Protein 4GU5 (pdb70)

Organism: Drosophila melanogaster (NCBI:txid7227)

Sequence (1075 aa):
TRGANVIWFRHGLRLHDNPALLAALADKDQGIALIPVFIFDGESAGTKNVGYNRMRFLLDSLQDIDDQLQAATDGRGRLLVFEGEPAYIFRRLHEQVRLHRICIEQDCEPIWNERDESIRSLCRELNIDFVEKVSHTLWDPQLVIETNGGIPPLTYQMFLHTVQIIGLPPRPTADARLEDATFVELDPEFCRSLKLFEQLPTPEHFNVYGDNMGFLAKINWRGGETQALLLLDERLKVEQHAFERGFYLPNQALPNIHDSPKSMSAHLRFGCLSVRRFYWSVHDLFKNVQLRACCVRGVQMTGGAHITGQLIWREYFYTMSVNNPNYDRMEGNDICLSIPWAKPNENLLQSWRLGQTGFPLIDGAMRQLLAEGWLHHTLRNTVATFLTRGGLWQSWEHGLQHFLKYLLDADWSVCAGNWMWVSSSAFERLLDSSLVTCPVALAKRLDPDGTYIKQYVPELMNVPKEFVHEPWRMSAEQQEQYECLIGVHYPERIIDLSMAVKRNMLAMKSLRNSLITPPPHCRPSNEEEVRQFFWLADATRGANVIWFRHGLRLHDNPALLAALADKDQGIALIPVFIFDGESAGTKNVGYNRMRFLLDSLQDIDDQLQAATDGRGRLLVFEGEPAYIFRRLHEQVRLHRICIEQDCEPIWNERDESIRSLCRELNIDFVEKVSHTLWDPQLVIETNGGIPPLTYQMFLHTVQIIGLPPRPTADARLEDATFVELDPEFCRSLKLFEQLPTPEHFNVYGDNMGFLAKINWRGGETQALLLLDERLKVEQHAFERGFYLPNQALPNIHDSPKSMSAHLRFGCLSVRRFYWSVHDLFKNVQLRACCVRGVQMTGGAHITGQLIWREYFYTMSVNNPNYDRMEGNDICLSIPWAKPNENLLQSWRLGQTGFPLIDGAMRQLLAEGWLHHTLRNTVATFLTRGGLWQSWEHGLQHFLKYLLDADWSVCAGNWMWVSSSAFERLLDSSLVTCPVALAKRLDPDGTYIKQYVPELMNVPKEFVHEPWRMSAEQQEQYECLIGVHYPERIIDLSMAVKRNMLAMKSLRNSLITPPPHCRPSNEEEVRQFFWLAD

Foldseek 3Di:
DLFAAEEEAQFQLAQWLDPLVLVRCVCQVVVHFYAAEYEAACQGNLRVQAAQQLLQQVLLAQVQSQVVLCVQAVHQHGHWYFYHQVLVLVVVVCVFGNYQEYTYEDPQFPVCVVSLVSVVVSCVVSVHHYHYHHFLAQADLVQLCVQLVNAADQALVVSVVSVVVVDGGDARDGGDNNHSHHHDDTDPVSCVVRGTDPDRDHCVVVPHDAFPVHALDPDAERHHLVVLVVLLVVVLVVVLVCVVVLHDDPVVQDDAQPDDVSDCQLCSQRSSDTLNNSLVSLQVSLDPDDGDYAHLPHDPRSPCVPNVVSSLVNRLSSNRRVPNCLLDDVPGQFFDDADFDDDDPVVLVCQQCLQQLQLLSSLQSQCLSHHQDGDLLSVQASLCCCPLQHRNHQLSSVLSSSSHRHSRNDPRSSSLVSRALHGQLVQLCSLPCLRNPVLVVCCVNPQFCPSRCSRLVLCVLPGSVPSRPVVVDDPVRCVVSVHDDVPSGDHRPDDRVVSSVVSNVSSVVVCVVVVDDRNHNYYPDNSSVCSSNSNPD/DQQAAEEEEAQFQLAQWLDPQVQVRCVCQVVQHFYAYEYEAACQGLQRVFAAQQLLQQVLLAQVQSQVVLCVQAVHQHGHWYFYHQCLVLVVVVCVQGNHQEYTYEDDQFPVCVVNVVSVVVSCVVSVHHYYYHHFLAQADLCQLCVLVVNAADQALVVSVVSDVVVDGGDAGDGGDNNHSHHHDDTDPVSCVVRGTDPDRDRVVVVVHDQDDQRADAPAADRHHLVVLVVLLVVVLVVVLVCVVVQHDDPVRLDDAFPDDDSDCQLCSLRSSDTLNNSLVVLQVSLDPDDGDYAHLPHDCRSDCVPNSVSSLVNRLVSNSRVPPCLLDAVPGQFFDDAPFDPDDPVCLVCQQCLQQAQLLSSLLSQNLSRHQDGDLLNLQASLCCVPLQHRSHQLSSVLSSNCHRHSNNDNRSSSLVSRALHRALPALVSLDCLRRPSLVVCCVRPQQCPSSCSRLVLCVQPGSVQSRPVVPDDQVSCVVSVHDECPSGDHRNGPRVVSSVVSNVSSVVVCVVVVDDDRHNYYPDVSSVCSSNSNDD

GO terms:
  GO:0071949 FAD binding (F, IDA)
  GO:0050660 flavin adenine dinucleotide binding (F, IDA)
  GO:0005634 nucleus (C, IDA)
  GO:0005737 cytoplasm (C, IDA)
  GO:0005829 cytosol (C, IDA)
  GO:0042752 regulation of circadian rhythm (P, IDA)
  GO:0009649 entrainment of circadian clock (P, IDA)
  GO:0009881 photoreceptor activity (F, IDA)
  GO:0043153 entrainment of circadian clock by photoperiod (P, IGI)
  GO:0032922 circadian regulation of gene expression (P, IGI)
  GO:0048512 circadian behavior (P, IGI)
  GO:0007623 circadian rhythm (P, IGI)
  GO:0042332 gravitaxis (P, IMP)
  GO:0043153 entrainment of circadian clock by photoperiod (P, IMP)
  GO:0045187 regulation of circadian sleep/wake cycle, sleep (P, IMP)
  GO:0045475 locomotor rhythm (P, IMP)
  GO:0009416 response to light stimulus (P, IMP)
  GO:0009637 response to blue light (P, IMP)
  GO:0009649 entrainment of circadian clock (P, IMP)
  GO:0009785 blue light signaling pathway (P, IMP)

InterPro domains:
  IPR002081 Cryptochrome/DNA photolyase class 1 [PR00147] (358-374)
  IPR002081 Cryptochrome/DNA photolyase class 1 [PR00147] (418-432)
  IPR002081 Cryptochrome/DNA photolyase class 1 [PTHR11455] (4-515)
  IPR005101 Cryptochrome/DNA photolyase, FAD-binding domain [PF03441] (310-510)
  IPR006050 DNA photolyase, N-terminal [PF00875] (8-171)
  IPR006050 DNA photolyase, N-terminal [PS51645] (5-140)
  IPR014729 Rossmann-like alpha/beta/alpha sandwich fold [G3DSA:3.40.50.620] (8-225)
  IPR036134 Cryptochrome/DNA photolyase, FAD-binding domain-like superfamily [SSF48173] (213-514)
  IPR036155 Cryptochrome/photolyase, N-terminal domain superfamily [SSF52425] (6-182)

Secondary structure (DSSP, 8-state):
---EEEEEESS---SSS-HHHHHHHTTGGGT-EEEEEEEE-SSTTTTSS--HHHHHHHHHHHHHHHHHHHHHTTT----EEEES-HHHHHHHHHHHS-EEEEEEE---SGGGHHHHHHHHHHHHHHT-EEEEE--SSSS-HHHHHHHTTSS--SSHHHHHHHHHHH-SPPPPP-----TT----PPPHHHHHHTTB-SS---GGGGT--S-SS----SS----SHHHHHHHHHHHHHHHHHHHHHTS--TTTSS--TT--S---HHHHHHTSS-HHHHHHHHHHHHTT-----EETTEE-GGGHHHHHHHHHHHHHHHHHTT-TTTT-STT-TTS----PPP--HHHHHHHHTT-SS-HHHHHHHHHHHHHS---HHHHHHHHHHHTTTTT---HHHHHHHHHHH-SS--HHHHHHHHHHHHH-TT-GGGGSHHHH-HHHHHHHH-TTSHHHHHHSGGGTTS-HHHHT-GGGS-HHHHHHTT--BTTTBPPPSS-HHHHHHHHHHHHHHHHHHHSSPPS-S--SSHHHHHHHHT---/--S-EEEEEESS---SSS-HHHHHHHTTGGGT-EEEEEEEE-SSTTTTSS--HHHHHHHHHHHHHHHHHHHHHHTT----EEEES-HHHHHHHHHHHS-EEEEEEE---SGGGHHHHHHHHHHHHHHT-EEEEE--SSSS-HHHHHHHTTSS---SHHHHHHHHHHH-SPPPPPPPP--TT--BPPPPHHHHHHTTB-SSPPPGGGGT--S-TT----SS----SHHHHHHHHHHHHHHHHHHHHHTS--HHHHS--TTS-----HHHHHHTSS-HHHHHHHHHHHHTT-----EETTEE-GGGHHHHHHHHHHHHHHHHHTT-TTTT-STT-TTS----PPPP-HHHHHHHHHT-SS-HHHHHHHHHHHHHS---HHHHHHHHHHHTTTTT---THHHHHHHHHH-SS--HHHHHHHHHHHHS-TT-GGGGSHHHH-HHHHHHHH-TTSHHHHHHSGGGTTS-HHHHT-GGGS-HHHHHHTT--BTTTBPPPSS-HHHHHHHHHHHHHHHHHHH-SPPS-S--SSHHHHHHHTT---

Radius of gyration: 36.32 Å; Cα contacts (8 Å, |Δi|>4): 1834; chains: 2; bounding box: 82×116×79 Å

B-factor: mean 31.99, std 12.45, range [10.49, 99.87]

Nearest PDB structures (foldseek):
  7ud0-assembly2_B  TM=1.000E+00  e=5.726E-97  Drosophila melanogaster
  4jzy-assembly1_B  TM=9.801E-01  e=2.291E-91  Drosophila melanogaster
  4k03-assembly1_A  TM=9.959E-01  e=3.585E-85  Drosophila melanogaster
  8p4x-assembly1_A  TM=9.403E-01  e=1.807E-52  Platynereis dumerilii
  7ej9-assembly1_A  TM=9.006E-01  e=3.537E-43  Mus musculus

CATH classification: 3.40.50.620 (+2 more: 1.25.40.80, 1.10.579.10)

Solvent-accessible surface area: 44135 Å² total; per-residue (Å²): 182,167,3,0,0,0,4,2,5,2,11,3,0,3,22,5,2,7,19,0,2,55,18,2,10,57,17,50,124,105,40,15,5,2,2,3,0,0,1,7,26,52,56,1,1,14,16,170,57,17,6,46,26,6,4,119,2,2,12,44,0,0,76,14,0,10,73,44,2,57,89,37,4,140,37,120,0,108,12,27,6,0,47,28,120,5,27,115,2,0,88,72,0,38,141,83,12,153,3,51,55,0,0,0,13,41,9,17,7,19,67,10,90,156,14,5,78,51,0,73,54,9,2,164,112,46,136,10,69,36,23,51,79,36,1,9,4,0,10,55,2,65,84,0,3,112,52,38,70,43,107,23,1,27,27,3,83,86,0,25,96,4,9,101,114,48,28,114,3,69,121,42,46,76,98,18,131,4,95,78,2,69,32,40,175,27,78,101,102,14,22,169,72,13,122,38,38,162,137,47,16,79,2,69,96,44,119,22,129,56,27,64,79,26,184,29,57,115,37,106,20,131,2,0,5,54,35,0,48,97,7,3,93,83,84,30,138,67,3,66,89,0,32,123,75,19,13,26,72,74,101,58,26,112,40,71,14,75,83,19,44,103,24,8,34,0,1,17,10,0,1,0,2,0,2,17,81,6,18,18,31,0,40,60,28,2,97,146,64,121,23,35,5,24,4,92,31,12,4,0,20,32,0,22,16,5,16,2,96,6,9,34,21,0,0,2,6,0,2,0,17,99,22,90,51,0,18,95,35,147,52,10,132,19,14,4,86,6,85,14,44,175,92,59,109,117,38,2,79,24,1,48,53,0,67,0,1,6,2,2,0,0,0,0,0,19,11,0,0,5,6,0,37,0,22,62,6,0,50,8,8,0,6,2,4,0,0,1,1,1,9,26,2,12,0,48,42,0,0,84,8,7,19,78,15,2,4,10,5,12,23,0,31,10,0,0,37,6,2,0,5,0,3,1,0,42,18,200,30,0,12,31,79,58,13,12,40,5,22,44,24,1,100,97,13,1,65,73,0,74,6,0,35,63,6,0,60,48,0,108,106,2,42,118,140,14,0,8,36,0,61,148,7,52,71,134,54,27,114,114,53,118,0,62,40,55,112,81,1,29,110,84,44,36,68,28,88,122,1,18,144,150,8,79,95,30,2,107,70,26,53,100,91,77,138,105,40,64,107,4,4,62,3,36,37,71,25,8,0,21,34,16,14,54,18,89,121,86,52,160,1,0,0,0,4,1,4,2,10,2,0,2,18,6,1,5,21,0,1,54,20,2,9,66,22,45,135,118,14,12,0,2,2,2,0,0,1,8,28,51,58,1,1,15,18,167,49,18,4,32,14,6,4,123,2,2,10,26,0,0,59,14,0,6,72,46,1,59,88,24,5,143,36,117,0,103,12,29,6,0,47,28,116,4,27,112,2,1,90,78,0,35,143,78,5,126,0,44,64,0,0,0,11,40,10,18,7,17,68,9,81,154,10,7,85,51,0,71,55,8,3,155,115,38,113,8,73,35,20,56,82,35,0,9,3,0,12,57,2,78,80,0,5,130,49,37,66,52,106,23,1,28,27,4,81,81,0,22,97,3,10,102,111,52,29,117,2,67,125,44,50,79,99,21,160,4,109,80,3,54,29,25,175,30,78,108,99,18,25,165,73,11,119,31,40,157,132,43,15,79,3,68,92,45,118,22,126,49,28,71,63,62,69,144,31,113,34,113,25,118,0,0,4,71,46,0,41,100,8,4,90,90,82,31,137,62,0,61,86,0,33,126,75,19,11,24,61,55,102,58,24,110,36,72,15,57,99,67,32,124,28,12,34,0,1,16,10,0,1,0,1,0,3,17,81,12,18,18,29,0,33,68,31,1,103,133,61,115,24,38,4,23,5,87,29,10,4,0,22,30,0,24,13,3,15,2,93,6,10,36,22,0,0,2,6,1,1,0,13,95,24,86,40,0,27,96,31,108,55,7,131,18,10,9,74,3,93,15,43,171,91,64,107,120,36,4,70,28,1,49,47,0,53,0,0,6,3,1,0,0,0,0,0,7,12,0,0,5,6,0,53,0,23,62,6,0,51,9,3,0,6,1,4,0,0,0,1,2,8,26,1,15,0,41,42,0,0,86,9,6,16,79,16,1,4,7,5,11,23,0,31,11,0,0,37,6,1,0,4,0,2,0,1,44,16,192,29,0,15,32,74,70,8,12,39,2,24,40,19,2,96,86,12,0,63,80,0,73,4,0,40,59,18,0,73,47,0,99,109,1,40,114,138,19,0,8,36,0,57,157,9,48,71,115,47,22,117,110,49,126,0,65,37,45,108,75,1,33,115,112,46,36,72,27,88,117,2,16,153,136,7,78,120,29,3,124,61,29,64,100,92,72,136,101,54,57,107,4,4,56,2,31,36,70,27,10,0,41,39,17,14,50,30,99,148

Structure (mmCIF, N/CA/C/O backbone):
data_4GU5
#
_entry.id   4GU5
#
_cell.length_a   72.750
_cell.length_b   122.320
_cell.length_c   75.030
_cell.angle_alpha   90.00
_cell.angle_beta   114.92
_cell.angle_gamma   90.00
#
_symmetry.space_group_name_H-M   'P 1 21 1'
#
loop_
_entity.id
_entity.type
_entity.pdbx_description
1 polymer Cryptochrome-1
2 non-polymer 'MAGNESIUM ION'
3 non-polymer 'FLAVIN-ADENINE DINUCLEOTIDE'
4 water water
#
loop_
_atom_site.group_PDB
_atom_site.id
_atom_site.type_symbol
_atom_site.label_atom_id
_atom_site.label_alt_id
_atom_site.label_comp_id
_atom_site.label_asym_id
_atom_site.label_entity_id
_atom_site.label_seq_id
_atom_site.pdbx_PDB_ins_code
_atom_site.Cartn_x
_atom_site.Cartn_y
_atom_site.Cartn_z
_atom_site.occupancy
_atom_site.B_iso_or_equiv
_atom_site.auth_seq_id
_atom_site.auth_comp_id
_atom_site.auth_asym_id
_atom_site.auth_atom_id
_atom_site.pdbx_PDB_model_num
ATOM 1 N N . THR A 1 3 ? 14.034 -21.291 45.004 1.00 58.50 3 THR A N 1
ATOM 2 C CA . THR A 1 3 ? 15.392 -21.795 45.196 1.00 70.65 3 THR A CA 1
ATOM 3 C C . THR A 1 3 ? 16.147 -20.841 46.109 1.00 67.06 3 THR A C 1
ATOM 4 O O . THR A 1 3 ? 16.210 -21.025 47.331 1.00 64.16 3 THR A O 1
ATOM 8 N N . ARG A 1 4 ? 16.724 -19.823 45.478 1.00 64.43 4 ARG A N 1
ATOM 9 C CA . ARG A 1 4 ? 17.354 -18.695 46.148 1.00 54.32 4 ARG A CA 1
ATOM 10 C C . ARG A 1 4 ? 16.290 -17.629 46.448 1.00 52.38 4 ARG A C 1
ATOM 11 O O . ARG A 1 4 ? 16.581 -16.591 47.050 1.00 52.42 4 ARG A O 1
ATOM 19 N N . GLY A 1 5 ? 15.055 -17.885 46.019 1.00 41.87 5 GLY A N 1
ATOM 20 C CA . GLY A 1 5 ? 13.973 -16.944 46.240 1.00 38.12 5 GLY A CA 1
ATOM 21 C C . GLY A 1 5 ? 13.519 -16.182 45.002 1.00 32.44 5 GLY A C 1
ATOM 22 O O . GLY A 1 5 ? 14.131 -16.238 43.932 1.00 30.36 5 GLY A O 1
ATOM 23 N N . ALA A 1 6 ? 12.435 -15.438 45.158 1.00 32.87 6 ALA A N 1
ATOM 24 C CA . ALA A 1 6 ? 11.825 -14.757 44.028 1.00 30.29 6 ALA A CA 1
ATOM 25 C C . ALA A 1 6 ? 11.404 -13.359 44.404 1.00 27.93 6 ALA A C 1
ATOM 26 O O . ALA A 1 6 ? 11.265 -13.054 45.583 1.00 28.21 6 ALA A O 1
ATOM 28 N N . ASN A 1 7 ? 11.207 -12.521 43.389 1.00 27.74 7 ASN A N 1
ATOM 29 C CA . ASN A 1 7 ? 10.515 -11.233 43.531 1.00 24.81 7 ASN A CA 1
ATOM 30 C C . ASN A 1 7 ? 9.243 -11.209 42.698 1.00 25.44 7 ASN A C 1
ATOM 31 O O . ASN A 1 7 ? 9.235 -11.636 41.545 1.00 26.19 7 ASN A O 1
ATOM 36 N N . VAL A 1 8 ? 8.173 -10.691 43.276 1.00 22.86 8 VAL A N 1
ATOM 37 C CA . VAL A 1 8 ? 6.924 -10.543 42.561 1.00 20.17 8 VAL A CA 1
ATOM 38 C C . VAL A 1 8 ? 6.819 -9.156 41.944 1.00 21.67 8 VAL A C 1
ATOM 39 O O . VAL A 1 8 ? 7.026 -8.165 42.624 1.00 22.83 8 VAL A O 1
ATOM 43 N N . ILE A 1 9 ? 6.517 -9.083 40.651 1.00 23.70 9 ILE A N 1
ATOM 44 C CA . ILE A 1 9 ? 6.004 -7.841 40.077 1.00 21.40 9 ILE A CA 1
ATOM 45 C C . ILE A 1 9 ? 4.523 -8.074 39.894 1.00 19.22 9 ILE A C 1
ATOM 46 O O . ILE A 1 9 ? 4.122 -8.967 39.169 1.00 20.07 9 ILE A O 1
ATOM 51 N N . TRP A 1 10 ? 3.711 -7.278 40.567 1.00 20.00 10 TRP A N 1
ATOM 52 C CA . TRP A 1 10 ? 2.283 -7.535 40.643 1.00 14.71 10 TRP A CA 1
ATOM 53 C C . TRP A 1 10 ? 1.509 -6.488 39.856 1.00 14.70 10 TRP A C 1
ATOM 54 O O . TRP A 1 10 ? 1.405 -5.341 40.270 1.00 17.04 10 TRP A O 1
ATOM 65 N N . PHE A 1 11 ? 0.994 -6.892 38.705 1.00 15.98 11 PHE A N 1
ATOM 66 C CA . PHE A 1 11 ? 0.230 -6.015 37.843 1.00 17.49 11 PHE A CA 1
ATOM 67 C C . PHE A 1 11 ? -1.189 -5.841 38.388 1.00 23.04 11 PHE A C 1
ATOM 68 O O . PHE A 1 11 ? -1.837 -6.821 38.768 1.00 18.79 11 PHE A O 1
ATOM 76 N N . ARG A 1 12 ? -1.636 -4.584 38.465 1.00 21.06 12 ARG A N 1
ATOM 77 C CA . ARG A 1 12 ? -3.039 -4.240 38.686 1.00 22.48 12 ARG A CA 1
ATOM 78 C C . ARG A 1 12 ? -3.423 -3.326 37.535 1.00 22.92 12 ARG A C 1
ATOM 79 O O . ARG A 1 12 ? -4.181 -3.702 36.642 1.00 27.03 12 ARG A O 1
ATOM 87 N N . HIS A 1 13 ? -2.889 -2.112 37.568 1.00 23.97 13 HIS A N 1
ATOM 88 C CA . HIS A 1 13 ? -2.724 -1.315 36.359 1.00 22.43 13 HIS A CA 1
ATOM 89 C C . HIS A 1 13 ? -1.245 -1.445 35.985 1.00 24.09 13 HIS A C 1
ATOM 90 O O . HIS A 1 13 ? -0.596 -2.417 36.371 1.00 24.63 13 HIS A O 1
ATOM 97 N N . GLY A 1 14 ? -0.698 -0.481 35.259 1.00 20.28 14 GLY A N 1
ATOM 98 C CA . GLY A 1 14 ? 0.673 -0.607 34.810 1.00 18.93 14 GLY A CA 1
ATOM 99 C C . GLY A 1 14 ? 0.940 -1.871 34.005 1.00 20.91 14 GLY A C 1
ATOM 100 O O . GLY A 1 14 ? 1.952 -2.526 34.202 1.00 23.28 14 GLY A O 1
ATOM 101 N N . LEU A 1 15 ? 0.047 -2.193 33.075 1.00 19.52 15 LEU A N 1
ATOM 102 C CA . LEU A 1 15 ? 0.114 -3.439 32.313 1.00 21.66 15 LEU A CA 1
ATOM 103 C C . LEU A 1 15 ? 1.087 -3.346 31.148 1.00 20.15 15 LEU A C 1
ATOM 104 O O . LEU A 1 15 ? 0.675 -3.342 29.997 1.00 20.74 15 LEU A O 1
ATOM 109 N N . ARG A 1 16 ? 2.377 -3.276 31.430 1.00 17.99 16 ARG A N 1
ATOM 110 C CA . ARG A 1 16 ? 3.325 -3.057 30.352 1.00 22.96 16 ARG A CA 1
ATOM 111 C C . ARG A 1 16 ? 4.722 -3.385 30.808 1.00 23.27 16 ARG A C 1
ATOM 112 O O . ARG A 1 16 ? 4.984 -3.460 32.005 1.00 20.18 16 ARG A O 1
ATOM 120 N N . LEU A 1 17 ? 5.615 -3.545 29.834 1.00 25.33 17 LEU A N 1
ATOM 121 C CA . LEU A 1 17 ? 7.017 -3.869 30.073 1.00 21.49 17 LEU A CA 1
ATOM 122 C C . LEU A 1 17 ? 7.906 -2.612 29.988 1.00 21.94 17 LEU A C 1
ATOM 123 O O . LEU A 1 17 ? 8.962 -2.559 30.604 1.00 26.71 17 LEU A O 1
ATOM 128 N N . HIS A 1 18 ? 7.474 -1.597 29.238 1.00 26.64 18 HIS A N 1
ATOM 129 C CA . HIS A 1 18 ? 8.234 -0.340 29.125 1.00 20.58 18 HIS A CA 1
ATOM 130 C C . HIS A 1 18 ? 7.852 0.625 30.235 1.00 24.09 18 HIS A C 1
ATOM 131 O O . HIS A 1 18 ? 6.795 0.492 30.843 1.00 23.40 18 HIS A O 1
ATOM 138 N N . ASP A 1 19 ? 8.720 1.597 30.487 1.00 21.57 19 ASP A N 1
ATOM 139 C CA . ASP A 1 19 ? 8.542 2.544 31.572 1.00 23.69 19 ASP A CA 1
ATOM 140 C C . ASP A 1 19 ? 7.872 1.918 32.799 1.00 24.18 19 ASP A C 1
ATOM 141 O O . ASP A 1 19 ? 6.807 2.363 33.256 1.00 24.66 19 ASP A O 1
ATOM 146 N N . ASN A 1 20 ? 8.502 0.884 33.336 1.00 25.21 20 ASN A N 1
ATOM 147 C CA . ASN A 1 20 ? 7.927 0.162 34.467 1.00 23.42 20 ASN A CA 1
ATOM 148 C C . ASN A 1 20 ? 8.923 0.079 35.603 1.00 26.77 20 ASN A C 1
ATOM 149 O O . ASN A 1 20 ? 9.635 -0.929 35.744 1.00 27.77 20 ASN A O 1
ATOM 154 N N . PRO A 1 21 ? 8.989 1.153 36.406 1.00 22.87 21 PRO A N 1
ATOM 155 C CA . PRO A 1 21 ? 9.903 1.264 37.543 1.00 25.38 21 PRO A CA 1
ATOM 156 C C . PRO A 1 21 ? 9.742 0.091 38.497 1.00 23.06 21 PRO A C 1
ATOM 157 O O . PRO A 1 21 ? 10.740 -0.423 38.997 1.00 22.12 21 PRO A O 1
ATOM 161 N N . ALA A 1 22 ? 8.504 -0.321 38.747 1.00 26.61 22 ALA A N 1
ATOM 162 C CA . ALA A 1 22 ? 8.237 -1.436 39.665 1.00 27.33 22 ALA A CA 1
ATOM 163 C C . ALA A 1 22 ? 8.893 -2.720 39.148 1.00 26.30 22 ALA A C 1
ATOM 164 O O . ALA A 1 22 ? 9.416 -3.534 39.926 1.00 26.26 22 ALA A O 1
ATOM 166 N N . LEU A 1 23 ? 8.897 -2.867 37.825 1.00 23.17 23 LEU A N 1
ATOM 167 C CA . LEU A 1 23 ? 9.474 -4.030 37.171 1.00 22.52 23 LEU A CA 1
ATOM 168 C C . LEU A 1 23 ? 11.012 -4.068 37.188 1.00 26.88 23 LEU A C 1
ATOM 169 O O . LEU A 1 23 ? 11.610 -5.133 37.381 1.00 29.23 23 LEU A O 1
ATOM 174 N N . LEU A 1 24 ? 11.656 -2.926 36.965 1.00 25.91 24 LEU A N 1
ATOM 175 C CA . LEU A 1 24 ? 13.110 -2.874 37.039 1.00 28.34 24 LEU A CA 1
ATOM 176 C C . LEU A 1 24 ? 13.552 -3.187 38.464 1.00 26.81 24 LEU A C 1
ATOM 177 O O . LEU A 1 24 ? 14.623 -3.754 38.688 1.00 26.86 24 LEU A O 1
ATOM 182 N N . ALA A 1 25 ? 12.712 -2.815 39.423 1.00 25.54 25 ALA A N 1
ATOM 183 C CA . ALA A 1 25 ? 13.004 -3.061 40.829 1.00 28.04 25 ALA A CA 1
ATOM 184 C C . ALA A 1 25 ? 12.834 -4.531 41.164 1.00 25.74 25 ALA A C 1
ATOM 185 O O . ALA A 1 25 ? 13.537 -5.064 42.011 1.00 32.24 25 ALA A O 1
ATOM 187 N N . ALA A 1 26 ? 11.890 -5.189 40.505 1.00 27.21 26 ALA A N 1
ATOM 188 C CA . ALA A 1 26 ? 11.728 -6.624 40.674 1.00 24.30 26 ALA A CA 1
ATOM 189 C C . ALA A 1 26 ? 12.910 -7.365 40.042 1.00 27.00 26 ALA A C 1
ATOM 190 O O . ALA A 1 26 ? 13.301 -8.438 40.511 1.00 31.85 26 ALA A O 1
ATOM 192 N N . LEU A 1 27 ? 13.480 -6.786 38.986 1.00 25.63 27 LEU A N 1
ATOM 193 C CA . LEU A 1 27 ? 14.599 -7.401 38.269 1.00 28.76 27 LEU A CA 1
ATOM 194 C C . LEU A 1 27 ? 15.938 -6.979 38.834 1.00 29.86 27 LEU A C 1
ATOM 195 O O . LEU A 1 27 ? 16.976 -7.491 38.429 1.00 32.89 27 LEU A O 1
ATOM 200 N N . ALA A 1 28 ? 15.906 -6.031 39.765 1.00 33.79 28 ALA A N 1
ATOM 201 C CA . ALA A 1 28 ? 17.117 -5.475 40.357 1.00 33.00 28 ALA A CA 1
ATOM 202 C C . ALA A 1 28 ? 18.070 -6.533 40.917 1.00 38.57 28 ALA A C 1
ATOM 203 O O . ALA A 1 28 ? 19.250 -6.256 41.112 1.00 41.53 28 ALA A O 1
ATOM 205 N N . ASP A 1 29 ? 17.564 -7.738 41.169 1.00 39.07 29 ASP A N 1
ATOM 206 C CA . ASP A 1 29 ? 18.355 -8.768 41.832 1.00 35.95 29 ASP A CA 1
ATOM 207 C C . ASP A 1 29 ? 18.663 -9.973 40.942 1.00 37.18 29 ASP A C 1
ATOM 208 O O . ASP A 1 29 ? 18.936 -11.061 41.449 1.00 39.93 29 ASP A O 1
ATOM 213 N N . LYS A 1 30 ? 18.603 -9.788 39.628 1.00 35.02 30 LYS A N 1
ATOM 214 C CA . LYS A 1 30 ? 18.896 -10.864 38.680 1.00 37.49 30 LYS A CA 1
ATOM 215 C C . LYS A 1 30 ? 20.251 -11.498 38.974 1.00 40.37 30 LYS A C 1
ATOM 216 O O . LYS A 1 30 ? 20.422 -12.719 38.909 1.00 35.87 30 LYS A O 1
ATOM 222 N N . ASP A 1 31 ? 21.210 -10.629 39.266 1.00 39.71 31 ASP A N 1
ATOM 223 C CA . ASP A 1 31 ? 22.606 -10.979 39.513 1.00 46.38 31 ASP A CA 1
ATOM 224 C C . ASP A 1 31 ? 22.810 -11.909 40.715 1.00 44.29 31 ASP A C 1
ATOM 225 O O . ASP A 1 31 ? 23.843 -12.565 40.824 1.00 41.37 31 ASP A O 1
ATOM 230 N N . GLN A 1 32 ? 21.835 -11.940 41.623 1.00 41.33 32 GLN A N 1
ATOM 231 C CA . GLN A 1 32 ? 21.910 -12.785 42.812 1.00 39.93 32 GLN A CA 1
ATOM 232 C C . GLN A 1 32 ? 21.102 -14.069 42.651 1.00 35.32 32 GLN A C 1
ATOM 233 O O . GLN A 1 32 ? 20.859 -14.770 43.628 1.00 35.06 32 GLN A O 1
ATOM 239 N N . GLY A 1 33 ? 20.659 -14.353 41.429 1.00 31.90 33 GLY A N 1
ATOM 240 C CA . GLY A 1 33 ? 19.828 -15.516 41.166 1.00 32.65 33 GLY A CA 1
ATOM 241 C C . GLY A 1 33 ? 18.383 -15.420 41.654 1.00 34.14 33 GLY A C 1
ATOM 242 O O . GLY A 1 33 ? 17.671 -16.428 41.719 1.00 33.90 33 GLY A O 1
ATOM 243 N N . ILE A 1 34 ? 17.944 -14.215 42.003 1.00 28.22 34 ILE A N 1
ATOM 244 C CA . ILE A 1 34 ? 16.567 -14.013 42.430 1.00 31.99 34 ILE A CA 1
ATOM 245 C C . ILE A 1 34 ? 15.617 -14.098 41.235 1.00 31.21 34 ILE A C 1
ATOM 246 O O . ILE A 1 34 ? 15.707 -13.307 40.293 1.00 27.63 34 ILE A O 1
ATOM 251 N N . ALA A 1 35 ? 14.703 -15.060 41.285 1.00 27.28 35 ALA A N 1
ATOM 252 C CA . ALA A 1 35 ? 13.711 -15.229 40.235 1.00 23.37 35 ALA A CA 1
ATOM 253 C C . ALA A 1 35 ? 12.735 -14.053 40.139 1.00 26.09 35 ALA A C 1
ATOM 254 O O . ALA A 1 35 ? 12.628 -13.224 41.054 1.00 30.29 35 ALA A O 1
ATOM 256 N N . LEU A 1 36 ? 12.023 -13.995 39.020 1.00 25.72 36 LEU A N 1
ATOM 257 C CA . LEU A 1 36 ? 10.957 -13.024 38.811 1.00 26.07 36 LEU A CA 1
ATOM 258 C C . LEU A 1 36 ? 9.630 -13.766 38.655 1.00 26.04 36 LEU A C 1
ATOM 259 O O . LEU A 1 36 ? 9.557 -14.752 37.927 1.00 22.92 36 LEU A O 1
ATOM 264 N N . ILE A 1 37 ? 8.585 -13.296 39.333 1.00 22.89 37 ILE A N 1
ATOM 265 C CA . ILE A 1 37 ? 7.257 -13.867 39.135 1.00 23.26 37 ILE A CA 1
ATOM 266 C C . ILE A 1 37 ? 6.256 -12.793 38.694 1.00 23.47 37 ILE A C 1
ATOM 267 O O . ILE A 1 37 ? 5.781 -11.986 39.491 1.00 20.78 37 ILE A O 1
ATOM 272 N N . PRO A 1 38 ? 5.945 -12.760 37.405 1.00 21.30 38 PRO A N 1
ATOM 273 C CA . PRO A 1 38 ? 4.916 -11.805 37.011 1.00 21.42 38 PRO A CA 1
ATOM 274 C C . PRO A 1 38 ? 3.547 -12.276 37.498 1.00 20.26 38 PRO A C 1
ATOM 275 O O . PRO A 1 38 ? 3.193 -13.427 37.279 1.00 21.65 38 PRO A O 1
ATOM 279 N N . VAL A 1 39 ? 2.781 -11.392 38.129 1.00 14.47 39 VAL A N 1
ATOM 280 C CA . VAL A 1 39 ? 1.533 -11.802 38.731 1.00 13.56 39 VAL A CA 1
ATOM 281 C C . VAL A 1 39 ? 0.349 -10.872 38.441 1.00 19.46 39 VAL A C 1
ATOM 282 O O . VAL A 1 39 ? 0.457 -9.649 38.517 1.00 18.40 39 VAL A O 1
ATOM 286 N N . PHE A 1 40 ? -0.791 -11.455 38.096 1.00 18.22 40 PHE A N 1
ATOM 287 C CA . PHE A 1 40 ? -2.023 -10.691 38.095 1.00 17.55 40 PHE A CA 1
ATOM 288 C C . PHE A 1 40 ? -3.091 -11.455 38.833 1.00 20.55 40 PHE A C 1
ATOM 289 O O . PHE A 1 40 ? -3.258 -12.663 38.647 1.00 17.58 40 PHE A O 1
ATOM 297 N N . ILE A 1 41 ? -3.813 -10.749 39.686 1.00 21.07 41 ILE A N 1
ATOM 298 C CA . ILE A 1 41 ? -4.849 -11.396 40.476 1.00 21.49 41 ILE A CA 1
ATOM 299 C C . ILE A 1 41 ? -6.206 -10.777 40.196 1.00 21.73 41 ILE A C 1
ATOM 300 O O . ILE A 1 41 ? -6.400 -9.579 40.379 1.00 24.99 41 ILE A O 1
ATOM 305 N N . PHE A 1 42 ? -7.132 -11.592 39.720 1.00 20.41 42 PHE A N 1
ATOM 306 C CA . PHE A 1 42 ? -8.511 -11.174 39.643 1.00 21.22 42 PHE A CA 1
ATOM 307 C C . PHE A 1 42 ? -9.076 -11.303 41.050 1.00 24.98 42 PHE A C 1
ATOM 308 O O . PHE A 1 42 ? -9.470 -12.388 41.482 1.00 25.51 42 PHE A O 1
ATOM 316 N N . ASP A 1 43 ? -9.096 -10.200 41.781 1.00 25.34 43 ASP A N 1
ATOM 317 C CA . ASP A 1 43 ? -9.588 -10.227 43.150 1.00 28.15 43 ASP A CA 1
ATOM 318 C C . ASP A 1 43 ? -11.002 -9.673 43.296 1.00 30.26 43 ASP A C 1
ATOM 319 O O . ASP A 1 43 ? -11.435 -9.381 44.409 1.00 34.96 43 ASP A O 1
ATOM 324 N N . GLY A 1 44 ? -11.715 -9.519 42.183 1.00 28.00 44 GLY A N 1
ATOM 325 C CA . GLY A 1 44 ? -13.051 -8.948 42.212 1.00 25.88 44 GLY A CA 1
ATOM 326 C C . GLY A 1 44 ? -13.096 -7.425 42.310 1.00 34.01 44 GLY A C 1
ATOM 327 O O . GLY A 1 44 ? -14.167 -6.851 42.535 1.00 33.88 44 GLY A O 1
ATOM 328 N N . GLU A 1 45 ? -11.947 -6.767 42.141 1.00 31.00 45 GLU A N 1
ATOM 329 C CA . GLU A 1 45 ? -11.896 -5.295 42.095 1.00 34.35 45 GLU A CA 1
ATOM 330 C C . GLU A 1 45 ? -10.763 -4.732 41.214 1.00 30.67 45 GLU A C 1
ATOM 331 O O . GLU A 1 45 ? -10.985 -3.793 40.452 1.00 31.48 45 GLU A O 1
ATOM 337 N N . SER A 1 46 ? -9.563 -5.303 41.316 1.00 27.94 46 SER A N 1
ATOM 338 C CA . SER A 1 46 ? -8.384 -4.803 40.583 1.00 32.39 46 SER A CA 1
ATOM 339 C C . SER A 1 46 ? -8.565 -4.598 39.070 1.00 30.35 46 SER A C 1
ATOM 340 O O . SER A 1 46 ? -9.258 -5.366 38.401 1.00 28.14 46 SER A O 1
ATOM 343 N N . ALA A 1 47 ? -7.920 -3.553 38.552 1.00 29.39 47 ALA A N 1
ATOM 344 C CA . ALA A 1 47 ? -8.033 -3.173 37.145 1.00 27.78 47 ALA A CA 1
ATOM 345 C C . ALA A 1 47 ? -9.474 -2.791 36.713 1.00 27.91 47 ALA A C 1
ATOM 346 O O . ALA A 1 47 ? -9.800 -2.790 35.527 1.00 29.42 47 ALA A O 1
ATOM 348 N N . GLY A 1 48 ? -10.323 -2.445 37.676 1.00 28.22 48 GLY A N 1
ATOM 349 C CA . GLY A 1 48 ? -11.665 -1.980 37.377 1.00 23.72 48 GLY A CA 1
ATOM 350 C C . GLY A 1 48 ? -12.576 -3.155 37.087 1.00 28.17 48 GLY A C 1
ATOM 351 O O . GLY A 1 48 ? -13.306 -3.170 36.088 1.00 27.93 48 GLY A O 1
ATOM 352 N N . THR A 1 49 ? -12.542 -4.145 37.969 1.00 26.28 49 THR A N 1
ATOM 353 C CA . THR A 1 49 ? -13.264 -5.394 37.726 1.00 31.46 49 THR A CA 1
ATOM 354 C C . THR A 1 49 ? -14.418 -5.664 38.691 1.00 31.83 49 THR A C 1
ATOM 355 O O . THR A 1 49 ? -15.083 -6.694 38.590 1.00 35.11 49 THR A O 1
ATOM 359 N N . LYS A 1 50 ? -14.669 -4.743 39.611 1.00 32.10 50 LYS A N 1
ATOM 360 C CA . LYS A 1 50 ? -15.834 -4.870 40.478 1.00 35.56 50 LYS A CA 1
ATOM 361 C C . LYS A 1 50 ? -17.097 -4.526 39.711 1.00 37.89 50 LYS A C 1
ATOM 362 O O . LYS A 1 50 ? -18.107 -5.225 39.792 1.00 41.77 50 LYS A O 1
ATOM 368 N N . ASN A 1 51 ? -17.030 -3.437 38.960 1.00 34.99 51 ASN A N 1
ATOM 369 C CA . ASN A 1 51 ? -18.187 -2.945 38.221 1.00 40.34 51 ASN A CA 1
ATOM 370 C C . ASN A 1 51 ? -17.876 -2.867 36.720 1.00 34.98 51 ASN A C 1
ATOM 371 O O . ASN A 1 51 ? -17.618 -1.776 36.196 1.00 28.31 51 ASN A O 1
ATOM 376 N N . VAL A 1 52 ? -17.890 -4.019 36.040 1.00 30.27 52 VAL A N 1
ATOM 377 C CA . VAL A 1 52 ? -17.323 -4.103 34.693 1.00 29.34 52 VAL A CA 1
ATOM 378 C C . VAL A 1 52 ? -18.169 -4.856 33.680 1.00 27.69 52 VAL A C 1
ATOM 379 O O . VAL A 1 52 ? -18.696 -5.930 33.968 1.00 31.89 52 VAL A O 1
ATOM 383 N N . GLY A 1 53 ? -18.265 -4.285 32.480 1.00 26.14 53 GLY A N 1
ATOM 384 C CA . GLY A 1 53 ? -18.979 -4.892 31.373 1.00 22.86 53 GLY A CA 1
ATOM 385 C C . GLY A 1 53 ? -18.079 -5.743 30.504 1.00 26.05 53 GLY A C 1
ATOM 386 O O . GLY A 1 53 ? -16.882 -5.908 30.783 1.00 24.89 53 GLY A O 1
ATOM 387 N N . TYR A 1 54 ? -18.655 -6.289 29.440 1.00 22.81 54 TYR A N 1
ATOM 388 C CA . TYR A 1 54 ? -17.928 -7.205 28.578 1.00 22.89 54 TYR A CA 1
ATOM 389 C C . TYR A 1 54 ? -16.748 -6.512 27.887 1.00 26.72 54 TYR A C 1
ATOM 390 O O . TYR A 1 54 ? -15.620 -7.020 27.879 1.00 25.69 54 TYR A O 1
ATOM 399 N N . ASN A 1 55 ? -17.016 -5.351 27.306 1.00 22.07 55 ASN A N 1
ATOM 400 C CA . ASN A 1 55 ? -16.021 -4.661 26.494 1.00 23.84 55 ASN A CA 1
ATOM 401 C C . ASN A 1 55 ? -14.728 -4.322 27.234 1.00 19.61 55 ASN A C 1
ATOM 402 O O . ASN A 1 55 ? -13.639 -4.571 26.725 1.00 19.59 55 ASN A O 1
ATOM 407 N N . ARG A 1 56 ? -14.833 -3.764 28.427 1.00 19.09 56 ARG A N 1
ATOM 408 C CA . ARG A 1 56 ? -13.625 -3.473 29.173 1.00 20.81 56 ARG A CA 1
ATOM 409 C C . ARG A 1 56 ? -12.953 -4.755 29.673 1.00 21.35 56 ARG A C 1
ATOM 410 O O . ARG A 1 56 ? -11.730 -4.817 29.755 1.00 20.62 56 ARG A O 1
ATOM 418 N N . MET A 1 57 ? -13.743 -5.775 30.000 1.00 19.93 57 MET A N 1
ATOM 419 C CA . MET A 1 57 ? -13.169 -7.043 30.441 1.00 23.63 57 MET A CA 1
ATOM 420 C C . MET A 1 57 ? -12.391 -7.688 29.295 1.00 21.56 57 MET A C 1
ATOM 421 O O . MET A 1 57 ? -11.320 -8.257 29.500 1.00 20.75 57 MET A O 1
ATOM 426 N N . ARG A 1 58 ? -12.930 -7.586 28.087 1.00 16.40 58 ARG A N 1
ATOM 427 C CA . ARG A 1 58 ? -12.209 -8.039 26.907 1.00 24.06 58 ARG A CA 1
ATOM 428 C C . ARG A 1 58 ? -10.888 -7.267 26.730 1.00 25.70 58 ARG A C 1
ATOM 429 O O . ARG A 1 58 ? -9.845 -7.857 26.398 1.00 22.21 58 ARG A O 1
ATOM 437 N N . PHE A 1 59 ? -10.939 -5.952 26.948 1.00 19.75 59 PHE A N 1
ATOM 438 C CA . PHE A 1 59 ? -9.760 -5.105 26.785 1.00 18.26 59 PHE A CA 1
ATOM 439 C C . PHE A 1 59 ? -8.696 -5.486 27.807 1.00 18.71 59 PHE A C 1
ATOM 440 O O . PHE A 1 59 ? -7.518 -5.557 27.480 1.00 20.69 59 PHE A O 1
ATOM 448 N N . LEU A 1 60 ? -9.115 -5.768 29.035 1.00 16.77 60 LEU A N 1
ATOM 449 C CA . LEU A 1 60 ? -8.180 -6.138 30.082 1.00 15.91 60 LEU A CA 1
ATOM 450 C C . LEU A 1 60 ? -7.504 -7.476 29.789 1.00 20.37 60 LEU A C 1
ATOM 451 O O . LEU A 1 60 ? -6.293 -7.598 29.901 1.00 22.45 60 LEU A O 1
ATOM 456 N N . L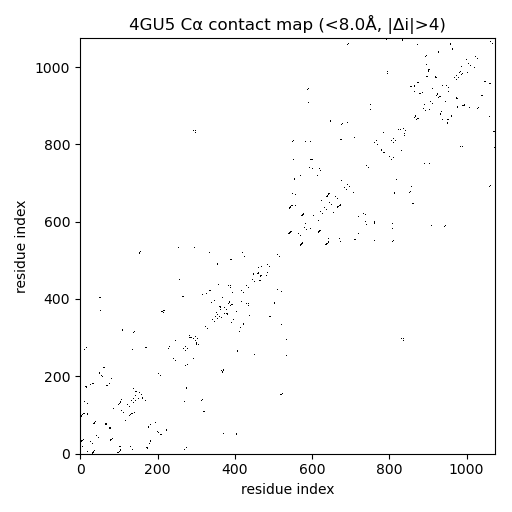EU A 1 61 ? -8.291 -8.479 29.421 1.00 19.08 61 LEU A N 1
ATOM 457 C CA . LEU A 1 61 ? -7.752 -9.778 29.026 1.00 20.86 61 LEU A CA 1
ATOM 458 C C . LEU A 1 61 ? -6.752 -9.656 27.868 1.00 22.17 61 LEU A C 1
ATOM 459 O O . LEU A 1 61 ? -5.672 -10.236 27.919 1.00 23.99 61 LEU A O 1
ATOM 464 N N . ASP A 1 62 ? -7.102 -8.894 26.837 1.00 20.23 62 ASP A N 1
ATOM 465 C CA . ASP A 1 62 ? -6.181 -8.622 25.733 1.00 20.96 62 ASP A CA 1
ATOM 466 C C . ASP A 1 62 ? -4.842 -8.137 26.261 1.00 23.20 62 ASP A C 1
ATOM 467 O O . ASP A 1 62 ? -3.794 -8.458 25.703 1.00 17.83 62 ASP A O 1
ATOM 472 N N . SER A 1 63 ? -4.897 -7.315 27.313 1.00 21.54 63 SER A N 1
ATOM 473 C CA . SER A 1 63 ? -3.710 -6.659 27.845 1.00 21.48 63 SER A CA 1
ATOM 474 C C . SER A 1 63 ? -2.867 -7.659 28.623 1.00 21.89 63 SER A C 1
ATOM 475 O O . SER A 1 63 ? -1.632 -7.627 28.570 1.00 18.48 63 SER A O 1
ATOM 478 N N . LEU A 1 64 ? -3.537 -8.542 29.352 1.00 21.79 64 LEU A N 1
ATOM 479 C CA . LEU A 1 64 ? -2.828 -9.579 30.077 1.00 21.67 64 LEU A CA 1
ATOM 480 C C . LEU A 1 64 ? -2.175 -10.541 29.079 1.00 23.47 64 LEU A C 1
ATOM 481 O O . LEU A 1 64 ? -1.009 -10.911 29.250 1.00 21.39 64 LEU A O 1
ATOM 486 N N . GLN A 1 65 ? -2.905 -10.927 28.027 1.00 22.96 65 GLN A N 1
ATOM 487 C CA . GLN A 1 65 ? -2.326 -11.814 27.016 1.00 22.06 65 GLN A CA 1
ATOM 488 C C . GLN A 1 65 ? -1.068 -11.207 26.423 1.00 22.80 65 GLN A C 1
ATOM 489 O O . GLN A 1 65 ? -0.065 -11.877 26.260 1.00 21.18 65 GLN A O 1
ATOM 495 N N . ASP A 1 66 ? -1.127 -9.924 26.102 1.00 23.14 66 ASP A N 1
ATOM 496 C CA . ASP A 1 66 ? 0.018 -9.245 25.518 1.00 22.94 66 ASP A CA 1
ATOM 497 C C . ASP A 1 66 ? 1.246 -9.240 26.441 1.00 19.90 66 ASP A C 1
ATOM 498 O O . ASP A 1 66 ? 2.365 -9.432 25.979 1.00 19.28 66 ASP A O 1
ATOM 503 N N . ILE A 1 67 ? 1.040 -9.043 27.739 1.00 19.00 67 ILE A N 1
ATOM 504 C CA . ILE A 1 67 ? 2.143 -9.127 28.679 1.00 17.73 67 ILE A CA 1
ATOM 505 C C . ILE A 1 67 ? 2.751 -10.531 28.636 1.00 22.22 67 ILE A C 1
ATOM 506 O O . ILE A 1 67 ? 3.960 -10.691 28.451 1.00 21.03 67 ILE A O 1
ATOM 511 N N . ASP A 1 68 ? 1.909 -11.541 28.831 1.00 19.79 68 ASP A N 1
ATOM 512 C CA . ASP A 1 68 ? 2.360 -12.927 28.832 1.00 19.01 68 ASP A CA 1
ATOM 513 C C . ASP A 1 68 ? 3.125 -13.216 27.540 1.00 21.12 68 ASP A C 1
ATOM 514 O O . ASP A 1 68 ? 4.248 -13.720 27.557 1.00 23.21 68 ASP A O 1
ATOM 519 N N . ASP A 1 69 ? 2.544 -12.844 26.416 1.00 19.65 69 ASP A N 1
ATOM 520 C CA . ASP A 1 69 ? 3.219 -13.038 25.148 1.00 25.01 69 ASP A CA 1
ATOM 521 C C . ASP A 1 69 ? 4.595 -12.388 25.098 1.00 24.94 69 ASP A C 1
ATOM 522 O O . ASP A 1 69 ? 5.539 -12.979 24.585 1.00 23.44 69 ASP A O 1
ATOM 527 N N . GLN A 1 70 ? 4.724 -11.180 25.631 1.00 22.06 70 GLN A N 1
ATOM 528 C CA . GLN A 1 70 ? 6.032 -10.538 25.615 1.00 21.26 70 GLN A CA 1
ATOM 529 C C . GLN A 1 70 ? 7.018 -11.212 26.550 1.00 19.77 70 GLN A C 1
ATOM 530 O O . GLN A 1 70 ? 8.171 -11.375 26.205 1.00 19.78 70 GLN A O 1
ATOM 536 N N . LEU A 1 71 ? 6.572 -11.604 27.734 1.00 20.46 71 LEU A N 1
ATOM 537 C CA . LEU A 1 71 ? 7.466 -12.317 28.633 1.00 21.98 71 LEU A CA 1
ATOM 538 C C . LEU A 1 71 ? 7.989 -13.555 27.914 1.00 22.18 71 LEU A C 1
ATOM 539 O O . LEU A 1 71 ? 9.184 -13.826 27.937 1.00 22.51 71 LEU A O 1
ATOM 544 N N . GLN A 1 72 ? 7.086 -14.289 27.267 1.00 21.36 72 GLN A N 1
ATOM 545 C CA . GLN A 1 72 ? 7.441 -15.485 26.494 1.00 23.56 72 GLN A CA 1
ATOM 546 C C . GLN A 1 72 ? 8.427 -15.202 25.347 1.00 26.41 72 GLN A C 1
ATOM 547 O O . GLN A 1 72 ? 9.404 -15.923 25.160 1.00 24.43 72 GLN A O 1
ATOM 553 N N . ALA A 1 73 ? 8.165 -14.145 24.592 1.00 26.79 73 ALA A N 1
ATOM 554 C CA . ALA A 1 73 ? 9.008 -13.748 23.469 1.00 26.04 73 ALA A CA 1
ATOM 555 C C . ALA A 1 73 ? 10.449 -13.399 23.860 1.00 27.82 73 ALA A C 1
ATOM 556 O O . ALA A 1 73 ? 11.402 -13.686 23.125 1.00 29.71 73 ALA A O 1
ATOM 558 N N . ALA A 1 74 ? 10.603 -12.753 25.004 1.00 22.56 74 ALA A N 1
ATOM 559 C CA . ALA A 1 74 ? 11.916 -12.308 25.454 1.00 27.43 74 ALA A CA 1
ATOM 560 C C . ALA A 1 74 ? 12.786 -13.424 26.058 1.00 27.16 74 ALA A C 1
ATOM 561 O O . ALA A 1 74 ? 14.003 -13.293 26.135 1.00 34.71 74 ALA A O 1
ATOM 563 N N . THR A 1 75 ? 12.166 -14.520 26.476 1.00 25.48 75 THR A N 1
ATOM 564 C CA . THR A 1 75 ? 12.848 -15.496 27.317 1.00 25.05 75 THR A CA 1
ATOM 565 C C . THR A 1 75 ? 12.840 -16.909 26.741 1.00 30.84 75 THR A C 1
ATOM 566 O O . THR A 1 75 ? 12.942 -17.882 27.489 1.00 36.24 75 THR A O 1
ATOM 570 N N . ASP A 1 76 ? 12.715 -17.024 25.425 1.00 27.38 76 ASP A N 1
ATOM 571 C CA . ASP A 1 76 ? 12.421 -18.309 24.777 1.00 36.46 76 ASP A CA 1
ATOM 572 C C . ASP A 1 76 ? 11.396 -19.156 25.554 1.00 39.47 76 ASP A C 1
ATOM 573 O O . ASP A 1 76 ? 11.611 -20.346 25.822 1.00 41.52 76 ASP A O 1
ATOM 578 N N . GLY A 1 77 ? 10.282 -18.538 25.926 1.00 35.71 77 GLY A N 1
ATOM 579 C CA . GLY A 1 77 ? 9.187 -19.270 26.539 1.00 31.90 77 GLY A CA 1
ATOM 580 C C . GLY A 1 77 ? 9.289 -19.569 28.029 1.00 29.16 77 GLY A C 1
ATOM 581 O O . GLY A 1 77 ? 8.330 -20.070 28.614 1.00 28.48 77 GLY A O 1
ATOM 582 N N . ARG A 1 78 ? 10.428 -19.265 28.649 1.00 30.88 78 ARG A N 1
ATOM 583 C CA . ARG A 1 78 ? 10.631 -19.580 30.066 1.00 27.98 78 ARG A CA 1
ATOM 584 C C . ARG A 1 78 ? 9.771 -18.750 31.005 1.00 30.75 78 ARG A C 1
ATOM 585 O O . ARG A 1 78 ? 9.392 -19.218 32.078 1.00 34.52 78 ARG A O 1
ATOM 593 N N . GLY A 1 79 ? 9.467 -17.517 30.610 1.00 29.97 79 GLY A N 1
ATOM 594 C CA . GLY A 1 79 ? 8.737 -16.614 31.479 1.00 27.82 79 GLY A CA 1
ATOM 595 C C . GLY A 1 79 ? 7.270 -16.489 31.137 1.00 27.31 79 GLY A C 1
ATOM 596 O O . GLY A 1 79 ? 6.915 -16.241 29.992 1.00 29.12 79 GLY A O 1
ATOM 597 N N . ARG A 1 80 ? 6.413 -16.649 32.139 1.00 27.81 80 ARG A N 1
ATOM 598 C CA . ARG A 1 80 ? 4.972 -16.578 31.929 1.00 26.86 80 ARG A CA 1
ATOM 599 C C . ARG A 1 80 ? 4.367 -15.549 32.884 1.00 22.82 80 ARG A C 1
ATOM 600 O O . ARG A 1 80 ? 4.933 -15.258 33.923 1.00 22.90 80 ARG A O 1
ATOM 608 N N . LEU A 1 81 ? 3.222 -14.992 32.525 1.00 23.20 81 LEU A N 1
ATOM 609 C CA . LEU A 1 81 ? 2.443 -14.209 33.472 1.00 23.92 81 LEU A CA 1
ATOM 610 C C . LEU A 1 81 ? 1.546 -15.181 34.229 1.00 28.62 81 LEU A C 1
ATOM 611 O O . LEU A 1 81 ? 0.684 -15.832 33.627 1.00 30.11 81 LEU A O 1
ATOM 616 N N . LEU A 1 82 ? 1.744 -15.295 35.537 1.00 24.84 82 LEU A N 1
ATOM 617 C CA . LEU A 1 82 ? 0.828 -16.086 36.348 1.00 24.32 82 LEU A CA 1
ATOM 618 C C . LEU A 1 82 ? -0.405 -15.244 36.695 1.00 24.58 82 LEU A C 1
ATOM 619 O O . LEU A 1 82 ? -0.284 -14.159 37.270 1.00 21.94 82 LEU A O 1
ATOM 624 N N . VAL A 1 83 ? -1.579 -15.740 36.314 1.00 22.46 83 VAL A N 1
ATOM 625 C CA . VAL A 1 83 ? -2.852 -15.096 36.611 1.00 18.98 83 VAL A CA 1
ATOM 626 C C . VAL A 1 83 ? -3.693 -15.945 37.566 1.00 22.31 83 VAL A C 1
ATOM 627 O O . VAL A 1 83 ? -4.081 -17.063 37.225 1.00 23.53 83 VAL A O 1
ATOM 631 N N . PHE A 1 84 ? -3.985 -15.413 38.752 1.00 22.83 84 PHE A N 1
ATOM 632 C CA . PHE A 1 84 ? -4.798 -16.116 39.743 1.00 23.40 84 PHE A CA 1
ATOM 633 C C . PHE A 1 84 ? -6.206 -15.549 39.823 1.00 25.99 84 PHE A C 1
ATOM 634 O O . PHE A 1 84 ? -6.512 -14.531 39.213 1.00 26.92 84 PHE A O 1
ATOM 642 N N . GLU A 1 85 ? -7.064 -16.215 40.586 1.00 23.90 85 GLU A N 1
ATOM 643 C CA . GLU A 1 85 ? -8.330 -15.634 40.987 1.00 26.02 85 GLU A CA 1
ATOM 644 C C . GLU A 1 85 ? -8.420 -15.817 42.492 1.00 31.93 85 GLU A C 1
ATOM 645 O O . GLU A 1 85 ? -8.213 -16.935 42.984 1.00 29.94 85 GLU A O 1
ATOM 651 N N . GLY A 1 86 ? -8.691 -14.732 43.230 1.00 33.16 86 GLY A N 1
ATOM 652 C CA . GLY A 1 86 ? -8.816 -14.817 44.684 1.00 26.55 86 GLY A CA 1
ATOM 653 C C . GLY A 1 86 ? -8.329 -13.619 45.468 1.00 28.03 86 GLY A C 1
ATOM 654 O O . GLY A 1 86 ? -8.166 -12.540 44.912 1.00 33.84 86 GLY A O 1
ATOM 655 N N . GLU A 1 87 ? -8.105 -13.790 46.767 1.00 29.92 87 GLU A N 1
ATOM 656 C CA . GLU A 1 87 ? -7.686 -12.660 47.610 1.00 31.66 87 GLU A CA 1
ATOM 657 C C . GLU A 1 87 ? -6.157 -12.619 47.650 1.00 22.79 87 GLU A C 1
ATOM 658 O O . GLU A 1 87 ? -5.515 -13.615 47.912 1.00 29.82 87 GLU A O 1
ATOM 664 N N . PRO A 1 88 ? -5.569 -11.464 47.359 1.00 26.09 88 PRO A N 1
ATOM 665 C CA . PRO A 1 88 ? -4.118 -11.358 47.180 1.00 23.35 88 PRO A CA 1
ATOM 666 C C . PRO A 1 88 ? -3.284 -11.763 48.384 1.00 24.55 88 PRO A C 1
ATOM 667 O O . PRO A 1 88 ? -2.240 -12.395 48.207 1.00 23.49 88 PRO A O 1
ATOM 671 N N . ALA A 1 89 ? -3.721 -11.362 49.573 1.00 23.67 89 ALA A N 1
ATOM 672 C CA . ALA A 1 89 ? -2.996 -11.607 50.803 1.00 21.31 89 ALA A CA 1
ATOM 673 C C . ALA A 1 89 ? -2.935 -13.089 51.011 1.00 25.68 89 ALA A C 1
ATOM 674 O O . ALA A 1 89 ? -1.944 -13.627 51.477 1.00 26.74 89 ALA A O 1
ATOM 676 N N . TYR A 1 90 ? -4.024 -13.745 50.657 1.00 25.12 90 TYR A N 1
ATOM 677 C CA . TYR A 1 90 ? -4.146 -15.170 50.824 1.00 25.78 90 TYR A CA 1
ATOM 678 C C . TYR A 1 90 ? -3.299 -15.908 49.777 1.00 30.00 90 TYR A C 1
ATOM 679 O O . TYR A 1 90 ? -2.617 -16.889 50.080 1.00 26.18 90 TYR A O 1
ATOM 688 N N . ILE A 1 91 ? -3.348 -15.424 48.542 1.00 26.94 91 ILE A N 1
ATOM 689 C CA . ILE A 1 91 ? -2.518 -15.947 47.475 1.00 24.33 91 ILE A CA 1
ATOM 690 C C . ILE A 1 91 ? -1.022 -15.748 47.779 1.00 26.30 91 ILE A C 1
ATOM 691 O O . ILE A 1 91 ? -0.216 -16.667 47.623 1.00 24.71 91 ILE A O 1
ATOM 696 N N . PHE A 1 92 ? -0.667 -14.553 48.244 1.00 24.02 92 PHE A N 1
ATOM 697 C CA . PHE A 1 92 ? 0.730 -14.176 48.445 1.00 24.17 92 PHE A CA 1
ATOM 698 C C . PHE A 1 92 ? 1.390 -14.830 49.646 1.00 26.66 92 PHE A C 1
ATOM 699 O O . PHE A 1 92 ? 2.568 -15.196 49.602 1.00 25.58 92 PHE A O 1
ATOM 707 N N . ARG A 1 93 ? 0.643 -14.951 50.732 1.00 24.23 93 ARG A N 1
ATOM 708 C CA . ARG A 1 93 ? 1.135 -15.681 51.884 1.00 27.86 93 ARG A CA 1
ATOM 709 C C . ARG A 1 93 ? 1.522 -17.118 51.498 1.00 28.73 93 ARG A C 1
ATOM 710 O O . ARG A 1 93 ? 2.572 -17.604 51.904 1.00 28.64 93 ARG A O 1
ATOM 718 N N . ARG A 1 94 ? 0.676 -17.789 50.716 1.00 24.54 94 ARG A N 1
ATOM 719 C CA . ARG A 1 94 ? 0.919 -19.181 50.340 1.00 24.94 94 ARG A CA 1
ATOM 720 C C . ARG A 1 94 ? 1.943 -19.317 49.237 1.00 27.58 94 ARG A C 1
ATOM 721 O O . ARG A 1 94 ? 2.654 -20.305 49.166 1.00 29.22 94 ARG A O 1
ATOM 729 N N . LEU A 1 95 ? 2.034 -18.315 48.380 1.00 28.36 95 LEU A N 1
ATOM 730 C CA . LEU A 1 95 ? 3.079 -18.318 47.379 1.00 27.57 95 LEU A CA 1
ATOM 731 C C . LEU A 1 95 ? 4.435 -18.224 48.076 1.00 27.88 95 LEU A C 1
ATOM 732 O O . LEU A 1 95 ? 5.392 -18.892 47.695 1.00 26.36 95 LEU A O 1
ATOM 737 N N . HIS A 1 96 ? 4.502 -17.387 49.105 1.00 25.98 96 HIS A N 1
ATOM 738 C CA . HIS A 1 96 ? 5.701 -17.226 49.923 1.00 27.66 96 HIS A CA 1
ATOM 739 C C . HIS A 1 96 ? 6.105 -18.584 50.459 1.00 30.57 96 HIS A C 1
ATOM 740 O O . HIS A 1 96 ? 7.281 -18.928 50.479 1.00 32.55 96 HIS A O 1
ATOM 747 N N . GLU A 1 97 ? 5.108 -19.357 50.882 1.00 27.45 97 GLU A N 1
ATOM 748 C CA . GLU A 1 97 ? 5.341 -20.676 51.444 1.00 33.66 97 GLU A CA 1
ATOM 749 C C . GLU A 1 97 ? 6.046 -21.581 50.427 1.00 33.56 97 GLU A C 1
ATOM 750 O O . GLU A 1 97 ? 6.917 -22.370 50.790 1.00 35.37 97 GLU A O 1
ATOM 756 N N . GLN A 1 98 ? 5.670 -21.456 49.156 1.00 29.28 98 GLN A N 1
ATOM 757 C CA . GLN A 1 98 ? 6.262 -22.259 48.086 1.00 29.98 98 GLN A CA 1
ATOM 758 C C . GLN A 1 98 ? 7.655 -21.760 47.694 1.00 33.84 98 GLN A C 1
ATOM 759 O O . GLN A 1 98 ? 8.622 -22.530 47.650 1.00 31.59 98 GLN A O 1
ATOM 765 N N . VAL A 1 99 ? 7.752 -20.469 47.403 1.00 33.69 99 VAL A N 1
ATOM 766 C CA . VAL A 1 99 ? 9.042 -19.852 47.114 1.00 33.25 99 VAL A CA 1
ATOM 767 C C . VAL A 1 99 ? 9.204 -18.532 47.875 1.00 31.29 99 VAL A C 1
ATOM 768 O O . VAL A 1 99 ? 8.363 -17.632 47.782 1.00 31.73 99 VAL A O 1
ATOM 772 N N . ARG A 1 100 ? 10.288 -18.435 48.631 1.00 27.23 100 ARG A N 1
ATOM 773 C CA . ARG A 1 100 ? 10.579 -17.263 49.438 1.00 30.34 100 ARG A CA 1
ATOM 774 C C . ARG A 1 100 ? 10.535 -15.952 48.630 1.00 30.72 100 ARG A C 1
ATOM 775 O O . ARG A 1 100 ? 11.395 -15.691 47.795 1.00 34.57 100 ARG A O 1
ATOM 783 N N . LEU A 1 101 ? 9.530 -15.130 48.879 1.00 24.72 101 LEU A N 1
ATOM 784 C CA . LEU A 1 101 ? 9.463 -13.833 48.239 1.00 30.57 101 LEU A CA 1
ATOM 785 C C . LEU A 1 101 ? 10.364 -12.864 48.985 1.00 26.90 101 LEU A C 1
ATOM 786 O O . LEU A 1 101 ? 10.237 -12.718 50.190 1.00 26.68 101 LEU A O 1
ATOM 791 N N . HIS A 1 102 ? 11.267 -12.204 48.268 1.00 25.98 102 HIS A N 1
ATOM 792 C CA . HIS A 1 102 ? 12.089 -11.151 48.866 1.00 31.09 102 HIS A CA 1
ATOM 793 C C . HIS A 1 102 ? 11.451 -9.767 48.737 1.00 31.53 102 HIS A C 1
ATOM 794 O O . HIS A 1 102 ? 11.581 -8.927 49.630 1.00 35.01 102 HIS A O 1
ATOM 801 N N . ARG A 1 103 ? 10.755 -9.526 47.634 1.00 26.51 103 ARG A N 1
ATOM 802 C CA . ARG A 1 103 ? 9.981 -8.300 47.532 1.00 29.59 103 ARG A CA 1
ATOM 803 C C . ARG A 1 103 ? 8.775 -8.418 46.614 1.00 29.07 103 ARG A C 1
ATOM 804 O O . ARG A 1 103 ? 8.738 -9.245 45.696 1.00 27.74 103 ARG A O 1
ATOM 812 N N . ILE A 1 104 ? 7.773 -7.599 46.899 1.00 24.42 104 ILE A N 1
ATOM 813 C CA . ILE A 1 104 ? 6.616 -7.504 46.042 1.00 24.77 104 ILE A CA 1
ATOM 814 C C . ILE A 1 104 ? 6.505 -6.069 45.522 1.00 26.13 104 ILE A C 1
ATOM 815 O O . ILE A 1 104 ? 6.279 -5.144 46.304 1.00 24.76 104 ILE A O 1
ATOM 820 N N . CYS A 1 105 ? 6.685 -5.882 44.214 1.00 23.02 105 CYS A N 1
ATOM 821 C CA . CYS A 1 105 ? 6.652 -4.544 43.613 1.00 20.93 105 CYS A CA 1
ATOM 822 C C . CYS A 1 105 ? 5.382 -4.270 42.829 1.00 27.98 105 CYS A C 1
ATOM 823 O O . CYS A 1 105 ? 4.878 -5.126 42.072 1.00 24.29 105 CYS A O 1
ATOM 826 N N . ILE A 1 106 ? 4.888 -3.049 42.997 1.00 24.85 106 ILE A N 1
ATOM 827 C CA . ILE A 1 106 ? 3.693 -2.613 42.318 1.00 24.18 106 ILE A CA 1
ATOM 828 C C . ILE A 1 106 ? 3.885 -1.198 41.795 1.00 23.96 106 ILE A C 1
ATOM 829 O O . ILE A 1 106 ? 4.708 -0.439 42.304 1.00 20.74 106 ILE A O 1
ATOM 834 N N . GLU A 1 107 ? 3.137 -0.856 40.760 1.00 20.37 107 GLU A N 1
ATOM 835 C CA . GLU A 1 107 ? 2.992 0.523 40.407 1.00 22.89 107 GLU A CA 1
ATOM 836 C C . GLU A 1 107 ? 1.935 1.058 41.345 1.00 24.67 107 GLU A C 1
ATOM 837 O O . GLU A 1 107 ? 0.912 0.417 41.572 1.00 22.04 107 GLU A O 1
ATOM 843 N N . GLN A 1 108 ? 2.193 2.228 41.912 1.00 28.27 108 GLN A N 1
ATOM 844 C CA . GLN A 1 108 ? 1.238 2.825 42.822 1.00 29.85 108 GLN A CA 1
ATOM 845 C C . GLN A 1 108 ? -0.110 2.992 42.146 1.00 25.67 108 GLN A C 1
ATOM 846 O O . GLN A 1 108 ? -0.200 3.493 41.035 1.00 23.79 108 GLN A O 1
ATOM 852 N N . ASP A 1 109 ? -1.144 2.531 42.834 1.00 29.35 109 ASP A N 1
ATOM 853 C CA . ASP A 1 109 ? -2.520 2.818 42.501 1.00 31.89 109 ASP A CA 1
ATOM 854 C C . ASP A 1 109 ? -2.940 3.915 43.477 1.00 33.80 109 ASP A C 1
ATOM 855 O O . ASP A 1 109 ? -3.197 3.648 44.655 1.00 33.91 109 ASP A O 1
ATOM 860 N N . CYS A 1 110 ? -2.996 5.148 42.990 1.00 29.55 110 CYS A N 1
ATOM 861 C CA . CYS A 1 110 ? -3.091 6.305 43.876 1.00 34.48 110 CYS A CA 1
ATOM 862 C C . CYS A 1 110 ? -4.495 6.618 44.389 1.00 30.14 110 CYS A C 1
ATOM 863 O O . CYS A 1 110 ? -4.641 7.163 45.480 1.00 38.73 110 CYS A O 1
ATOM 866 N N . GLU A 1 111 ? -5.524 6.288 43.614 1.00 33.16 111 GLU A N 1
ATOM 867 C CA . GLU A 1 111 ? -6.907 6.550 44.028 1.00 35.54 111 GLU A CA 1
ATOM 868 C C . GLU A 1 111 ? -7.216 5.893 45.380 1.00 37.81 111 GLU A C 1
ATOM 869 O O . GLU A 1 111 ? -6.752 4.783 45.648 1.00 34.05 111 GLU A O 1
ATOM 875 N N . PRO A 1 112 ? -8.005 6.575 46.232 1.00 36.39 112 PRO A N 1
ATOM 876 C CA . PRO A 1 112 ? -8.274 6.069 47.587 1.00 39.11 112 PRO A CA 1
ATOM 877 C C . PRO A 1 112 ? -8.933 4.690 47.607 1.00 36.80 112 PRO A C 1
ATOM 878 O O . PRO A 1 112 ? -8.810 3.994 48.613 1.00 36.53 112 PRO A O 1
ATOM 882 N N . ILE A 1 113 ? -9.612 4.309 46.525 1.00 35.67 113 ILE A N 1
ATOM 883 C CA . ILE A 1 113 ? -10.321 3.031 46.472 1.00 36.50 113 ILE A CA 1
ATOM 884 C C . ILE A 1 113 ? -9.374 1.831 46.522 1.00 34.39 113 ILE A C 1
ATOM 885 O O . ILE A 1 113 ? -9.817 0.697 46.655 1.00 36.61 113 ILE A O 1
ATOM 890 N N . TRP A 1 114 ? -8.072 2.083 46.429 1.00 33.83 114 TRP A N 1
ATOM 891 C CA . TRP A 1 114 ? -7.088 0.999 46.381 1.00 36.60 114 TRP A CA 1
ATOM 892 C C . TRP A 1 114 ? -6.334 0.848 47.705 1.00 37.88 114 TRP A C 1
ATOM 893 O O . TRP A 1 114 ? -5.677 -0.168 47.951 1.00 30.18 114 TRP A O 1
ATOM 904 N N . ASN A 1 115 ? -6.455 1.867 48.554 1.00 37.00 115 ASN A N 1
ATOM 905 C CA . ASN A 1 115 ? -5.768 1.913 49.846 1.00 37.97 115 ASN A CA 1
ATOM 906 C C . ASN A 1 115 ? -6.038 0.685 50.728 1.00 34.74 115 ASN A C 1
ATOM 907 O O . ASN A 1 115 ? -5.121 0.149 51.348 1.00 32.25 115 ASN A O 1
ATOM 912 N N . GLU A 1 116 ? -7.284 0.231 50.787 1.00 31.20 116 GLU A N 1
ATOM 913 C CA . GLU A 1 116 ? -7.588 -0.931 51.613 1.00 34.85 116 GLU A CA 1
ATOM 914 C C . GLU A 1 116 ? -6.812 -2.150 51.120 1.00 37.17 116 GLU A C 1
ATOM 915 O O . GLU A 1 116 ? -6.076 -2.776 51.888 1.00 35.24 116 GLU A O 1
ATOM 921 N N . ARG A 1 117 ? -6.981 -2.465 49.836 1.00 31.65 117 ARG A N 1
ATOM 922 C CA . ARG A 1 117 ? -6.321 -3.602 49.205 1.00 30.36 117 ARG A CA 1
ATOM 923 C C . ARG A 1 117 ? -4.818 -3.554 49.403 1.00 33.37 117 ARG A C 1
ATOM 924 O O . ARG A 1 117 ? -4.186 -4.551 49.761 1.00 29.63 117 ARG A O 1
ATOM 932 N N . ASP A 1 118 ? -4.246 -2.384 49.160 1.00 30.95 118 ASP A N 1
ATOM 933 C CA . ASP A 1 118 ? -2.805 -2.231 49.199 1.00 30.83 118 ASP A CA 1
ATOM 934 C C . ASP A 1 118 ? -2.273 -2.276 50.624 1.00 32.51 118 ASP A C 1
ATOM 935 O O . ASP A 1 118 ? -1.126 -2.653 50.850 1.00 29.39 118 ASP A O 1
ATOM 940 N N . GLU A 1 119 ? -3.108 -1.900 51.586 1.00 34.38 119 GLU A N 1
ATOM 941 C CA . GLU A 1 119 ? -2.679 -1.921 52.980 1.00 37.59 119 GLU A CA 1
ATOM 942 C C . GLU A 1 119 ? -2.659 -3.340 53.542 1.00 33.21 119 GLU A C 1
ATOM 943 O O . GLU A 1 119 ? -1.858 -3.661 54.420 1.00 32.58 119 GLU A O 1
ATOM 949 N N . SER A 1 120 ? -3.536 -4.196 53.032 1.00 33.24 120 SER A N 1
ATOM 950 C CA . SER A 1 120 ? -3.550 -5.577 53.482 1.00 30.93 120 SER A CA 1
ATOM 951 C C . SER A 1 120 ? -2.231 -6.267 53.101 1.00 32.04 120 SER A C 1
ATOM 952 O O . SER A 1 120 ? -1.778 -7.177 53.788 1.00 35.26 120 SER A O 1
ATOM 955 N N . ILE A 1 121 ? -1.606 -5.818 52.018 1.00 23.90 121 ILE A N 1
ATOM 956 C CA . ILE A 1 121 ? -0.384 -6.455 51.539 1.00 30.08 121 ILE A CA 1
ATOM 957 C C . ILE A 1 121 ? 0.812 -5.817 52.220 1.00 31.81 121 ILE A C 1
ATOM 958 O O . ILE A 1 121 ? 1.811 -6.481 52.498 1.00 30.94 121 ILE A O 1
ATOM 963 N N . ARG A 1 122 ? 0.697 -4.524 52.494 1.00 27.53 122 ARG A N 1
ATOM 964 C CA . ARG A 1 122 ? 1.691 -3.808 53.285 1.00 35.44 122 ARG A CA 1
ATOM 965 C C . ARG A 1 122 ? 1.880 -4.502 54.628 1.00 30.48 122 ARG A C 1
ATOM 966 O O . ARG A 1 122 ? 2.997 -4.845 55.000 1.00 33.80 122 ARG A O 1
ATOM 974 N N . SER A 1 123 ? 0.781 -4.729 55.341 1.00 30.84 123 SER A N 1
ATOM 975 C CA . SER A 1 123 ? 0.833 -5.408 56.634 1.00 31.69 123 SER A CA 1
ATOM 976 C C . SER A 1 123 ? 1.259 -6.871 56.522 1.00 32.63 123 SER A C 1
ATOM 977 O O . SER A 1 123 ? 1.868 -7.417 57.444 1.00 35.57 123 SER A O 1
ATOM 980 N N . LEU A 1 124 ? 0.929 -7.510 55.403 1.00 31.26 124 LEU A N 1
ATOM 981 C CA . LEU A 1 124 ? 1.367 -8.875 55.168 1.00 28.31 124 LEU A CA 1
ATOM 982 C C . LEU A 1 124 ? 2.880 -8.908 54.961 1.00 33.36 124 LEU A C 1
ATOM 983 O O . LEU A 1 124 ? 3.559 -9.839 55.419 1.00 32.92 124 LEU A O 1
ATOM 988 N N . CYS A 1 125 ? 3.407 -7.899 54.268 1.00 31.12 125 CYS A N 1
ATOM 989 C CA . CYS A 1 125 ? 4.840 -7.851 53.993 1.00 32.14 125 CYS A CA 1
ATOM 990 C C . CYS A 1 125 ? 5.617 -7.597 55.270 1.00 31.52 125 CYS A C 1
ATOM 991 O O . CYS A 1 125 ? 6.705 -8.135 55.451 1.00 29.43 125 CYS A O 1
ATOM 994 N N . ARG A 1 126 ? 5.039 -6.793 56.158 1.00 31.55 126 ARG A N 1
ATOM 995 C CA . ARG A 1 126 ? 5.660 -6.506 57.446 1.00 32.73 126 ARG A CA 1
ATOM 996 C C . ARG A 1 126 ? 5.761 -7.780 58.262 1.00 33.31 126 ARG A C 1
ATOM 997 O O . ARG A 1 126 ? 6.802 -8.062 58.849 1.00 37.45 126 ARG A O 1
ATOM 1005 N N . GLU A 1 127 ? 4.678 -8.551 58.286 1.00 29.82 127 GLU A N 1
ATOM 1006 C CA . GLU A 1 127 ? 4.638 -9.779 59.064 1.00 31.63 127 GLU A CA 1
ATOM 1007 C C . GLU A 1 127 ? 5.644 -10.835 58.609 1.00 36.07 127 GLU A C 1
ATOM 1008 O O . GLU A 1 127 ? 6.259 -11.509 59.443 1.00 35.76 127 GLU A O 1
ATOM 1014 N N . LEU A 1 128 ? 5.782 -10.991 57.290 1.00 34.11 128 LEU A N 1
ATOM 1015 C CA . LEU A 1 128 ? 6.570 -12.072 56.692 1.00 30.22 128 LEU A CA 1
ATOM 1016 C C . LEU A 1 128 ? 7.934 -11.584 56.281 1.00 28.91 128 LEU A C 1
ATOM 1017 O O . LEU A 1 128 ? 8.706 -12.326 55.677 1.00 29.72 128 LEU A O 1
ATOM 1022 N N . ASN A 1 129 ? 8.210 -10.327 56.615 1.00 31.06 129 ASN A N 1
ATOM 1023 C CA . ASN A 1 129 ? 9.466 -9.646 56.282 1.00 35.23 129 ASN A CA 1
ATOM 1024 C C . ASN A 1 129 ? 9.796 -9.669 54.795 1.00 32.32 129 ASN A C 1
ATOM 1025 O O . ASN A 1 129 ? 10.939 -9.912 54.387 1.00 34.30 129 ASN A O 1
ATOM 1030 N N . ILE A 1 130 ? 8.764 -9.411 54.003 1.00 27.79 130 ILE A N 1
ATOM 1031 C CA . ILE A 1 130 ? 8.890 -9.171 52.579 1.00 25.40 130 ILE A CA 1
ATOM 1032 C C . ILE A 1 130 ? 9.062 -7.676 52.332 1.00 31.99 130 ILE A C 1
ATOM 1033 O O . ILE A 1 130 ? 8.422 -6.849 52.976 1.00 27.63 130 ILE A O 1
ATOM 1038 N N . ASP A 1 131 ? 9.937 -7.329 51.399 1.00 30.97 131 ASP A N 1
ATOM 1039 C CA . ASP A 1 131 ? 10.139 -5.930 51.046 1.00 32.75 131 ASP A CA 1
ATOM 1040 C C . ASP A 1 131 ? 8.988 -5.453 50.148 1.00 32.27 131 ASP A C 1
ATOM 1041 O O . ASP A 1 131 ? 8.654 -6.114 49.158 1.00 33.12 131 ASP A O 1
ATOM 1046 N N . PHE A 1 132 ? 8.367 -4.328 50.499 1.00 25.62 132 PHE A N 1
ATOM 1047 C CA . PHE A 1 132 ? 7.186 -3.869 49.768 1.00 29.31 132 PHE A CA 1
ATOM 1048 C C . PHE A 1 132 ? 7.463 -2.588 48.983 1.00 28.57 132 PHE A C 1
ATOM 1049 O O . PHE A 1 132 ? 7.547 -1.508 49.542 1.00 30.07 132 PHE A O 1
ATOM 1057 N N . VAL A 1 133 ? 7.604 -2.739 47.674 1.00 30.50 133 VAL A N 1
ATOM 1058 C CA . VAL A 1 133 ? 8.213 -1.728 46.824 1.00 24.75 133 VAL A CA 1
ATOM 1059 C C . VAL A 1 133 ? 7.130 -1.106 45.998 1.00 26.61 133 VAL A C 1
ATOM 1060 O O . VAL A 1 133 ? 6.464 -1.798 45.224 1.00 27.25 133 VAL A O 1
ATOM 1064 N N . GLU A 1 134 ? 6.938 0.195 46.173 1.00 20.97 134 GLU A N 1
ATOM 1065 C CA . GLU A 1 134 ? 5.862 0.903 45.504 1.00 24.95 134 GLU A CA 1
ATOM 1066 C C . GLU A 1 134 ? 6.427 2.064 44.691 1.00 26.31 134 GLU A C 1
ATOM 1067 O O . GLU A 1 134 ? 7.186 2.879 45.199 1.00 24.33 134 GLU A O 1
ATOM 1073 N N . LYS A 1 135 ? 6.065 2.121 43.416 1.00 25.52 135 LYS A N 1
ATOM 1074 C CA . LYS A 1 135 ? 6.644 3.094 42.511 1.00 23.47 135 LYS A CA 1
ATOM 1075 C C . LYS A 1 135 ? 5.555 3.895 41.823 1.00 26.26 135 LYS A C 1
ATOM 1076 O O . LYS A 1 135 ? 4.567 3.336 41.351 1.00 27.00 135 LYS A O 1
ATOM 1082 N N . VAL A 1 136 ? 5.748 5.206 41.761 1.00 31.28 136 VAL A N 1
ATOM 1083 C CA . VAL A 1 136 ? 4.818 6.101 41.089 1.00 32.26 136 VAL A CA 1
ATOM 1084 C C . VAL A 1 136 ? 5.096 6.081 39.594 1.00 28.51 136 VAL A C 1
ATOM 1085 O O . VAL A 1 136 ? 6.196 6.410 39.150 1.00 28.75 136 VAL A O 1
ATOM 1089 N N . SER A 1 137 ? 4.097 5.712 38.811 1.00 22.41 137 SER A N 1
ATOM 1090 C CA . SER A 1 137 ? 4.353 5.480 37.413 1.00 23.50 137 SER A CA 1
ATOM 1091 C C . SER A 1 137 ? 3.084 5.560 36.545 1.00 25.84 137 SER A C 1
ATOM 1092 O O . SER A 1 137 ? 3.179 5.716 35.329 1.00 26.51 137 SER A O 1
ATOM 1095 N N . HIS A 1 138 ? 1.909 5.428 37.164 1.00 19.97 138 HIS A N 1
ATOM 1096 C CA . HIS A 1 138 ? 0.637 5.579 36.459 1.00 22.77 138 HIS A CA 1
ATOM 1097 C C . HIS A 1 138 ? 0.311 7.058 36.114 1.00 23.25 138 HIS A C 1
ATOM 1098 O O . HIS A 1 138 ? -0.420 7.316 35.163 1.00 20.41 138 HIS A O 1
ATOM 1105 N N . THR A 1 139 ? 0.831 8.004 36.901 1.00 17.11 139 THR A N 1
ATOM 1106 C CA . THR A 1 139 ? 0.625 9.438 36.655 1.00 22.22 139 THR A CA 1
ATOM 1107 C C . THR A 1 139 ? 1.925 10.167 36.286 1.00 22.80 139 THR A C 1
ATOM 1108 O O . THR A 1 139 ? 3.029 9.625 36.454 1.00 24.84 139 THR A O 1
ATOM 1112 N N . LEU A 1 140 ? 1.789 11.386 35.776 1.00 19.08 140 LEU A N 1
ATOM 1113 C CA . LEU A 1 140 ? 2.943 12.186 35.363 1.00 22.38 140 LEU A CA 1
ATOM 1114 C C . LEU A 1 140 ? 3.810 12.645 36.537 1.00 25.14 140 LEU A C 1
ATOM 1115 O O . LEU A 1 140 ? 5.039 12.657 36.442 1.00 24.05 140 LEU A O 1
ATOM 1120 N N . TRP A 1 141 ? 3.153 13.069 37.620 1.00 27.47 141 TRP A N 1
ATOM 1121 C CA . TRP A 1 141 ? 3.814 13.488 38.856 1.00 27.36 141 TRP A CA 1
ATOM 1122 C C . TRP A 1 141 ? 3.274 12.619 39.982 1.00 27.44 141 TRP A C 1
ATOM 1123 O O . TRP A 1 141 ? 2.216 12.014 39.848 1.00 27.59 141 TRP A O 1
ATOM 1134 N N . ASP A 1 142 ? 3.998 12.561 41.089 1.00 27.34 142 ASP A N 1
ATOM 1135 C CA . ASP A 1 142 ? 3.440 12.027 42.317 1.00 28.87 142 ASP A CA 1
ATOM 1136 C C . ASP A 1 142 ? 2.363 13.009 42.774 1.00 28.01 142 ASP A C 1
ATOM 1137 O O . ASP A 1 142 ? 2.653 14.165 43.015 1.00 32.15 142 ASP A O 1
ATOM 1142 N N . PRO A 1 143 ? 1.106 12.557 42.869 1.00 31.68 143 PRO A N 1
ATOM 1143 C CA . PRO A 1 143 ? 0.031 13.489 43.233 1.00 30.38 143 PRO A CA 1
ATOM 1144 C C . PRO A 1 143 ? 0.191 14.191 44.597 1.00 33.24 143 PRO A C 1
ATOM 1145 O O . PRO A 1 143 ? -0.315 15.309 44.732 1.00 29.63 143 PRO A O 1
ATOM 1149 N N . GLN A 1 144 ? 0.856 13.569 45.574 1.00 33.10 144 GLN A N 1
ATOM 1150 C CA . GLN A 1 144 ? 1.061 14.222 46.874 1.00 33.83 144 GLN A CA 1
ATOM 1151 C C . GLN A 1 144 ? 1.953 15.437 46.701 1.00 37.83 144 GLN A C 1
ATOM 1152 O O . GLN A 1 144 ? 1.729 16.488 47.311 1.00 35.19 144 GLN A O 1
ATOM 1158 N N . LEU A 1 145 ? 2.964 15.299 45.853 1.00 32.63 145 LEU A N 1
ATOM 1159 C CA . LEU A 1 145 ? 3.828 16.429 45.555 1.00 33.83 145 LEU A CA 1
ATOM 1160 C C . LEU A 1 145 ? 2.987 17.636 45.140 1.00 34.13 145 LEU A C 1
ATOM 1161 O O . LEU A 1 145 ? 3.173 18.743 45.637 1.00 34.36 145 LEU A O 1
ATOM 1166 N N . VAL A 1 146 ? 2.049 17.419 44.230 1.00 31.01 146 VAL A N 1
ATOM 1167 C CA . VAL A 1 146 ? 1.253 18.524 43.721 1.00 32.76 146 VAL A CA 1
ATOM 1168 C C . VAL A 1 146 ? 0.401 19.080 44.843 1.00 33.07 146 VAL A C 1
ATOM 1169 O O . VAL A 1 146 ? 0.271 20.286 44.986 1.00 30.57 146 VAL A O 1
ATOM 1173 N N . ILE A 1 147 ? -0.155 18.196 45.663 1.00 36.25 147 ILE A N 1
ATOM 1174 C CA . ILE A 1 147 ? -0.982 18.640 46.783 1.00 36.16 147 ILE A CA 1
ATOM 1175 C C . ILE A 1 147 ? -0.184 19.438 47.842 1.00 38.34 147 ILE A C 1
ATOM 1176 O O . ILE A 1 147 ? -0.624 20.512 48.267 1.00 37.43 147 ILE A O 1
ATOM 1181 N N . GLU A 1 148 ? 0.996 18.951 48.230 1.00 37.79 148 GLU A N 1
ATOM 1182 C CA . GLU A 1 148 ? 1.808 19.674 49.212 1.00 35.48 148 GLU A CA 1
ATOM 1183 C C . GLU A 1 148 ? 2.272 20.994 48.628 1.00 36.47 148 GLU A C 1
ATOM 1184 O O . GLU A 1 148 ? 2.446 21.965 49.360 1.00 39.54 148 GLU A O 1
ATOM 1190 N N . THR A 1 149 ? 2.496 21.028 47.317 1.00 34.01 149 THR A N 1
ATOM 1191 C CA . THR A 1 149 ? 2.899 22.273 46.666 1.00 33.87 149 THR A CA 1
ATOM 1192 C C . THR A 1 149 ? 1.765 23.299 46.603 1.00 34.08 149 THR A C 1
ATOM 1193 O O . THR A 1 149 ? 2.021 24.490 46.537 1.00 37.27 149 THR A O 1
ATOM 1197 N N . ASN A 1 150 ? 0.519 22.840 46.607 1.00 33.07 150 ASN A N 1
ATOM 1198 C CA . ASN A 1 150 ? -0.617 23.755 46.568 1.00 33.58 150 ASN A CA 1
ATOM 1199 C C . ASN A 1 150 ? -1.184 24.033 47.971 1.00 34.18 150 ASN A C 1
ATOM 1200 O O . ASN A 1 150 ? -2.345 24.410 48.124 1.00 37.71 150 ASN A O 1
ATOM 1205 N N . GLY A 1 151 ? -0.369 23.832 48.999 1.00 34.30 151 GLY A N 1
ATOM 1206 C CA . GLY A 1 151 ? -0.785 24.143 50.356 1.00 33.82 151 GLY A CA 1
ATOM 1207 C C . GLY A 1 151 ? -1.628 23.070 51.025 1.00 36.81 151 GLY A C 1
ATOM 1208 O O . GLY A 1 151 ? -2.375 23.337 51.969 1.00 35.75 151 GLY A O 1
ATOM 1209 N N . GLY A 1 152 ? -1.524 21.846 50.533 1.00 36.99 152 GLY A N 1
ATOM 1210 C CA . GLY A 1 152 ? -2.174 20.728 51.191 1.00 36.93 152 GLY A CA 1
ATOM 1211 C C . GLY A 1 152 ? -3.533 20.360 50.635 1.00 37.33 152 GLY A C 1
ATOM 1212 O O . GLY A 1 152 ? -4.200 19.468 51.159 1.00 36.66 152 GLY A O 1
ATOM 1213 N N . ILE A 1 153 ? -3.956 21.044 49.580 1.00 36.84 153 ILE A N 1
ATOM 1214 C CA . ILE A 1 153 ? -5.217 20.693 48.924 1.00 39.82 153 ILE A CA 1
ATOM 1215 C C . ILE A 1 153 ? -5.020 20.560 47.410 1.00 33.99 153 ILE A C 1
ATOM 1216 O O . ILE A 1 153 ? -4.187 21.247 46.825 1.00 35.28 153 ILE A O 1
ATOM 1221 N N . PRO A 1 154 ? -5.760 19.645 46.771 1.00 36.82 154 PRO A N 1
ATOM 1222 C CA . PRO A 1 154 ? -5.528 19.504 45.331 1.00 32.88 154 PRO A CA 1
ATOM 1223 C C . PRO A 1 154 ? -6.053 20.730 44.590 1.00 31.80 154 PRO A C 1
ATOM 1224 O O . PRO A 1 154 ? -7.075 21.296 44.988 1.00 26.56 154 PRO A O 1
ATOM 1228 N N . PRO A 1 155 ? -5.337 21.156 43.541 1.00 26.58 155 PRO A N 1
ATOM 1229 C CA . PRO A 1 155 ? -5.807 22.230 42.666 1.00 27.62 155 PRO A CA 1
ATOM 1230 C C . PRO A 1 155 ? -7.215 21.902 42.199 1.00 22.81 155 PRO A C 1
ATOM 1231 O O . PRO A 1 155 ? -7.418 20.794 41.715 1.00 22.02 155 PRO A O 1
ATOM 1235 N N . LEU A 1 156 ? -8.153 22.837 42.330 1.00 25.89 156 LEU A N 1
ATOM 1236 C CA . LEU A 1 156 ? -9.555 22.592 41.965 1.00 23.03 156 LEU A CA 1
ATOM 1237 C C . LEU A 1 156 ? -9.889 23.087 40.560 1.00 21.01 156 LEU A C 1
ATOM 1238 O O . LEU A 1 156 ? -10.978 22.848 40.043 1.00 26.70 156 LEU A O 1
ATOM 1243 N N . THR A 1 157 ? -8.970 23.801 39.937 1.00 20.62 157 THR A N 1
ATOM 1244 C CA . THR A 1 157 ? -9.171 24.153 38.534 1.00 22.10 157 THR A CA 1
ATOM 1245 C C . THR A 1 157 ? -7.960 23.738 37.702 1.00 17.51 157 THR A C 1
ATOM 1246 O O . THR A 1 157 ? -6.830 23.688 38.199 1.00 19.51 157 THR A O 1
ATOM 1250 N N . TYR A 1 158 ? -8.200 23.465 36.428 1.00 20.60 158 TYR A N 1
ATOM 1251 C CA . TYR A 1 158 ? -7.132 23.195 35.469 1.00 20.50 158 TYR A CA 1
ATOM 1252 C C . TYR A 1 158 ? -6.017 24.234 35.530 1.00 20.59 158 TYR A C 1
ATOM 1253 O O . TYR A 1 158 ? -4.837 23.889 35.603 1.00 22.53 158 TYR A O 1
ATOM 1262 N N . GLN A 1 159 ? -6.385 25.509 35.524 1.00 21.35 159 GLN A N 1
ATOM 1263 C CA . GLN A 1 159 ? -5.380 26.572 35.449 1.00 23.63 159 GLN A CA 1
ATOM 1264 C C . GLN A 1 159 ? -4.514 26.626 36.714 1.00 24.85 159 GLN A C 1
ATOM 1265 O O . GLN A 1 159 ? -3.311 26.891 36.656 1.00 20.44 159 GLN A O 1
ATOM 1271 N N . MET A 1 160 ? -5.134 26.366 37.860 1.00 25.19 160 MET A N 1
ATOM 1272 C CA . MET A 1 160 ? -4.399 26.311 39.116 1.00 25.55 160 MET A CA 1
ATOM 1273 C C . MET A 1 160 ? -3.494 25.071 39.157 1.00 25.78 160 MET A C 1
ATOM 1274 O O . MET A 1 160 ? -2.423 25.099 39.758 1.00 27.03 160 MET A O 1
ATOM 1279 N N . PHE A 1 161 ? -3.922 23.989 38.510 1.00 21.16 161 PHE A N 1
ATOM 1280 C CA . PHE A 1 161 ? -3.085 22.784 38.414 1.00 23.16 161 PHE A CA 1
ATOM 1281 C C . PHE A 1 161 ? -1.825 23.054 37.583 1.00 22.59 161 PHE A C 1
ATOM 1282 O O . PHE A 1 161 ? -0.721 22.753 38.013 1.00 24.28 161 PHE A O 1
ATOM 1290 N N . LEU A 1 162 ? -2.011 23.609 36.388 1.00 20.88 162 LEU A N 1
ATOM 1291 C CA . LEU A 1 162 ? -0.917 24.127 35.577 1.00 24.28 162 LEU A CA 1
ATOM 1292 C C . LEU A 1 162 ? 0.040 25.031 36.368 1.00 29.08 162 LEU A C 1
ATOM 1293 O O . LEU A 1 162 ? 1.267 24.914 36.249 1.00 26.11 162 LEU A O 1
ATOM 1298 N N . HIS A 1 163 ? -0.522 25.945 37.157 1.00 29.35 163 HIS A N 1
ATOM 1299 C CA . HIS A 1 163 ? 0.293 26.873 37.933 1.00 31.33 163 HIS A CA 1
ATOM 1300 C C . HIS A 1 163 ? 1.213 26.036 38.820 1.00 31.20 163 HIS A C 1
ATOM 1301 O O . HIS A 1 163 ? 2.424 26.244 38.865 1.00 30.74 163 HIS A O 1
ATOM 1308 N N . THR A 1 164 ? 0.630 25.048 39.479 1.00 26.11 164 THR A N 1
ATOM 1309 C CA . THR A 1 164 ? 1.370 24.225 40.418 1.00 29.62 164 THR A CA 1
ATOM 1310 C C . THR A 1 164 ? 2.463 23.386 39.759 1.00 29.57 164 THR A C 1
ATOM 1311 O O . THR A 1 164 ? 3.598 23.369 40.222 1.00 34.64 164 THR A O 1
ATOM 1315 N N . VAL A 1 165 ? 2.142 22.682 38.688 1.00 26.53 165 VAL A N 1
ATOM 1316 C CA . VAL A 1 165 ? 3.168 21.849 38.064 1.00 33.93 165 VAL A CA 1
ATOM 1317 C C . VAL A 1 165 ? 4.219 22.675 37.291 1.00 31.87 165 VAL A C 1
ATOM 1318 O O . VAL A 1 165 ? 5.304 22.186 36.969 1.00 36.25 165 VAL A O 1
ATOM 1322 N N . GLN A 1 166 ? 3.902 23.926 37.003 1.00 29.88 166 GLN A N 1
ATOM 1323 C CA . GLN A 1 166 ? 4.925 24.855 36.537 1.00 38.39 166 GLN A CA 1
ATOM 1324 C C . GLN A 1 166 ? 5.929 25.141 37.650 1.00 34.45 166 GLN A C 1
ATOM 1325 O O . GLN A 1 166 ? 7.128 25.254 37.407 1.00 36.33 166 GLN A O 1
ATOM 1331 N N . ILE A 1 167 ? 5.434 25.293 38.871 1.00 32.50 167 ILE A N 1
ATOM 1332 C CA . ILE A 1 167 ? 6.315 25.491 40.017 1.00 33.47 167 ILE A CA 1
ATOM 1333 C C . ILE A 1 167 ? 7.166 24.247 40.283 1.00 33.69 167 ILE A C 1
ATOM 1334 O O . ILE A 1 167 ? 8.323 24.347 40.685 1.00 34.69 167 ILE A O 1
ATOM 1339 N N . ILE A 1 168 ? 6.588 23.076 40.050 1.00 31.57 168 ILE A N 1
ATOM 1340 C CA . ILE A 1 168 ? 7.285 21.826 40.285 1.00 26.72 168 ILE A CA 1
ATOM 1341 C C . ILE A 1 168 ? 8.290 21.488 39.177 1.00 27.46 168 ILE A C 1
ATOM 1342 O O . ILE A 1 168 ? 9.380 20.987 39.450 1.00 31.65 168 ILE A O 1
ATOM 1347 N N . GLY A 1 169 ? 7.936 21.754 37.930 1.00 24.99 169 GLY A N 1
ATOM 1348 C CA . GLY A 1 169 ? 8.829 21.425 36.838 1.00 25.37 169 GLY A CA 1
ATOM 1349 C C . GLY A 1 169 ? 8.307 20.271 36.012 1.00 25.84 169 GLY A C 1
ATOM 1350 O O . GLY A 1 169 ? 7.289 19.673 36.354 1.00 24.43 169 GLY A O 1
ATOM 1351 N N . LEU A 1 170 ? 8.999 19.961 34.920 1.00 23.65 170 LEU A N 1
ATOM 1352 C CA . LEU A 1 170 ? 8.524 18.956 33.981 1.00 25.45 170 LEU A CA 1
ATOM 1353 C C . LEU A 1 170 ? 8.481 17.588 34.643 1.00 24.00 170 LEU A C 1
ATOM 1354 O O . LEU A 1 170 ? 9.188 17.348 35.616 1.00 23.58 170 LEU A O 1
ATOM 1359 N N . PRO A 1 171 ? 7.626 16.689 34.132 1.00 27.08 171 PRO A N 1
ATOM 1360 C CA . PRO A 1 171 ? 7.507 15.376 34.777 1.00 24.02 171 PRO A CA 1
ATOM 1361 C C . PRO A 1 171 ? 8.715 14.519 34.446 1.00 24.78 171 PRO A C 1
ATOM 1362 O O . PRO A 1 171 ? 9.385 14.759 33.444 1.00 25.00 171 PRO A O 1
ATOM 1366 N N . PRO A 1 172 ? 9.008 13.541 35.298 1.00 23.18 172 PRO A N 1
ATOM 1367 C CA . PRO A 1 172 ? 10.093 12.586 35.070 1.00 24.00 172 PRO A CA 1
ATOM 1368 C C . PRO A 1 172 ? 10.013 11.960 33.687 1.00 22.61 172 PRO A C 1
ATOM 1369 O O . PRO A 1 172 ? 8.924 11.764 33.161 1.00 21.22 172 PRO A O 1
ATOM 1373 N N . ARG A 1 173 ? 11.162 11.634 33.114 1.00 22.91 173 ARG A N 1
ATOM 1374 C CA . ARG A 1 173 ? 11.199 10.843 31.897 1.00 22.51 173 ARG A CA 1
ATOM 1375 C C . ARG A 1 173 ? 10.881 9.389 32.209 1.00 25.54 173 ARG A C 1
ATOM 1376 O O . ARG A 1 173 ? 11.022 8.937 33.346 1.00 24.40 173 ARG A O 1
ATOM 1384 N N . PRO A 1 174 ? 10.446 8.641 31.194 1.00 25.02 174 PRO A N 1
ATOM 1385 C CA . PRO A 1 174 ? 10.205 7.210 31.385 1.00 25.38 174 PRO A CA 1
ATOM 1386 C C . PRO A 1 174 ? 11.502 6.477 31.666 1.00 26.10 174 PRO A C 1
ATOM 1387 O O . PRO A 1 174 ? 12.545 6.888 31.171 1.00 33.83 174 PRO A O 1
ATOM 1391 N N . THR A 1 175 ? 11.431 5.403 32.443 1.00 27.45 175 THR A N 1
ATOM 1392 C CA . THR A 1 175 ? 12.587 4.556 32.721 1.00 26.04 175 THR A CA 1
ATOM 1393 C C . THR A 1 175 ? 13.043 3.757 31.506 1.00 28.35 175 THR A C 1
ATOM 1394 O O . THR A 1 175 ? 12.332 3.639 30.522 1.00 26.98 175 THR A O 1
ATOM 1398 N N . ALA A 1 176 ? 14.224 3.159 31.613 1.00 31.59 176 ALA A N 1
ATOM 1399 C CA . ALA A 1 176 ? 14.726 2.277 30.578 1.00 30.17 176 ALA A CA 1
ATOM 1400 C C . ALA A 1 176 ? 13.786 1.092 30.417 1.00 35.66 176 ALA A C 1
ATOM 1401 O O . ALA A 1 176 ? 12.829 0.939 31.182 1.00 31.81 176 ALA A O 1
ATOM 1403 N N . ASP A 1 177 ? 14.065 0.260 29.418 1.00 31.84 177 ASP A N 1
ATOM 1404 C CA . ASP A 1 177 ? 13.279 -0.940 29.178 1.00 32.97 177 ASP A CA 1
ATOM 1405 C C . ASP A 1 177 ? 13.848 -2.086 30.010 1.00 35.06 177 ASP A C 1
ATOM 1406 O O . ASP A 1 177 ? 15.056 -2.164 30.214 1.00 34.63 177 ASP A O 1
ATOM 1411 N N . ALA A 1 178 ? 12.984 -2.966 30.504 1.00 36.12 178 ALA A N 1
ATOM 1412 C CA . ALA A 1 178 ? 13.443 -4.082 31.325 1.00 33.33 178 ALA A CA 1
ATOM 1413 C C . ALA A 1 178 ? 14.243 -5.038 30.470 1.00 30.01 178 ALA A C 1
ATOM 1414 O O . ALA A 1 178 ? 13.885 -5.274 29.324 1.00 34.53 178 ALA A O 1
ATOM 1416 N N . ARG A 1 179 ? 15.329 -5.580 31.017 1.00 32.45 179 ARG A N 1
ATOM 1417 C CA . ARG A 1 179 ? 16.041 -6.663 30.335 1.00 42.72 179 ARG A CA 1
ATOM 1418 C C . ARG A 1 179 ? 15.649 -8.024 30.901 1.00 35.35 179 ARG A C 1
ATOM 1419 O O . ARG A 1 179 ? 16.061 -8.409 31.989 1.00 33.25 179 ARG A O 1
ATOM 1427 N N . LEU A 1 180 ? 14.836 -8.739 30.139 1.00 35.25 180 LEU A N 1
ATOM 1428 C CA . LEU A 1 180 ? 14.242 -9.980 30.603 1.00 34.37 180 LEU A CA 1
ATOM 1429 C C . LEU A 1 180 ? 14.987 -11.241 30.166 1.00 35.82 180 LEU A C 1
ATOM 1430 O O . LEU A 1 180 ? 14.815 -12.298 30.771 1.00 34.24 180 LEU A O 1
ATOM 1435 N N . GLU A 1 181 ? 15.813 -11.134 29.129 1.00 34.65 181 GLU A N 1
ATOM 1436 C CA . GLU A 1 181 ? 16.412 -12.316 28.513 1.00 37.47 181 GLU A CA 1
ATOM 1437 C C . GLU A 1 181 ? 17.211 -13.168 29.489 1.00 35.60 181 GLU A C 1
ATOM 1438 O O . GLU A 1 181 ? 17.327 -14.369 29.309 1.00 44.16 181 GLU A O 1
ATOM 1444 N N . ASP A 1 182 ? 17.754 -12.546 30.525 1.00 37.85 182 ASP A N 1
ATOM 1445 C CA . ASP A 1 182 ? 18.586 -13.263 31.482 1.00 39.99 182 ASP A CA 1
ATOM 1446 C C . ASP A 1 182 ? 17.907 -13.488 32.843 1.00 35.75 182 ASP A C 1
ATOM 1447 O O . ASP A 1 182 ? 18.493 -14.087 33.738 1.00 40.66 182 ASP A O 1
ATOM 1452 N N . ALA A 1 183 ? 16.674 -13.019 32.996 1.00 34.69 183 ALA A N 1
ATOM 1453 C CA . ALA A 1 183 ? 15.928 -13.234 34.234 1.00 30.97 183 ALA A CA 1
ATOM 1454 C C . ALA A 1 183 ? 15.551 -14.701 34.400 1.00 30.96 183 ALA A C 1
ATOM 1455 O O . ALA A 1 183 ? 15.375 -15.425 33.422 1.00 36.87 183 ALA A O 1
ATOM 1457 N N . THR A 1 184 ? 15.432 -15.141 35.643 1.00 27.69 184 THR A N 1
ATOM 1458 C CA . THR A 1 184 ? 15.024 -16.505 35.925 1.00 32.11 184 THR A CA 1
ATOM 1459 C C . THR A 1 184 ? 13.563 -16.532 36.320 1.00 26.98 184 THR A C 1
ATOM 1460 O O . THR A 1 184 ? 13.060 -15.587 36.912 1.00 30.59 184 THR A O 1
ATOM 1464 N N . PHE A 1 185 ? 12.880 -17.620 36.001 1.00 27.85 185 PHE A N 1
ATOM 1465 C CA . PHE A 1 185 ? 11.498 -17.788 36.418 1.00 25.81 185 PHE A CA 1
ATOM 1466 C C . PHE A 1 185 ? 11.331 -19.097 37.171 1.00 29.09 185 PHE A C 1
ATOM 1467 O O . PHE A 1 185 ? 12.202 -19.960 37.138 1.00 28.57 185 PHE A O 1
ATOM 1475 N N . VAL A 1 186 ? 10.218 -19.232 37.873 1.00 31.59 186 VAL A N 1
ATOM 1476 C CA . VAL A 1 186 ? 10.041 -20.354 38.772 1.00 27.91 186 VAL A CA 1
ATOM 1477 C C . VAL A 1 186 ? 8.957 -21.298 38.277 1.00 38.70 186 VAL A C 1
ATOM 1478 O O . VAL A 1 186 ? 7.936 -20.863 37.725 1.00 37.30 186 VAL A O 1
ATOM 1482 N N . GLU A 1 187 ? 9.171 -22.593 38.489 1.00 30.69 187 GLU A N 1
ATOM 1483 C CA . GLU A 1 187 ? 8.103 -23.554 38.279 1.00 38.45 187 GLU A CA 1
ATOM 1484 C C . GLU A 1 187 ? 7.529 -24.003 39.615 1.00 40.14 187 GLU A C 1
ATOM 1485 O O . GLU A 1 187 ? 8.240 -24.432 40.526 1.00 39.27 187 GLU A O 1
ATOM 1491 N N . LEU A 1 188 ? 6.220 -23.856 39.716 1.00 39.98 188 LEU A N 1
ATOM 1492 C CA . LEU A 1 188 ? 5.508 -24.057 40.953 1.00 38.68 188 LEU A CA 1
ATOM 1493 C C . LEU A 1 188 ? 4.931 -25.465 40.978 1.00 37.29 188 LEU A C 1
ATOM 1494 O O . LEU A 1 188 ? 4.647 -26.039 39.930 1.00 37.07 188 LEU A O 1
ATOM 1499 N N . ASP A 1 189 ? 4.769 -26.018 42.177 1.00 41.60 189 ASP A N 1
ATOM 1500 C CA . ASP A 1 189 ? 4.114 -27.312 42.348 1.00 41.21 189 ASP A CA 1
ATOM 1501 C C . ASP A 1 189 ? 2.692 -27.250 41.791 1.00 40.13 189 ASP A C 1
ATOM 1502 O O . ASP A 1 189 ? 1.915 -26.378 42.161 1.00 35.70 189 ASP A O 1
ATOM 1507 N N . PRO A 1 190 ? 2.351 -28.182 40.891 1.00 45.07 190 PRO A N 1
ATOM 1508 C CA . PRO A 1 190 ? 1.035 -28.252 40.253 1.00 42.64 190 PRO A CA 1
ATOM 1509 C C . PRO A 1 190 ? -0.126 -28.219 41.235 1.00 40.80 190 PRO A C 1
ATOM 1510 O O . PRO A 1 190 ? -1.161 -27.635 40.916 1.00 40.93 190 PRO A O 1
ATOM 1514 N N . GLU A 1 191 ? 0.025 -28.831 42.404 1.00 43.16 191 GLU A N 1
ATOM 1515 C CA . GLU A 1 191 ? -1.079 -28.835 43.357 1.00 42.32 191 GLU A CA 1
ATOM 1516 C C . GLU A 1 191 ? -1.306 -27.470 43.986 1.00 39.38 191 GLU A C 1
ATOM 1517 O O . GLU A 1 191 ? -2.442 -27.118 44.304 1.00 37.88 191 GLU A O 1
ATOM 1523 N N . PHE A 1 192 ? -0.229 -26.714 44.184 1.00 34.58 192 PHE A N 1
ATOM 1524 C CA . PHE A 1 192 ? -0.360 -25.331 44.616 1.00 34.93 192 PHE A CA 1
ATOM 1525 C C . PHE A 1 192 ? -1.115 -24.522 43.572 1.00 34.61 192 PHE A C 1
ATOM 1526 O O . PHE A 1 192 ? -1.984 -23.708 43.895 1.00 34.83 192 PHE A O 1
ATOM 1534 N N . CYS A 1 193 ? -0.766 -24.745 42.315 1.00 30.21 193 CYS A N 1
ATOM 1535 C CA . CYS A 1 193 ? -1.360 -23.988 41.231 1.00 38.86 193 CYS A CA 1
ATOM 1536 C C . CYS A 1 193 ? -2.857 -24.253 41.175 1.00 40.28 193 CYS A C 1
ATOM 1537 O O . CYS A 1 193 ? -3.660 -23.330 41.061 1.00 36.88 193 CYS A O 1
ATOM 1540 N N . ARG A 1 194 ? -3.239 -25.519 41.275 1.00 37.40 194 ARG A N 1
ATOM 1541 C CA . ARG A 1 194 ? -4.651 -25.850 41.308 1.00 42.83 194 ARG A CA 1
ATOM 1542 C C . ARG A 1 194 ? -5.285 -25.272 42.573 1.00 38.73 194 ARG A C 1
ATOM 1543 O O . ARG A 1 194 ? -6.363 -24.686 42.531 1.00 36.92 194 ARG A O 1
ATOM 1551 N N . SER A 1 195 ? -4.593 -25.428 43.695 1.00 37.11 195 SER A N 1
ATOM 1552 C CA . SER A 1 195 ? -5.125 -25.037 44.994 1.00 38.13 195 SER A CA 1
ATOM 1553 C C . SER A 1 195 ? -5.439 -23.543 45.092 1.00 36.57 195 SER A C 1
ATOM 1554 O O . SER A 1 195 ? -6.434 -23.169 45.707 1.00 38.28 195 SER A O 1
ATOM 1557 N N . LEU A 1 196 ? -4.598 -22.696 44.496 1.00 30.43 196 LEU A N 1
ATOM 1558 C CA . LEU A 1 196 ? -4.763 -21.248 44.620 1.00 30.99 196 LEU A CA 1
ATOM 1559 C C . LEU A 1 196 ? -5.422 -20.649 43.378 1.00 34.10 196 LEU A C 1
ATOM 1560 O O . LEU A 1 196 ? -5.408 -19.437 43.169 1.00 28.68 196 LEU A O 1
ATOM 1565 N N . LYS A 1 197 ? -6.000 -21.521 42.563 1.00 28.50 197 LYS A N 1
ATOM 1566 C CA . LYS A 1 197 ? -6.732 -21.117 41.378 1.00 28.32 197 LYS A CA 1
ATOM 1567 C C . LYS A 1 197 ? -5.886 -20.285 40.433 1.00 31.42 197 LYS A C 1
ATOM 1568 O O . LYS A 1 197 ? -6.294 -19.211 40.028 1.00 29.87 197 LYS A O 1
ATOM 1574 N N . LEU A 1 198 ? -4.701 -20.790 40.100 1.00 29.66 198 LEU A N 1
ATOM 1575 C CA . LEU A 1 198 ? -3.888 -20.222 39.042 1.00 25.35 198 LEU A CA 1
ATOM 1576 C C . LEU A 1 198 ? -4.437 -20.668 37.698 1.00 28.77 198 LEU A C 1
ATOM 1577 O O . LEU A 1 198 ? -4.556 -21.863 37.450 1.00 33.88 198 LEU A O 1
ATOM 1582 N N . PHE A 1 199 ? -4.763 -19.722 36.825 1.00 23.63 199 PHE A N 1
ATOM 1583 C CA . PHE A 1 199 ? -5.274 -20.080 35.506 1.00 30.08 199 PHE A CA 1
ATOM 1584 C C . PHE A 1 199 ? -4.237 -20.836 34.682 1.00 30.26 199 PHE A C 1
ATOM 1585 O O . PHE A 1 199 ? -3.066 -20.479 34.681 1.00 27.93 199 PHE A O 1
ATOM 1593 N N . GLU A 1 200 ? -4.678 -21.865 33.966 1.00 28.18 200 GLU A N 1
ATOM 1594 C CA . GLU A 1 200 ? -3.816 -22.571 33.023 1.00 32.71 200 GLU A CA 1
ATOM 1595 C C . GLU A 1 200 ? -3.706 -21.751 31.741 1.00 34.31 200 GLU A C 1
ATOM 1596 O O . GLU A 1 200 ? -2.611 -21.527 31.224 1.00 31.77 200 GLU A O 1
ATOM 1602 N N . GLN A 1 201 ? -4.859 -21.312 31.240 1.00 36.13 201 GLN A N 1
ATOM 1603 C CA . GLN A 1 201 ? -4.943 -20.398 30.102 1.00 36.13 201 GLN A CA 1
ATOM 1604 C C . GLN A 1 201 ? -5.737 -19.163 30.510 1.00 32.38 201 GLN A C 1
ATOM 1605 O O . GLN A 1 201 ? -6.638 -19.253 31.339 1.00 32.21 201 GLN A O 1
ATOM 1611 N N . LEU A 1 202 ? -5.422 -18.015 29.925 1.00 27.47 202 LEU A N 1
ATOM 1612 C CA . LEU A 1 202 ? -6.233 -16.837 30.168 1.00 29.28 202 LEU A CA 1
ATOM 1613 C C . LEU A 1 202 ? -7.669 -17.223 29.874 1.00 27.43 202 LEU A C 1
ATOM 1614 O O . LEU A 1 202 ? -7.942 -17.827 28.837 1.00 30.58 202 LEU A O 1
ATOM 1619 N N . PRO A 1 203 ? -8.578 -16.890 30.801 1.00 22.74 203 PRO A N 1
ATOM 1620 C CA . PRO A 1 203 ? -10.039 -17.018 30.759 1.00 24.03 203 PRO A CA 1
ATOM 1621 C C . PRO A 1 203 ? -10.732 -15.958 29.897 1.00 27.54 203 PRO A C 1
ATOM 1622 O O . PRO A 1 203 ? -10.126 -14.966 29.515 1.00 27.47 203 PRO A O 1
ATOM 1626 N N . THR A 1 204 ? -12.008 -16.175 29.609 1.00 25.69 204 THR A N 1
ATOM 1627 C CA . THR A 1 204 ? -12.787 -15.231 28.838 1.00 27.00 204 THR A CA 1
ATOM 1628 C C . THR A 1 204 ? -13.765 -14.558 29.781 1.00 27.49 204 THR A C 1
ATOM 1629 O O . THR A 1 204 ? -14.041 -15.074 30.858 1.00 24.97 204 THR A O 1
ATOM 1633 N N . PRO A 1 205 ? -14.302 -13.403 29.379 1.00 26.52 205 PRO A N 1
ATOM 1634 C CA . PRO A 1 205 ? -15.260 -12.688 30.225 1.00 28.40 205 PRO A CA 1
ATOM 1635 C C . PRO A 1 205 ? -16.327 -13.615 30.803 1.00 28.06 205 PRO A C 1
ATOM 1636 O O . PRO A 1 205 ? -16.638 -13.514 31.984 1.00 30.40 205 PRO A O 1
ATOM 1640 N N . GLU A 1 206 ? -16.861 -14.514 29.989 1.00 29.17 206 GLU A N 1
ATOM 1641 C CA . GLU A 1 206 ? -17.869 -15.456 30.463 1.00 32.49 206 GLU A CA 1
ATOM 1642 C C . GLU A 1 206 ? -17.419 -16.259 31.686 1.00 29.89 206 GLU A C 1
ATOM 1643 O O . GLU A 1 206 ? -18.230 -16.594 32.542 1.00 29.80 206 GLU A O 1
ATOM 1649 N N . HIS A 1 207 ? -16.129 -16.552 31.792 1.00 28.16 207 HIS A N 1
ATOM 1650 C CA . HIS A 1 207 ? -15.646 -17.212 32.995 1.00 26.60 207 HIS A CA 1
ATOM 1651 C C . HIS A 1 207 ? -16.031 -16.452 34.258 1.00 28.57 207 HIS A C 1
ATOM 1652 O O . HIS A 1 207 ? -16.221 -17.052 35.312 1.00 29.51 207 HIS A O 1
ATOM 1659 N N . PHE A 1 208 ? -16.135 -15.133 34.161 1.00 25.64 208 PHE A N 1
ATOM 1660 C CA . PHE A 1 208 ? -16.516 -14.341 35.318 1.00 29.04 208 PHE A CA 1
ATOM 1661 C C . PHE A 1 208 ? -18.005 -14.013 35.291 1.00 31.51 208 PHE A C 1
ATOM 1662 O O . PHE A 1 208 ? -18.469 -13.146 36.023 1.00 34.06 208 PHE A O 1
ATOM 1670 N N . ASN A 1 209 ? -18.753 -14.712 34.448 1.00 30.23 209 ASN A N 1
ATOM 1671 C CA . ASN A 1 209 ? -20.171 -14.425 34.294 1.00 34.15 209 ASN A CA 1
ATOM 1672 C C . ASN A 1 209 ? -20.405 -12.997 33.801 1.00 31.38 209 ASN A C 1
ATOM 1673 O O . ASN A 1 209 ? -21.270 -12.289 34.308 1.00 30.65 209 ASN A O 1
ATOM 1678 N N . VAL A 1 210 ? -19.626 -12.596 32.796 1.00 33.99 210 VAL A N 1
ATOM 1679 C CA . VAL A 1 210 ? -19.830 -11.336 32.087 1.00 34.33 210 VAL A CA 1
ATOM 1680 C C . VAL A 1 210 ? -20.127 -11.598 30.603 1.00 34.54 210 VAL A C 1
ATOM 1681 O O . VAL A 1 210 ? -19.312 -12.203 29.908 1.00 35.09 210 VAL A O 1
ATOM 1685 N N . TYR A 1 211 ? -21.290 -11.155 30.120 1.00 36.01 211 TYR A N 1
ATOM 1686 C CA . TYR A 1 211 ? -21.675 -11.372 28.715 1.00 40.30 211 TYR A CA 1
ATOM 1687 C C . TYR A 1 211 ? -22.168 -10.096 28.027 1.00 39.34 211 TYR A C 1
ATOM 1688 O O . TYR A 1 211 ? -22.302 -9.057 28.675 1.00 35.32 211 TYR A O 1
ATOM 1697 N N . GLY A 1 212 ? -22.474 -10.215 26.725 1.00 49.56 212 GLY A N 1
ATOM 1698 C CA . GLY A 1 212 ? -23.045 -9.161 25.876 1.00 44.63 212 GLY A CA 1
ATOM 1699 C C . GLY A 1 212 ? -24.003 -8.153 26.500 1.00 54.84 212 GLY A C 1
ATOM 1700 O O . GLY A 1 212 ? -24.803 -8.486 27.378 1.00 60.44 212 GLY A O 1
ATOM 1701 N N . ASP A 1 213 ? -23.947 -6.918 26.003 1.00 60.67 213 ASP A N 1
ATOM 1702 C CA . ASP A 1 213 ? -24.455 -5.737 26.725 1.00 61.76 213 ASP A CA 1
ATOM 1703 C C . ASP A 1 213 ? -25.972 -5.554 26.762 1.00 70.54 213 ASP A C 1
ATOM 1704 O O . ASP A 1 213 ? -26.723 -6.472 26.416 1.00 74.92 213 ASP A O 1
ATOM 1709 N N . ASN A 1 214 ? -26.421 -4.365 27.184 1.00 60.01 214 ASN A N 1
ATOM 1710 C CA . ASN A 1 214 ? -27.872 -4.056 27.284 1.00 67.60 214 ASN A CA 1
ATOM 1711 C C . ASN A 1 214 ? -28.654 -4.228 25.955 1.00 73.58 214 ASN A C 1
ATOM 1712 O O . ASN A 1 214 ? -29.850 -3.946 25.887 1.00 61.43 214 ASN A O 1
ATOM 1717 N N . MET A 1 215 ? -27.940 -4.676 24.914 1.00 81.41 215 MET A N 1
ATOM 1718 C CA . MET A 1 215 ? -28.499 -5.025 23.595 1.00 81.17 215 MET A CA 1
ATOM 1719 C C . MET A 1 215 ? -27.553 -5.828 22.667 1.00 82.50 215 MET A C 1
ATOM 1720 O O . MET A 1 215 ? -28.004 -6.671 21.889 1.00 80.97 215 MET A O 1
ATOM 1725 N N . GLY A 1 216 ? -26.249 -5.565 22.739 1.00 77.44 216 GLY A N 1
ATOM 1726 C CA . GLY A 1 216 ? -25.270 -6.503 22.189 1.00 72.47 216 GLY A CA 1
ATOM 1727 C C . GLY A 1 216 ? -24.448 -6.208 20.935 1.00 77.75 216 GLY A C 1
ATOM 1728 O O . GLY A 1 216 ? -23.268 -5.875 21.052 1.00 66.70 216 GLY A O 1
ATOM 1729 N N . PHE A 1 217 ? -25.049 -6.336 19.747 1.00 88.30 217 PHE A N 1
ATOM 1730 C CA . PHE A 1 217 ? -24.256 -6.464 18.503 1.00 87.50 217 PHE A CA 1
ATOM 1731 C C . PHE A 1 217 ? -24.190 -5.276 17.510 1.00 83.67 217 PHE A C 1
ATOM 1732 O O . PHE A 1 217 ? -24.001 -5.490 16.307 1.00 82.05 217 PHE A O 1
ATOM 1740 N N . LEU A 1 218 ? -24.349 -4.044 17.997 1.00 76.76 218 LEU A N 1
ATOM 1741 C CA . LEU A 1 218 ? -24.187 -2.856 17.142 1.00 68.87 218 LEU A CA 1
ATOM 1742 C C . LEU A 1 218 ? -22.725 -2.537 16.795 1.00 64.71 218 LEU A C 1
ATOM 1743 O O . LEU A 1 218 ? -22.451 -1.468 16.229 1.00 56.56 218 LEU A O 1
ATOM 1748 N N . ALA A 1 219 ? -21.811 -3.463 17.105 1.00 67.24 219 ALA A N 1
ATOM 1749 C CA . ALA A 1 219 ? -20.377 -3.227 16.993 1.00 62.50 219 ALA A CA 1
ATOM 1750 C C . ALA A 1 219 ? -19.911 -3.007 15.550 1.00 63.30 219 ALA A C 1
ATOM 1751 O O . ALA A 1 219 ? -19.837 -3.945 14.765 1.00 63.81 219 ALA A O 1
ATOM 1753 N N . LYS A 1 220 ? -19.555 -1.764 15.232 1.00 64.39 220 LYS A N 1
ATOM 1754 C CA . LYS A 1 220 ? -19.032 -1.398 13.914 1.00 60.32 220 LYS A CA 1
ATOM 1755 C C . LYS A 1 220 ? -17.504 -1.362 13.927 1.00 60.10 220 LYS A C 1
ATOM 1756 O O . LYS A 1 220 ? -16.862 -1.687 12.926 1.00 59.20 220 LYS A O 1
ATOM 1762 N N . ILE A 1 221 ? -16.928 -0.976 15.064 1.00 57.61 221 ILE A N 1
ATOM 1763 C CA . ILE A 1 221 ? -15.470 -0.961 15.230 1.00 59.38 221 ILE A CA 1
ATOM 1764 C C . ILE A 1 221 ? -15.060 -1.728 16.483 1.00 53.99 221 ILE A C 1
ATOM 1765 O O . ILE A 1 221 ? -15.851 -1.871 17.413 1.00 55.34 221 ILE A O 1
ATOM 1770 N N . ASN A 1 222 ? -13.831 -2.239 16.498 1.00 58.97 222 ASN A N 1
ATOM 1771 C CA . ASN A 1 222 ? -13.338 -2.959 17.674 1.00 56.37 222 ASN A CA 1
ATOM 1772 C C . ASN A 1 222 ? -11.944 -2.564 18.169 1.00 49.33 222 ASN A C 1
ATOM 1773 O O . ASN A 1 222 ? -11.206 -1.848 17.504 1.00 52.36 222 ASN A O 1
ATOM 1778 N N . TRP A 1 223 ? -11.590 -3.060 19.346 1.00 53.32 223 TRP A N 1
ATOM 1779 C CA . TRP A 1 223 ? -10.467 -2.514 20.092 1.00 53.21 223 TRP A CA 1
ATOM 1780 C C . TRP A 1 223 ? -9.539 -3.596 20.596 1.00 40.44 223 TRP A C 1
ATOM 1781 O O . TRP A 1 223 ? -9.961 -4.480 21.332 1.00 47.78 223 TRP A O 1
ATOM 1792 N N . ARG A 1 224 ? -8.267 -3.509 20.239 1.00 37.73 224 ARG A N 1
ATOM 1793 C CA . ARG A 1 224 ? -7.285 -4.405 20.834 1.00 38.02 224 ARG A CA 1
ATOM 1794 C C . ARG A 1 224 ? -6.638 -3.740 22.057 1.00 28.22 224 ARG A C 1
ATOM 1795 O O . ARG A 1 224 ? -6.035 -2.676 21.947 1.00 23.30 224 ARG A O 1
ATOM 1803 N N . GLY A 1 225 ? -6.790 -4.359 23.226 1.00 18.14 225 GLY A N 1
ATOM 1804 C CA . GLY A 1 225 ? -6.045 -3.945 24.397 1.00 18.33 225 GLY A CA 1
ATOM 1805 C C . GLY A 1 225 ? -4.592 -4.382 24.275 1.00 23.99 225 GLY A C 1
ATOM 1806 O O . GLY A 1 225 ? -4.208 -5.020 23.293 1.00 23.95 225 GLY A O 1
ATOM 1807 N N . GLY A 1 226 ? -3.767 -4.030 25.254 1.00 23.66 226 GLY A N 1
ATOM 1808 C CA . GLY A 1 226 ? -2.409 -4.535 25.282 1.00 20.82 226 GLY A CA 1
ATOM 1809 C C . GLY A 1 226 ? -1.351 -3.503 24.950 1.00 22.61 226 GLY A C 1
ATOM 1810 O O . GLY A 1 226 ? -1.566 -2.623 24.125 1.00 22.85 226 GLY A O 1
ATOM 1811 N N . GLU A 1 227 ? -0.191 -3.641 25.591 1.00 24.49 227 GLU A N 1
ATOM 1812 C CA . GLU A 1 227 ? 0.958 -2.773 25.370 1.00 21.48 227 GLU A CA 1
ATOM 1813 C C . GLU A 1 227 ? 1.406 -2.652 23.922 1.00 24.57 227 GLU A C 1
ATOM 1814 O O . GLU A 1 227 ? 1.830 -1.574 23.485 1.00 23.47 227 GLU A O 1
ATOM 1820 N N . THR A 1 228 ? 1.350 -3.761 23.191 1.00 23.58 228 THR A N 1
ATOM 1821 C CA . THR A 1 228 ? 1.786 -3.780 21.796 1.00 22.92 228 THR A CA 1
ATOM 1822 C C . THR A 1 228 ? 0.967 -2.823 20.938 1.00 25.07 228 THR A C 1
ATOM 1823 O O . THR A 1 228 ? 1.522 -1.989 20.232 1.00 27.46 228 THR A O 1
ATOM 1827 N N . GLN A 1 229 ? -0.352 -2.953 20.997 1.00 23.00 229 GLN A N 1
ATOM 1828 C CA . GLN A 1 229 ? -1.254 -2.055 20.288 1.00 25.32 229 GLN A CA 1
ATOM 1829 C C . GLN A 1 229 ? -1.107 -0.598 20.742 1.00 26.71 229 GLN A C 1
ATOM 1830 O O . GLN A 1 229 ? -1.296 0.336 19.957 1.00 25.84 229 GLN A O 1
ATOM 1836 N N . ALA A 1 230 ? -0.790 -0.399 22.016 1.00 26.51 230 ALA A N 1
ATOM 1837 C CA . ALA A 1 230 ? -0.666 0.955 22.533 1.00 25.13 230 ALA A CA 1
ATOM 1838 C C . ALA A 1 230 ? 0.458 1.641 21.796 1.00 21.76 230 ALA A C 1
ATOM 1839 O O . ALA A 1 230 ? 0.294 2.735 21.289 1.00 23.65 230 ALA A O 1
ATOM 1841 N N . LEU A 1 231 ? 1.599 0.972 21.730 1.00 23.87 231 LEU A N 1
ATOM 1842 C CA . LEU A 1 231 ? 2.789 1.523 21.099 1.00 24.36 231 LEU A CA 1
ATOM 1843 C C . LEU A 1 231 ? 2.618 1.687 19.593 1.00 24.45 231 LEU A C 1
ATOM 1844 O O . LEU A 1 231 ? 3.232 2.558 18.996 1.00 30.29 231 LEU A O 1
ATOM 1849 N N . LEU A 1 232 ? 1.788 0.857 18.978 1.00 23.59 232 LEU A N 1
ATOM 1850 C CA . LEU A 1 232 ? 1.463 1.044 17.572 1.00 26.84 232 LEU A CA 1
ATOM 1851 C C . LEU A 1 232 ? 0.663 2.335 17.390 1.00 27.89 232 LEU A C 1
ATOM 1852 O O . LEU A 1 232 ? 0.962 3.149 16.517 1.00 30.99 232 LEU A O 1
ATOM 1857 N N . LEU A 1 233 ? -0.344 2.519 18.233 1.00 24.80 233 LEU A N 1
ATOM 1858 C CA . LEU A 1 233 ? -1.198 3.692 18.159 1.00 23.22 233 LEU A CA 1
ATOM 1859 C C . LEU A 1 233 ? -0.402 4.959 18.412 1.00 27.13 233 LEU A C 1
ATOM 1860 O O . LEU A 1 233 ? -0.668 5.983 17.785 1.00 30.40 233 LEU A O 1
ATOM 1865 N N . LEU A 1 234 ? 0.550 4.903 19.343 1.00 23.08 234 LEU A N 1
ATOM 1866 C CA . LEU A 1 234 ? 1.366 6.070 19.670 1.00 21.36 234 LEU A CA 1
ATOM 1867 C C . LEU A 1 234 ? 2.254 6.429 18.488 1.00 27.10 234 LEU A C 1
ATOM 1868 O O . LEU A 1 234 ? 2.431 7.599 18.161 1.00 25.44 234 LEU A O 1
ATOM 1873 N N . ASP A 1 235 ? 2.813 5.409 17.850 1.00 28.53 235 ASP A N 1
ATOM 1874 C CA . ASP A 1 235 ? 3.608 5.620 16.655 1.00 28.50 235 ASP A CA 1
ATOM 1875 C C . ASP A 1 235 ? 2.794 6.320 15.565 1.00 28.78 235 ASP A C 1
ATOM 1876 O O . ASP A 1 235 ? 3.259 7.290 14.971 1.00 28.38 235 ASP A O 1
ATOM 1881 N N . GLU A 1 236 ? 1.589 5.830 15.293 1.00 27.35 236 GLU A N 1
ATOM 1882 C CA . GLU A 1 236 ? 0.736 6.488 14.309 1.00 29.68 236 GLU A CA 1
ATOM 1883 C C . GLU A 1 236 ? 0.456 7.921 14.739 1.00 29.55 236 GLU A C 1
ATOM 1884 O O . GLU A 1 236 ? 0.513 8.850 13.934 1.00 29.57 236 GLU A O 1
ATOM 1890 N N . ARG A 1 237 ? 0.172 8.107 16.017 1.00 24.80 237 ARG A N 1
ATOM 1891 C CA . ARG A 1 237 ? -0.140 9.437 16.491 1.00 27.93 237 ARG A CA 1
ATOM 1892 C C . ARG A 1 237 ? 1.042 10.367 16.226 1.00 27.96 237 ARG A C 1
ATOM 1893 O O . ARG A 1 237 ? 0.880 11.481 15.733 1.00 31.87 237 ARG A O 1
ATOM 1901 N N . LEU A 1 238 ? 2.235 9.887 16.543 1.00 28.46 238 LEU A N 1
ATOM 1902 C CA . LEU A 1 238 ? 3.435 10.700 16.455 1.00 31.35 238 LEU A CA 1
ATOM 1903 C C . LEU A 1 238 ? 3.789 10.950 15.000 1.00 29.20 238 LEU A C 1
ATOM 1904 O O . LEU A 1 238 ? 4.266 12.025 14.639 1.00 29.54 238 LEU A O 1
ATOM 1909 N N . LYS A 1 239 ? 3.567 9.948 14.165 1.00 27.38 239 LYS A N 1
ATOM 1910 C CA . LYS A 1 239 ? 3.796 10.121 12.742 1.00 31.41 239 LYS A CA 1
ATOM 1911 C C . LYS A 1 239 ? 2.907 11.268 12.239 1.00 30.87 239 LYS A C 1
ATOM 1912 O O . LYS A 1 239 ? 3.392 12.207 11.618 1.00 30.92 239 LYS A O 1
ATOM 1918 N N . VAL A 1 240 ? 1.617 11.213 12.555 1.00 26.79 240 VAL A N 1
ATOM 1919 C CA . VAL A 1 240 ? 0.696 12.276 12.181 1.00 26.52 240 VAL A CA 1
ATOM 1920 C C . VAL A 1 240 ? 1.147 13.624 12.712 1.00 31.32 240 VAL A C 1
ATOM 1921 O O . VAL A 1 240 ? 1.187 14.596 11.964 1.00 33.47 240 VAL A O 1
ATOM 1925 N N . GLU A 1 241 ? 1.489 13.704 13.991 1.00 29.80 241 GLU A N 1
ATOM 1926 C CA . GLU A 1 241 ? 2.003 14.973 14.522 1.00 29.55 241 GLU A CA 1
ATOM 1927 C C . GLU A 1 241 ? 3.238 15.445 13.765 1.00 28.29 241 GLU A C 1
ATOM 1928 O O . GLU A 1 241 ? 3.366 16.621 13.449 1.00 27.84 241 GLU A O 1
ATOM 1934 N N . GLN A 1 242 ? 4.141 14.515 13.470 1.00 30.87 242 GLN A N 1
ATOM 1935 C CA . GLN A 1 242 ? 5.401 14.836 12.787 1.00 34.80 242 GLN A CA 1
ATOM 1936 C C . GLN A 1 242 ? 5.179 15.654 11.513 1.00 29.93 242 GLN A C 1
ATOM 1937 O O . GLN A 1 242 ? 5.841 16.660 11.297 1.00 30.60 242 GLN A O 1
ATOM 1943 N N . HIS A 1 243 ? 4.237 15.219 10.681 1.00 32.34 243 HIS A N 1
ATOM 1944 C CA . HIS A 1 243 ? 3.905 15.923 9.445 1.00 32.17 243 HIS A CA 1
ATOM 1945 C C . HIS A 1 243 ? 3.286 17.268 9.784 1.00 32.29 243 HIS A C 1
ATOM 1946 O O . HIS A 1 243 ? 3.620 18.283 9.182 1.00 37.54 243 HIS A O 1
ATOM 1953 N N . ALA A 1 244 ? 2.380 17.276 10.757 1.00 32.32 244 ALA A N 1
ATOM 1954 C CA . ALA A 1 244 ? 1.760 18.522 11.191 1.00 30.72 244 ALA A CA 1
ATOM 1955 C C . ALA A 1 244 ? 2.859 19.474 11.617 1.00 30.13 244 ALA A C 1
ATOM 1956 O O . ALA A 1 244 ? 2.883 20.623 11.196 1.00 33.19 244 ALA A O 1
ATOM 1958 N N . PHE A 1 245 ? 3.783 18.971 12.432 1.00 29.05 245 PHE A N 1
ATOM 1959 C CA . PHE A 1 245 ? 4.909 19.755 12.932 1.00 27.84 245 PHE A CA 1
ATOM 1960 C C . PHE A 1 245 ? 5.724 20.326 11.779 1.00 32.63 245 PHE A C 1
ATOM 1961 O O . PHE A 1 245 ? 6.030 21.517 11.778 1.00 27.50 245 PHE A O 1
ATOM 1969 N N . GLU A 1 246 ? 6.059 19.480 10.801 1.00 29.03 246 GLU A N 1
ATOM 1970 C CA . GLU A 1 246 ? 6.858 19.904 9.650 1.00 31.12 246 GLU A CA 1
ATOM 1971 C C . GLU A 1 246 ? 6.119 20.961 8.847 1.00 35.77 246 GLU A C 1
ATOM 1972 O O . GLU A 1 246 ? 6.688 21.993 8.477 1.00 34.24 246 GLU A O 1
ATOM 1978 N N . ARG A 1 247 ? 4.850 20.683 8.577 1.00 30.54 247 ARG A N 1
ATOM 1979 C CA . ARG A 1 247 ? 3.980 21.582 7.840 1.00 26.35 247 ARG A CA 1
ATOM 1980 C C . ARG A 1 247 ? 3.797 22.894 8.623 1.00 32.53 247 ARG A C 1
ATOM 1981 O O . ARG A 1 247 ? 3.614 23.965 8.047 1.00 31.56 247 ARG A O 1
ATOM 1989 N N . GLY A 1 248 ? 3.844 22.798 9.950 1.00 33.26 248 GLY A N 1
ATOM 1990 C CA . GLY A 1 248 ? 3.682 23.954 10.816 1.00 31.94 248 GLY A CA 1
ATOM 1991 C C . GLY A 1 248 ? 2.247 24.225 11.247 1.00 29.76 248 GLY A C 1
ATOM 1992 O O . GLY A 1 248 ? 1.963 25.259 11.846 1.00 34.90 248 GLY A O 1
ATOM 1993 N N . PHE A 1 249 ? 1.346 23.297 10.954 1.00 24.36 249 PHE A N 1
ATOM 1994 C CA . PHE A 1 249 ? -0.061 23.467 11.284 1.00 27.73 249 PHE A CA 1
ATOM 1995 C C . PHE A 1 249 ? -0.904 22.195 11.027 1.00 30.73 249 PHE A C 1
ATOM 1996 O O . PHE A 1 249 ? -0.470 21.283 10.325 1.00 29.93 249 PHE A O 1
ATOM 2004 N N . TYR A 1 250 ? -2.100 22.145 11.608 1.00 24.41 250 TYR A N 1
ATOM 2005 C CA . TYR A 1 250 ? -3.052 21.087 11.317 1.00 29.44 250 TYR A CA 1
ATOM 2006 C C . TYR A 1 250 ? -3.874 21.479 10.104 1.00 30.18 250 TYR A C 1
ATOM 2007 O O . TYR A 1 250 ? -4.140 22.658 9.883 1.00 30.96 250 TYR A O 1
ATOM 2016 N N . LEU A 1 251 ? -4.297 20.490 9.333 1.00 29.49 251 LEU A N 1
ATOM 2017 C CA . LEU A 1 251 ? -5.236 20.731 8.246 1.00 32.06 251 LEU A CA 1
ATOM 2018 C C . LEU A 1 251 ? -6.608 20.927 8.881 1.00 36.33 251 LEU A C 1
ATOM 2019 O O . LEU A 1 251 ? -6.898 20.322 9.911 1.00 36.05 251 LEU A O 1
ATOM 2024 N N . PRO A 1 252 ? -7.451 21.785 8.282 1.00 35.22 252 PRO A N 1
ATOM 2025 C CA . PRO A 1 252 ? -8.734 22.125 8.900 1.00 34.69 252 PRO A CA 1
ATOM 2026 C C . PRO A 1 252 ? -9.527 20.934 9.405 1.00 36.80 252 PRO A C 1
ATOM 2027 O O . PRO A 1 252 ? -10.205 21.095 10.421 1.00 35.85 252 PRO A O 1
ATOM 2031 N N . ASN A 1 253 ? -9.431 19.778 8.742 1.00 38.69 253 ASN A N 1
ATOM 2032 C CA . ASN A 1 253 ? -10.192 18.588 9.153 1.00 36.98 253 ASN A CA 1
ATOM 2033 C C . ASN A 1 253 ? -9.513 17.684 10.198 1.00 39.13 253 ASN A C 1
ATOM 2034 O O . ASN A 1 253 ? -10.186 16.908 10.878 1.00 41.39 253 ASN A O 1
ATOM 2039 N N . GLN A 1 254 ? -8.196 17.776 10.338 1.00 35.53 254 GLN A N 1
ATOM 2040 C CA . GLN A 1 254 ? -7.547 17.139 11.482 1.00 35.13 254 GLN A CA 1
ATOM 2041 C C . GLN A 1 254 ? -8.032 17.791 12.767 1.00 32.67 254 GLN A C 1
ATOM 2042 O O . GLN A 1 254 ? -7.976 17.194 13.836 1.00 31.93 254 GLN A O 1
ATOM 2048 N N . ALA A 1 255 ? -8.502 19.029 12.650 1.00 28.96 255 ALA A N 1
ATOM 2049 C CA . ALA A 1 255 ? -8.887 19.801 13.816 1.00 33.80 255 ALA A CA 1
ATOM 2050 C C . ALA A 1 255 ? -10.358 19.587 14.180 1.00 38.98 255 ALA A C 1
ATOM 2051 O O . ALA A 1 255 ? -10.791 19.941 15.276 1.00 35.44 255 ALA A O 1
ATOM 2053 N N . LEU A 1 256 ? -11.115 18.990 13.261 1.00 41.25 256 LEU A N 1
ATOM 2054 C CA . LEU A 1 256 ? -12.549 18.797 13.453 1.00 35.24 256 LEU A CA 1
ATOM 2055 C C . LEU A 1 256 ? -12.868 17.570 14.287 1.00 35.99 256 LEU A C 1
ATOM 2056 O O . LEU A 1 256 ? -12.223 16.535 14.148 1.00 32.48 256 LEU A O 1
ATOM 2061 N N . PRO A 1 257 ? -13.888 17.675 15.148 1.00 36.89 257 PRO A N 1
ATOM 2062 C CA . PRO A 1 257 ? -14.361 16.473 15.826 1.00 35.15 257 PRO A CA 1
ATOM 2063 C C . PRO A 1 257 ? -14.853 15.463 14.800 1.00 34.72 257 PRO A C 1
ATOM 2064 O O . PRO A 1 257 ? -15.706 15.770 13.967 1.00 33.30 257 PRO A O 1
ATOM 2068 N N . ASN A 1 258 ? -14.290 14.267 14.849 1.00 32.72 258 ASN A N 1
ATOM 2069 C CA . ASN A 1 258 ? -14.677 13.227 13.919 1.00 38.99 258 ASN A CA 1
ATOM 2070 C C . ASN A 1 258 ? -15.233 12.041 14.694 1.00 44.26 258 ASN A C 1
ATOM 2071 O O . ASN A 1 258 ? -14.480 11.289 15.319 1.00 41.59 258 ASN A O 1
ATOM 2076 N N . ILE A 1 259 ? -16.554 11.887 14.681 1.00 41.56 259 ILE A N 1
ATOM 2077 C CA . ILE A 1 259 ? -17.175 10.789 15.412 1.00 38.15 259 ILE A CA 1
ATOM 2078 C C . ILE A 1 259 ? -17.407 9.576 14.510 1.00 40.37 259 ILE A C 1
ATOM 2079 O O . ILE A 1 259 ? -18.054 8.614 14.918 1.00 42.34 259 ILE A O 1
ATOM 2084 N N . HIS A 1 260 ? -16.877 9.625 13.287 1.00 45.07 260 HIS A N 1
ATOM 2085 C CA . HIS A 1 260 ? -17.036 8.532 12.323 1.00 43.10 260 HIS A CA 1
ATOM 2086 C C . HIS A 1 260 ? -15.728 7.795 12.126 1.00 46.86 260 HIS A C 1
ATOM 2087 O O . HIS A 1 260 ? -15.575 7.055 11.162 1.00 50.26 260 HIS A O 1
ATOM 2094 N N . ASP A 1 261 ? -14.792 7.988 13.048 1.00 52.44 261 ASP A N 1
ATOM 2095 C CA . ASP A 1 261 ? -13.389 7.697 12.781 1.00 57.45 261 ASP A CA 1
ATOM 2096 C C . ASP A 1 261 ? -12.812 6.456 13.463 1.00 62.58 261 ASP A C 1
ATOM 2097 O O . ASP A 1 261 ? -13.025 5.319 13.045 1.00 61.59 261 ASP A O 1
ATOM 2102 N N . SER A 1 262 ? -12.095 6.716 14.547 1.00 65.94 262 SER A N 1
ATOM 2103 C CA . SER A 1 262 ? -11.028 5.857 15.035 1.00 60.87 262 SER A CA 1
ATOM 2104 C C . SER A 1 262 ? -11.405 4.696 15.945 1.00 69.20 262 SER A C 1
ATOM 2105 O O . SER A 1 262 ? -12.401 4.763 16.676 1.00 71.56 262 SER A O 1
ATOM 2108 N N . PRO A 1 263 ? -10.606 3.611 15.884 1.00 66.86 263 PRO A N 1
ATOM 2109 C CA . PRO A 1 263 ? -10.186 3.008 17.149 1.00 57.89 263 PRO A CA 1
ATOM 2110 C C . PRO A 1 263 ? -8.740 3.486 17.378 1.00 55.73 263 PRO A C 1
ATOM 2111 O O . PRO A 1 263 ? -7.847 2.678 17.646 1.00 58.32 263 PRO A O 1
ATOM 2115 N N . LYS A 1 264 ? -8.531 4.801 17.248 1.00 47.99 264 LYS A N 1
ATOM 2116 C CA . LYS A 1 264 ? -7.200 5.412 17.302 1.00 44.46 264 LYS A CA 1
ATOM 2117 C C . LYS A 1 264 ? -6.896 6.104 18.624 1.00 37.50 264 LYS A C 1
ATOM 2118 O O . LYS A 1 264 ? -5.785 6.601 18.821 1.00 33.35 264 LYS A O 1
ATOM 2124 N N . SER A 1 265 ? -7.880 6.158 19.515 1.00 29.44 265 SER A N 1
ATOM 2125 C CA . SER A 1 265 ? -7.671 6.730 20.831 1.00 22.55 265 SER A CA 1
ATOM 2126 C C . SER A 1 265 ? -6.803 5.813 21.686 1.00 23.74 265 SER A C 1
ATOM 2127 O O . SER A 1 265 ? -6.881 4.596 21.581 1.00 24.14 265 SER A O 1
ATOM 2130 N N . MET A 1 266 ? -5.997 6.406 22.552 1.00 20.35 266 MET A N 1
ATOM 2131 C CA . MET A 1 266 ? -5.220 5.647 23.514 1.00 20.89 266 MET A CA 1
ATOM 2132 C C . MET A 1 266 ? -5.748 5.776 24.944 1.00 17.03 266 MET A C 1
ATOM 2133 O O . MET A 1 266 ? -5.048 5.459 25.897 1.00 18.45 266 MET A O 1
ATOM 2138 N N . SER A 1 267 ? -6.985 6.229 25.099 1.00 18.95 267 SER A N 1
ATOM 2139 C CA . SER A 1 267 ? -7.516 6.508 26.434 1.00 16.45 267 SER A CA 1
ATOM 2140 C C . SER A 1 267 ? -7.573 5.257 27.328 1.00 18.42 267 SER A C 1
ATOM 2141 O O . SER A 1 267 ? -7.218 5.312 28.512 1.00 17.99 267 SER A O 1
ATOM 2144 N N . ALA A 1 268 ? -7.999 4.131 26.756 1.00 18.80 268 ALA A N 1
ATOM 2145 C CA . ALA A 1 268 ? -8.109 2.889 27.516 1.00 19.43 268 ALA A CA 1
ATOM 2146 C C . ALA A 1 268 ? -6.722 2.361 27.809 1.00 17.60 268 ALA A C 1
ATOM 2147 O O . ALA A 1 268 ? -6.459 1.840 28.880 1.00 16.29 268 ALA A O 1
ATOM 2149 N N . HIS A 1 269 ? -5.819 2.527 26.850 1.00 20.40 269 HIS A N 1
ATOM 2150 C CA . HIS A 1 269 ? -4.444 2.077 27.040 1.00 20.72 269 HIS A CA 1
ATOM 2151 C C . HIS A 1 269 ? -3.797 2.812 28.184 1.00 19.29 269 HIS A C 1
ATOM 2152 O O . HIS A 1 269 ? -3.029 2.223 28.945 1.00 20.72 269 HIS A O 1
ATOM 2159 N N . LEU A 1 270 ? -4.107 4.101 28.299 1.00 18.70 270 LEU A N 1
ATOM 2160 C CA . LEU A 1 270 ? -3.570 4.928 29.376 1.00 20.88 270 LEU A CA 1
ATOM 2161 C C . LEU A 1 270 ? -4.207 4.531 30.684 1.00 17.00 270 LEU A C 1
ATOM 2162 O O . LEU A 1 270 ? -3.567 4.589 31.729 1.00 19.07 270 LEU A O 1
ATOM 2167 N N . ARG A 1 271 ? -5.475 4.130 30.630 1.00 18.16 271 ARG A N 1
ATOM 2168 C CA . ARG A 1 271 ? -6.192 3.788 31.856 1.00 16.75 271 ARG A CA 1
ATOM 2169 C C . ARG A 1 271 ? -5.627 2.532 32.492 1.00 20.74 271 ARG A C 1
ATOM 2170 O O . ARG A 1 271 ? -5.509 2.459 33.714 1.00 20.50 271 ARG A O 1
ATOM 2178 N N . PHE A 1 272 ? -5.306 1.540 31.664 1.00 16.72 272 PHE A N 1
ATOM 2179 C CA . PHE A 1 272 ? -4.771 0.275 32.163 1.00 19.81 272 PHE A CA 1
ATOM 2180 C C . PHE A 1 272 ? -3.262 0.295 32.235 1.00 20.32 272 PHE A C 1
ATOM 2181 O O . PHE A 1 272 ? -2.658 -0.565 32.868 1.00 17.47 272 PHE A O 1
ATOM 2189 N N . GLY A 1 273 ? -2.652 1.288 31.593 1.00 20.72 273 GLY A N 1
ATOM 2190 C CA . GLY A 1 273 ? -1.211 1.430 31.650 1.00 17.36 273 GLY A CA 1
ATOM 2191 C C . GLY A 1 273 ? -0.488 0.577 30.633 1.00 17.55 273 GLY A C 1
ATOM 2192 O O . GLY A 1 273 ? 0.693 0.300 30.794 1.00 19.55 273 GLY A O 1
ATOM 2193 N N . CYS A 1 274 ? -1.187 0.138 29.592 1.00 15.69 274 CYS A N 1
ATOM 2194 C CA . CYS A 1 274 ? -0.509 -0.468 28.450 1.00 17.28 274 CYS A CA 1
ATOM 2195 C C . CYS A 1 274 ? 0.448 0.546 27.850 1.00 21.35 274 CYS A C 1
ATOM 2196 O O . CYS A 1 274 ? 1.491 0.192 27.303 1.00 20.84 274 CYS A O 1
ATOM 2199 N N . LEU A 1 275 ? 0.062 1.820 27.936 1.00 21.06 275 LEU A N 1
ATOM 2200 C CA . LEU A 1 275 ? 0.898 2.922 27.499 1.00 16.22 275 LEU A CA 1
ATOM 2201 C C . LEU A 1 275 ? 1.295 3.815 28.685 1.00 21.67 275 LEU A C 1
ATOM 2202 O O . LEU A 1 275 ? 0.449 4.321 29.446 1.00 20.42 275 LEU A O 1
ATOM 2207 N N . SER A 1 276 ? 2.599 3.990 28.848 1.00 20.82 276 SER A N 1
ATOM 2208 C CA . SER A 1 276 ? 3.131 4.861 29.874 1.00 18.46 276 SER A CA 1
ATOM 2209 C C . SER A 1 276 ? 2.831 6.323 29.532 1.00 22.17 276 SER A C 1
ATOM 2210 O O . SER A 1 276 ? 3.057 6.779 28.411 1.00 20.15 276 SER A O 1
ATOM 2213 N N . VAL A 1 277 ? 2.321 7.057 30.507 1.00 19.87 277 VAL A N 1
ATOM 2214 C CA . VAL A 1 277 ? 1.902 8.419 30.279 1.00 20.75 277 VAL A CA 1
ATOM 2215 C C . VAL A 1 277 ? 3.128 9.338 30.174 1.00 22.58 277 VAL A C 1
ATOM 2216 O O . VAL A 1 277 ? 3.068 10.406 29.570 1.00 17.16 277 VAL A O 1
ATOM 2220 N N . ARG A 1 278 ? 4.243 8.917 30.754 1.00 20.09 278 ARG A N 1
ATOM 2221 C CA . ARG A 1 278 ? 5.452 9.710 30.629 1.00 21.54 278 ARG A CA 1
ATOM 2222 C C . ARG A 1 278 ? 6.095 9.544 29.262 1.00 25.17 278 ARG A C 1
ATOM 2223 O O . ARG A 1 278 ? 6.607 10.513 28.690 1.00 23.06 278 ARG A O 1
ATOM 2231 N N . ARG A 1 279 ? 6.053 8.332 28.725 1.00 18.48 279 ARG A N 1
ATOM 2232 C CA . ARG A 1 279 ? 6.626 8.110 27.411 1.00 19.55 279 ARG A CA 1
ATOM 2233 C C . ARG A 1 279 ? 5.828 8.890 26.383 1.00 19.26 279 ARG A C 1
ATOM 2234 O O . ARG A 1 279 ? 6.387 9.480 25.471 1.00 20.88 279 ARG A O 1
ATOM 2242 N N . PHE A 1 280 ? 4.512 8.874 26.531 1.00 19.39 280 PHE A N 1
ATOM 2243 C CA . PHE A 1 280 ? 3.627 9.656 25.684 1.00 18.98 280 PHE A CA 1
ATOM 2244 C C . PHE A 1 280 ? 4.032 11.139 25.793 1.00 24.29 280 PHE A C 1
ATOM 2245 O O . PHE A 1 280 ? 4.314 11.803 24.779 1.00 20.40 280 PHE A O 1
ATOM 2253 N N . TYR A 1 281 ? 4.091 11.643 27.030 1.00 22.53 281 TYR A N 1
ATOM 2254 C CA . TYR A 1 281 ? 4.452 13.042 27.290 1.00 19.79 281 TYR A CA 1
ATOM 2255 C C . TYR A 1 281 ? 5.749 13.447 26.627 1.00 22.05 281 TYR A C 1
ATOM 2256 O O . TYR A 1 281 ? 5.832 14.482 25.965 1.00 21.80 281 TYR A O 1
ATOM 2265 N N . TRP A 1 282 ? 6.763 12.625 26.844 1.00 21.05 282 TRP A N 1
ATOM 2266 C CA . TRP A 1 282 ? 8.116 12.947 26.467 1.00 20.82 282 TRP A CA 1
ATOM 2267 C C . TRP A 1 282 ? 8.412 12.724 24.980 1.00 23.44 282 TRP A C 1
ATOM 2268 O O . TRP A 1 282 ? 9.276 13.379 24.416 1.00 24.39 282 TRP A O 1
ATOM 2279 N N . SER A 1 283 ? 7.674 11.845 24.320 1.00 18.66 283 SER A N 1
ATOM 2280 C CA . SER A 1 283 ? 7.875 11.733 22.887 1.00 21.44 283 SER A CA 1
ATOM 2281 C C . SER A 1 283 ? 7.180 12.884 22.162 1.00 20.96 283 SER A C 1
ATOM 2282 O O . SER A 1 283 ? 7.637 13.330 21.113 1.00 20.67 283 SER A O 1
ATOM 2285 N N . VAL A 1 284 ? 6.080 13.372 22.717 1.00 19.32 284 VAL A N 1
ATOM 2286 C CA . VAL A 1 284 ? 5.468 14.588 22.182 1.00 23.02 284 VAL A CA 1
ATOM 2287 C C . VAL A 1 284 ? 6.376 15.797 22.405 1.00 23.79 284 VAL A C 1
ATOM 2288 O O . VAL A 1 284 ? 6.553 16.633 21.526 1.00 25.00 284 VAL A O 1
ATOM 2292 N N . HIS A 1 285 ? 6.962 15.874 23.589 1.00 23.79 285 HIS A N 1
ATOM 2293 C CA . HIS A 1 285 ? 7.859 16.957 23.927 1.00 23.06 285 HIS A CA 1
ATOM 2294 C C . HIS A 1 285 ? 9.068 16.964 22.994 1.00 25.56 285 HIS A C 1
ATOM 2295 O O . HIS A 1 285 ? 9.337 17.953 22.318 1.00 24.95 285 HIS A O 1
ATOM 2302 N N . ASP A 1 286 ? 9.782 15.846 22.943 1.00 23.97 286 ASP A N 1
ATOM 2303 C CA . ASP A 1 286 ? 10.939 15.699 22.064 1.00 24.84 286 ASP A CA 1
ATOM 2304 C C . ASP A 1 286 ? 10.673 15.979 20.583 1.00 28.61 286 ASP A C 1
ATOM 2305 O O . ASP A 1 286 ? 11.576 16.407 19.845 1.00 31.92 286 ASP A O 1
ATOM 2310 N N . LEU A 1 287 ? 9.450 15.719 20.135 1.00 23.44 287 LEU A N 1
ATOM 2311 C CA . LEU A 1 287 ? 9.114 15.974 18.741 1.00 22.51 287 LEU A CA 1
ATOM 2312 C C . LEU A 1 287 ? 9.055 17.477 18.470 1.00 27.85 287 LEU A C 1
ATOM 2313 O O . LEU A 1 287 ? 9.570 17.944 17.453 1.00 27.76 287 LEU A O 1
ATOM 2318 N N . PHE A 1 288 ? 8.441 18.223 19.392 1.00 22.30 288 PHE A N 1
ATOM 2319 C CA . PHE A 1 288 ? 8.256 19.668 19.252 1.00 25.71 288 PHE A CA 1
ATOM 2320 C C . PHE A 1 288 ? 9.370 20.493 19.889 1.00 24.35 288 PHE A C 1
ATOM 2321 O O . PHE A 1 288 ? 9.352 21.712 19.845 1.00 31.91 288 PHE A O 1
ATOM 2329 N N . LYS A 1 289 ? 10.340 19.815 20.477 1.00 32.02 289 LYS A N 1
ATOM 2330 C CA . LYS A 1 289 ? 11.390 20.480 21.229 1.00 33.37 289 LYS A CA 1
ATOM 2331 C C . LYS A 1 289 ? 12.059 21.616 20.461 1.00 39.35 289 LYS A C 1
ATOM 2332 O O . LYS A 1 289 ? 12.422 21.475 19.292 1.00 37.50 289 LYS A O 1
ATOM 2338 N N . ASN A 1 290 ? 12.198 22.749 21.140 1.00 41.92 290 ASN A N 1
ATOM 2339 C CA . ASN A 1 290 ? 13.072 23.844 20.711 1.00 44.99 290 ASN A CA 1
ATOM 2340 C C . ASN A 1 290 ? 12.671 24.576 19.438 1.00 45.93 290 ASN A C 1
ATOM 2341 O O . ASN A 1 290 ? 13.493 25.260 18.831 1.00 43.92 290 ASN A O 1
ATOM 2346 N N . VAL A 1 291 ? 11.410 24.448 19.046 1.00 41.32 291 VAL A N 1
ATOM 2347 C CA . VAL A 1 291 ? 10.953 25.090 17.828 1.00 36.13 291 VAL A CA 1
ATOM 2348 C C . VAL A 1 291 ? 9.707 25.931 18.057 1.00 39.79 291 VAL A C 1
ATOM 2349 O O . VAL A 1 291 ? 8.732 25.461 18.639 1.00 42.88 291 VAL A O 1
ATOM 2353 N N . GLN A 1 292 ? 9.750 27.188 17.619 1.00 35.77 292 GLN A N 1
ATOM 2354 C CA . GLN A 1 292 ? 8.593 28.060 17.744 1.00 33.58 292 GLN A CA 1
ATOM 2355 C C . GLN A 1 292 ? 7.701 27.892 16.532 1.00 34.04 292 GLN A C 1
ATOM 2356 O O . GLN A 1 292 ? 8.159 27.983 15.389 1.00 33.34 292 GLN A O 1
ATOM 2362 N N . LEU A 1 293 ? 6.433 27.603 16.796 1.00 33.82 293 LEU A N 1
ATOM 2363 C CA . LEU A 1 293 ? 5.406 27.561 15.767 1.00 27.90 293 LEU A CA 1
ATOM 2364 C C . LEU A 1 293 ? 4.479 28.746 15.990 1.00 33.15 293 LEU A C 1
ATOM 2365 O O . LEU A 1 293 ? 4.616 29.480 16.982 1.00 32.90 293 LEU A O 1
ATOM 2370 N N . ARG A 1 294 ? 3.534 28.941 15.079 1.00 29.46 294 ARG A N 1
ATOM 2371 C CA . ARG A 1 294 ? 2.569 30.007 15.261 1.00 27.67 294 ARG A CA 1
ATOM 2372 C C . ARG A 1 294 ? 1.161 29.456 15.397 1.00 27.10 294 ARG A C 1
ATOM 2373 O O . ARG A 1 294 ? 0.395 29.914 16.245 1.00 30.61 294 ARG A O 1
ATOM 2381 N N . ALA A 1 295 ? 0.846 28.457 14.580 1.00 25.66 295 ALA A N 1
ATOM 2382 C CA . ALA A 1 295 ? -0.476 27.844 14.519 1.00 24.59 295 ALA A CA 1
ATOM 2383 C C . ALA A 1 295 ? -1.032 27.343 15.852 1.00 23.26 295 ALA A C 1
ATOM 2384 O O . ALA A 1 295 ? -0.304 27.186 16.831 1.00 24.46 295 ALA A O 1
ATOM 2386 N N . CYS A 1 296 ? -2.328 27.045 15.862 1.00 22.72 296 CYS A N 1
ATOM 2387 C CA A CYS A 1 296 ? -2.992 26.499 17.039 0.52 23.68 296 CYS A CA 1
ATOM 2388 C CA B CYS A 1 296 ? -2.954 26.467 17.043 0.48 23.63 296 CYS A CA 1
ATOM 2389 C C . CYS A 1 296 ? -4.006 25.418 16.677 1.00 27.21 296 CYS A C 1
ATOM 2390 O O . CYS A 1 296 ? -4.409 25.297 15.526 1.00 29.64 296 CYS A O 1
ATOM 2395 N N . VAL A 1 297 ? -4.433 24.642 17.667 1.00 24.64 297 VAL A N 1
ATOM 2396 C CA . VAL A 1 297 ? -5.434 23.614 17.440 1.00 24.55 297 VAL A CA 1
ATOM 2397 C C . VAL A 1 297 ? -6.548 23.786 18.440 1.00 23.61 297 VAL A C 1
ATOM 2398 O O . VAL A 1 297 ? -6.325 23.701 19.646 1.00 25.58 297 VAL A O 1
ATOM 2402 N N . ARG A 1 298 ? -7.753 24.021 17.947 1.00 24.31 298 ARG A N 1
ATOM 2403 C CA . ARG A 1 298 ? -8.888 24.205 18.841 1.00 26.79 298 ARG A CA 1
ATOM 2404 C C . ARG A 1 298 ? -8.550 25.196 19.962 1.00 28.34 298 ARG A C 1
ATOM 2405 O O . ARG A 1 298 ? -8.700 24.881 21.145 1.00 31.07 298 ARG A O 1
ATOM 2413 N N . GLY A 1 299 ? -8.073 26.382 19.580 1.00 24.86 299 GLY A N 1
ATOM 2414 C CA . GLY A 1 299 ? -7.729 27.427 20.526 1.00 23.64 299 GLY A CA 1
ATOM 2415 C C . GLY A 1 299 ? -6.460 27.220 21.336 1.00 23.57 299 GLY A C 1
ATOM 2416 O O . GLY A 1 299 ? -6.090 28.074 22.120 1.00 26.87 299 GLY A O 1
ATOM 2417 N N . VAL A 1 300 ? -5.788 26.090 21.164 1.00 26.09 300 VAL A N 1
ATOM 2418 C CA . VAL A 1 300 ? -4.599 25.804 21.957 1.00 22.22 300 VAL A CA 1
ATOM 2419 C C . VAL A 1 300 ? -3.341 25.828 21.103 1.00 24.06 300 VAL A C 1
ATOM 2420 O O . VAL A 1 300 ? -3.296 25.197 20.050 1.00 25.04 300 VAL A O 1
ATOM 2424 N N . GLN A 1 301 ? -2.312 26.535 21.558 1.00 23.13 301 GLN A N 1
ATOM 2425 C CA . GLN A 1 301 ? -1.061 26.622 20.805 1.00 22.92 301 GLN A CA 1
ATOM 2426 C C . GLN A 1 301 ? -0.420 25.256 20.530 1.00 26.49 301 GLN A C 1
ATOM 2427 O O . GLN A 1 301 ? -0.578 24.310 21.314 1.00 22.88 301 GLN A O 1
ATOM 2433 N N . MET A 1 302 ? 0.321 25.178 19.423 1.00 24.44 302 MET A N 1
ATOM 2434 C CA . MET A 1 302 ? 1.022 23.959 19.013 1.00 23.06 302 MET A CA 1
ATOM 2435 C C . MET A 1 302 ? 2.455 23.913 19.518 1.00 28.06 302 MET A C 1
ATOM 2436 O O . MET A 1 302 ? 3.057 22.838 19.602 1.00 27.43 302 MET A O 1
ATOM 2441 N N . THR A 1 303 ? 3.021 25.076 19.822 1.00 25.80 303 THR A N 1
ATOM 2442 C CA . THR A 1 303 ? 4.416 25.129 20.257 1.00 26.53 303 THR A CA 1
ATOM 2443 C C . THR A 1 303 ? 4.650 24.236 21.466 1.00 22.52 303 THR A C 1
ATOM 2444 O O . THR A 1 303 ? 3.954 24.332 22.469 1.00 25.23 303 THR A O 1
ATOM 2448 N N . GLY A 1 304 ? 5.638 23.361 21.370 1.00 25.81 304 GLY A N 1
ATOM 2449 C CA . GLY A 1 304 ? 5.980 22.518 22.495 1.00 23.63 304 GLY A CA 1
ATOM 2450 C C . GLY A 1 304 ? 5.036 21.338 22.613 1.00 27.67 304 GLY A C 1
ATOM 2451 O O . GLY A 1 304 ? 5.143 20.532 23.536 1.00 26.15 304 GLY A O 1
ATOM 2452 N N . GLY A 1 305 ? 4.121 21.217 21.661 1.00 25.09 305 GLY A N 1
ATOM 2453 C CA . GLY A 1 305 ? 3.160 20.132 21.686 1.00 21.09 305 GLY A CA 1
ATOM 2454 C C . GLY A 1 305 ? 2.120 20.346 22.778 1.00 25.46 305 GLY A C 1
ATOM 2455 O O . GLY A 1 305 ? 1.384 19.425 23.146 1.00 20.06 305 GLY A O 1
ATOM 2456 N N . ALA A 1 306 ? 2.053 21.572 23.292 1.00 21.68 306 ALA A N 1
ATOM 2457 C CA . ALA A 1 306 ? 1.145 21.882 24.390 1.00 20.26 306 ALA A CA 1
ATOM 2458 C C . ALA A 1 306 ? -0.259 21.387 24.135 1.00 18.97 306 ALA A C 1
ATOM 2459 O O . ALA A 1 306 ? -0.937 20.958 25.062 1.00 25.74 306 ALA A O 1
ATOM 2461 N N . HIS A 1 307 ? -0.697 21.451 22.883 1.00 21.78 307 HIS A N 1
ATOM 2462 C CA . HIS A 1 307 ? -2.044 21.026 22.513 1.00 19.76 307 HIS A CA 1
ATOM 2463 C C . HIS A 1 307 ? -2.275 19.547 22.780 1.00 25.52 307 HIS A C 1
ATOM 2464 O O . HIS A 1 307 ? -3.418 19.119 22.938 1.00 24.08 307 HIS A O 1
ATOM 2471 N N . ILE A 1 308 ? -1.199 18.766 22.832 1.00 22.97 308 ILE A N 1
ATOM 2472 C CA . ILE A 1 308 ? -1.322 17.354 23.182 1.00 21.20 308 ILE A CA 1
ATOM 2473 C C . ILE A 1 308 ? -0.936 17.028 24.622 1.00 21.48 308 ILE A C 1
ATOM 2474 O O . ILE A 1 308 ? -1.701 16.364 25.334 1.00 21.23 308 ILE A O 1
ATOM 2479 N N . THR A 1 309 ? 0.237 17.479 25.059 1.00 19.91 309 THR A N 1
ATOM 2480 C CA . THR A 1 309 ? 0.616 17.274 26.452 1.00 21.58 309 THR A CA 1
ATOM 2481 C C . THR A 1 309 ? -0.490 17.807 27.354 1.00 23.93 309 THR A C 1
ATOM 2482 O O . THR A 1 309 ? -0.761 17.254 28.424 1.00 20.88 309 THR A O 1
ATOM 2486 N N . GLY A 1 310 ? -1.129 18.889 26.931 1.00 17.84 310 GLY A N 1
ATOM 2487 C CA . GLY A 1 310 ? -2.225 19.426 27.716 1.00 21.96 310 GLY A CA 1
ATOM 2488 C C . GLY A 1 310 ? -3.355 18.433 27.996 1.00 22.08 310 GLY A C 1
ATOM 2489 O O . GLY A 1 310 ? -4.040 18.548 29.003 1.00 19.70 310 GLY A O 1
ATOM 2490 N N . GLN A 1 311 ? -3.578 17.471 27.102 1.00 19.80 311 GLN A N 1
ATOM 2491 C CA . GLN A 1 311 ? -4.599 16.485 27.359 1.00 19.91 311 GLN A CA 1
ATOM 2492 C C . GLN A 1 311 ? -4.153 15.612 28.536 1.00 21.83 311 GLN A C 1
ATOM 2493 O O . GLN A 1 311 ? -4.968 15.213 29.367 1.00 18.67 311 GLN A O 1
ATOM 2499 N N . LEU A 1 312 ? -2.853 15.360 28.630 1.00 19.12 312 LEU A N 1
ATOM 2500 C CA . LEU A 1 312 ? -2.347 14.475 29.665 1.00 20.46 312 LEU A CA 1
ATOM 2501 C C . LEU A 1 312 ? -2.449 15.158 31.024 1.00 19.93 312 LEU A C 1
ATOM 2502 O O . LEU A 1 312 ? -2.547 14.502 32.069 1.00 18.71 312 LEU A O 1
ATOM 2507 N N . ILE A 1 313 ? -2.433 16.485 31.002 1.00 19.12 313 ILE A N 1
ATOM 2508 C CA . ILE A 1 313 ? -2.579 17.276 32.216 1.00 17.42 313 ILE A CA 1
ATOM 2509 C C . ILE A 1 313 ? -4.013 17.191 32.740 1.00 18.85 313 ILE A C 1
ATOM 2510 O O . ILE A 1 313 ? -4.246 17.186 33.939 1.00 20.43 313 ILE A O 1
ATOM 2515 N N . TRP A 1 314 ? -4.989 17.154 31.846 1.00 20.18 314 TRP A N 1
ATOM 2516 C CA . TRP A 1 314 ? -6.369 17.039 32.297 1.00 20.09 314 TRP A CA 1
ATOM 2517 C C . TRP A 1 314 ? -6.505 15.747 33.076 1.00 18.53 314 TRP A C 1
ATOM 2518 O O . TRP A 1 314 ? -7.055 15.722 34.175 1.00 22.78 314 TRP A O 1
ATOM 2529 N N . ARG A 1 315 ? -5.982 14.676 32.499 1.00 21.34 315 ARG A N 1
ATOM 2530 C CA . ARG A 1 315 ? -5.959 13.387 33.160 1.00 20.57 315 ARG A CA 1
ATOM 2531 C C . ARG A 1 315 ? -5.359 13.563 34.549 1.00 21.02 315 ARG A C 1
ATOM 2532 O O . ARG A 1 315 ? -5.996 13.257 35.555 1.00 26.01 315 ARG A O 1
ATOM 2540 N N . GLU A 1 316 ? -4.141 14.087 34.603 1.00 21.83 316 GLU A N 1
ATOM 2541 C CA . GLU A 1 316 ? -3.410 14.198 35.866 1.00 21.79 316 GLU A CA 1
ATOM 2542 C C . GLU A 1 316 ? -4.174 15.024 36.900 1.00 25.01 316 GLU A C 1
ATOM 2543 O O . GLU A 1 316 ? -4.045 14.805 38.112 1.00 22.78 316 GLU A O 1
ATOM 2549 N N . TYR A 1 317 ? -4.974 15.965 36.402 1.00 22.87 317 TYR A N 1
ATOM 2550 C CA . TYR A 1 317 ? -5.667 16.971 37.218 1.00 21.92 317 TYR A CA 1
ATOM 2551 C C . TYR A 1 317 ? -6.843 16.390 38.000 1.00 20.08 317 TYR A C 1
ATOM 2552 O O . TYR A 1 317 ? -7.051 16.705 39.165 1.00 23.44 317 TYR A O 1
ATOM 2561 N N . PHE A 1 318 ? -7.602 15.532 37.343 1.00 19.44 318 PHE A N 1
ATOM 2562 C CA . PHE A 1 318 ? -8.643 14.767 37.994 1.00 23.24 318 PHE A CA 1
ATOM 2563 C C . PHE A 1 318 ? -8.068 13.643 38.862 1.00 24.80 318 PHE A C 1
ATOM 2564 O O . PHE A 1 318 ? -8.499 13.450 39.992 1.00 27.07 318 PHE A O 1
ATOM 2572 N N . TYR A 1 319 ? -7.105 12.887 38.351 1.00 23.11 319 TYR A N 1
ATOM 2573 C CA . TYR A 1 319 ? -6.428 11.924 39.224 1.00 25.36 319 TYR A CA 1
ATOM 2574 C C . TYR A 1 319 ? -5.994 12.538 40.538 1.00 25.96 319 TYR A C 1
ATOM 2575 O O . TYR A 1 319 ? -6.247 11.981 41.603 1.00 32.10 319 TYR A O 1
ATOM 2584 N N . THR A 1 320 ? -5.337 13.685 40.456 1.00 25.73 320 THR A N 1
ATOM 2585 C CA . THR A 1 320 ? -4.743 14.326 41.620 1.00 23.14 320 THR A CA 1
ATOM 2586 C C . THR A 1 320 ? -5.784 14.801 42.630 1.00 28.31 320 THR A C 1
ATOM 2587 O O . THR A 1 320 ? -5.547 14.764 43.837 1.00 30.43 320 THR A O 1
ATOM 2591 N N . MET A 1 321 ? -6.939 15.230 42.136 1.00 27.85 321 MET A N 1
ATOM 2592 C CA . MET A 1 321 ? -7.975 15.792 42.985 1.00 24.20 321 MET A CA 1
ATOM 2593 C C . MET A 1 321 ? -8.557 14.719 43.889 1.00 29.19 321 MET A C 1
ATOM 2594 O O . MET A 1 321 ? -9.018 14.993 44.995 1.00 29.91 321 MET A O 1
ATOM 2599 N N . SER A 1 322 ? -8.526 13.482 43.419 1.00 27.31 322 SER A N 1
ATOM 2600 C CA . SER A 1 322 ? -9.199 12.404 44.125 1.00 27.93 322 SER A CA 1
ATOM 2601 C C . SER A 1 322 ? -8.347 11.795 45.231 1.00 25.79 322 SER A C 1
ATOM 2602 O O . SER A 1 322 ? -8.885 11.291 46.199 1.00 30.74 322 SER A O 1
ATOM 2605 N N . VAL A 1 323 ? -7.030 11.827 45.078 1.00 24.04 323 VAL A N 1
ATOM 2606 C CA . VAL A 1 323 ? -6.113 11.170 46.015 1.00 36.71 323 VAL A CA 1
ATOM 2607 C C . VAL A 1 323 ? -6.566 11.031 47.482 1.00 40.26 323 VAL A C 1
ATOM 2608 O O . VAL A 1 323 ? -6.502 9.940 48.055 1.00 41.46 323 VAL A O 1
ATOM 2612 N N . ASN A 1 324 ? -7.004 12.114 48.106 1.00 32.45 324 ASN A N 1
ATOM 2613 C CA . ASN A 1 324 ? -7.287 12.023 49.536 1.00 40.87 324 ASN A CA 1
ATOM 2614 C C . ASN A 1 324 ? -8.775 12.086 49.887 1.00 40.89 324 ASN A C 1
ATOM 2615 O O . ASN A 1 324 ? -9.154 12.377 51.017 1.00 44.25 324 ASN A O 1
ATOM 2620 N N . ASN A 1 325 ? -9.609 11.761 48.911 1.00 32.85 325 ASN A N 1
ATOM 2621 C CA . ASN A 1 325 ? -11.031 12.000 48.995 1.00 29.05 325 ASN A CA 1
ATOM 2622 C C . ASN A 1 325 ? -11.799 10.730 48.675 1.00 37.16 325 ASN A C 1
ATOM 2623 O O . ASN A 1 325 ? -12.254 10.538 47.546 1.00 36.13 325 ASN A O 1
ATOM 2628 N N . PRO A 1 326 ? -11.961 9.853 49.666 1.00 36.94 326 PRO A N 1
ATOM 2629 C CA . PRO A 1 326 ? -12.653 8.592 49.372 1.00 36.90 326 PRO A CA 1
ATOM 2630 C C . PRO A 1 326 ? -14.118 8.821 48.992 1.00 36.31 326 PRO A C 1
ATOM 2631 O O . PRO A 1 326 ? -14.777 7.872 48.557 1.00 40.69 326 PRO A O 1
ATOM 2635 N N . ASN A 1 327 ? -14.608 10.053 49.138 1.00 32.18 327 ASN A N 1
ATOM 2636 C CA . ASN A 1 327 ? -15.972 10.404 48.728 1.00 32.71 327 ASN A CA 1
ATOM 2637 C C . ASN A 1 327 ? -16.075 11.080 47.353 1.00 32.00 327 ASN A C 1
ATOM 2638 O O . ASN A 1 327 ? -17.096 11.689 47.036 1.00 27.55 327 ASN A O 1
ATOM 2643 N N . TYR A 1 328 ? -15.026 10.955 46.540 1.00 34.22 328 TYR A N 1
ATOM 2644 C CA . TYR A 1 328 ? -14.907 11.686 45.275 1.00 25.93 328 TYR A CA 1
ATOM 2645 C C . TYR A 1 328 ? -16.005 11.320 44.288 1.00 26.26 328 TYR A C 1
ATOM 2646 O O . TYR A 1 328 ? -16.341 12.103 43.404 1.00 29.91 328 TYR A O 1
ATOM 2655 N N . ASP A 1 329 ? -16.566 10.130 44.425 1.00 28.22 329 ASP A N 1
ATOM 2656 C CA . ASP A 1 329 ? -17.505 9.641 43.423 1.00 27.95 329 ASP A CA 1
ATOM 2657 C C . ASP A 1 329 ? -18.957 9.870 43.827 1.00 26.08 329 ASP A C 1
ATOM 2658 O O . ASP A 1 329 ? -19.857 9.288 43.243 1.00 26.61 329 ASP A O 1
ATOM 2663 N N . ARG A 1 330 ? -19.180 10.711 44.830 1.00 27.17 330 ARG A N 1
ATOM 2664 C CA . ARG A 1 330 ? -20.538 11.092 45.208 1.00 29.62 330 ARG A CA 1
ATOM 2665 C C . ARG A 1 330 ? -20.615 12.555 45.636 1.00 28.70 330 ARG A C 1
ATOM 2666 O O . ARG A 1 330 ? -19.601 13.171 45.974 1.00 31.28 330 ARG A O 1
ATOM 2674 N N . MET A 1 331 ? -21.820 13.118 45.611 1.00 27.75 331 MET A N 1
ATOM 2675 C CA . MET A 1 331 ? -22.014 14.511 46.004 1.00 31.66 331 MET A CA 1
ATOM 2676 C C . MET A 1 331 ? -22.000 14.709 47.522 1.00 32.24 331 MET A C 1
ATOM 2677 O O . MET A 1 331 ? -21.181 15.458 48.064 1.00 34.72 331 MET A O 1
ATOM 2682 N N . GLU A 1 332 ? -22.925 14.033 48.191 1.00 36.29 332 GLU A N 1
ATOM 2683 C CA . GLU A 1 332 ? -23.016 14.025 49.647 1.00 41.18 332 GLU A CA 1
ATOM 2684 C C . GLU A 1 332 ? -21.693 13.662 50.324 1.00 37.27 332 GLU A C 1
ATOM 2685 O O . GLU A 1 332 ? -21.223 12.530 50.228 1.00 34.70 332 GLU A O 1
ATOM 2691 N N . GLY A 1 333 ? -21.098 14.624 51.020 1.00 38.11 333 GLY A N 1
ATOM 2692 C CA . GLY A 1 333 ? -19.880 14.362 51.766 1.00 36.33 333 GLY A CA 1
ATOM 2693 C C . GLY A 1 333 ? -18.621 14.714 50.999 1.00 36.09 333 GLY A C 1
ATOM 2694 O O . GLY A 1 333 ? -17.515 14.657 51.532 1.00 37.67 333 GLY A O 1
ATOM 2695 N N . ASN A 1 334 ? -18.793 15.081 49.737 1.00 33.72 334 ASN A N 1
ATOM 2696 C CA . ASN A 1 334 ? -17.671 15.485 48.902 1.00 32.16 334 ASN A CA 1
ATOM 2697 C C . ASN A 1 334 ? -17.413 16.993 49.027 1.00 30.93 334 ASN A C 1
ATOM 2698 O O . ASN A 1 334 ? -18.242 17.808 48.617 1.00 29.77 334 ASN A O 1
ATOM 2703 N N . ASP A 1 335 ? -16.267 17.353 49.606 1.00 32.76 335 ASP A N 1
ATOM 2704 C CA . ASP A 1 335 ? -15.941 18.751 49.904 1.00 33.36 335 ASP A CA 1
ATOM 2705 C C . ASP A 1 335 ? -15.588 19.573 48.663 1.00 33.93 335 ASP A C 1
ATOM 2706 O O . ASP A 1 335 ? -15.532 20.797 48.730 1.00 38.50 335 ASP A O 1
ATOM 2711 N N . ILE A 1 336 ? -15.352 18.909 47.535 1.00 28.64 336 ILE A N 1
ATOM 2712 C CA . ILE A 1 336 ? -14.919 19.609 46.330 1.00 29.55 336 ILE A CA 1
ATOM 2713 C C . ILE A 1 336 ? -15.991 19.607 45.246 1.00 26.24 336 ILE A C 1
ATOM 2714 O O . ILE A 1 336 ? -15.717 19.877 44.078 1.00 25.17 336 ILE A O 1
ATOM 2719 N N . CYS A 1 337 ? -17.214 19.304 45.645 1.00 25.05 337 CYS A N 1
ATOM 2720 C CA . CYS A 1 337 ? -18.332 19.254 44.719 1.00 25.47 337 CYS A CA 1
ATOM 2721 C C . CYS A 1 337 ? -19.475 20.114 45.234 1.00 26.66 337 CYS A C 1
ATOM 2722 O O . CYS A 1 337 ? -19.927 19.971 46.371 1.00 27.88 337 CYS A O 1
ATOM 2725 N N . LEU A 1 338 ? -19.948 21.006 44.382 1.00 29.52 338 LEU A N 1
ATOM 2726 C CA . LEU A 1 338 ? -21.075 21.832 44.733 1.00 28.68 338 LEU A CA 1
ATOM 2727 C C . LEU A 1 338 ? -22.210 20.904 45.102 1.00 32.26 338 LEU A C 1
ATOM 2728 O O . LEU A 1 338 ? -22.443 19.910 44.421 1.00 28.35 338 LEU A O 1
ATOM 2733 N N . SER A 1 339 ? -22.903 21.213 46.193 1.00 33.11 339 SER A N 1
ATOM 2734 C CA . SER A 1 339 ? -24.117 20.491 46.512 1.00 31.88 339 SER A CA 1
ATOM 2735 C C . SER A 1 339 ? -25.238 21.088 45.677 1.00 34.13 339 SER A C 1
ATOM 2736 O O . SER A 1 339 ? -25.529 22.276 45.760 1.00 39.63 339 SER A O 1
ATOM 2739 N N . ILE A 1 340 ? -25.842 20.257 44.843 1.00 32.48 340 ILE A N 1
ATOM 2740 C CA . ILE A 1 340 ? -26.839 20.713 43.895 1.00 28.00 340 ILE A CA 1
ATOM 2741 C C . ILE A 1 340 ? -28.117 19.918 44.149 1.00 30.31 340 ILE A C 1
ATOM 2742 O O . ILE A 1 340 ? -28.067 18.712 44.438 1.00 28.17 340 ILE A O 1
ATOM 2747 N N . PRO A 1 341 ? -29.267 20.601 44.094 1.00 23.19 341 PRO A N 1
ATOM 2748 C CA . PRO A 1 341 ? -30.551 19.967 44.413 1.00 27.34 341 PRO A CA 1
ATOM 2749 C C . PRO A 1 341 ? -31.127 19.162 43.246 1.00 24.54 341 PRO A C 1
ATOM 2750 O O . PRO A 1 341 ? -32.208 19.477 42.772 1.00 27.32 341 PRO A O 1
ATOM 2754 N N . TRP A 1 342 ? -30.408 18.143 42.787 1.00 25.13 342 TRP A N 1
ATOM 2755 C CA . TRP A 1 342 ? -30.900 17.268 41.722 1.00 21.16 342 TRP A CA 1
ATOM 2756 C C . TRP A 1 342 ? -32.252 16.658 42.068 1.00 19.97 342 TRP A C 1
ATOM 2757 O O . TRP A 1 342 ? -32.614 16.556 43.239 1.00 26.60 342 TRP A O 1
ATOM 2768 N N . ALA A 1 343 ? -33.000 16.274 41.038 1.00 17.32 343 ALA A N 1
ATOM 2769 C CA . ALA A 1 343 ? -34.214 15.497 41.226 1.00 20.45 343 ALA A CA 1
ATOM 2770 C C . ALA A 1 343 ? -33.855 14.161 41.869 1.00 26.29 343 ALA A C 1
ATOM 2771 O O . ALA A 1 343 ? -32.747 13.645 41.675 1.00 23.91 343 ALA A O 1
ATOM 2773 N N . LYS A 1 344 ? -34.785 13.583 42.622 1.00 27.02 344 LYS A N 1
ATOM 2774 C CA . LYS A 1 344 ? -34.545 12.258 43.201 1.00 28.54 344 LYS A CA 1
ATOM 2775 C C . LYS A 1 344 ? -34.597 11.167 42.117 1.00 31.69 344 LYS A C 1
ATOM 2776 O O . LYS A 1 344 ? -35.354 11.280 41.140 1.00 29.86 344 LYS A O 1
ATOM 2782 N N . PRO A 1 345 ? -33.779 10.113 42.280 1.00 30.36 345 PRO A N 1
ATOM 2783 C CA . PRO A 1 345 ? -33.593 9.115 41.221 1.00 28.68 345 PRO A CA 1
ATOM 2784 C C . PRO A 1 345 ? -34.911 8.730 40.585 1.00 29.82 345 PRO A C 1
ATOM 2785 O O . PRO A 1 345 ? -35.855 8.402 41.300 1.00 31.50 345 PRO A O 1
ATOM 2789 N N . ASN A 1 346 ? -34.975 8.786 39.260 1.00 28.57 346 ASN A N 1
ATOM 2790 C CA . ASN A 1 346 ? -36.178 8.402 38.531 1.00 30.56 346 ASN A CA 1
ATOM 2791 C C . ASN A 1 346 ? -35.888 7.210 37.608 1.00 36.54 346 ASN A C 1
ATOM 2792 O O . ASN A 1 346 ? -35.280 7.367 36.543 1.00 31.34 346 ASN A O 1
ATOM 2797 N N . GLU A 1 347 ? -36.307 6.015 38.018 1.00 34.65 347 GLU A N 1
ATOM 2798 C CA . GLU A 1 347 ? -35.877 4.809 37.309 1.00 33.41 347 GLU A CA 1
ATOM 2799 C C . GLU A 1 347 ? -36.165 4.842 35.821 1.00 33.83 347 GLU A C 1
ATOM 2800 O O . GLU A 1 347 ? -35.301 4.504 35.021 1.00 36.05 347 GLU A O 1
ATOM 2806 N N . ASN A 1 348 ? -37.380 5.231 35.452 1.00 33.85 348 ASN A N 1
ATOM 2807 C CA . ASN A 1 348 ? -37.757 5.289 34.046 1.00 35.28 348 ASN A CA 1
ATOM 2808 C C . ASN A 1 348 ? -36.856 6.222 33.235 1.00 32.35 348 ASN A C 1
ATOM 2809 O O . ASN A 1 348 ? -36.365 5.837 32.175 1.00 29.82 348 ASN A O 1
ATOM 2814 N N . LEU A 1 349 ? -36.651 7.447 33.720 1.00 28.45 349 LEU A N 1
ATOM 2815 C CA . LEU A 1 349 ? -35.785 8.382 33.015 1.00 26.01 349 LEU A CA 1
ATOM 2816 C C . LEU A 1 349 ? -34.371 7.809 32.909 1.00 26.57 349 LEU A C 1
ATOM 2817 O O . LEU A 1 349 ? -33.736 7.904 31.859 1.00 22.03 349 LEU A O 1
ATOM 2822 N N . LEU A 1 350 ? -33.895 7.188 33.987 1.00 26.52 350 LEU A N 1
ATOM 2823 C CA . LEU A 1 350 ? -32.532 6.661 34.027 1.00 27.30 350 LEU A CA 1
ATOM 2824 C C . LEU A 1 350 ? -32.335 5.535 33.030 1.00 26.13 350 LEU A C 1
ATOM 2825 O O . LEU A 1 350 ? -31.430 5.579 32.211 1.00 28.03 350 LEU A O 1
ATOM 2830 N N . GLN A 1 351 ? -33.186 4.524 33.103 1.00 27.12 351 GLN A N 1
ATOM 2831 C CA . GLN A 1 351 ? -33.157 3.445 32.135 1.00 29.90 351 GLN A CA 1
ATOM 2832 C C . GLN A 1 351 ? -33.239 3.953 30.679 1.00 27.94 351 GLN A C 1
ATOM 2833 O O . GLN A 1 351 ? -32.366 3.655 29.866 1.00 28.91 351 GLN A O 1
ATOM 2839 N N . SER A 1 352 ? -34.270 4.720 30.349 1.00 25.00 352 SER A N 1
ATOM 2840 C CA . SER A 1 352 ? -34.343 5.346 29.028 1.00 25.15 352 SER A CA 1
ATOM 2841 C C . SER A 1 352 ? -33.020 5.969 28.577 1.00 27.38 352 SER A C 1
ATOM 2842 O O . SER A 1 352 ? -32.675 5.907 27.406 1.00 29.27 352 SER A O 1
ATOM 2845 N N . TRP A 1 353 ? -32.299 6.592 29.502 1.00 26.52 353 TRP A N 1
ATOM 2846 C CA . TRP A 1 353 ? -31.022 7.208 29.183 1.00 25.83 353 TRP A CA 1
ATOM 2847 C C . TRP A 1 353 ? -29.951 6.153 28.914 1.00 30.48 353 TRP A C 1
ATOM 2848 O O . TRP A 1 353 ? -29.248 6.233 27.904 1.00 27.45 353 TRP A O 1
ATOM 2859 N N . ARG A 1 354 ? -29.831 5.165 29.807 1.00 27.60 354 ARG A N 1
ATOM 2860 C CA . ARG A 1 354 ? -28.836 4.094 29.650 1.00 27.44 354 ARG A CA 1
ATOM 2861 C C . ARG A 1 354 ? -29.020 3.334 28.350 1.00 29.95 354 ARG A C 1
ATOM 2862 O O . ARG A 1 354 ? -28.049 3.043 27.655 1.00 28.96 354 ARG A O 1
ATOM 2870 N N . LEU A 1 355 ? -30.273 3.007 28.036 1.00 30.75 355 LEU A N 1
ATOM 2871 C CA . LEU A 1 355 ? -30.598 2.184 26.870 1.00 31.54 355 LEU A CA 1
ATOM 2872 C C . LEU A 1 355 ? -30.619 2.939 25.555 1.00 30.41 355 LEU A C 1
ATOM 2873 O O . LEU A 1 355 ? -30.833 2.338 24.509 1.00 32.71 355 LEU A O 1
ATOM 2878 N N . GLY A 1 356 ? -30.414 4.251 25.603 1.00 30.12 356 GLY A N 1
ATOM 2879 C CA . GLY A 1 356 ? -30.531 5.074 24.415 1.00 28.01 356 GLY A CA 1
ATOM 2880 C C . GLY A 1 356 ? -31.952 5.068 23.891 1.00 26.95 356 GLY A C 1
ATOM 2881 O O . GLY A 1 356 ? -32.186 4.788 22.731 1.00 22.82 356 GLY A O 1
ATOM 2882 N N . GLN A 1 357 ? -32.904 5.386 24.762 1.00 32.37 357 GLN A N 1
ATOM 2883 C CA . GLN A 1 357 ? -34.319 5.375 24.408 1.00 29.18 357 GLN A CA 1
ATOM 2884 C C . GLN A 1 357 ? -34.955 6.697 24.790 1.00 31.36 357 GLN A C 1
ATOM 2885 O O . GLN A 1 357 ? -36.090 6.743 25.269 1.00 34.69 357 GLN A O 1
ATOM 2891 N N . THR A 1 358 ? -34.217 7.778 24.581 1.00 26.17 358 THR A N 1
ATOM 2892 C CA . THR A 1 358 ? -34.674 9.091 24.985 1.00 26.35 358 THR A CA 1
ATOM 2893 C C . THR A 1 358 ? -35.497 9.769 23.892 1.00 31.46 358 THR A C 1
ATOM 2894 O O . THR A 1 358 ? -36.252 10.707 24.162 1.00 31.11 358 THR A O 1
ATOM 2898 N N . GLY A 1 359 ? -35.342 9.310 22.654 1.00 28.56 359 GLY A N 1
ATOM 2899 C CA . GLY A 1 359 ? -36.036 9.931 21.537 1.00 32.35 359 GLY A CA 1
ATOM 2900 C C . GLY A 1 359 ? -35.299 11.119 20.940 1.00 30.67 359 GLY A C 1
ATOM 2901 O O . GLY A 1 359 ? -35.773 11.760 20.004 1.00 31.32 359 GLY A O 1
ATOM 2902 N N . PHE A 1 360 ? -34.139 11.431 21.501 1.00 29.26 360 PHE A N 1
ATOM 2903 C CA . PHE A 1 360 ? -33.265 12.425 20.914 1.00 27.44 360 PHE A CA 1
ATOM 2904 C C . PHE A 1 360 ? -32.167 11.640 20.188 1.00 27.73 360 PHE A C 1
ATOM 2905 O O . PHE A 1 360 ? -31.330 11.001 20.830 1.00 29.25 360 PHE A O 1
ATOM 2913 N N . PRO A 1 361 ? -32.183 11.665 18.846 1.00 30.40 361 PRO A N 1
ATOM 2914 C CA . PRO A 1 361 ? -31.366 10.773 18.007 1.00 30.04 361 PRO A CA 1
ATOM 2915 C C . PRO A 1 361 ? -29.893 10.743 18.366 1.00 20.90 361 PRO A C 1
ATOM 2916 O O . PRO A 1 361 ? -29.326 9.666 18.459 1.00 23.82 361 PRO A O 1
ATOM 2920 N N . LEU A 1 362 ? -29.277 11.900 18.547 1.00 24.82 362 LEU A N 1
ATOM 2921 C CA . LEU A 1 362 ? -27.863 11.922 18.894 1.00 24.54 362 LEU A CA 1
ATOM 2922 C C . LEU A 1 362 ? -27.643 11.315 20.272 1.00 25.36 362 LEU A C 1
ATOM 2923 O O . LEU A 1 362 ? -26.664 10.613 20.495 1.00 22.92 362 LEU A O 1
ATOM 2928 N N . ILE A 1 363 ? -28.544 11.591 21.202 1.00 22.85 363 ILE A N 1
ATOM 2929 C CA . ILE A 1 363 ? -28.384 11.058 22.541 1.00 23.13 363 ILE A CA 1
ATOM 2930 C C . ILE A 1 363 ? -28.482 9.546 22.487 1.00 22.99 363 ILE A C 1
ATOM 2931 O O . ILE A 1 363 ? -27.660 8.836 23.066 1.00 24.93 363 ILE A O 1
ATOM 2936 N N . ASP A 1 364 ? -29.476 9.040 21.775 1.00 22.61 364 ASP A N 1
ATOM 2937 C CA . ASP A 1 364 ? -29.608 7.592 21.664 1.00 25.17 364 ASP A CA 1
ATOM 2938 C C . ASP A 1 364 ? -28.452 6.918 20.897 1.00 21.88 364 ASP A C 1
ATOM 2939 O O . ASP A 1 364 ? -27.945 5.882 21.319 1.00 23.90 364 ASP A O 1
ATOM 2944 N N . GLY A 1 365 ? -28.037 7.492 19.776 1.00 18.94 365 GLY A N 1
ATOM 2945 C CA . GLY A 1 365 ? -26.926 6.924 19.031 1.00 22.00 365 GLY A CA 1
ATOM 2946 C C . GLY A 1 365 ? -25.717 6.753 19.931 1.00 21.00 365 GLY A C 1
ATOM 2947 O O . GLY A 1 365 ? -25.136 5.678 20.011 1.00 21.72 365 GLY A O 1
ATOM 2948 N N . ALA A 1 366 ? -25.364 7.820 20.642 1.00 23.50 366 ALA A N 1
ATOM 2949 C CA . ALA A 1 366 ? -24.230 7.812 21.564 1.00 22.88 366 ALA A CA 1
ATOM 2950 C C . ALA A 1 366 ? -24.350 6.815 22.722 1.00 25.38 366 ALA A C 1
ATOM 2951 O O . ALA A 1 366 ? -23.370 6.139 23.063 1.00 24.58 366 ALA A O 1
ATOM 2953 N N . MET A 1 367 ? -25.518 6.745 23.353 1.00 20.16 367 MET A N 1
ATOM 2954 C CA . MET A 1 367 ? -25.681 5.798 24.449 1.00 23.58 367 MET A CA 1
ATOM 2955 C C . MET A 1 367 ? -25.535 4.370 23.917 1.00 25.37 367 MET A C 1
ATOM 2956 O O . MET A 1 367 ? -24.881 3.511 24.530 1.00 21.26 367 MET A O 1
ATOM 2961 N N . ARG A 1 368 ? -26.112 4.136 22.746 1.00 23.32 368 ARG A N 1
ATOM 2962 C CA . ARG A 1 368 ? -26.057 2.806 22.160 1.00 26.95 368 ARG A CA 1
ATOM 2963 C C . ARG A 1 368 ? -24.649 2.455 21.698 1.00 26.40 368 ARG A C 1
ATOM 2964 O O . ARG A 1 368 ? -24.260 1.292 21.751 1.00 29.44 368 ARG A O 1
ATOM 2972 N N . GLN A 1 369 ? -23.882 3.451 21.265 1.00 21.16 369 GLN A N 1
ATOM 2973 C CA . GLN A 1 369 ? -22.504 3.199 20.863 1.00 21.16 369 GLN A CA 1
ATOM 2974 C C . GLN A 1 369 ? -21.705 2.815 22.092 1.00 20.73 369 GLN A C 1
ATOM 2975 O O . GLN A 1 369 ? -20.845 1.938 22.038 1.00 23.21 369 GLN A O 1
ATOM 2981 N N . LEU A 1 370 ? -21.991 3.485 23.203 1.00 20.27 370 LEU A N 1
ATOM 2982 C CA . LEU A 1 370 ? -21.341 3.190 24.474 1.00 21.11 370 LEU A CA 1
ATOM 2983 C C . LEU A 1 370 ? -21.540 1.730 24.912 1.00 24.50 370 LEU A C 1
ATOM 2984 O O . LEU A 1 370 ? -20.589 1.077 25.341 1.00 26.97 370 LEU A O 1
ATOM 2989 N N . LEU A 1 371 ? -22.765 1.216 24.814 1.00 24.31 371 LEU A N 1
ATOM 2990 C CA . LEU A 1 371 ? -23.002 -0.201 25.120 1.00 24.15 371 LEU A CA 1
ATOM 2991 C C . LEU A 1 371 ? -22.282 -1.103 24.129 1.00 24.94 371 LEU A C 1
ATOM 2992 O O . LEU A 1 371 ? -21.643 -2.066 24.521 1.00 29.13 371 LEU A O 1
ATOM 2997 N N . ALA A 1 372 ? -22.393 -0.798 22.842 1.00 24.29 372 ALA A N 1
ATOM 2998 C CA . ALA A 1 372 ? -21.808 -1.656 21.808 1.00 26.21 372 ALA A CA 1
ATOM 2999 C C . ALA A 1 372 ? -20.279 -1.723 21.834 1.00 26.53 372 ALA A C 1
ATOM 3000 O O . ALA A 1 372 ? -19.702 -2.809 21.761 1.00 32.21 372 ALA A O 1
ATOM 3002 N N . GLU A 1 373 ? -19.628 -0.569 21.931 1.00 24.95 373 GLU A N 1
ATOM 3003 C CA . GLU A 1 373 ? -18.184 -0.489 21.725 1.00 23.96 373 GLU A CA 1
ATOM 3004 C C . GLU A 1 373 ? -17.408 0.049 22.936 1.00 24.74 373 GLU A C 1
ATOM 3005 O O . GLU A 1 373 ? -16.196 -0.103 23.015 1.00 26.09 373 GLU A O 1
ATOM 3011 N N . GLY A 1 374 ? -18.101 0.679 23.876 1.00 21.31 374 GLY A N 1
ATOM 3012 C CA . GLY A 1 374 ? -17.469 1.130 25.097 1.00 18.01 374 GLY A CA 1
ATOM 3013 C C . GLY A 1 374 ? -16.587 2.351 24.961 1.00 22.82 374 GLY A C 1
ATOM 3014 O O . GLY A 1 374 ? -15.780 2.615 25.846 1.00 21.36 374 GLY A O 1
ATOM 3015 N N . TRP A 1 375 ? -16.744 3.112 23.874 1.00 21.08 375 TRP A N 1
ATOM 3016 C CA . TRP A 1 375 ? -16.008 4.362 23.712 1.00 18.27 375 TRP A CA 1
ATOM 3017 C C . TRP A 1 375 ? -16.862 5.418 23.026 1.00 20.34 375 TRP A C 1
ATOM 3018 O O . TRP A 1 375 ? -17.544 5.129 22.055 1.00 19.85 375 TRP A O 1
ATOM 3029 N N . LEU A 1 376 ? -16.822 6.641 23.554 1.00 17.81 376 LEU A N 1
ATOM 3030 C CA . LEU A 1 376 ? -17.488 7.782 22.944 1.00 18.85 376 LEU A CA 1
ATOM 3031 C C . LEU A 1 376 ? -16.488 8.886 22.809 1.00 18.51 376 LEU A C 1
ATOM 3032 O O . LEU A 1 376 ? -15.670 9.114 23.703 1.00 17.68 376 LEU A O 1
ATOM 3037 N N . HIS A 1 377 ? -16.563 9.588 21.690 1.00 20.92 377 HIS A N 1
ATOM 3038 C CA . HIS A 1 377 ? -15.773 10.786 21.499 1.00 17.34 377 HIS A CA 1
ATOM 3039 C C . HIS A 1 377 ? -16.056 11.773 22.627 1.00 19.11 377 HIS A C 1
ATOM 3040 O O . HIS A 1 377 ? -17.137 11.764 23.234 1.00 15.53 377 HIS A O 1
ATOM 3047 N N . HIS A 1 378 ? -15.077 12.621 22.916 1.00 18.92 378 HIS A N 1
ATOM 3048 C CA . HIS A 1 378 ? -15.195 13.517 24.043 1.00 15.34 378 HIS A CA 1
ATOM 3049 C C . HIS A 1 378 ? -16.463 14.385 23.935 1.00 15.36 378 HIS A C 1
ATOM 3050 O O . HIS A 1 378 ? -17.104 14.665 24.938 1.00 15.03 378 HIS A O 1
ATOM 3057 N N . THR A 1 379 ? -16.860 14.763 22.722 1.00 16.16 379 THR A N 1
ATOM 3058 C CA . THR A 1 379 ? -18.030 15.642 22.556 1.00 17.99 379 THR A CA 1
ATOM 3059 C C . THR A 1 379 ? -19.371 14.924 22.770 1.00 17.49 379 THR A C 1
ATOM 3060 O O . THR A 1 379 ? -20.364 15.551 23.148 1.00 13.05 379 THR A O 1
ATOM 3064 N N . LEU A 1 380 ? -19.401 13.616 22.522 1.00 13.78 380 LEU A N 1
ATOM 3065 C CA . LEU A 1 380 ? -20.606 12.831 22.773 1.00 16.65 380 LEU A CA 1
ATOM 3066 C C . LEU A 1 380 ? -20.759 12.545 24.276 1.00 18.78 380 LEU A C 1
ATOM 3067 O O . LEU A 1 380 ? -21.856 12.586 24.826 1.00 18.68 380 LEU A O 1
ATOM 3072 N N . ARG A 1 381 ? -19.638 12.290 24.938 1.00 18.31 381 ARG A N 1
ATOM 3073 C CA . ARG A 1 381 ? -19.622 12.209 26.383 1.00 17.68 381 ARG A CA 1
ATOM 3074 C C . ARG A 1 381 ? -20.172 13.494 26.986 1.00 16.46 381 ARG A C 1
ATOM 3075 O O . ARG A 1 381 ? -21.060 13.451 27.831 1.00 18.97 381 ARG A O 1
ATOM 3083 N N . ASN A 1 382 ? -19.635 14.632 26.562 1.00 15.43 382 ASN A N 1
ATOM 3084 C CA . ASN A 1 382 ? -20.202 15.951 26.921 1.00 17.10 382 ASN A CA 1
ATOM 3085 C C . ASN A 1 382 ? -21.712 16.005 26.780 1.00 16.64 382 ASN A C 1
ATOM 3086 O O . ASN A 1 382 ? -22.417 16.316 27.740 1.00 16.43 382 ASN A O 1
ATOM 3091 N N . THR A 1 383 ? -22.218 15.710 25.585 1.00 16.38 383 THR A N 1
ATOM 3092 C CA . THR A 1 383 ? -23.647 15.903 25.346 1.00 20.84 383 THR A CA 1
ATOM 3093 C C . THR A 1 383 ? -24.566 14.979 26.155 1.00 19.61 383 THR A C 1
ATOM 3094 O O . THR A 1 383 ? -25.633 15.417 26.597 1.00 19.82 383 THR A O 1
ATOM 3098 N N . VAL A 1 384 ? -24.176 13.719 26.356 1.00 20.36 384 VAL A N 1
ATOM 3099 C CA . VAL A 1 384 ? -25.037 12.822 27.145 1.00 21.56 384 VAL A CA 1
ATOM 3100 C C . VAL A 1 384 ? -24.969 13.086 28.649 1.00 20.55 384 VAL A C 1
ATOM 3101 O O . VAL A 1 38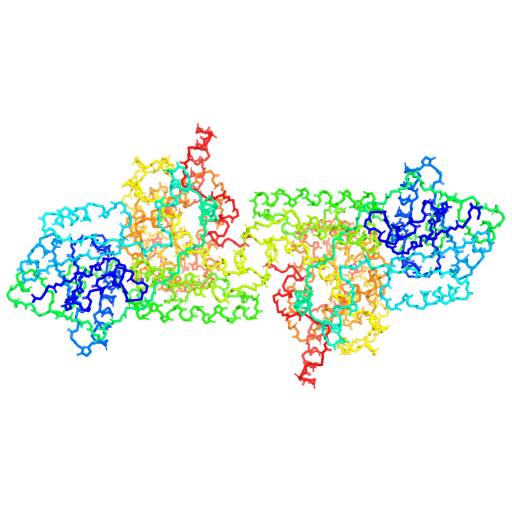4 ? -25.879 12.728 29.394 1.00 20.53 384 VAL A O 1
ATOM 3105 N N . ALA A 1 385 ? -23.876 13.706 29.077 1.00 17.30 385 ALA A N 1
ATOM 3106 C CA . ALA A 1 385 ? -23.687 14.114 30.454 1.00 17.77 385 ALA A CA 1
ATOM 3107 C C . ALA A 1 385 ? -24.513 15.348 30.777 1.00 21.79 385 ALA A C 1
ATOM 3108 O O . ALA A 1 385 ? -25.165 15.422 31.820 1.00 21.56 385 ALA A O 1
ATOM 3110 N N . THR A 1 386 ? -24.487 16.339 29.897 1.00 20.69 386 THR A N 1
ATOM 3111 C CA . THR A 1 386 ? -25.313 17.491 30.163 1.00 22.00 386 THR A CA 1
ATOM 3112 C C . THR A 1 386 ? -26.759 17.053 30.023 1.00 17.93 386 THR A C 1
ATOM 3113 O O . THR A 1 386 ? -27.613 17.466 30.799 1.00 21.05 386 THR A O 1
ATOM 3117 N N . PHE A 1 387 ? -27.040 16.204 29.049 1.00 16.79 387 PHE A N 1
ATOM 3118 C CA . PHE A 1 387 ? -28.418 15.773 28.861 1.00 18.29 387 PHE A CA 1
ATOM 3119 C C . PHE A 1 387 ? -28.981 15.111 30.109 1.00 21.60 387 PHE A C 1
ATOM 3120 O O . PHE A 1 387 ? -30.120 15.388 30.512 1.00 20.68 387 PHE A O 1
ATOM 3128 N N . LEU A 1 388 ? -28.179 14.243 30.722 1.00 17.42 388 LEU A N 1
ATOM 3129 C CA . LEU A 1 388 ? -28.587 13.565 31.947 1.00 18.58 388 LEU A CA 1
ATOM 3130 C C . LEU A 1 388 ? -28.775 14.546 33.080 1.00 18.15 388 LEU A C 1
ATOM 3131 O O . LEU A 1 388 ? -29.707 14.420 33.866 1.00 20.90 388 LEU A O 1
ATOM 3136 N N . THR A 1 389 ? -27.873 15.514 33.179 1.00 17.93 389 THR A N 1
ATOM 3137 C CA . THR A 1 389 ? -27.840 16.368 34.358 1.00 17.67 389 THR A CA 1
ATOM 3138 C C . THR A 1 389 ? -28.420 17.766 34.082 1.00 23.21 389 THR A C 1
ATOM 3139 O O . THR A 1 389 ? -29.629 17.913 33.928 1.00 23.65 389 THR A O 1
ATOM 3143 N N . ARG A 1 390 ? -27.562 18.782 34.004 1.00 19.51 390 ARG A N 1
ATOM 3144 C CA . ARG A 1 390 ? -28.005 20.173 34.038 1.00 20.61 390 ARG A CA 1
ATOM 3145 C C . ARG A 1 390 ? -28.778 20.689 32.803 1.00 20.77 390 ARG A C 1
ATOM 3146 O O . ARG A 1 390 ? -29.485 21.691 32.879 1.00 20.58 390 ARG A O 1
ATOM 3154 N N . GLY A 1 391 ? -28.642 20.023 31.668 1.00 22.31 391 GLY A N 1
ATOM 3155 C CA . GLY A 1 391 ? -29.336 20.462 30.468 1.00 22.71 391 GLY A CA 1
ATOM 3156 C C . GLY A 1 391 ? -30.397 19.473 30.004 1.00 27.89 391 GLY A C 1
ATOM 3157 O O . GLY A 1 391 ? -30.637 19.311 28.809 1.00 30.08 391 GLY A O 1
ATOM 3158 N N . GLY A 1 392 ? -31.039 18.792 30.939 1.00 18.11 392 GLY A N 1
ATOM 3159 C CA . GLY A 1 392 ? -32.109 17.908 30.550 1.00 17.29 392 GLY A CA 1
ATOM 3160 C C . GLY A 1 392 ? -32.876 17.357 31.721 1.00 25.77 392 GLY A C 1
ATOM 3161 O O . GLY A 1 392 ? -33.806 17.992 32.226 1.00 29.45 392 GLY A O 1
ATOM 3162 N N . LEU A 1 393 ? -32.462 16.175 32.170 1.00 26.13 393 LEU A N 1
ATOM 3163 C CA . LEU A 1 393 ? -33.256 15.400 33.110 1.00 21.93 393 LEU A CA 1
ATOM 3164 C C . LEU A 1 393 ? -33.093 15.899 34.541 1.00 22.74 393 LEU A C 1
ATOM 3165 O O . LEU A 1 393 ? -33.974 15.704 35.381 1.00 21.12 393 LEU A O 1
ATOM 3170 N N . TRP A 1 394 ? -31.976 16.565 34.810 1.00 22.88 394 TRP A N 1
ATOM 3171 C CA . TRP A 1 394 ? -31.721 17.087 36.145 1.00 19.61 394 TRP A CA 1
ATOM 3172 C C . TRP A 1 394 ? -31.608 15.938 37.158 1.00 23.01 394 TRP A C 1
ATOM 3173 O O . TRP A 1 394 ? -31.846 16.105 38.363 1.00 24.31 394 TRP A O 1
ATOM 3184 N N . GLN A 1 395 ? -31.214 14.770 36.651 1.00 22.24 395 GLN A N 1
ATOM 3185 C CA . GLN A 1 395 ? -30.796 13.665 37.492 1.00 20.06 395 GLN A CA 1
ATOM 3186 C C . GLN A 1 395 ? -29.392 13.938 37.981 1.00 21.61 395 GLN A C 1
ATOM 3187 O O . GLN A 1 395 ? -28.649 14.692 37.360 1.00 19.83 395 GLN A O 1
ATOM 3193 N N . SER A 1 396 ? -29.021 13.326 39.096 1.00 19.72 396 SER A N 1
ATOM 3194 C CA . SER A 1 396 ? -27.707 13.573 39.660 1.00 20.44 396 SER A CA 1
ATOM 3195 C C . SER A 1 396 ? -26.648 12.937 38.785 1.00 22.99 396 SER A C 1
ATOM 3196 O O . SER A 1 396 ? -26.918 11.966 38.076 1.00 22.33 396 SER A O 1
ATOM 3199 N N . TRP A 1 397 ? -25.436 13.473 38.844 1.00 21.26 397 TRP A N 1
ATOM 3200 C CA . TRP A 1 397 ? -24.373 12.984 37.981 1.00 20.03 397 TRP A CA 1
ATOM 3201 C C . TRP A 1 397 ? -23.855 11.613 38.424 1.00 20.34 397 TRP A C 1
ATOM 3202 O O . TRP A 1 397 ? -23.115 10.947 37.686 1.00 16.65 397 TRP A O 1
ATOM 3213 N N . GLU A 1 398 ? -24.244 11.185 39.621 1.00 18.31 398 GLU A N 1
ATOM 3214 C CA . GLU A 1 398 ? -23.737 9.926 40.140 1.00 21.82 398 GLU A CA 1
ATOM 3215 C C . GLU A 1 398 ? -24.240 8.747 39.307 1.00 21.34 398 GLU A C 1
ATOM 3216 O O . GLU A 1 398 ? -23.494 7.819 39.044 1.00 21.02 398 GLU A O 1
ATOM 3222 N N . HIS A 1 399 ? -25.494 8.812 38.866 1.00 23.20 399 HIS A N 1
ATOM 3223 C CA . HIS A 1 399 ? -26.084 7.757 38.056 1.00 19.01 399 HIS A CA 1
ATOM 3224 C C . HIS A 1 399 ? -25.369 7.640 36.727 1.00 22.39 399 HIS A C 1
ATOM 3225 O O . HIS A 1 399 ? -25.273 6.556 36.147 1.00 23.79 399 HIS A O 1
ATOM 3232 N N . GLY A 1 400 ? -24.890 8.770 36.223 1.00 22.49 400 GLY A N 1
ATOM 3233 C CA . GLY A 1 400 ? -24.145 8.780 34.980 1.00 20.83 400 GLY A CA 1
ATOM 3234 C C . GLY A 1 400 ? -22.776 8.158 35.181 1.00 19.75 400 GLY A C 1
ATOM 3235 O O . GLY A 1 400 ? -22.368 7.265 34.431 1.00 19.96 400 GLY A O 1
ATOM 3236 N N . LEU A 1 401 ? -22.068 8.635 36.199 1.00 16.60 401 LEU A N 1
ATOM 3237 C CA . LEU A 1 401 ? -20.775 8.080 36.557 1.00 20.26 401 LEU A CA 1
ATOM 3238 C C . LEU A 1 401 ? -20.872 6.554 36.670 1.00 22.98 401 LEU A C 1
ATOM 3239 O O . LEU A 1 401 ? -20.053 5.794 36.119 1.00 17.91 401 LEU A O 1
ATOM 3244 N N . GLN A 1 402 ? -21.891 6.104 37.383 1.00 19.67 402 GLN A N 1
ATOM 3245 C CA . GLN A 1 402 ? -21.980 4.687 37.661 1.00 24.09 402 GLN A CA 1
ATOM 3246 C C . GLN A 1 402 ? -22.160 3.915 36.376 1.00 23.60 402 GLN A C 1
ATOM 3247 O O . GLN A 1 402 ? -21.605 2.832 36.236 1.00 22.69 402 GLN A O 1
ATOM 3253 N N . HIS A 1 403 ? -22.914 4.483 35.435 1.00 20.76 403 HIS A N 1
ATOM 3254 C CA . HIS A 1 403 ? -23.183 3.813 34.161 1.00 18.69 403 HIS A CA 1
ATOM 3255 C C . HIS A 1 403 ? -21.953 3.798 33.258 1.00 21.57 403 HIS A C 1
ATOM 3256 O O . HIS A 1 403 ? -21.680 2.797 32.614 1.00 20.56 403 HIS A O 1
ATOM 3263 N N . PHE A 1 404 ? -21.222 4.911 33.211 1.00 22.85 404 PHE A N 1
ATOM 3264 C CA . PHE A 1 404 ? -19.962 4.992 32.466 1.00 19.12 404 PHE A CA 1
ATOM 3265 C C . PHE A 1 404 ? -18.913 4.044 33.008 1.00 21.68 404 PHE A C 1
ATOM 3266 O O . PHE A 1 404 ? -18.095 3.516 32.254 1.00 22.91 404 PHE A O 1
ATOM 3274 N N . LEU A 1 405 ? -18.904 3.849 34.322 1.00 20.18 405 LEU A N 1
ATOM 3275 C CA . LEU A 1 405 ? -17.818 3.093 34.926 1.00 23.57 405 LEU A CA 1
ATOM 3276 C C . LEU A 1 405 ? -17.939 1.634 34.559 1.00 23.53 405 LEU A C 1
ATOM 3277 O O . LEU A 1 405 ? -16.942 0.935 34.431 1.00 26.03 405 LEU A O 1
ATOM 3282 N N . LYS A 1 406 ? -19.168 1.192 34.341 1.00 23.47 406 LYS A N 1
ATOM 3283 C CA . LYS A 1 406 ? -19.406 -0.153 33.842 1.00 25.22 406 LYS A CA 1
ATOM 3284 C C . LYS A 1 406 ? -19.016 -0.342 32.367 1.00 27.98 406 LYS A C 1
ATOM 3285 O O . LYS A 1 406 ? -18.375 -1.332 32.032 1.00 27.87 406 LYS A O 1
ATOM 3291 N N . TYR A 1 407 ? -19.387 0.605 31.499 1.00 19.73 407 TYR A N 1
ATOM 3292 C CA . TYR A 1 407 ? -19.328 0.376 30.054 1.00 21.64 407 TYR A CA 1
ATOM 3293 C C . TYR A 1 407 ? -18.198 1.012 29.251 1.00 20.94 407 TYR A C 1
ATOM 3294 O O . TYR A 1 407 ? -17.948 0.581 28.133 1.00 21.74 407 TYR A O 1
ATOM 3303 N N . LEU A 1 408 ? -17.535 2.027 29.802 1.00 21.78 408 LEU A N 1
ATOM 3304 C CA . LEU A 1 408 ? -16.402 2.667 29.135 1.00 21.65 408 LEU A CA 1
ATOM 3305 C C . LEU A 1 408 ? -15.183 1.760 29.127 1.00 24.58 408 LEU A C 1
ATOM 3306 O O . LEU A 1 408 ? -14.854 1.143 30.136 1.00 23.47 408 LEU A O 1
ATOM 3311 N N . LEU A 1 409 ? -14.501 1.687 27.992 1.00 26.40 409 LEU A N 1
ATOM 3312 C CA . LEU A 1 409 ? -13.268 0.920 27.916 1.00 22.97 409 LEU A CA 1
ATOM 3313 C C . LEU A 1 409 ? -12.209 1.558 28.792 1.00 24.22 409 LEU A C 1
ATOM 3314 O O . LEU A 1 409 ? -11.370 0.846 29.347 1.00 20.09 409 LEU A O 1
ATOM 3319 N N . ASP A 1 410 ? -12.221 2.895 28.889 1.00 22.76 410 ASP A N 1
ATOM 3320 C CA . ASP A 1 410 ? -11.284 3.591 29.785 1.00 19.97 410 ASP A CA 1
ATOM 3321 C C . ASP A 1 410 ? -11.787 3.616 31.246 1.00 28.11 410 ASP A C 1
ATOM 3322 O O . ASP A 1 410 ? -11.399 2.753 32.053 1.00 35.18 410 ASP A O 1
ATOM 3327 N N . ALA A 1 411 ? -12.639 4.575 31.586 1.00 22.51 411 ALA A N 1
ATOM 3328 C CA . ALA A 1 411 ? -13.348 4.574 32.867 1.00 23.79 411 ALA A CA 1
ATOM 3329 C C . ALA A 1 411 ? -12.476 4.618 34.112 1.00 19.60 411 ALA A C 1
ATOM 3330 O O . ALA A 1 411 ? -12.686 3.856 35.030 1.00 29.21 411 ALA A O 1
ATOM 3332 N N . ASP A 1 412 ? -11.508 5.511 34.155 1.00 23.98 412 ASP A N 1
ATOM 3333 C CA . ASP A 1 412 ? -10.771 5.726 35.380 1.00 18.98 412 ASP A CA 1
ATOM 3334 C C . ASP A 1 412 ? -11.780 6.213 36.403 1.00 21.91 412 ASP A C 1
ATOM 3335 O O . ASP A 1 412 ? -12.641 7.034 36.100 1.00 26.47 412 ASP A O 1
ATOM 3340 N N . TRP A 1 413 ? -11.685 5.724 37.627 1.00 22.94 413 TRP A N 1
ATOM 3341 C CA . TRP A 1 413 ? -12.584 6.191 38.664 1.00 20.46 413 TRP A CA 1
ATOM 3342 C C . TRP A 1 413 ? -12.471 7.715 38.860 1.00 23.29 413 TRP A C 1
ATOM 3343 O O . TRP A 1 413 ? -13.471 8.432 38.869 1.00 20.67 413 TRP A O 1
ATOM 3354 N N . SER A 1 414 ? -11.251 8.213 39.010 1.00 20.36 414 SER A N 1
ATOM 3355 C CA . SER A 1 414 ? -11.060 9.618 39.303 1.00 23.97 414 SER A CA 1
ATOM 3356 C C . SER A 1 414 ? -11.351 10.505 38.096 1.00 21.27 414 SER A C 1
ATOM 3357 O O . SER A 1 414 ? -11.998 11.539 38.220 1.00 18.47 414 SER A O 1
ATOM 3360 N N . VAL A 1 415 ? -10.890 10.090 36.924 1.00 23.33 415 VAL A N 1
ATOM 3361 C CA . VAL A 1 415 ? -11.070 10.904 35.727 1.00 21.28 415 VAL A CA 1
ATOM 3362 C C . VAL A 1 415 ? -12.552 11.034 35.403 1.00 22.75 415 VAL A C 1
ATOM 3363 O O . VAL A 1 415 ? -13.054 12.134 35.128 1.00 23.31 415 VAL A O 1
ATOM 3367 N N . CYS A 1 416 ? -13.259 9.913 35.474 1.00 18.90 416 CYS A N 1
ATOM 3368 C CA . CYS A 1 416 ? -14.651 9.888 35.063 1.00 19.02 416 CYS A CA 1
ATOM 3369 C C . CYS A 1 416 ? -15.512 10.702 36.020 1.00 20.29 416 CYS A C 1
ATOM 3370 O O . CYS A 1 416 ? -16.380 11.437 35.576 1.00 26.22 416 CYS A O 1
ATOM 3373 N N . ALA A 1 417 ? -15.288 10.564 37.323 1.00 16.86 417 ALA A N 1
ATOM 3374 C CA . ALA A 1 417 ? -16.047 11.339 38.300 1.00 19.86 417 ALA A CA 1
ATOM 3375 C C . ALA A 1 417 ? -15.704 12.816 38.162 1.00 18.75 417 ALA A C 1
ATOM 3376 O O . ALA A 1 417 ? -16.582 13.688 38.199 1.00 21.88 417 ALA A O 1
ATOM 3378 N N . GLY A 1 418 ? -14.420 13.102 37.994 1.00 21.77 418 GLY A N 1
ATOM 3379 C CA . GLY A 1 418 ? -13.980 14.472 37.787 1.00 19.31 418 GLY A CA 1
ATOM 3380 C C . GLY A 1 418 ? -14.747 15.104 36.636 1.00 20.19 418 GLY A C 1
ATOM 3381 O O . GLY A 1 418 ? -15.394 16.133 36.792 1.00 19.80 418 GLY A O 1
ATOM 3382 N N . ASN A 1 419 ? -14.678 14.481 35.466 1.00 19.85 419 ASN A N 1
ATOM 3383 C CA . ASN A 1 419 ? -15.425 14.980 34.330 1.00 18.47 419 ASN A CA 1
ATOM 3384 C C . ASN A 1 419 ? -16.909 15.131 34.591 1.00 18.01 419 ASN A C 1
ATOM 3385 O O . ASN A 1 419 ? -17.501 16.146 34.227 1.00 18.38 419 ASN A O 1
ATOM 3390 N N . TRP A 1 420 ? -17.522 14.141 35.229 1.00 20.97 420 TRP A N 1
ATOM 3391 C CA . TRP A 1 420 ? -18.938 14.286 35.584 1.00 18.82 420 TRP A CA 1
ATOM 3392 C C . TRP A 1 420 ? -19.228 15.519 36.458 1.00 18.05 420 TRP A C 1
ATOM 3393 O O . TRP A 1 420 ? -20.159 16.264 36.188 1.00 21.98 420 TRP A O 1
ATOM 3404 N N . MET A 1 421 ? -18.438 15.738 37.499 1.00 20.45 421 MET A N 1
ATOM 3405 C CA . MET A 1 421 ? -18.648 16.896 38.375 1.00 20.49 421 MET A CA 1
ATOM 3406 C C . MET A 1 421 ? -18.407 18.188 37.613 1.00 23.21 421 MET A C 1
ATOM 3407 O O . MET A 1 421 ? -19.180 19.153 37.702 1.00 23.60 421 MET A O 1
ATOM 3412 N N . TRP A 1 422 ? -17.320 18.191 36.855 1.00 23.58 422 TRP A N 1
ATOM 3413 C CA . TRP A 1 422 ? -16.842 19.389 36.190 1.00 22.91 422 TRP A CA 1
ATOM 3414 C C . TRP A 1 422 ? -17.942 19.890 35.276 1.00 21.12 422 TRP A C 1
ATOM 3415 O O . TRP A 1 422 ? -18.371 21.036 35.359 1.00 23.86 422 TRP A O 1
ATOM 3426 N N . VAL A 1 423 ? -18.412 19.000 34.420 1.00 16.77 423 VAL A N 1
ATOM 3427 C CA . VAL A 1 423 ? -19.443 19.316 33.448 1.00 19.48 423 VAL A CA 1
ATOM 3428 C C . VAL A 1 423 ? -20.751 19.745 34.107 1.00 26.25 423 VAL A C 1
ATOM 3429 O O . VAL A 1 423 ? -21.336 20.755 33.739 1.00 30.36 423 VAL A O 1
ATOM 3433 N N . SER A 1 424 ? -21.200 18.976 35.096 1.00 24.20 424 SER A N 1
ATOM 3434 C CA . SER A 1 424 ? -22.582 19.036 35.562 1.00 23.05 424 SER A CA 1
ATOM 3435 C C . SER A 1 424 ? -22.849 19.961 36.749 1.00 26.14 424 SER A C 1
ATOM 3436 O O . SER A 1 424 ? -23.986 20.378 36.980 1.00 25.16 424 SER A O 1
ATOM 3439 N N . SER A 1 425 ? -21.824 20.260 37.530 1.00 25.34 425 SER A N 1
ATOM 3440 C CA . SER A 1 425 ? -22.086 20.861 38.815 1.00 25.36 425 SER A CA 1
ATOM 3441 C C . SER A 1 425 ? -21.440 22.213 38.957 1.00 28.78 425 SER A C 1
ATOM 3442 O O . SER A 1 425 ? -21.510 22.828 40.016 1.00 32.96 425 SER A O 1
ATOM 3445 N N . SER A 1 426 ? -20.801 22.674 37.897 1.00 28.06 426 SER A N 1
ATOM 3446 C CA . SER A 1 426 ? -20.181 23.987 37.917 1.00 29.02 426 SER A CA 1
ATOM 3447 C C . SER A 1 426 ? -21.266 25.022 37.657 1.00 28.45 426 SER A C 1
ATOM 3448 O O . SER A 1 426 ? -21.471 25.465 36.541 1.00 30.40 426 SER A O 1
ATOM 3451 N N . ALA A 1 427 ? -21.972 25.394 38.706 1.00 31.42 427 ALA A N 1
ATOM 3452 C CA . ALA A 1 427 ? -23.150 26.231 38.561 1.00 40.61 427 ALA A CA 1
ATOM 3453 C C . ALA A 1 427 ? -22.809 27.692 38.242 1.00 39.48 427 ALA A C 1
ATOM 3454 O O . ALA A 1 427 ? -23.644 28.422 37.717 1.00 41.76 427 ALA A O 1
ATOM 3456 N N . PHE A 1 428 ? -21.581 28.107 38.534 1.00 36.86 428 PHE A N 1
ATOM 3457 C CA . PHE A 1 428 ? -21.179 29.495 38.306 1.00 37.27 428 PHE A CA 1
ATOM 3458 C C . PHE A 1 428 ? -20.717 29.761 36.888 1.00 40.24 428 PHE A C 1
ATOM 3459 O O . PHE A 1 428 ? -20.422 30.898 36.511 1.00 38.69 428 PHE A O 1
ATOM 3467 N N . GLU A 1 429 ? -20.688 28.703 36.093 1.00 40.15 429 GLU A N 1
ATOM 3468 C CA . GLU A 1 429 ? -20.249 28.809 34.717 1.00 39.51 429 GLU A CA 1
ATOM 3469 C C . GLU A 1 429 ? -21.445 28.997 33.780 1.00 41.28 429 GLU A C 1
ATOM 3470 O O . GLU A 1 429 ? -21.914 28.053 33.152 1.00 39.98 429 GLU A O 1
ATOM 3476 N N . ARG A 1 430 ? -21.922 30.232 33.689 1.00 42.44 430 ARG A N 1
ATOM 3477 C CA . ARG A 1 430 ? -23.129 30.553 32.935 1.00 43.01 430 ARG A CA 1
ATOM 3478 C C . ARG A 1 430 ? -23.148 29.989 31.509 1.00 43.23 430 ARG A C 1
ATOM 3479 O O . ARG A 1 430 ? -24.176 29.480 31.054 1.00 41.97 430 ARG A O 1
ATOM 3487 N N . LEU A 1 431 ? -22.022 30.086 30.805 1.00 40.75 431 LEU A N 1
ATOM 3488 C CA . LEU A 1 431 ? -21.946 29.625 29.416 1.00 42.77 431 LEU A CA 1
ATOM 3489 C C . LEU A 1 431 ? -22.242 28.134 29.310 1.00 42.40 431 LEU A C 1
ATOM 3490 O O . LEU A 1 431 ? -22.712 27.649 28.284 1.00 43.71 431 LEU A O 1
ATOM 3495 N N . LEU A 1 432 ? -21.964 27.422 30.394 1.00 38.12 432 LEU A N 1
ATOM 3496 C CA . LEU A 1 432 ? -22.144 25.990 30.469 1.00 35.78 432 LEU A CA 1
ATOM 3497 C C . LEU A 1 432 ? -23.611 25.606 30.372 1.00 41.43 432 LEU A C 1
ATOM 3498 O O . LEU A 1 432 ? -23.948 24.431 30.262 1.00 42.39 432 LEU A O 1
ATOM 3503 N N . ASP A 1 433 ? -24.489 26.596 30.416 1.00 44.73 433 ASP A N 1
ATOM 3504 C CA . ASP A 1 433 ? -25.916 26.333 30.288 1.00 49.02 433 ASP A CA 1
ATOM 3505 C C . ASP A 1 433 ? -26.448 26.947 28.997 1.00 45.56 433 ASP A C 1
ATOM 3506 O O . ASP A 1 433 ? -27.656 27.109 28.828 1.00 50.61 433 ASP A O 1
ATOM 3511 N N . SER A 1 434 ? -25.536 27.272 28.086 1.00 41.82 434 SER A N 1
ATOM 3512 C CA . SER A 1 434 ? -25.904 27.914 26.827 1.00 43.95 434 SER A CA 1
ATOM 3513 C C . SER A 1 434 ? -26.453 26.907 25.841 1.00 47.64 434 SER A C 1
ATOM 3514 O O . SER A 1 434 ? -26.384 25.702 26.070 1.00 46.46 434 SER A O 1
ATOM 3517 N N . SER A 1 435 ? -26.972 27.404 24.725 1.00 47.41 435 SER A N 1
ATOM 3518 C CA . SER A 1 435 ? -27.567 26.535 23.729 1.00 43.68 435 SER A CA 1
ATOM 3519 C C . SER A 1 435 ? -26.499 25.755 22.988 1.00 47.11 435 SER A C 1
ATOM 3520 O O . SER A 1 435 ? -26.750 24.647 22.502 1.00 51.93 435 SER A O 1
ATOM 3523 N N . LEU A 1 436 ? -25.311 26.335 22.889 1.00 41.98 436 LEU A N 1
ATOM 3524 C CA . LEU A 1 436 ? -24.236 25.695 22.148 1.00 45.49 436 LEU A CA 1
ATOM 3525 C C . LEU A 1 436 ? -23.837 24.403 22.847 1.00 44.42 436 LEU A C 1
ATOM 3526 O O . LEU A 1 436 ? -23.076 23.601 22.311 1.00 45.13 436 LEU A O 1
ATOM 3531 N N . VAL A 1 437 ? -24.369 24.191 24.044 1.00 47.77 437 VAL A N 1
ATOM 3532 C CA . VAL A 1 437 ? -23.991 23.026 24.832 1.00 40.46 437 VAL A CA 1
ATOM 3533 C C . VAL A 1 437 ? -25.146 22.094 25.178 1.00 43.27 437 VAL A C 1
ATOM 3534 O O . VAL A 1 437 ? -24.947 20.888 25.336 1.00 47.06 437 VAL A O 1
ATOM 3538 N N . THR A 1 438 ? -26.352 22.637 25.301 1.00 44.38 438 THR A N 1
ATOM 3539 C CA . THR A 1 438 ? -27.468 21.844 25.824 1.00 47.17 438 THR A CA 1
ATOM 3540 C C . THR A 1 438 ? -28.466 21.399 24.762 1.00 46.08 438 THR A C 1
ATOM 3541 O O . THR A 1 438 ? -29.447 20.707 25.069 1.00 50.23 438 THR A O 1
ATOM 3545 N N . CYS A 1 439 ? -28.219 21.790 23.519 1.00 42.71 439 CYS A N 1
ATOM 3546 C CA . CYS A 1 439 ? -29.087 21.370 22.426 1.00 45.25 439 CYS A CA 1
ATOM 3547 C C . CYS A 1 439 ? -28.418 20.235 21.660 1.00 38.86 439 CYS A C 1
ATOM 3548 O O . CYS A 1 439 ? -27.470 20.461 20.917 1.00 30.50 439 CYS A O 1
ATOM 3551 N N . PRO A 1 440 ? -28.893 18.997 21.872 1.00 41.02 440 PRO A N 1
ATOM 3552 C CA . PRO A 1 440 ? -28.271 17.864 21.182 1.00 37.02 440 PRO A CA 1
ATOM 3553 C C . PRO A 1 440 ? -28.611 17.885 19.706 1.00 38.25 440 PRO A C 1
ATOM 3554 O O . PRO A 1 440 ? -27.856 17.323 18.917 1.00 34.38 440 PRO A O 1
ATOM 3558 N N . VAL A 1 441 ? -29.720 18.529 19.340 1.00 40.41 441 VAL A N 1
ATOM 3559 C CA . VAL A 1 441 ? -30.136 18.604 17.937 1.00 40.62 441 VAL A CA 1
ATOM 3560 C C . VAL A 1 441 ? -29.220 19.505 17.099 1.00 38.97 441 VAL A C 1
ATOM 3561 O O . VAL A 1 441 ? -28.724 19.103 16.039 1.00 34.06 441 VAL A O 1
ATOM 3565 N N . ALA A 1 442 ? -29.002 20.724 17.577 1.00 36.13 442 ALA A N 1
ATOM 3566 C CA . ALA A 1 442 ? -28.051 21.607 16.930 1.00 39.14 442 ALA A CA 1
ATOM 3567 C C . ALA A 1 442 ? -26.678 20.925 16.818 1.00 35.12 442 ALA A C 1
ATOM 3568 O O . ALA A 1 442 ? -26.061 20.946 15.754 1.00 36.99 442 ALA A O 1
ATOM 3570 N N . LEU A 1 443 ? -26.217 20.300 17.901 1.00 33.91 443 LEU A N 1
ATOM 3571 C CA . LEU A 1 443 ? -24.922 19.608 17.906 1.00 32.78 443 LEU A CA 1
ATOM 3572 C C . LEU A 1 443 ? -24.891 18.459 16.919 1.00 30.30 443 LEU A C 1
ATOM 3573 O O . LEU A 1 443 ? -23.907 18.271 16.213 1.00 33.85 443 LEU A O 1
ATOM 3578 N N . ALA A 1 444 ? -25.962 17.680 16.871 1.00 29.55 444 ALA A N 1
ATOM 3579 C CA . ALA A 1 444 ? -26.018 16.540 15.958 1.00 27.56 444 ALA A CA 1
ATOM 3580 C C . ALA A 1 444 ? -25.900 16.969 14.497 1.00 32.53 444 ALA A C 1
ATOM 3581 O O . ALA A 1 444 ? -25.339 16.234 13.666 1.00 29.09 444 ALA A O 1
ATOM 3583 N N . LYS A 1 445 ? -26.435 18.150 14.187 1.00 32.25 445 LYS A N 1
ATOM 3584 C CA . LYS A 1 445 ? -26.317 18.720 12.843 1.00 35.20 445 LYS A CA 1
ATOM 3585 C C . LYS A 1 445 ? -24.887 19.153 12.525 1.00 33.23 445 LYS A C 1
ATOM 3586 O O . LYS A 1 445 ? -24.482 19.161 11.367 1.00 33.91 445 LYS A O 1
ATOM 3592 N N . ARG A 1 446 ? -24.119 19.499 13.551 1.00 30.63 446 ARG A N 1
ATOM 3593 C CA . ARG A 1 446 ? -22.730 19.886 13.338 1.00 34.29 446 ARG A CA 1
ATOM 3594 C C . ARG A 1 446 ? -21.824 18.664 13.180 1.00 34.25 446 ARG A C 1
ATOM 3595 O O . ARG A 1 446 ? -21.022 18.593 12.242 1.00 36.23 446 ARG A O 1
ATOM 3603 N N . LEU A 1 447 ? -21.967 17.708 14.096 1.00 30.14 447 LEU A N 1
ATOM 3604 C CA . LEU A 1 447 ? -21.113 16.520 14.154 1.00 31.55 447 LEU A CA 1
ATOM 3605 C C . LEU A 1 447 ? -21.465 15.452 13.102 1.00 29.89 447 LEU A C 1
ATOM 3606 O O . LEU A 1 447 ? -20.592 14.723 12.635 1.00 25.92 447 LEU A O 1
ATOM 3611 N N . ASP A 1 448 ? -22.742 15.378 12.731 1.00 31.66 448 ASP A N 1
ATOM 3612 C CA . ASP A 1 448 ? -23.265 14.307 11.878 1.00 30.65 448 ASP A CA 1
ATOM 3613 C C . ASP A 1 448 ? -24.384 14.843 10.972 1.00 31.76 448 ASP A C 1
ATOM 3614 O O . ASP A 1 448 ? -25.553 14.515 11.174 1.00 31.30 448 ASP A O 1
ATOM 3619 N N . PRO A 1 449 ? -24.028 15.679 9.981 1.00 30.64 449 PRO A N 1
ATOM 3620 C CA . PRO A 1 449 ? -24.984 16.343 9.080 1.00 33.71 449 PRO A CA 1
ATOM 3621 C C . PRO A 1 449 ? -25.873 15.394 8.273 1.00 37.42 449 PRO A C 1
ATOM 3622 O O . PRO A 1 449 ? -27.049 15.686 8.027 1.00 39.34 449 PRO A O 1
ATOM 3626 N N . ASP A 1 450 ? -25.327 14.271 7.836 1.00 35.85 450 ASP A N 1
ATOM 3627 C CA . ASP A 1 450 ? -26.110 13.397 6.984 1.00 32.78 450 ASP A CA 1
ATOM 3628 C C . ASP A 1 450 ? -26.851 12.351 7.818 1.00 37.66 450 ASP A C 1
ATOM 3629 O O . ASP A 1 450 ? -27.671 11.602 7.295 1.00 42.88 450 ASP A O 1
ATOM 3634 N N . GLY A 1 451 ? -26.579 12.313 9.121 1.00 32.56 451 GLY A N 1
ATOM 3635 C CA . GLY A 1 451 ? -27.220 11.341 9.986 1.00 33.52 451 GLY A CA 1
ATOM 3636 C C . GLY A 1 451 ? -26.589 9.966 9.892 1.00 34.22 451 GLY A C 1
ATOM 3637 O O . GLY A 1 451 ? -27.112 8.988 10.424 1.00 32.47 451 GLY A O 1
ATOM 3638 N N . THR A 1 452 ? -25.441 9.889 9.232 1.00 33.99 452 THR A N 1
ATOM 3639 C CA . THR A 1 452 ? -24.811 8.597 9.014 1.00 38.80 452 THR A CA 1
ATOM 3640 C C . THR A 1 452 ? -24.497 7.911 10.340 1.00 33.22 452 THR A C 1
ATOM 3641 O O . THR A 1 452 ? -24.810 6.741 10.521 1.00 34.50 452 THR A O 1
ATOM 3645 N N . TYR A 1 453 ? -23.913 8.652 11.276 1.00 33.08 453 TYR A N 1
ATOM 3646 C CA . TYR A 1 453 ? -23.602 8.131 12.607 1.00 30.28 453 TYR A CA 1
ATOM 3647 C C . TYR A 1 453 ? -24.872 7.668 13.288 1.00 31.30 453 TYR A C 1
ATOM 3648 O O . TYR A 1 453 ? -24.935 6.599 13.900 1.00 32.65 453 TYR A O 1
ATOM 3657 N N . ILE A 1 454 ? -25.891 8.500 13.193 1.00 26.36 454 ILE A N 1
ATOM 3658 C CA . ILE A 1 454 ? -27.135 8.206 13.852 1.00 31.42 454 ILE A CA 1
ATOM 3659 C C . ILE A 1 454 ? -27.759 6.925 13.328 1.00 31.89 454 ILE A C 1
ATOM 3660 O O . ILE A 1 454 ? -28.145 6.065 14.110 1.00 34.68 454 ILE A O 1
ATOM 3665 N N . LYS A 1 455 ? -27.875 6.796 12.012 1.00 29.40 455 LYS A N 1
ATOM 3666 C CA . LYS A 1 455 ? -28.484 5.597 11.448 1.00 35.21 455 LYS A CA 1
ATOM 3667 C C . LYS A 1 455 ? -27.630 4.373 11.763 1.00 35.05 455 LYS A C 1
ATOM 3668 O O . LYS A 1 455 ? -28.123 3.252 11.810 1.00 34.91 455 LYS A O 1
ATOM 3674 N N . GLN A 1 456 ? -26.346 4.602 11.989 1.00 33.83 456 GLN A N 1
ATOM 3675 C CA . GLN A 1 456 ? -25.429 3.517 12.308 1.00 36.40 456 GLN A CA 1
ATOM 3676 C C . GLN A 1 456 ? -25.760 2.846 13.638 1.00 34.82 456 GLN A C 1
ATOM 3677 O O . GLN A 1 456 ? -25.641 1.629 13.770 1.00 37.13 456 GLN A O 1
ATOM 3683 N N . TYR A 1 457 ? -26.172 3.643 14.622 1.00 34.87 457 TYR A N 1
ATOM 3684 C CA . TYR A 1 457 ? -26.363 3.146 15.989 1.00 32.85 457 TYR A CA 1
ATOM 3685 C C . TYR A 1 457 ? -27.820 3.211 16.434 1.00 31.16 457 TYR A C 1
ATOM 3686 O O . TYR A 1 457 ? -28.205 2.584 17.418 1.00 34.10 457 TYR A O 1
ATOM 3695 N N . VAL A 1 458 ? -28.622 3.980 15.711 1.00 28.69 458 VAL A N 1
ATOM 3696 C CA . VAL A 1 458 ? -30.061 3.997 15.915 1.00 29.76 458 VAL A CA 1
ATOM 3697 C C . VAL A 1 458 ? -30.691 3.470 14.624 1.00 31.44 458 VAL A C 1
ATOM 3698 O O . VAL A 1 458 ? -31.305 4.229 13.871 1.00 31.65 458 VAL A O 1
ATOM 3702 N N . PRO A 1 459 ? -30.531 2.161 14.357 1.00 32.68 459 PRO A N 1
ATOM 3703 C CA . PRO A 1 459 ? -30.879 1.547 13.067 1.00 33.11 459 PRO A CA 1
ATOM 3704 C C . PRO A 1 459 ? -32.347 1.703 12.629 1.00 35.22 459 PRO A C 1
ATOM 3705 O O . PRO A 1 459 ? -32.628 1.609 11.436 1.00 35.59 459 PRO A O 1
ATOM 3709 N N . GLU A 1 460 ? -33.260 1.944 13.566 1.00 34.48 460 GLU A N 1
ATOM 3710 C CA . GLU A 1 460 ? -34.661 2.196 13.221 1.00 38.94 460 GLU A CA 1
ATOM 3711 C C . GLU A 1 460 ? -34.919 3.517 12.463 1.00 35.79 460 GLU A C 1
ATOM 3712 O O . GLU A 1 460 ? -36.003 3.722 11.903 1.00 34.06 460 GLU A O 1
ATOM 3718 N N . LEU A 1 461 ? -33.934 4.408 12.445 1.00 34.19 461 LEU A N 1
ATOM 3719 C CA . LEU A 1 461 ? -34.072 5.664 11.711 1.00 33.05 461 LEU A CA 1
ATOM 3720 C C . LEU A 1 461 ? -33.405 5.571 10.328 1.00 39.28 461 LEU A C 1
ATOM 3721 O O . LEU A 1 461 ? -33.301 6.563 9.586 1.00 39.97 461 LEU A O 1
ATOM 3726 N N . MET A 1 462 ? -32.968 4.364 9.990 1.00 38.78 462 MET A N 1
ATOM 3727 C CA . MET A 1 462 ? -32.255 4.095 8.740 1.00 40.77 462 MET A CA 1
ATOM 3728 C C . MET A 1 462 ? -32.991 4.592 7.488 1.00 40.07 462 MET A C 1
ATOM 3729 O O . MET A 1 462 ? -32.404 5.264 6.641 1.00 41.56 462 MET A O 1
ATOM 3734 N N . ASN A 1 463 ? -34.269 4.246 7.365 1.00 41.57 463 ASN A N 1
ATOM 3735 C CA . ASN A 1 463 ? -35.067 4.680 6.219 1.00 41.39 463 ASN A CA 1
ATOM 3736 C C . ASN A 1 463 ? -35.595 6.110 6.336 1.00 41.46 463 ASN A C 1
ATOM 3737 O O . ASN A 1 463 ? -36.402 6.542 5.518 1.00 44.90 463 ASN A O 1
ATOM 3742 N N . VAL A 1 464 ? -35.135 6.834 7.355 1.00 38.13 464 VAL A N 1
ATOM 3743 C CA . VAL A 1 464 ? -35.512 8.232 7.556 1.00 41.32 464 VAL A CA 1
ATOM 3744 C C . VAL A 1 464 ? -34.542 9.120 6.790 1.00 43.01 464 VAL A C 1
ATOM 3745 O O . VAL A 1 464 ? -33.332 8.993 6.953 1.00 44.77 464 VAL A O 1
ATOM 3749 N N . PRO A 1 465 ? -35.068 10.018 5.945 1.00 41.54 465 PRO A N 1
ATOM 3750 C CA . PRO A 1 465 ? -34.259 10.934 5.122 1.00 41.90 465 PRO A CA 1
ATOM 3751 C C . PRO A 1 465 ? -33.585 12.066 5.903 1.00 39.39 465 PRO A C 1
ATOM 3752 O O . PRO A 1 465 ? -33.990 12.397 7.012 1.00 36.21 465 PRO A O 1
ATOM 3756 N N . LYS A 1 466 ? -32.566 12.660 5.295 1.00 38.72 466 LYS A N 1
ATOM 3757 C CA . LYS A 1 466 ? -31.716 13.642 5.958 1.00 35.41 466 LYS A CA 1
ATOM 3758 C C . LYS A 1 466 ? -32.468 14.845 6.541 1.00 41.12 466 LYS A C 1
ATOM 3759 O O . LYS A 1 466 ? -32.120 15.353 7.609 1.00 45.96 466 LYS A O 1
ATOM 3765 N N . GLU A 1 467 ? -33.491 15.303 5.834 1.00 41.75 467 GLU A N 1
ATOM 3766 C CA . GLU A 1 467 ? -34.320 16.408 6.298 1.00 42.91 467 GLU A CA 1
ATOM 3767 C C . GLU A 1 467 ? -34.906 16.149 7.694 1.00 41.20 467 GLU A C 1
ATOM 3768 O O . GLU A 1 467 ? -35.170 17.079 8.447 1.00 39.44 467 GLU A O 1
ATOM 3774 N N . PHE A 1 468 ? -35.090 14.879 8.041 1.00 46.03 468 PHE A N 1
ATOM 3775 C CA . PHE A 1 468 ? -35.807 14.512 9.261 1.00 42.43 468 PHE A CA 1
ATOM 3776 C C . PHE A 1 468 ? -35.008 13.693 10.271 1.00 42.74 468 PHE A C 1
ATOM 3777 O O . PHE A 1 468 ? -35.477 13.474 11.387 1.00 42.00 468 PHE A O 1
ATOM 3785 N N . VAL A 1 469 ? -33.820 13.227 9.901 1.00 39.92 469 VAL A N 1
ATOM 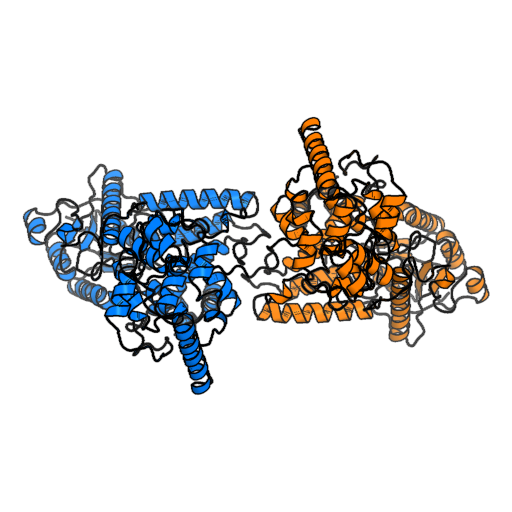3786 C CA . VAL A 1 469 ? -33.140 12.236 10.739 1.00 41.49 469 VAL A CA 1
ATOM 3787 C C . VAL A 1 469 ? -32.802 12.766 12.137 1.00 36.48 469 VAL A C 1
ATOM 3788 O O . VAL A 1 469 ? -32.852 12.020 13.110 1.00 32.67 469 VAL A O 1
ATOM 3792 N N . HIS A 1 470 ? -32.472 14.050 12.230 1.00 33.61 470 HIS A N 1
ATOM 3793 C CA . HIS A 1 470 ? -32.061 14.647 13.499 1.00 34.93 470 HIS A CA 1
ATOM 3794 C C . HIS A 1 470 ? -33.253 14.995 14.376 1.00 38.56 470 HIS A C 1
ATOM 3795 O O . HIS A 1 470 ? -33.127 15.096 15.600 1.00 37.95 470 HIS A O 1
ATOM 3802 N N . GLU A 1 471 ? -34.398 15.195 13.731 1.00 37.79 471 GLU A N 1
ATOM 3803 C CA . GLU A 1 471 ? -35.634 15.587 14.392 1.00 34.40 471 GLU A CA 1
ATOM 3804 C C . GLU A 1 471 ? -36.786 14.799 13.780 1.00 36.00 471 GLU A C 1
ATOM 3805 O O . GLU A 1 471 ? -37.623 15.377 13.099 1.00 37.63 471 GLU A O 1
ATOM 3811 N N . PRO A 1 472 ? -36.833 13.476 14.005 1.00 36.35 472 PRO A N 1
ATOM 3812 C CA . PRO A 1 472 ? -37.829 12.626 13.334 1.00 35.61 472 PRO A CA 1
ATOM 3813 C C . PRO A 1 472 ? -39.271 12.955 13.724 1.00 40.37 472 PRO A C 1
ATOM 3814 O O . PRO A 1 472 ? -40.209 12.611 12.998 1.00 45.41 472 PRO A O 1
ATOM 3818 N N . TRP A 1 473 ? -39.442 13.619 14.859 1.00 42.43 473 TRP A N 1
ATOM 3819 C CA . TRP A 1 473 ? -40.766 13.995 15.337 1.00 40.95 473 TRP A CA 1
ATOM 3820 C C . TRP A 1 473 ? -41.372 15.126 14.510 1.00 44.61 473 TRP A C 1
ATOM 3821 O O . TRP A 1 473 ? -42.527 15.496 14.704 1.00 49.24 473 TRP A O 1
ATOM 3832 N N . ARG A 1 474 ? -40.589 15.682 13.594 1.00 48.45 474 ARG A N 1
ATOM 3833 C CA . ARG A 1 474 ? -41.100 16.703 12.686 1.00 48.79 474 ARG A CA 1
ATOM 3834 C C . ARG A 1 474 ? -41.846 16.068 11.514 1.00 49.96 474 ARG A C 1
ATOM 3835 O O . ARG A 1 474 ? -42.603 16.736 10.815 1.00 53.14 474 ARG A O 1
ATOM 3843 N N . MET A 1 475 ? -41.630 14.773 11.306 1.00 45.65 475 MET A N 1
ATOM 3844 C CA . MET A 1 475 ? -42.353 14.038 10.276 1.00 52.69 475 MET A CA 1
ATOM 3845 C C . MET A 1 475 ? -43.860 14.096 10.515 1.00 59.37 475 MET A C 1
ATOM 3846 O O . MET A 1 475 ? -44.326 13.986 11.652 1.00 58.45 475 MET A O 1
ATOM 3851 N N . SER A 1 476 ? -44.619 14.278 9.439 1.00 58.10 476 SER A N 1
ATOM 3852 C CA . SER A 1 476 ? -46.069 14.181 9.515 1.00 60.04 476 SER A CA 1
ATOM 3853 C C . SER A 1 476 ? -46.465 12.721 9.744 1.00 58.79 476 SER A C 1
ATOM 3854 O O . SER A 1 476 ? -45.604 11.853 9.892 1.00 56.71 476 SER A O 1
ATOM 3857 N N . ALA A 1 477 ? -47.764 12.453 9.782 1.00 63.42 477 ALA A N 1
ATOM 3858 C CA . ALA A 1 477 ? -48.249 11.087 9.962 1.00 65.36 477 ALA A CA 1
ATOM 3859 C C . ALA A 1 477 ? -47.989 10.239 8.717 1.00 63.57 477 ALA A C 1
ATOM 3860 O O . ALA A 1 477 ? -47.647 9.058 8.810 1.00 66.49 477 ALA A O 1
ATOM 3862 N N . GLU A 1 478 ? -48.155 10.854 7.551 1.00 65.89 478 GLU A N 1
ATOM 3863 C CA . GLU A 1 478 ? -47.952 10.168 6.274 1.00 68.41 478 GLU A CA 1
ATOM 3864 C C . GLU A 1 478 ? -46.478 9.835 6.033 1.00 62.52 478 GLU A C 1
ATOM 3865 O O . GLU A 1 478 ? -46.151 8.756 5.531 1.00 55.66 478 GLU A O 1
ATOM 3871 N N . GLN A 1 479 ? -45.597 10.772 6.387 1.00 60.56 479 GLN A N 1
ATOM 3872 C CA . GLN A 1 479 ? -44.160 10.558 6.255 1.00 57.10 479 GLN A CA 1
ATOM 3873 C C . GLN A 1 479 ? -43.710 9.488 7.234 1.00 55.07 479 GLN A C 1
ATOM 3874 O O . GLN A 1 479 ? -42.935 8.597 6.877 1.00 51.63 479 GLN A O 1
ATOM 3880 N N . GLN A 1 480 ? -44.209 9.564 8.465 1.00 54.59 480 GLN A N 1
ATOM 3881 C CA . GLN A 1 480 ? -43.862 8.566 9.473 1.00 52.37 480 GLN A CA 1
ATOM 3882 C C . GLN A 1 480 ? -44.177 7.159 8.995 1.00 55.59 480 GLN A C 1
ATOM 3883 O O . GLN A 1 480 ? -43.383 6.242 9.197 1.00 55.02 480 GLN A O 1
ATOM 3889 N N . GLU A 1 481 ? -45.329 6.994 8.348 1.00 60.22 481 GLU A N 1
ATOM 3890 C CA . GLU A 1 481 ? -45.757 5.679 7.869 1.00 60.83 481 GLU A CA 1
ATOM 3891 C C . GLU A 1 481 ? -44.959 5.237 6.642 1.00 58.14 481 GLU A C 1
ATOM 3892 O O . GLU A 1 481 ? -44.657 4.056 6.473 1.00 54.69 481 GLU A O 1
ATOM 3898 N N . GLN A 1 482 ? -44.606 6.194 5.794 1.00 53.71 482 GLN A N 1
ATOM 3899 C CA . GLN A 1 482 ? -43.890 5.887 4.563 1.00 55.20 482 GLN A CA 1
ATOM 3900 C C . GLN A 1 482 ? -42.431 5.524 4.805 1.00 55.45 482 GLN A C 1
ATOM 3901 O O . GLN A 1 482 ? -41.897 4.627 4.154 1.00 55.74 482 GLN A O 1
ATOM 3907 N N . TYR A 1 483 ? -41.786 6.229 5.732 1.00 54.58 483 TYR A N 1
ATOM 3908 C CA . TYR A 1 483 ? -40.391 5.945 6.071 1.00 54.11 483 TYR A CA 1
ATOM 3909 C C . TYR A 1 483 ? -40.288 4.897 7.183 1.00 58.90 483 TYR A C 1
ATOM 3910 O O . TYR A 1 483 ? -39.254 4.784 7.848 1.00 53.36 483 TYR A O 1
ATOM 3919 N N . GLU A 1 484 ? -41.372 4.140 7.364 1.00 61.81 484 GLU A N 1
ATOM 3920 C CA . GLU A 1 484 ? -41.443 3.031 8.321 1.00 58.98 484 GLU A CA 1
ATOM 3921 C C . GLU A 1 484 ? -40.870 3.399 9.688 1.00 57.93 484 GLU A C 1
ATOM 3922 O O . GLU A 1 484 ? -39.917 2.782 10.169 1.00 56.20 484 GLU A O 1
ATOM 3928 N N . CYS A 1 485 ? -41.464 4.406 10.315 1.00 53.91 485 CYS A N 1
ATOM 3929 C CA . CYS A 1 485 ? -40.985 4.856 11.606 1.00 51.38 485 CYS A CA 1
ATOM 3930 C C . CYS A 1 485 ? -41.999 5.740 12.335 1.00 53.34 485 CYS A C 1
ATOM 3931 O O . CYS A 1 485 ? -41.911 6.963 12.285 1.00 51.83 485 CYS A O 1
ATOM 3934 N N . LEU A 1 486 ? -42.958 5.116 13.013 1.00 53.16 486 LEU A N 1
ATOM 3935 C CA . LEU A 1 486 ? -43.936 5.852 13.811 1.00 53.28 486 LEU A CA 1
ATOM 3936 C C . LEU A 1 486 ? -43.359 6.189 15.178 1.00 52.43 486 LEU A C 1
ATOM 3937 O O . LEU A 1 486 ? -42.803 5.313 15.854 1.00 48.27 486 LEU A O 1
ATOM 3942 N N . ILE A 1 487 ? -43.497 7.454 15.575 1.00 50.10 487 ILE A N 1
ATOM 3943 C CA . ILE A 1 487 ? -42.952 7.938 16.840 1.00 46.14 487 ILE A CA 1
ATOM 3944 C C . ILE A 1 487 ? -43.845 7.562 18.011 1.00 50.50 487 ILE A C 1
ATOM 3945 O O . ILE A 1 487 ? -44.921 8.138 18.195 1.00 50.74 487 ILE A O 1
ATOM 3950 N N . GLY A 1 488 ? -43.371 6.609 18.809 1.00 48.47 488 GLY A N 1
ATOM 3951 C CA . GLY A 1 488 ? -44.148 6.027 19.888 1.00 47.88 488 GLY A CA 1
ATOM 3952 C C . GLY A 1 488 ? -44.246 4.515 19.736 1.00 49.62 488 GLY A C 1
ATOM 3953 O O . GLY A 1 488 ? -44.895 3.843 20.538 1.00 51.88 488 GLY A O 1
ATOM 3954 N N . VAL A 1 489 ? -43.595 3.987 18.702 1.00 41.60 489 VAL A N 1
ATOM 3955 C CA . VAL A 1 489 ? -43.635 2.562 18.387 1.00 48.70 489 VAL A CA 1
ATOM 3956 C C . VAL A 1 489 ? -42.250 2.065 17.996 1.00 50.20 489 VAL A C 1
ATOM 3957 O O . VAL A 1 489 ? -41.614 1.301 18.731 1.00 43.17 489 VAL A O 1
ATOM 3961 N N . HIS A 1 490 ? -41.802 2.503 16.820 1.00 46.72 490 HIS A N 1
ATOM 3962 C CA . HIS A 1 490 ? -40.510 2.103 16.282 1.00 46.17 490 HIS A CA 1
ATOM 3963 C C . HIS A 1 490 ? -39.405 2.880 16.965 1.00 46.76 490 HIS A C 1
ATOM 3964 O O . HIS A 1 490 ? -38.351 2.328 17.295 1.00 46.34 490 HIS A O 1
ATOM 3971 N N . TYR A 1 491 ? -39.660 4.171 17.158 1.00 41.11 491 TYR A N 1
ATOM 3972 C CA . TYR A 1 491 ? -38.731 5.070 17.822 1.00 38.63 491 TYR A CA 1
ATOM 3973 C C . TYR A 1 491 ? -39.498 5.852 18.904 1.00 40.06 491 TYR A C 1
ATOM 3974 O O . TYR A 1 491 ? -40.556 6.418 18.640 1.00 41.13 491 TYR A O 1
ATOM 3983 N N . PRO A 1 492 ? -38.976 5.870 20.136 1.00 39.05 492 PRO A N 1
ATOM 3984 C CA . PRO A 1 492 ? -39.795 6.383 21.234 1.00 36.07 492 PRO A CA 1
ATOM 3985 C C . PRO A 1 492 ? -39.966 7.892 21.164 1.00 42.01 492 PRO A C 1
ATOM 3986 O O . PRO A 1 492 ? -39.236 8.580 20.437 1.00 40.14 492 PRO A O 1
ATOM 3990 N N . GLU A 1 493 ? -40.932 8.409 21.911 1.00 38.67 493 GLU A N 1
ATOM 3991 C CA . GLU A 1 493 ? -41.092 9.849 22.002 1.00 43.30 493 GLU A CA 1
ATOM 3992 C C . GLU A 1 493 ? -40.032 10.448 22.927 1.00 39.31 493 GLU A C 1
ATOM 3993 O O . GLU A 1 493 ? -39.527 9.781 23.821 1.00 37.22 493 GLU A O 1
ATOM 3999 N N . ARG A 1 494 ? -39.697 11.710 22.707 1.00 37.83 494 ARG A N 1
ATOM 4000 C CA . ARG A 1 494 ? -38.797 12.411 23.599 1.00 37.51 494 ARG A CA 1
ATOM 4001 C C . ARG A 1 494 ? -39.296 12.296 25.037 1.00 37.72 494 ARG A C 1
ATOM 4002 O O . ARG A 1 494 ? -40.395 12.737 25.357 1.00 38.93 494 ARG A O 1
ATOM 4010 N N . ILE A 1 495 ? -38.476 11.695 25.894 1.00 33.39 495 ILE A N 1
ATOM 4011 C CA . ILE A 1 495 ? -38.850 11.426 27.271 1.00 32.15 495 ILE A CA 1
ATOM 4012 C C . ILE A 1 495 ? -38.985 12.696 28.101 1.00 37.19 495 ILE A C 1
ATOM 4013 O O . ILE A 1 495 ? -39.251 12.633 29.302 1.00 38.80 495 ILE A O 1
ATOM 4018 N N . ILE A 1 496 ? -38.799 13.845 27.467 1.00 36.13 496 ILE A N 1
ATOM 4019 C CA . ILE A 1 496 ? -38.950 15.105 28.167 1.00 35.47 496 ILE A CA 1
ATOM 4020 C C . ILE A 1 496 ? -39.182 16.256 27.182 1.00 40.53 496 ILE A C 1
ATOM 4021 O O . ILE A 1 496 ? -38.820 16.158 26.010 1.00 39.69 496 ILE A O 1
ATOM 4026 N N . ASP A 1 497 ? -39.798 17.339 27.654 1.00 41.12 497 ASP A N 1
ATOM 4027 C CA . ASP A 1 497 ? -39.849 18.572 26.879 1.00 41.84 497 ASP A CA 1
ATOM 4028 C C . ASP A 1 497 ? -38.600 19.391 27.202 1.00 42.66 497 ASP A C 1
ATOM 4029 O O . ASP A 1 497 ? -38.486 19.946 28.293 1.00 45.46 497 ASP A O 1
ATOM 4034 N N . LEU A 1 498 ? -37.676 19.473 26.246 1.00 41.53 498 LEU A N 1
ATOM 4035 C CA . LEU A 1 498 ? -36.354 20.039 26.493 1.00 39.23 498 LEU A CA 1
ATOM 4036 C C . LEU A 1 498 ? -36.360 21.555 26.745 1.00 44.56 498 LEU A C 1
ATOM 4037 O O . LEU A 1 498 ? -35.677 22.039 27.646 1.00 41.31 498 LEU A O 1
ATOM 4042 N N . SER A 1 499 ? -37.128 22.308 25.963 1.00 46.84 499 SER A N 1
ATOM 4043 C CA . SER A 1 499 ? -37.245 23.745 26.215 1.00 47.69 499 SER A CA 1
ATOM 4044 C C . SER A 1 499 ? -37.540 23.961 27.691 1.00 45.66 499 SER A C 1
ATOM 4045 O O . SER A 1 499 ? -36.742 24.548 28.428 1.00 41.89 499 SER A O 1
ATOM 4048 N N . MET A 1 500 ? -38.698 23.468 28.111 1.00 45.24 500 MET A N 1
ATOM 4049 C CA . MET A 1 500 ? -39.145 23.618 29.484 1.00 47.44 500 MET A CA 1
ATOM 4050 C C . MET A 1 500 ? -38.116 23.081 30.471 1.00 45.24 500 MET A C 1
ATOM 4051 O O . MET A 1 500 ? -37.710 23.791 31.388 1.00 47.12 500 MET A O 1
ATOM 4056 N N . ALA A 1 501 ? -37.672 21.845 30.277 1.00 43.69 501 ALA A N 1
ATOM 4057 C CA . ALA A 1 501 ? -36.668 21.282 31.171 1.00 41.80 501 ALA A CA 1
ATOM 4058 C C . ALA A 1 501 ? -35.485 22.235 31.345 1.00 35.77 501 ALA A C 1
ATOM 4059 O O . ALA A 1 501 ? -35.065 22.512 32.471 1.00 34.45 501 ALA A O 1
ATOM 4061 N N . VAL A 1 502 ? -34.958 22.739 30.231 1.00 36.38 502 VAL A N 1
ATOM 4062 C CA . VAL A 1 502 ? -33.777 23.601 30.265 1.00 40.42 502 VAL A CA 1
ATOM 4063 C C . VAL A 1 502 ? -34.033 24.921 31.000 1.00 38.37 502 VAL A C 1
ATOM 4064 O O . VAL A 1 502 ? -33.200 25.384 31.782 1.00 39.39 502 VAL A O 1
ATOM 4068 N N . LYS A 1 503 ? -35.199 25.509 30.773 1.00 40.01 503 LYS A N 1
ATOM 4069 C CA . LYS A 1 503 ? -35.558 26.731 31.479 1.00 39.08 503 LYS A CA 1
ATOM 4070 C C . LYS A 1 503 ? -35.654 26.466 32.983 1.00 40.01 503 LYS A C 1
ATOM 4071 O O . LYS A 1 503 ? -35.087 27.203 33.792 1.00 39.35 503 LYS A O 1
ATOM 4077 N N . ARG A 1 504 ? -36.353 25.403 33.360 1.00 36.30 504 ARG A N 1
ATOM 4078 C CA . ARG A 1 504 ? -36.467 25.034 34.767 1.00 33.97 504 ARG A CA 1
ATOM 4079 C C . ARG A 1 504 ? -35.085 24.893 35.393 1.00 39.53 504 ARG A C 1
ATOM 4080 O O . ARG A 1 504 ? -34.841 25.359 36.507 1.00 39.54 504 ARG A O 1
ATOM 4088 N N . ASN A 1 505 ? -34.180 24.245 34.663 1.00 37.88 505 ASN A N 1
ATOM 4089 C CA . ASN A 1 505 ? -32.860 23.922 35.180 1.00 33.01 505 ASN A CA 1
ATOM 4090 C C . ASN A 1 505 ? -31.942 25.139 35.259 1.00 32.11 505 ASN A C 1
ATOM 4091 O O . ASN A 1 505 ? -31.287 25.371 36.269 1.00 33.02 505 ASN A O 1
ATOM 4096 N N . MET A 1 506 ? -31.892 25.917 34.189 1.00 39.68 506 MET A N 1
ATOM 4097 C CA . MET A 1 506 ? -31.174 27.189 34.235 1.00 45.79 506 MET A CA 1
ATOM 4098 C C . MET A 1 506 ? -31.619 28.036 35.426 1.00 42.59 506 MET A C 1
ATOM 4099 O O . MET A 1 506 ? -30.809 28.697 36.081 1.00 43.21 506 MET A O 1
ATOM 4104 N N . LEU A 1 507 ? -32.914 27.998 35.707 1.00 40.69 507 LEU A N 1
ATOM 4105 C CA . LEU A 1 507 ? -33.457 28.698 36.858 1.00 43.84 507 LEU A CA 1
ATOM 4106 C C . LEU A 1 507 ? -32.872 28.213 38.172 1.00 45.44 507 LEU A C 1
ATOM 4107 O O . LEU A 1 507 ? -32.515 29.028 39.026 1.00 49.90 507 LEU A O 1
ATOM 4112 N N . ALA A 1 508 ? -32.780 26.896 38.345 1.00 39.56 508 ALA A N 1
ATOM 4113 C CA . ALA A 1 508 ? -32.260 26.352 39.594 1.00 39.94 508 ALA A CA 1
ATOM 4114 C C . ALA A 1 508 ? -30.811 26.770 39.788 1.00 42.25 508 ALA A C 1
ATOM 4115 O O . ALA A 1 508 ? -30.368 26.984 40.911 1.00 46.54 508 ALA A O 1
ATOM 4117 N N . MET A 1 509 ? -30.082 26.898 38.687 1.00 45.97 509 MET A N 1
ATOM 4118 C CA . MET A 1 509 ? -28.699 27.357 38.741 1.00 45.32 509 MET A CA 1
ATOM 4119 C C . MET A 1 509 ? -28.624 28.810 39.200 1.00 49.24 509 MET A C 1
ATOM 4120 O O . MET A 1 509 ? -27.886 29.143 40.131 1.00 49.60 509 MET A O 1
ATOM 4125 N N . LYS A 1 510 ? -29.392 29.678 38.553 1.00 51.09 510 LYS A N 1
ATOM 4126 C CA . LYS A 1 510 ? -29.466 31.070 38.991 1.00 49.32 510 LYS A CA 1
ATOM 4127 C C . LYS A 1 510 ? -29.828 31.123 40.476 1.00 50.50 510 LYS A C 1
ATOM 4128 O O . LYS A 1 510 ? -29.046 31.575 41.307 1.00 49.41 510 LYS A O 1
ATOM 4134 N N . SER A 1 511 ? -31.018 30.642 40.807 1.00 46.57 511 SER A N 1
ATOM 4135 C CA . SER A 1 511 ? -31.444 30.595 42.193 1.00 48.36 511 SER A CA 1
ATOM 4136 C C . SER A 1 511 ? -30.376 29.978 43.090 1.00 58.35 511 SER A C 1
ATOM 4137 O O . SER A 1 511 ? -30.352 30.218 44.300 1.00 61.68 511 SER A O 1
ATOM 4140 N N . LEU A 1 512 ? -29.495 29.172 42.505 1.00 56.23 512 LEU A N 1
ATOM 4141 C CA . LEU A 1 512 ? -28.489 28.489 43.303 1.00 55.75 512 LEU A CA 1
ATOM 4142 C C . LEU A 1 512 ? -27.340 29.434 43.619 1.00 58.42 512 LEU A C 1
ATOM 4143 O O . LEU A 1 512 ? -26.951 29.585 44.781 1.00 61.03 512 LEU A O 1
ATOM 4148 N N . ARG A 1 513 ? -26.807 30.075 42.586 1.00 48.56 513 ARG A N 1
ATOM 4149 C CA . ARG A 1 513 ? -25.759 31.066 42.777 1.00 57.73 513 ARG A CA 1
ATOM 4150 C C . ARG A 1 513 ? -26.134 32.145 43.808 1.00 60.49 513 ARG A C 1
ATOM 4151 O O . ARG A 1 513 ? -25.402 32.389 44.772 1.00 62.78 513 ARG A O 1
ATOM 4159 N N . ASN A 1 514 ? -27.287 32.773 43.608 1.00 57.27 514 ASN A N 1
ATOM 4160 C CA . ASN A 1 514 ? -27.676 33.939 44.394 1.00 61.88 514 ASN A CA 1
ATOM 4161 C C . ASN A 1 514 ? -27.857 33.713 45.896 1.00 64.99 514 ASN A C 1
ATOM 4162 O O . ASN A 1 514 ? -27.844 34.673 46.673 1.00 61.89 514 ASN A O 1
ATOM 4167 N N . SER A 1 515 ? -28.012 32.453 46.300 1.00 64.12 515 SER A N 1
ATOM 4168 C CA . SER A 1 515 ? -28.184 32.111 47.714 1.00 62.21 515 SER A CA 1
ATOM 4169 C C . SER A 1 515 ? -26.837 31.930 48.420 1.00 64.53 515 SER A C 1
ATOM 4170 O O . SER A 1 515 ? -26.618 32.470 49.514 1.00 59.25 515 SER A O 1
ATOM 4173 N N . LEU A 1 516 ? -25.945 31.171 47.785 1.00 65.68 516 LEU A N 1
ATOM 4174 C CA . LEU A 1 516 ? -24.562 31.032 48.242 1.00 62.93 516 LEU A CA 1
ATOM 4175 C C . LEU A 1 516 ? -23.841 32.383 48.202 1.00 61.03 516 LEU A C 1
ATOM 4176 O O . LEU A 1 516 ? -23.155 32.758 49.153 1.00 59.20 516 LEU A O 1
ATOM 4181 N N . ILE A 1 517 ? -24.006 33.100 47.090 1.00 60.28 517 ILE A N 1
ATOM 4182 C CA . ILE A 1 517 ? -23.413 34.428 46.897 1.00 66.81 517 ILE A CA 1
ATOM 4183 C C . ILE A 1 517 ? -21.909 34.347 46.598 1.00 67.51 517 ILE A C 1
ATOM 4184 O O . ILE A 1 517 ? -21.431 34.881 45.587 1.00 57.47 517 ILE A O 1
ATOM 4189 N N . THR A 1 518 ? -21.171 33.687 47.486 1.00 63.51 518 THR A N 1
ATOM 4190 C CA . THR A 1 518 ? -19.774 33.374 47.225 1.00 54.34 518 THR A CA 1
ATOM 4191 C C . THR A 1 518 ? -19.538 31.886 47.385 1.00 54.80 518 THR A C 1
ATOM 4192 O O . THR A 1 518 ? -19.762 31.317 48.463 1.00 51.81 518 THR A O 1
ATOM 4196 N N . PRO A 1 519 ? -19.088 31.252 46.290 1.00 58.58 519 PRO A N 1
ATOM 4197 C CA . PRO A 1 519 ? -18.968 29.801 46.144 1.00 46.28 519 PRO A CA 1
ATOM 4198 C C . PRO A 1 519 ? -17.873 29.245 47.031 1.00 44.03 519 PRO A C 1
ATOM 4199 O O . PRO A 1 519 ? -16.806 29.846 47.126 1.00 45.14 519 PRO A O 1
ATOM 4203 N N . PRO A 1 520 ? -18.136 28.104 47.673 1.00 38.16 520 PRO A N 1
ATOM 4204 C CA . PRO A 1 520 ? -17.080 27.388 48.390 1.00 42.39 520 PRO A CA 1
ATOM 4205 C C . PRO A 1 520 ? -16.096 26.881 47.344 1.00 36.18 520 PRO A C 1
ATOM 4206 O O . PRO A 1 520 ? -16.468 26.803 46.180 1.00 37.04 520 PRO A O 1
ATOM 4210 N N . PRO A 1 521 ? -14.858 26.561 47.734 1.00 34.80 521 PRO A N 1
ATOM 4211 C CA . PRO A 1 521 ? -13.978 26.016 46.700 1.00 32.55 521 PRO A CA 1
ATOM 4212 C C . PRO A 1 521 ? -14.523 24.696 46.163 1.00 33.07 521 PRO A C 1
ATOM 4213 O O . PRO A 1 521 ? -14.671 23.734 46.926 1.00 33.95 521 PRO A O 1
ATOM 4217 N N . HIS A 1 522 ? -14.822 24.654 44.866 1.00 30.24 522 HIS A N 1
ATOM 4218 C CA . HIS A 1 522 ? -15.232 23.405 44.221 1.00 33.75 522 HIS A CA 1
ATOM 4219 C C . HIS A 1 522 ? -14.536 23.171 42.875 1.00 27.27 522 HIS A C 1
ATOM 4220 O O . HIS A 1 522 ? -14.007 24.097 42.259 1.00 25.81 522 HIS A O 1
ATOM 4227 N N . CYS A 1 523 ? -14.541 21.925 42.431 1.00 26.23 523 CYS A N 1
ATOM 4228 C CA . CYS A 1 523 ? -14.009 21.564 41.119 1.00 26.29 523 CYS A CA 1
ATOM 4229 C C . CYS A 1 523 ? -14.799 22.266 40.009 1.00 25.92 523 CYS A C 1
ATOM 4230 O O . CYS A 1 523 ? -16.014 22.102 39.899 1.00 27.79 523 CYS A O 1
ATOM 4233 N N . ARG A 1 524 ? -14.109 23.051 39.188 1.00 27.66 524 ARG A N 1
ATOM 4234 C CA . ARG A 1 524 ? -14.779 23.921 38.214 1.00 29.78 524 ARG A CA 1
ATOM 4235 C C . ARG A 1 524 ? -13.866 24.388 37.069 1.00 24.21 524 ARG A C 1
ATOM 4236 O O . ARG A 1 524 ? -12.644 24.393 37.190 1.00 19.43 524 ARG A O 1
ATOM 4244 N N . PRO A 1 525 ? -14.476 24.800 35.953 1.00 22.24 525 PRO A N 1
ATOM 4245 C CA . PRO A 1 525 ? -13.755 25.426 34.840 1.00 23.70 525 PRO A CA 1
ATOM 4246 C C . PRO A 1 525 ? -12.987 26.642 35.340 1.00 22.64 525 PRO A C 1
ATOM 4247 O O . PRO A 1 525 ? -13.514 27.342 36.208 1.00 26.72 525 PRO A O 1
ATOM 4251 N N . SER A 1 526 ? -11.774 26.883 34.840 1.00 20.78 526 SER A N 1
ATOM 4252 C CA . SER A 1 526 ? -10.974 28.018 35.327 1.00 20.70 526 SER A CA 1
ATOM 4253 C C . SER A 1 526 ? -11.563 29.319 34.826 1.00 22.93 526 SER A C 1
ATOM 4254 O O . SER A 1 526 ? -11.459 30.350 35.484 1.00 27.49 526 SER A O 1
ATOM 4257 N N . ASN A 1 527 ? -12.184 29.260 33.651 1.00 19.08 527 ASN A N 1
ATOM 4258 C CA . ASN A 1 527 ? -12.757 30.442 33.020 1.00 23.39 527 ASN A CA 1
ATOM 4259 C C . ASN A 1 527 ? -13.640 30.012 31.851 1.00 23.92 527 ASN A C 1
ATOM 4260 O O . ASN A 1 527 ? -13.855 28.817 31.638 1.00 22.60 527 ASN A O 1
ATOM 4265 N N . GLU A 1 528 ? -14.140 30.979 31.091 1.00 23.14 528 GLU A N 1
ATOM 4266 C CA . GLU A 1 528 ? -15.074 30.722 29.986 1.00 28.00 528 GLU A CA 1
ATOM 4267 C C . GLU A 1 528 ? -14.370 30.207 28.711 1.00 26.31 528 GLU A C 1
ATOM 4268 O O . GLU A 1 528 ? -14.943 29.455 27.913 1.00 22.91 528 GLU A O 1
ATOM 4274 N N . GLU A 1 529 ? -13.126 30.629 28.530 1.00 23.35 529 GLU A N 1
ATOM 4275 C CA . GLU A 1 529 ? -12.284 30.161 27.437 1.00 25.44 529 GLU A CA 1
ATOM 4276 C C . GLU A 1 529 ? -12.064 28.628 27.530 1.00 26.78 529 GLU A C 1
ATOM 4277 O O . GLU A 1 529 ? -12.201 27.898 26.547 1.00 22.56 529 GLU A O 1
ATOM 4283 N N . GLU A 1 530 ? -11.724 28.167 28.729 1.00 20.79 530 GLU A N 1
ATOM 4284 C CA . GLU A 1 530 ? -11.549 26.752 29.021 1.00 27.09 530 GLU A CA 1
ATOM 4285 C C . GLU A 1 530 ? -12.823 25.964 28.728 1.00 23.87 530 GLU A C 1
ATOM 4286 O O . GLU A 1 530 ? -12.758 24.821 28.297 1.00 24.48 530 GLU A O 1
ATOM 4292 N N . VAL A 1 531 ? -13.979 26.570 28.964 1.00 19.78 531 VAL A N 1
ATOM 4293 C CA . VAL A 1 531 ? -15.236 25.915 28.647 1.00 22.80 531 VAL A CA 1
ATOM 4294 C C . VAL A 1 531 ? -15.367 25.757 27.136 1.00 25.23 531 VAL A C 1
ATOM 4295 O O . VAL A 1 531 ? -15.850 24.738 26.653 1.00 25.13 531 VAL A O 1
ATOM 4299 N N . ARG A 1 532 ? -14.943 26.777 26.394 1.00 27.00 532 ARG A N 1
ATOM 4300 C CA . ARG A 1 532 ? -14.970 26.715 24.941 1.00 24.51 532 ARG A CA 1
ATOM 4301 C C . ARG A 1 532 ? -14.117 25.559 24.467 1.00 24.40 532 ARG A C 1
ATOM 4302 O O . ARG A 1 532 ? -14.591 24.697 23.741 1.00 22.79 532 ARG A O 1
ATOM 4310 N N . GLN A 1 533 ? -12.862 25.533 24.893 1.00 23.83 533 GLN A N 1
ATOM 4311 C CA . GLN A 1 533 ? -11.978 24.447 24.504 1.00 24.06 533 GLN A CA 1
ATOM 4312 C C . GLN A 1 533 ? -12.610 23.096 24.876 1.00 24.57 533 GLN A C 1
ATOM 4313 O O . GLN A 1 533 ? -12.779 22.220 24.015 1.00 25.61 533 GLN A O 1
ATOM 4319 N N . PHE A 1 534 ? -12.985 22.947 26.144 1.00 22.50 534 PHE A N 1
ATOM 4320 C CA . PHE A 1 534 ? -13.482 21.679 26.681 1.00 20.29 534 PHE A CA 1
ATOM 4321 C C . PHE A 1 534 ? -14.660 21.122 25.882 1.00 24.91 534 PHE A C 1
ATOM 4322 O O . PHE A 1 534 ? -14.725 19.916 25.610 1.00 19.27 534 PHE A O 1
ATOM 4330 N N . PHE A 1 535 ? -15.590 21.992 25.496 1.00 20.67 535 PHE A N 1
ATOM 4331 C CA . PHE A 1 535 ? -16.730 21.526 24.716 1.00 23.27 535 PHE A CA 1
ATOM 4332 C C . PHE A 1 535 ? -16.519 21.525 23.206 1.00 22.22 535 PHE A C 1
ATOM 4333 O O . PHE A 1 535 ? -17.426 21.178 22.464 1.00 24.27 535 PHE A O 1
ATOM 4341 N N . TRP A 1 536 ? -15.312 21.866 22.766 1.00 16.98 536 TRP A N 1
ATOM 4342 C CA . TRP A 1 536 ? -15.030 21.984 21.344 1.00 27.78 536 TRP A CA 1
ATOM 4343 C C . TRP A 1 536 ? -16.007 22.969 20.708 1.00 28.24 536 TRP A C 1
ATOM 4344 O O . TRP A 1 536 ? -16.603 22.680 19.675 1.00 33.09 536 TRP A O 1
ATOM 4355 N N . LEU A 1 537 ? -16.192 24.120 21.344 1.00 33.18 537 LEU A N 1
ATOM 4356 C CA . LEU A 1 537 ? -17.114 25.135 20.833 1.00 40.38 537 LEU A CA 1
ATOM 4357 C C . LEU A 1 537 ? -16.515 25.921 19.663 1.00 48.95 537 LEU A C 1
ATOM 4358 O O . LEU A 1 537 ? -15.357 26.347 19.718 1.00 45.67 537 LEU A O 1
ATOM 4363 N N . ALA A 1 538 ? -17.320 26.111 18.615 1.00 58.94 538 ALA A N 1
ATOM 4364 C CA . ALA A 1 538 ? -16.875 26.742 17.366 1.00 65.88 538 ALA A CA 1
ATOM 4365 C C . ALA A 1 538 ? -16.563 28.234 17.532 1.00 75.98 538 ALA A C 1
ATOM 4366 O O . ALA A 1 538 ? -16.052 28.883 16.610 1.00 77.10 538 ALA A O 1
ATOM 4368 N N . ASP A 1 539 ? -16.872 28.767 18.712 1.00 72.90 539 ASP A N 1
ATOM 4369 C CA . ASP A 1 539 ? -16.626 30.175 19.020 1.00 79.52 539 ASP A CA 1
ATOM 4370 C C . ASP A 1 539 ? -15.135 30.487 19.126 1.00 81.90 539 ASP A C 1
ATOM 4371 O O . ASP A 1 539 ? -14.369 29.728 19.731 1.00 79.76 539 ASP A O 1
ATOM 4377 N N . ALA B 1 2 ? 27.923 79.381 14.600 1.00 61.03 2 ALA B N 1
ATOM 4378 C CA . ALA B 1 2 ? 27.123 80.405 15.271 1.00 69.98 2 ALA B CA 1
ATOM 4379 C C . ALA B 1 2 ? 27.522 80.497 16.741 1.00 75.87 2 ALA B C 1
ATOM 4380 O O . ALA B 1 2 ? 28.219 81.436 17.142 1.00 80.29 2 ALA B O 1
ATOM 4382 N N . THR B 1 3 ? 27.071 79.532 17.542 1.00 70.32 3 THR B N 1
ATOM 4383 C CA . THR B 1 3 ? 27.654 79.321 18.857 1.00 70.72 3 THR B CA 1
ATOM 4384 C C . THR B 1 3 ? 29.107 79.025 18.539 1.00 74.23 3 THR B C 1
ATOM 4385 O O . THR B 1 3 ? 29.996 79.854 18.756 1.00 77.81 3 THR B O 1
ATOM 4389 N N . ARG B 1 4 ? 29.318 77.821 18.009 1.00 71.18 4 ARG B N 1
ATOM 4390 C CA . ARG B 1 4 ? 30.550 77.431 17.331 1.00 67.00 4 ARG B CA 1
ATOM 4391 C C . ARG B 1 4 ? 30.268 76.180 16.482 1.00 58.49 4 ARG B C 1
ATOM 4392 O O . ARG B 1 4 ? 31.058 75.231 16.459 1.00 52.20 4 ARG B O 1
ATOM 4400 N N . GLY B 1 5 ? 29.125 76.193 15.794 1.00 48.54 5 GLY B N 1
ATOM 4401 C CA . GLY B 1 5 ? 28.723 75.102 14.922 1.00 38.14 5 GLY B CA 1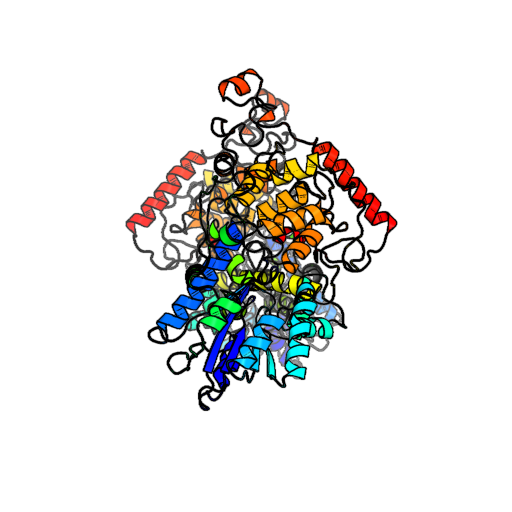
ATOM 4402 C C . GLY B 1 5 ? 27.391 74.484 15.314 1.00 38.49 5 GLY B C 1
ATOM 4403 O O . GLY B 1 5 ? 26.841 74.767 16.384 1.00 37.40 5 GLY B O 1
ATOM 4404 N N . ALA B 1 6 ? 26.859 73.624 14.454 1.00 33.20 6 ALA B N 1
ATOM 4405 C CA . ALA B 1 6 ? 25.576 73.006 14.752 1.00 30.06 6 ALA B CA 1
ATOM 4406 C C . ALA B 1 6 ? 25.495 71.646 14.140 1.00 29.12 6 ALA B C 1
ATOM 4407 O O . ALA B 1 6 ? 26.222 71.345 13.195 1.00 28.12 6 ALA B O 1
ATOM 4409 N N . ASN B 1 7 ? 24.603 70.832 14.692 1.00 26.20 7 ASN B N 1
ATOM 4410 C CA . ASN B 1 7 ? 24.252 69.542 14.109 1.00 28.50 7 ASN B CA 1
ATOM 4411 C C . ASN B 1 7 ? 22.798 69.552 13.698 1.00 27.53 7 ASN B C 1
ATOM 4412 O O . ASN B 1 7 ? 21.936 70.054 14.425 1.00 24.99 7 ASN B O 1
ATOM 4417 N N . VAL B 1 8 ? 22.520 68.976 12.543 1.00 21.58 8 VAL B N 1
ATOM 4418 C CA . VAL B 1 8 ? 21.160 68.887 12.070 1.00 19.09 8 VAL B CA 1
ATOM 4419 C C . VAL B 1 8 ? 20.581 67.506 12.366 1.00 23.16 8 VAL B C 1
ATOM 4420 O O . VAL B 1 8 ? 21.215 66.480 12.092 1.00 19.31 8 VAL B O 1
ATOM 4424 N N . ILE B 1 9 ? 19.383 67.472 12.939 1.00 18.85 9 ILE B N 1
ATOM 4425 C CA . ILE B 1 9 ? 18.599 66.250 12.868 1.00 17.99 9 ILE B CA 1
ATOM 4426 C C . ILE B 1 9 ? 17.560 66.480 11.789 1.00 19.00 9 ILE B C 1
ATOM 4427 O O . ILE B 1 9 ? 16.679 67.322 11.925 1.00 17.51 9 ILE B O 1
ATOM 4432 N N . TRP B 1 10 ? 17.676 65.736 10.702 1.00 20.91 10 TRP B N 1
ATOM 4433 C CA . TRP B 1 10 ? 16.819 65.952 9.554 1.00 17.67 10 TRP B CA 1
ATOM 4434 C C . TRP B 1 10 ? 15.721 64.901 9.567 1.00 16.56 10 TRP B C 1
ATOM 4435 O O . TRP B 1 10 ? 15.972 63.742 9.287 1.00 18.65 10 TRP B O 1
ATOM 4446 N N . PHE B 1 11 ? 14.519 65.311 9.953 1.00 14.43 11 PHE B N 1
ATOM 4447 C CA . PHE B 1 11 ? 13.353 64.445 9.932 1.00 15.73 11 PHE B CA 1
ATOM 4448 C C . PHE B 1 11 ? 12.862 64.244 8.479 1.00 21.28 11 PHE B C 1
ATOM 4449 O O . PHE B 1 11 ? 12.744 65.229 7.740 1.00 18.64 11 PHE B O 1
ATOM 4457 N N . ARG B 1 12 ? 12.604 62.986 8.078 1.00 19.07 12 ARG B N 1
ATOM 4458 C CA . ARG B 1 12 ? 11.836 62.661 6.862 1.00 21.57 12 ARG B CA 1
ATOM 4459 C C . ARG B 1 12 ? 10.721 61.703 7.254 1.00 21.88 12 ARG B C 1
ATOM 4460 O O . ARG B 1 12 ? 9.545 61.996 7.115 1.00 22.39 12 ARG B O 1
ATOM 4468 N N . HIS B 1 13 ? 11.118 60.522 7.702 1.00 24.67 13 HIS B N 1
ATOM 4469 C CA . HIS B 1 13 ? 10.285 59.698 8.556 1.00 21.04 13 HIS B CA 1
ATOM 4470 C C . HIS B 1 13 ? 10.943 59.823 9.938 1.00 22.63 13 HIS B C 1
ATOM 4471 O O . HIS B 1 13 ? 11.693 60.780 10.182 1.00 20.12 13 HIS B O 1
ATOM 4478 N N . GLY B 1 14 ? 10.679 58.878 10.835 1.00 20.44 14 GLY B N 1
ATOM 4479 C CA . GLY B 1 14 ? 11.198 58.970 12.184 1.00 18.35 14 GLY B CA 1
ATOM 4480 C C . GLY B 1 14 ? 10.747 60.250 12.868 1.00 21.26 14 GLY B C 1
ATOM 4481 O O . GLY B 1 14 ? 11.546 60.919 13.529 1.00 20.00 14 GLY B O 1
ATOM 4482 N N . LEU B 1 15 ? 9.466 60.583 12.713 1.00 17.80 15 LEU B N 1
ATOM 4483 C CA . LEU B 1 15 ? 8.885 61.791 13.301 1.00 20.73 15 LEU B CA 1
ATOM 4484 C C . LEU B 1 15 ? 8.593 61.611 14.783 1.00 21.40 15 LEU B C 1
ATOM 4485 O O . LEU B 1 15 ? 7.436 61.493 15.189 1.00 20.73 15 LEU B O 1
ATOM 4490 N N . ARG B 1 16 ? 9.636 61.591 15.601 1.00 16.76 16 ARG B N 1
ATOM 4491 C CA . ARG B 1 16 ? 9.430 61.324 17.010 1.00 20.16 16 ARG B CA 1
ATOM 4492 C C . ARG B 1 16 ? 10.689 61.673 17.742 1.00 18.91 16 ARG B C 1
ATOM 4493 O O . ARG B 1 16 ? 11.744 61.792 17.125 1.00 15.70 16 ARG B O 1
ATOM 4501 N N . LEU B 1 17 ? 10.566 61.823 19.059 1.00 20.88 17 LEU B N 1
ATOM 4502 C CA . LEU B 1 17 ? 11.685 62.166 19.936 1.00 18.50 17 LEU B CA 1
ATOM 4503 C C . LEU B 1 17 ? 12.149 60.955 20.735 1.00 23.99 17 LEU B C 1
ATOM 4504 O O . LEU B 1 17 ? 13.293 60.908 21.181 1.00 27.32 17 LEU B O 1
ATOM 4509 N N . HIS B 1 18 ? 11.253 59.990 20.946 1.00 27.22 18 HIS B N 1
ATOM 4510 C CA . HIS B 1 18 ? 11.618 58.753 21.631 1.00 22.65 18 HIS B CA 1
ATOM 4511 C C . HIS B 1 18 ? 12.235 57.819 20.622 1.00 22.51 18 HIS B C 1
ATOM 4512 O O . HIS B 1 18 ? 11.965 57.926 19.432 1.00 22.80 18 HIS B O 1
ATOM 4519 N N . ASP B 1 19 ? 13.067 56.907 21.112 1.00 24.96 19 ASP B N 1
ATOM 4520 C CA . ASP B 1 19 ? 13.773 55.935 20.285 1.00 20.93 19 ASP B CA 1
ATOM 4521 C C . ASP B 1 19 ? 14.233 56.520 18.952 1.00 22.42 19 ASP B C 1
ATOM 4522 O O . ASP B 1 19 ? 13.863 56.032 17.877 1.00 17.32 19 ASP B O 1
ATOM 4527 N N . ASN B 1 20 ? 15.038 57.571 19.041 1.00 23.86 20 ASN B N 1
ATOM 4528 C CA . ASN B 1 20 ? 15.546 58.267 17.869 1.00 22.40 20 ASN B CA 1
ATOM 4529 C C . ASN B 1 20 ? 17.063 58.371 17.923 1.00 24.75 20 ASN B C 1
ATOM 4530 O O . ASN B 1 20 ? 17.613 59.410 18.294 1.00 22.00 20 ASN B O 1
ATOM 4535 N N . PRO B 1 21 ? 17.744 57.289 17.530 1.00 24.18 21 PRO B N 1
ATOM 4536 C CA . PRO B 1 21 ? 19.206 57.181 17.567 1.00 24.45 21 PRO B CA 1
ATOM 4537 C C . PRO B 1 21 ? 19.877 58.332 16.826 1.00 23.40 21 PRO B C 1
ATOM 4538 O O . PRO B 1 21 ? 20.984 58.722 17.175 1.00 23.85 21 PRO B O 1
ATOM 4542 N N . ALA B 1 22 ? 19.222 58.855 15.798 1.00 24.83 22 ALA B N 1
ATOM 4543 C CA . ALA B 1 22 ? 19.797 59.952 15.014 1.00 24.94 22 ALA B CA 1
ATOM 4544 C C . ALA B 1 22 ? 19.714 61.283 15.767 1.00 23.65 22 ALA B C 1
ATOM 4545 O O . ALA B 1 22 ? 20.625 62.111 15.679 1.00 23.34 22 ALA B O 1
ATOM 4547 N N . LEU B 1 23 ? 18.629 61.472 16.513 1.00 20.19 23 LEU B N 1
ATOM 4548 C CA . LEU B 1 23 ? 18.493 62.632 17.385 1.00 22.43 23 LEU B CA 1
ATOM 4549 C C . LEU B 1 23 ? 19.547 62.625 18.482 1.00 23.62 23 LEU B C 1
ATOM 4550 O O . LEU B 1 23 ? 20.168 63.639 18.755 1.00 23.38 23 LEU B O 1
ATOM 4555 N N . LEU B 1 24 ? 19.730 61.473 19.119 1.00 22.95 24 LEU B N 1
ATOM 4556 C CA . LEU B 1 24 ? 20.713 61.347 20.171 1.00 21.30 24 LEU B CA 1
ATOM 4557 C C . LEU B 1 24 ? 22.109 61.602 19.620 1.00 24.85 24 LEU B C 1
ATOM 4558 O O . LEU B 1 24 ? 22.981 62.098 20.323 1.00 27.91 24 LEU B O 1
ATOM 4563 N N . ALA B 1 25 ? 22.324 61.278 18.355 1.00 21.61 25 ALA B N 1
ATOM 4564 C CA . ALA B 1 25 ? 23.626 61.534 17.748 1.00 22.22 25 ALA B CA 1
ATOM 4565 C C . ALA B 1 25 ? 23.825 63.020 17.509 1.00 25.53 25 ALA B C 1
ATOM 4566 O O . ALA B 1 25 ? 24.906 63.551 17.719 1.00 28.78 25 ALA B O 1
ATOM 4568 N N . ALA B 1 26 ? 22.777 63.693 17.061 1.00 22.18 26 ALA B N 1
ATOM 4569 C CA . ALA B 1 26 ? 22.856 65.121 16.821 1.00 25.88 26 ALA B CA 1
ATOM 4570 C C . ALA B 1 26 ? 23.115 65.858 18.136 1.00 27.81 26 ALA B C 1
ATOM 4571 O O . ALA B 1 26 ? 23.751 66.919 18.163 1.00 28.89 26 ALA B O 1
ATOM 4573 N N . LEU B 1 27 ? 22.628 65.274 19.227 1.00 26.59 27 LEU B N 1
ATOM 4574 C CA . LEU B 1 27 ? 22.695 65.889 20.545 1.00 27.20 27 LEU B CA 1
ATOM 4575 C C . LEU B 1 27 ? 23.990 65.587 21.278 1.00 28.40 27 LEU B C 1
ATOM 4576 O O . LEU B 1 27 ? 24.276 66.181 22.313 1.00 28.62 27 LEU B O 1
ATOM 4581 N N . ALA B 1 28 ? 24.776 64.665 20.746 1.00 29.73 28 ALA B N 1
ATOM 4582 C CA . ALA B 1 28 ? 25.959 64.199 21.460 1.00 36.10 28 ALA B CA 1
ATOM 4583 C C . ALA B 1 28 ? 26.974 65.311 21.720 1.00 37.97 28 ALA B C 1
ATOM 4584 O O . ALA B 1 28 ? 27.778 65.214 22.641 1.00 42.47 28 ALA B O 1
ATOM 4586 N N . ASP B 1 29 ? 26.934 66.364 20.913 1.00 39.22 29 ASP B N 1
ATOM 4587 C CA . ASP B 1 29 ? 27.905 67.450 21.045 1.00 41.72 29 ASP B CA 1
ATOM 4588 C C . ASP B 1 29 ? 27.379 68.656 21.828 1.00 39.30 29 ASP B C 1
ATOM 4589 O O . ASP B 1 29 ? 27.904 69.758 21.689 1.00 43.31 29 ASP B O 1
ATOM 4594 N N . LYS B 1 30 ? 26.351 68.453 22.647 1.00 36.55 30 LYS B N 1
ATOM 4595 C CA . LYS B 1 30 ? 25.808 69.538 23.469 1.00 37.38 30 LYS B CA 1
ATOM 4596 C C . LYS 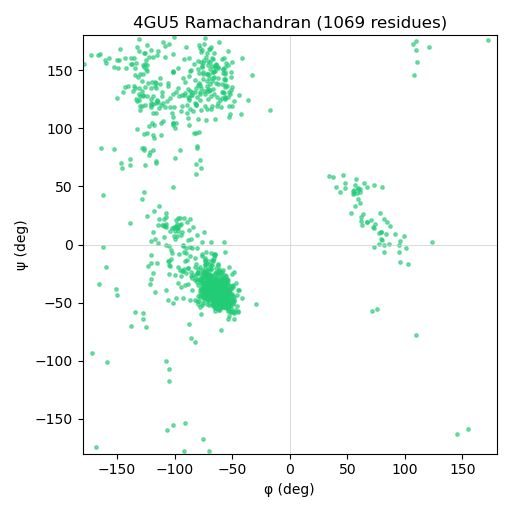B 1 30 ? 26.871 70.136 24.386 1.00 42.84 30 LYS B C 1
ATOM 4597 O O . LYS B 1 30 ? 26.911 71.347 24.598 1.00 45.36 30 LYS B O 1
ATOM 4603 N N . ASP B 1 31 ? 27.713 69.272 24.948 1.00 44.83 31 ASP B N 1
ATOM 4604 C CA . ASP B 1 31 ? 28.788 69.693 25.847 1.00 45.94 31 ASP B CA 1
ATOM 4605 C C . ASP B 1 31 ? 29.817 70.606 25.168 1.00 46.63 31 ASP B C 1
ATOM 4606 O O . ASP B 1 31 ? 30.588 71.286 25.839 1.00 49.01 31 ASP B O 1
ATOM 4611 N N . GLN B 1 32 ? 29.817 70.625 23.839 1.00 44.98 32 GLN B N 1
ATOM 4612 C CA . GLN B 1 32 ? 30.767 71.431 23.079 1.00 47.83 32 GLN B CA 1
ATOM 4613 C C . GLN B 1 32 ? 30.097 72.679 22.515 1.00 44.58 32 GLN B C 1
ATOM 4614 O O . GLN B 1 32 ? 30.655 73.373 21.664 1.00 39.52 32 GLN B O 1
ATOM 4620 N N . GLY B 1 33 ? 28.886 72.952 22.982 1.00 44.80 33 GLY B N 1
ATOM 4621 C CA . GLY B 1 33 ? 28.134 74.090 22.493 1.00 48.86 33 GLY B CA 1
ATOM 4622 C C . GLY B 1 33 ? 27.699 73.962 21.042 1.00 41.24 33 GLY B C 1
ATOM 4623 O O . GLY B 1 33 ? 27.398 74.968 20.390 1.00 41.45 33 GLY B O 1
ATOM 4624 N N . ILE B 1 34 ? 27.678 72.734 20.529 1.00 32.67 34 ILE B N 1
ATOM 4625 C CA . ILE B 1 34 ? 27.054 72.470 19.241 1.00 31.78 34 ILE B CA 1
ATOM 4626 C C . ILE B 1 34 ? 25.529 72.576 19.372 1.00 33.37 34 ILE B C 1
ATOM 4627 O O . ILE B 1 34 ? 24.904 71.817 20.111 1.00 38.71 34 ILE B O 1
ATOM 4632 N N . ALA B 1 35 ? 24.942 73.540 18.670 1.00 27.58 35 ALA B N 1
ATOM 4633 C CA . ALA B 1 35 ? 23.503 73.725 18.663 1.00 27.18 35 ALA B CA 1
ATOM 4634 C C . ALA B 1 35 ? 22.779 72.574 17.968 1.00 31.85 35 ALA B C 1
ATOM 4635 O O . ALA B 1 35 ? 23.383 71.825 17.193 1.00 33.19 35 ALA B O 1
ATOM 4637 N N . LEU B 1 36 ? 21.483 72.432 18.252 1.00 29.69 36 LEU B N 1
ATOM 4638 C CA . LEU B 1 36 ? 20.626 71.516 17.502 1.00 24.20 36 LEU B CA 1
ATOM 4639 C C . LEU B 1 36 ? 19.690 72.287 16.553 1.00 25.26 36 LEU B C 1
ATOM 4640 O O . LEU B 1 36 ? 19.094 73.305 16.934 1.00 25.24 36 LEU B O 1
ATOM 4645 N N . ILE B 1 37 ? 19.563 71.794 15.322 1.00 25.30 37 ILE B N 1
ATOM 4646 C CA . ILE B 1 37 ? 18.651 72.372 14.338 1.00 21.59 37 ILE B CA 1
ATOM 4647 C C . ILE B 1 37 ? 17.703 71.270 13.855 1.00 20.50 37 ILE B C 1
ATOM 4648 O O . ILE B 1 37 ? 18.045 70.471 12.980 1.00 19.46 37 ILE B O 1
ATOM 4653 N N . PRO B 1 38 ? 16.514 71.189 14.456 1.00 22.70 38 PRO B N 1
ATOM 4654 C CA . PRO B 1 38 ? 15.555 70.228 13.923 1.00 20.04 38 PRO B CA 1
ATOM 4655 C C . PRO B 1 38 ? 15.086 70.695 12.552 1.00 19.87 38 PRO B C 1
ATOM 4656 O O . PRO B 1 38 ? 14.759 71.868 12.374 1.00 22.19 38 PRO B O 1
ATOM 4660 N N . VAL B 1 39 ? 15.066 69.792 11.582 1.00 13.63 39 VAL B N 1
ATOM 4661 C CA . VAL B 1 39 ? 14.748 70.203 10.244 1.00 13.00 39 VAL B CA 1
ATOM 4662 C C . VAL B 1 39 ? 13.791 69.255 9.561 1.00 17.10 39 VAL B C 1
ATOM 4663 O O . VAL B 1 39 ? 13.968 68.035 9.593 1.00 18.92 39 VAL B O 1
ATOM 4667 N N . PHE B 1 40 ? 12.757 69.805 8.945 1.00 14.88 40 PHE B N 1
ATOM 4668 C CA . PHE B 1 40 ? 11.965 69.001 8.040 1.00 16.48 40 PHE B CA 1
ATOM 4669 C C . PHE B 1 40 ? 11.838 69.734 6.734 1.00 19.55 40 PHE B C 1
ATOM 4670 O O . PHE B 1 40 ? 11.523 70.920 6.723 1.00 23.40 40 PHE B O 1
ATOM 4678 N N . ILE B 1 41 ? 12.090 69.035 5.633 1.00 20.56 41 ILE B N 1
ATOM 4679 C CA . ILE B 1 41 ? 12.007 69.665 4.322 1.00 23.28 41 ILE B CA 1
ATOM 4680 C C . ILE B 1 41 ? 10.917 69.101 3.423 1.00 23.66 41 ILE B C 1
ATOM 4681 O O . ILE B 1 41 ? 10.887 67.907 3.141 1.00 19.89 41 ILE B O 1
ATOM 4686 N N . PHE B 1 42 ? 10.029 69.979 2.970 1.00 21.67 42 PHE B N 1
ATOM 4687 C CA . PHE B 1 42 ? 9.058 69.611 1.956 1.00 21.96 42 PHE B CA 1
ATOM 4688 C C . PHE B 1 42 ? 9.726 69.690 0.586 1.00 25.96 42 PHE B C 1
ATOM 4689 O O . PHE B 1 42 ? 9.827 70.764 -0.010 1.00 24.84 42 PHE B O 1
ATOM 4697 N N . ASP B 1 43 ? 10.204 68.557 0.085 1.00 24.84 43 ASP B N 1
ATOM 4698 C CA . ASP B 1 43 ? 10.979 68.569 -1.155 1.00 25.29 43 ASP B CA 1
ATOM 4699 C C . ASP B 1 43 ? 10.226 67.976 -2.326 1.00 28.03 43 ASP B C 1
ATOM 4700 O O . ASP B 1 43 ? 10.828 67.636 -3.342 1.00 27.12 43 ASP B O 1
ATOM 4705 N N . GLY B 1 44 ? 8.912 67.836 -2.184 1.00 30.87 44 GLY B N 1
ATOM 4706 C CA . GLY B 1 44 ? 8.105 67.220 -3.225 1.00 30.65 44 GLY B CA 1
ATOM 4707 C C . GLY B 1 44 ? 8.174 65.701 -3.288 1.00 30.91 44 GLY B C 1
ATOM 4708 O O . GLY B 1 44 ? 7.666 65.109 -4.235 1.00 32.36 44 GLY B O 1
ATOM 4709 N N . GLU B 1 45 ? 8.781 65.061 -2.287 1.00 30.68 45 GLU B N 1
ATOM 4710 C CA . GLU B 1 45 ? 8.803 63.591 -2.232 1.00 32.41 45 GLU B CA 1
ATOM 4711 C C . GLU B 1 45 ? 8.875 63.003 -0.806 1.00 30.99 45 GLU B C 1
ATOM 4712 O O . GLU B 1 45 ? 8.237 61.993 -0.522 1.00 33.13 45 GLU B O 1
ATOM 4718 N N . SER B 1 46 ? 9.645 63.633 0.077 1.00 27.24 46 SER B N 1
ATOM 4719 C CA . SER B 1 46 ? 9.908 63.098 1.420 1.00 35.11 46 SER B CA 1
ATOM 4720 C C . SER B 1 46 ? 8.661 62.854 2.271 1.00 32.23 46 SER B C 1
ATOM 4721 O O . SER B 1 46 ? 7.670 63.575 2.165 1.00 29.53 46 SER B O 1
ATOM 4724 N N . ALA B 1 47 ? 8.726 61.828 3.119 1.00 30.75 47 ALA B N 1
ATOM 4725 C CA . ALA B 1 47 ? 7.575 61.410 3.906 1.00 23.83 47 ALA B CA 1
ATOM 4726 C C . ALA B 1 47 ? 6.366 61.158 2.988 1.00 27.12 47 ALA B C 1
ATOM 4727 O O . ALA B 1 47 ? 5.225 61.275 3.406 1.00 27.21 47 ALA B O 1
ATOM 4729 N N . GLY B 1 48 ? 6.625 60.803 1.733 1.00 30.06 48 GLY B N 1
ATOM 4730 C CA . GLY B 1 48 ? 5.569 60.394 0.825 1.00 28.64 48 GLY B CA 1
ATOM 4731 C C . GLY B 1 48 ? 4.703 61.546 0.349 1.00 30.87 48 GLY B C 1
ATOM 4732 O O . GLY B 1 48 ? 3.479 61.484 0.416 1.00 32.73 48 GLY B O 1
ATOM 4733 N N . THR B 1 49 ? 5.336 62.595 -0.158 1.00 32.88 49 THR B N 1
ATOM 4734 C CA . THR B 1 49 ? 4.607 63.801 -0.533 1.00 34.66 49 THR B CA 1
ATOM 4735 C C . THR B 1 49 ? 4.506 64.055 -2.047 1.00 33.73 49 THR B C 1
ATOM 4736 O O . THR B 1 49 ? 4.000 65.092 -2.467 1.00 33.71 49 THR B O 1
ATOM 4740 N N . LYS B 1 50 ? 4.971 63.110 -2.860 1.00 34.02 50 LYS B N 1
ATOM 4741 C CA . LYS B 1 50 ? 4.860 63.250 -4.306 1.00 35.37 50 LYS B CA 1
ATOM 4742 C C . LYS B 1 50 ? 3.463 62.882 -4.735 1.00 34.42 50 LYS B C 1
ATOM 4743 O O . LYS B 1 50 ? 2.843 63.567 -5.547 1.00 35.41 50 LYS B O 1
ATOM 4749 N N . ASN B 1 51 ? 2.978 61.784 -4.175 1.00 34.60 51 ASN B N 1
ATOM 4750 C CA . ASN B 1 51 ? 1.683 61.234 -4.541 1.00 36.46 51 ASN B CA 1
ATOM 4751 C C . ASN B 1 51 ? 0.771 61.164 -3.315 1.00 32.64 51 ASN B C 1
ATOM 4752 O O . ASN B 1 51 ? 0.609 60.094 -2.715 1.00 32.89 51 ASN B O 1
ATOM 4757 N N . VAL B 1 52 ? 0.177 62.295 -2.937 1.00 26.01 52 VAL B N 1
ATOM 4758 C CA . VAL B 1 52 ? -0.496 62.365 -1.643 1.00 27.00 52 VAL B CA 1
ATOM 4759 C C . VAL B 1 52 ? -1.875 63.020 -1.686 1.00 25.48 52 VAL B C 1
ATOM 4760 O O . VAL B 1 52 ? -2.118 63.937 -2.473 1.00 35.99 52 VAL B O 1
ATOM 4764 N N . GLY B 1 53 ? -2.777 62.538 -0.835 1.00 26.01 53 GLY B N 1
ATOM 4765 C CA . GLY B 1 53 ? -4.097 63.123 -0.681 1.00 21.55 53 GLY B CA 1
ATOM 4766 C C . GLY B 1 53 ? -4.186 64.018 0.540 1.00 24.30 53 GLY B C 1
ATOM 4767 O O . GLY B 1 53 ? -3.226 64.168 1.312 1.00 25.00 53 GLY B O 1
ATOM 4768 N N . TYR B 1 54 ? -5.354 64.614 0.721 1.00 21.51 54 TYR B N 1
ATOM 4769 C CA . TYR B 1 54 ? -5.564 65.553 1.803 1.00 23.28 54 TYR B CA 1
ATOM 4770 C C . TYR B 1 54 ? -5.325 64.866 3.159 1.00 25.72 54 TYR B C 1
ATOM 4771 O O . TYR B 1 54 ? -4.595 65.374 4.021 1.00 21.04 54 TYR B O 1
ATOM 4780 N N . ASN B 1 55 ? -5.950 63.709 3.341 1.00 20.98 55 ASN B N 1
ATOM 4781 C CA . ASN B 1 55 ? -5.864 63.010 4.607 1.00 22.81 55 ASN B CA 1
ATOM 4782 C C . ASN B 1 55 ? -4.441 62.742 5.066 1.00 19.56 55 ASN B C 1
ATOM 4783 O O . ASN B 1 55 ? -4.080 63.104 6.182 1.00 17.37 55 ASN B O 1
ATOM 4788 N N . ARG B 1 56 ? -3.607 62.151 4.224 1.00 15.45 56 ARG B N 1
ATOM 4789 C CA . ARG B 1 56 ? -2.272 61.856 4.722 1.00 19.80 56 ARG B CA 1
ATOM 4790 C C . ARG B 1 56 ? -1.465 63.138 4.965 1.00 20.94 56 ARG B C 1
ATOM 4791 O O . ARG B 1 56 ? -0.609 63.195 5.850 1.00 18.12 56 ARG B O 1
ATOM 4799 N N . MET B 1 57 ? -1.756 64.164 4.183 1.00 17.32 57 MET B N 1
ATOM 4800 C CA . MET B 1 57 ? -1.038 65.419 4.300 1.00 25.12 57 MET B CA 1
ATOM 4801 C C . MET B 1 57 ? -1.368 66.057 5.649 1.00 21.35 57 MET B C 1
ATOM 4802 O O . MET B 1 57 ? -0.504 66.627 6.300 1.00 22.75 57 MET B O 1
ATOM 4807 N N . ARG B 1 58 ? -2.624 65.931 6.064 1.00 21.28 58 ARG B N 1
ATOM 4808 C CA . ARG B 1 58 ? -3.095 66.465 7.334 1.00 21.76 58 ARG B CA 1
ATOM 4809 C C . ARG B 1 58 ? -2.411 65.701 8.473 1.00 25.60 58 ARG B C 1
ATOM 4810 O O . ARG B 1 58 ? -1.927 66.291 9.468 1.00 19.79 58 ARG B O 1
ATOM 4818 N N . PHE B 1 59 ? -2.337 64.384 8.294 1.00 21.86 59 PHE B N 1
ATOM 4819 C CA . PHE B 1 59 ? -1.687 63.517 9.256 1.00 19.10 59 PHE B CA 1
ATOM 4820 C C . PHE B 1 59 ? -0.208 63.845 9.410 1.00 17.65 59 PHE B C 1
ATOM 4821 O O . PHE B 1 59 ? 0.288 63.935 10.522 1.00 21.96 59 PHE B O 1
ATOM 4829 N N . LEU B 1 60 ? 0.490 64.051 8.300 1.00 18.08 60 LEU B N 1
ATOM 4830 C CA . LEU B 1 60 ? 1.903 64.417 8.338 1.00 15.51 60 LEU B CA 1
ATOM 4831 C C . LEU B 1 60 ? 2.120 65.753 9.018 1.00 17.77 60 LEU B C 1
ATOM 4832 O O . LEU B 1 60 ? 3.022 65.900 9.833 1.00 18.64 60 LEU B O 1
ATOM 4837 N N . LEU B 1 61 ? 1.288 66.728 8.685 1.00 18.63 61 LEU B N 1
ATOM 4838 C CA . LEU B 1 61 ? 1.343 68.031 9.336 1.00 19.88 61 LEU B CA 1
ATOM 4839 C C . LEU B 1 61 ? 1.035 67.947 10.838 1.00 22.23 61 LEU B C 1
ATOM 4840 O O . LEU B 1 61 ? 1.657 68.649 11.639 1.00 21.16 61 LEU B O 1
ATOM 4845 N N . ASP B 1 62 ? 0.083 67.100 11.228 1.00 19.07 62 ASP B N 1
ATOM 4846 C CA . ASP B 1 62 ? -0.138 66.851 12.649 1.00 21.44 62 ASP B CA 1
ATOM 4847 C C . ASP B 1 62 ? 1.165 66.404 13.300 1.00 19.50 62 ASP B C 1
ATOM 4848 O O . ASP B 1 62 ? 1.550 66.914 14.339 1.00 17.70 62 ASP B O 1
ATOM 4853 N N . SER B 1 63 ? 1.832 65.425 12.689 1.00 22.24 63 SER B N 1
ATOM 4854 C CA . SER B 1 63 ? 3.045 64.851 13.276 1.00 20.60 63 SER B CA 1
ATOM 4855 C C . SER B 1 63 ? 4.142 65.894 13.400 1.00 19.97 63 SER B C 1
ATOM 4856 O O . SER B 1 63 ? 4.904 65.902 14.375 1.00 16.85 63 SER B O 1
ATOM 4859 N N . LEU B 1 64 ? 4.219 66.775 12.403 1.00 21.92 64 LEU B N 1
ATOM 4860 C CA . LEU B 1 64 ? 5.182 67.865 12.420 1.00 20.22 64 LEU B CA 1
ATOM 4861 C C . LEU B 1 64 ? 4.891 68.883 13.533 1.00 23.59 64 LEU B C 1
ATOM 4862 O O . LEU B 1 64 ? 5.816 69.302 14.239 1.00 20.22 64 LEU B O 1
ATOM 4867 N N . GLN B 1 65 ? 3.627 69.278 13.703 1.00 25.57 65 GLN B N 1
ATOM 4868 C CA . GLN B 1 65 ? 3.283 70.210 14.790 1.00 21.97 65 GLN B CA 1
ATOM 4869 C C . GLN B 1 65 ? 3.636 69.612 16.142 1.00 23.44 65 GLN B C 1
ATOM 4870 O O . GLN B 1 65 ? 4.085 70.305 17.048 1.00 23.96 65 GLN B O 1
ATOM 4876 N N . ASP B 1 66 ? 3.437 68.307 16.272 1.00 25.82 66 ASP B N 1
ATOM 4877 C CA . ASP B 1 66 ? 3.709 67.594 17.526 1.00 22.94 66 ASP B CA 1
ATOM 4878 C C . ASP B 1 66 ? 5.204 67.628 17.875 1.00 20.18 66 ASP B C 1
ATOM 4879 O O . ASP B 1 66 ? 5.578 67.960 18.989 1.00 22.51 66 ASP B O 1
ATOM 4884 N N . ILE B 1 67 ? 6.062 67.335 16.905 1.00 22.00 67 ILE B N 1
ATOM 4885 C CA . ILE B 1 67 ? 7.496 67.501 17.118 1.00 21.00 67 ILE B CA 1
ATOM 4886 C C . ILE B 1 67 ? 7.811 68.911 17.599 1.00 22.12 67 ILE B C 1
ATOM 4887 O O . ILE B 1 67 ? 8.484 69.096 18.617 1.00 18.32 67 ILE B O 1
ATOM 4892 N N . ASP B 1 68 ? 7.349 69.900 16.840 1.00 17.96 68 ASP B N 1
ATOM 4893 C CA . ASP B 1 68 ? 7.650 71.284 17.153 1.00 19.57 68 ASP B CA 1
ATOM 4894 C C . ASP B 1 68 ? 7.148 71.616 18.550 1.00 23.73 68 ASP B C 1
ATOM 4895 O O . ASP B 1 68 ? 7.822 72.296 19.311 1.00 25.16 68 ASP B O 1
ATOM 4900 N N . ASP B 1 69 ? 5.978 71.117 18.917 1.00 24.75 69 ASP B N 1
ATOM 4901 C CA . ASP B 1 69 ? 5.469 71.485 20.222 1.00 24.24 69 ASP B CA 1
ATOM 4902 C C . ASP B 1 69 ? 6.256 70.831 21.359 1.00 26.09 69 ASP B C 1
ATOM 4903 O O . ASP B 1 69 ? 6.526 71.477 22.372 1.00 24.36 69 ASP B O 1
ATOM 4908 N N . GLN B 1 70 ? 6.681 69.585 21.182 1.00 18.41 70 GLN B N 1
ATOM 4909 C CA . GLN B 1 70 ? 7.500 68.962 22.225 1.00 19.20 70 GLN B CA 1
ATOM 4910 C C . GLN B 1 70 ? 8.833 69.644 22.387 1.00 18.18 70 GLN B C 1
ATOM 4911 O O . GLN B 1 70 ? 9.313 69.798 23.489 1.00 20.67 70 GLN B O 1
ATOM 4917 N N . LEU B 1 71 ? 9.452 70.033 21.286 1.00 19.63 71 LEU B N 1
ATOM 4918 C CA . LEU B 1 71 ? 10.714 70.739 21.394 1.00 23.91 71 LEU B CA 1
ATOM 4919 C C . LEU B 1 71 ? 10.517 71.993 22.249 1.00 23.55 71 LEU B C 1
ATOM 4920 O O . LEU B 1 71 ? 11.307 72.254 23.151 1.00 29.38 71 LEU B O 1
ATOM 4925 N N . GLN B 1 72 ? 9.449 72.746 21.982 1.00 23.86 72 GLN B N 1
ATOM 4926 C CA . GLN B 1 72 ? 9.147 73.963 22.741 1.00 26.55 72 GLN B CA 1
ATOM 4927 C C . GLN B 1 72 ? 8.912 73.649 24.208 1.00 28.77 72 GLN B C 1
ATOM 4928 O O . GLN B 1 72 ? 9.394 74.358 25.085 1.00 30.58 72 GLN B O 1
ATOM 4934 N N . ALA B 1 73 ? 8.174 72.572 24.463 1.00 27.33 73 ALA B N 1
ATOM 4935 C CA . ALA B 1 73 ? 7.903 72.098 25.813 1.00 27.39 73 ALA B CA 1
ATOM 4936 C C . ALA B 1 73 ? 9.164 71.710 26.599 1.00 29.80 73 ALA B C 1
ATOM 4937 O O . ALA B 1 73 ? 9.245 71.917 27.810 1.00 29.24 73 ALA B O 1
ATOM 4939 N N . ALA B 1 74 ? 10.150 71.148 25.921 1.00 23.85 74 ALA B N 1
ATOM 4940 C CA . ALA B 1 74 ? 11.344 70.706 26.622 1.00 30.38 74 ALA B CA 1
ATOM 4941 C C . ALA B 1 74 ? 12.347 71.818 26.895 1.00 28.62 74 ALA B C 1
ATOM 4942 O O . ALA B 1 74 ? 13.291 71.623 27.645 1.00 35.75 74 ALA B O 1
ATOM 4944 N N . THR B 1 75 ? 12.160 72.978 26.282 1.00 30.32 75 THR B N 1
ATOM 4945 C CA . THR B 1 75 ? 13.229 73.972 26.248 1.00 32.44 75 THR B CA 1
ATOM 4946 C C . THR B 1 75 ? 12.753 75.403 26.463 1.00 33.26 75 THR B C 1
ATOM 4947 O O . THR B 1 75 ? 13.451 76.356 26.105 1.00 34.53 75 THR B O 1
ATOM 4951 N N . ASP B 1 76 ? 11.555 75.555 27.011 1.00 35.77 76 ASP B N 1
ATOM 4952 C CA . ASP B 1 76 ? 10.986 76.881 27.249 1.00 37.28 76 ASP B CA 1
ATOM 4953 C C . ASP B 1 76 ? 10.797 77.698 25.968 1.00 43.37 76 ASP B C 1
ATOM 4954 O O . ASP B 1 76 ? 10.972 78.929 25.962 1.00 41.46 76 ASP B O 1
ATOM 4959 N N . GLY B 1 77 ? 10.441 77.011 24.885 1.00 36.15 77 GLY B N 1
ATOM 4960 C CA . GLY B 1 77 ? 10.169 77.665 23.616 1.00 35.78 77 GLY B CA 1
ATOM 4961 C C . GLY B 1 77 ? 11.382 78.068 22.791 1.00 33.57 77 GLY B C 1
ATOM 4962 O O . GLY B 1 77 ? 11.231 78.708 21.750 1.00 36.14 77 GLY B O 1
ATOM 4963 N N . ARG B 1 78 ? 12.578 77.709 23.251 1.00 30.88 78 ARG B N 1
ATOM 4964 C CA . ARG B 1 78 ? 13.803 77.972 22.491 1.00 34.02 78 ARG B CA 1
ATOM 4965 C C . ARG B 1 78 ? 13.971 77.060 21.267 1.00 31.10 78 ARG B C 1
ATOM 4966 O O . ARG B 1 78 ? 14.408 77.504 20.205 1.00 34.06 78 ARG B O 1
ATOM 4974 N N . GLY B 1 79 ? 13.640 75.783 21.428 1.00 30.78 79 GLY B N 1
ATOM 4975 C CA . GLY B 1 79 ? 13.757 74.826 20.345 1.00 30.40 79 GLY B CA 1
ATOM 4976 C C . GLY B 1 79 ? 12.532 74.839 19.442 1.00 26.87 79 GLY B C 1
ATOM 4977 O O . GLY B 1 79 ? 11.401 74.785 19.911 1.00 26.44 79 GLY B O 1
ATOM 4978 N N . ARG B 1 80 ? 12.757 74.909 18.138 1.00 27.23 80 ARG B N 1
ATOM 4979 C CA . ARG B 1 80 ? 11.660 74.907 17.189 1.00 22.90 80 ARG B CA 1
ATOM 4980 C C . ARG B 1 80 ? 12.000 73.945 16.071 1.00 23.34 80 ARG B C 1
ATOM 4981 O O . ARG B 1 80 ? 13.172 73.719 15.766 1.00 21.57 80 ARG B O 1
ATOM 4989 N N . LEU B 1 81 ? 10.972 73.374 15.459 1.00 22.08 81 LEU B N 1
ATOM 4990 C CA . LEU B 1 81 ? 11.180 72.607 14.256 1.00 21.81 81 LEU B CA 1
ATOM 4991 C C . LEU B 1 81 ? 11.209 73.600 13.112 1.00 22.88 81 LEU B C 1
ATOM 4992 O O . LEU B 1 81 ? 10.209 74.270 12.833 1.00 24.45 81 LEU B O 1
ATOM 4997 N N . LEU B 1 82 ? 12.367 73.703 12.471 1.00 18.99 82 LEU B N 1
ATOM 4998 C CA . LEU B 1 82 ? 12.500 74.436 11.225 1.00 20.94 82 LEU B CA 1
ATOM 4999 C C . LEU B 1 82 ? 11.937 73.620 10.051 1.00 24.03 82 LEU B C 1
ATOM 5000 O O . LEU B 1 82 ? 12.455 72.543 9.740 1.00 23.95 82 LEU B O 1
ATOM 5005 N N . VAL B 1 83 ? 10.875 74.123 9.418 1.00 21.97 83 VAL B N 1
ATOM 5006 C CA . VAL B 1 83 ? 10.260 73.460 8.261 1.00 22.18 83 VAL B CA 1
ATOM 5007 C C . VAL B 1 83 ? 10.459 74.270 6.979 1.00 25.10 83 VAL B C 1
ATOM 5008 O O . VAL B 1 83 ? 10.015 75.405 6.896 1.00 22.27 83 VAL B O 1
ATOM 5012 N N . PHE B 1 84 ? 11.125 73.681 5.986 1.00 24.83 84 PHE B N 1
ATOM 5013 C CA . PHE B 1 84 ? 11.391 74.357 4.717 1.00 25.54 84 PHE B CA 1
ATOM 5014 C C . PHE B 1 84 ? 10.561 73.813 3.538 1.00 28.27 84 PHE B C 1
ATOM 5015 O O . PHE B 1 84 ? 9.899 72.774 3.621 1.00 25.24 84 PHE B O 1
ATOM 5023 N N . GLU B 1 85 ? 10.633 74.517 2.421 1.00 30.59 85 GLU B N 1
ATOM 5024 C CA . GLU B 1 85 ? 10.143 73.991 1.159 1.00 30.34 85 GLU B CA 1
ATOM 5025 C C . GLU B 1 85 ? 11.246 74.178 0.114 1.00 31.58 85 GLU B C 1
ATOM 5026 O O . GLU B 1 85 ? 11.672 75.305 -0.148 1.00 29.80 85 GLU B O 1
ATOM 5032 N N . GLY B 1 86 ? 11.732 73.086 -0.467 1.00 24.88 86 GLY B N 1
ATOM 5033 C CA . GLY B 1 86 ? 12.748 73.201 -1.502 1.00 26.69 86 GLY B CA 1
ATOM 5034 C C . GLY B 1 86 ? 13.611 71.967 -1.641 1.00 28.71 86 GLY B C 1
ATOM 5035 O O . GLY B 1 86 ? 13.211 70.880 -1.231 1.00 29.41 86 GLY B O 1
ATOM 5036 N N . GLU B 1 87 ? 14.796 72.131 -2.218 1.00 26.72 87 GLU B N 1
ATOM 5037 C CA . GLU B 1 87 ? 15.718 71.009 -2.397 1.00 28.75 87 GLU B CA 1
ATOM 5038 C C . GLU B 1 87 ? 16.746 70.989 -1.264 1.00 26.26 87 GLU B C 1
ATOM 5039 O O . GLU B 1 87 ? 17.297 72.020 -0.893 1.00 25.92 87 GLU B O 1
ATOM 5045 N N . PRO B 1 88 ? 16.996 69.807 -0.700 1.00 27.00 88 PRO B N 1
ATOM 5046 C CA . PRO B 1 88 ? 17.848 69.660 0.486 1.00 20.67 88 PRO B CA 1
ATOM 5047 C C . PRO B 1 88 ? 19.295 70.064 0.255 1.00 26.91 88 PRO B C 1
ATOM 5048 O O . PRO B 1 88 ? 19.857 70.776 1.094 1.00 24.62 88 PRO B O 1
ATOM 5052 N N . ALA B 1 89 ? 19.894 69.599 -0.842 1.00 22.59 89 ALA B N 1
ATOM 5053 C CA . ALA B 1 89 ? 21.280 69.915 -1.127 1.00 18.22 89 ALA B CA 1
ATOM 5054 C C . ALA B 1 89 ? 21.411 71.424 -1.224 1.00 24.41 89 ALA B C 1
ATOM 5055 O O . ALA B 1 89 ? 22.381 72.006 -0.778 1.00 26.97 89 ALA B O 1
ATOM 5057 N N . TYR B 1 90 ? 20.410 72.059 -1.803 1.00 26.38 90 TYR B N 1
ATOM 5058 C CA . TYR B 1 90 ? 20.443 73.497 -1.990 1.00 27.52 90 TYR B CA 1
ATOM 5059 C C . TYR B 1 90 ? 20.201 74.222 -0.668 1.00 28.37 90 TYR B C 1
ATOM 5060 O O . TYR B 1 90 ? 20.819 75.257 -0.392 1.00 27.25 90 TYR B O 1
ATOM 5069 N N . ILE B 1 91 ? 19.287 73.681 0.138 1.00 26.12 91 ILE B N 1
ATOM 5070 C CA . ILE B 1 91 ? 18.981 74.242 1.451 1.00 25.28 91 ILE B CA 1
ATOM 5071 C C . ILE B 1 91 ? 20.114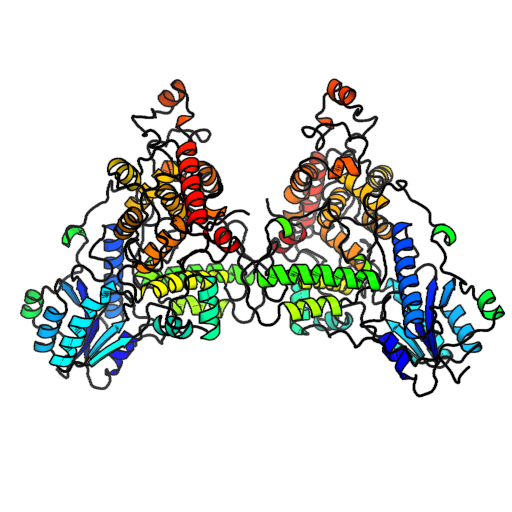 73.999 2.471 1.00 27.44 91 ILE B C 1
ATOM 5072 O O . ILE B 1 91 ? 20.502 74.903 3.237 1.00 23.62 91 ILE B O 1
ATOM 5077 N N . PHE B 1 92 ? 20.651 72.786 2.466 1.00 21.08 92 PHE B N 1
ATOM 5078 C CA . PHE B 1 92 ? 21.726 72.431 3.387 1.00 25.33 92 PHE B CA 1
ATOM 5079 C C . PHE B 1 92 ? 23.053 73.117 3.100 1.00 28.94 92 PHE B C 1
ATOM 5080 O O . PHE B 1 92 ? 23.756 73.511 4.036 1.00 27.91 92 PHE B O 1
ATOM 5088 N N . ARG B 1 93 ? 23.405 73.261 1.824 1.00 26.68 93 ARG B N 1
ATOM 5089 C CA . ARG B 1 93 ? 24.614 74.003 1.497 1.00 30.28 93 ARG B CA 1
ATOM 5090 C C . ARG B 1 93 ? 24.543 75.409 2.088 1.00 26.57 93 ARG B C 1
ATOM 5091 O O . ARG B 1 93 ? 25.447 75.839 2.806 1.00 27.85 93 ARG B O 1
ATOM 5099 N N . ARG B 1 94 ? 23.462 76.119 1.782 1.00 26.52 94 ARG B N 1
ATOM 5100 C CA . ARG B 1 94 ? 23.323 77.510 2.208 1.00 26.60 94 ARG B CA 1
ATOM 5101 C C . ARG B 1 94 ? 23.183 77.635 3.714 1.00 29.12 94 ARG B C 1
ATOM 5102 O O . ARG B 1 94 ? 23.611 78.631 4.288 1.00 28.00 94 ARG B O 1
ATOM 5110 N N . LEU B 1 95 ? 22.585 76.625 4.350 1.00 28.44 95 LEU B N 1
ATOM 5111 C CA . LEU B 1 95 ? 22.482 76.611 5.805 1.00 28.97 95 LEU B CA 1
ATOM 5112 C C . LEU B 1 95 ? 23.863 76.468 6.456 1.00 29.37 95 LEU B C 1
ATOM 5113 O O . LEU B 1 95 ? 24.132 77.070 7.485 1.00 27.99 95 LEU B O 1
ATOM 5118 N N . HIS B 1 96 ? 24.724 75.657 5.846 1.00 32.32 96 HIS B N 1
ATOM 5119 C CA . HIS B 1 96 ? 26.124 75.516 6.256 1.00 29.39 96 HIS B CA 1
ATOM 5120 C C . HIS B 1 96 ? 26.800 76.892 6.257 1.00 33.74 96 HIS B C 1
ATOM 5121 O O . HIS B 1 96 ? 27.518 77.248 7.190 1.00 34.00 96 HIS B O 1
ATOM 5128 N N . GLU B 1 97 ? 26.541 77.675 5.214 1.00 31.19 97 GLU B N 1
ATOM 5129 C CA . GLU B 1 97 ? 27.142 78.996 5.093 1.00 35.40 97 GLU B CA 1
ATOM 5130 C C . GLU B 1 97 ? 26.755 79.903 6.271 1.00 33.28 97 GLU B C 1
ATOM 5131 O O . GLU B 1 97 ? 27.598 80.616 6.817 1.00 35.09 97 GLU B O 1
ATOM 5137 N N . GLN B 1 98 ? 25.488 79.866 6.670 1.00 30.85 98 GLN B N 1
ATOM 5138 C CA . GLN B 1 98 ? 25.021 80.649 7.819 1.00 30.14 98 GLN B CA 1
ATOM 5139 C C . GLN B 1 98 ? 25.622 80.216 9.165 1.00 31.05 98 GLN B C 1
ATOM 5140 O O . GLN B 1 98 ? 25.991 81.049 9.988 1.00 28.41 98 GLN B O 1
ATOM 5146 N N . VAL B 1 99 ? 25.698 78.909 9.387 1.00 31.69 99 VAL B N 1
ATOM 5147 C CA . VAL B 1 99 ? 26.258 78.353 10.617 1.00 30.90 99 VAL B CA 1
ATOM 5148 C C . VAL B 1 99 ? 26.855 77.004 10.270 1.00 27.57 99 VAL B C 1
ATOM 5149 O O . VAL B 1 99 ? 26.169 76.163 9.685 1.00 31.06 99 VAL B O 1
ATOM 5153 N N . ARG B 1 100 ? 28.130 76.799 10.599 1.00 30.45 100 ARG B N 1
ATOM 5154 C CA . ARG B 1 100 ? 28.832 75.592 10.160 1.00 27.34 100 ARG B CA 1
ATOM 5155 C C . ARG B 1 100 ? 28.115 74.356 10.665 1.00 32.75 100 ARG B C 1
ATOM 5156 O O . ARG B 1 100 ? 27.764 74.277 11.841 1.00 32.42 100 ARG B O 1
ATOM 5164 N N . LEU B 1 101 ? 27.885 73.400 9.773 1.00 28.73 101 LEU B N 1
ATOM 5165 C CA . LEU B 1 101 ? 27.337 72.110 10.169 1.00 32.14 101 LEU B CA 1
ATOM 5166 C C . LEU B 1 101 ? 28.444 71.127 10.490 1.00 32.30 101 LEU B C 1
ATOM 5167 O O . LEU B 1 101 ? 29.373 70.939 9.698 1.00 35.43 101 LEU B O 1
ATOM 5172 N N . HIS B 1 102 ? 28.343 70.482 11.643 1.00 31.39 102 HIS B N 1
ATOM 5173 C CA . HIS B 1 102 ? 29.310 69.451 11.978 1.00 31.94 102 HIS B CA 1
ATOM 5174 C C . HIS B 1 102 ? 28.821 68.077 11.553 1.00 30.41 102 HIS B C 1
ATOM 5175 O O . HIS B 1 102 ? 29.567 67.316 10.950 1.00 30.05 102 HIS B O 1
ATOM 5182 N N . ARG B 1 103 ? 27.568 67.758 11.846 1.00 28.80 103 ARG B N 1
ATOM 5183 C CA . ARG B 1 103 ? 26.985 66.571 11.245 1.00 28.95 103 ARG B CA 1
ATOM 5184 C C . ARG B 1 103 ? 25.525 66.767 10.878 1.00 26.09 103 ARG B C 1
ATOM 5185 O O . ARG B 1 103 ? 24.840 67.597 11.463 1.00 23.43 103 ARG B O 1
ATOM 5193 N N . ILE B 1 104 ? 25.076 66.037 9.862 1.00 20.09 104 ILE B N 1
ATOM 5194 C CA . ILE B 1 104 ? 23.664 65.967 9.562 1.00 19.25 104 ILE B CA 1
ATOM 5195 C C . ILE B 1 104 ? 23.174 64.538 9.796 1.00 24.47 104 ILE B C 1
ATOM 5196 O O . ILE B 1 104 ? 23.699 63.599 9.206 1.00 26.13 104 ILE B O 1
ATOM 5201 N N . CYS B 1 105 ? 22.181 64.376 10.667 1.00 21.24 105 CYS B N 1
ATOM 5202 C CA . CYS B 1 105 ? 21.743 63.049 11.088 1.00 21.86 105 CYS B CA 1
ATOM 5203 C C . CYS B 1 105 ? 20.341 62.756 10.585 1.00 26.41 105 CYS B C 1
ATOM 5204 O O . CYS B 1 105 ? 19.444 63.621 10.614 1.00 19.34 105 CYS B O 1
ATOM 5207 N N . ILE B 1 106 ? 20.162 61.524 10.124 1.00 23.97 106 ILE B N 1
ATOM 5208 C CA . ILE B 1 106 ? 18.885 61.082 9.618 1.00 21.59 106 ILE B CA 1
ATOM 5209 C C . ILE B 1 106 ? 18.655 59.688 10.130 1.00 26.03 106 ILE B C 1
ATOM 5210 O O . ILE B 1 106 ? 19.605 58.966 10.469 1.00 26.40 106 ILE B O 1
ATOM 5215 N N . GLU B 1 107 ? 17.389 59.313 10.216 1.00 24.17 107 GLU B N 1
ATOM 5216 C CA . GLU B 1 107 ? 17.053 57.922 10.354 1.00 21.63 107 GLU B CA 1
ATOM 5217 C C . GLU B 1 107 ? 17.172 57.332 8.956 1.00 24.82 107 GLU B C 1
ATOM 5218 O O . GLU B 1 107 ? 16.779 57.955 7.967 1.00 21.03 107 GLU B O 1
ATOM 5224 N N . GLN B 1 108 ? 17.734 56.140 8.859 1.00 26.05 108 GLN B N 1
ATOM 5225 C CA . GLN B 1 108 ? 17.810 55.468 7.572 1.00 25.77 108 GLN B CA 1
ATOM 5226 C C . GLN B 1 108 ? 16.442 55.304 6.943 1.00 26.20 108 GLN B C 1
ATOM 5227 O O . GLN B 1 108 ? 15.463 54.954 7.606 1.00 24.42 108 GLN B O 1
ATOM 5233 N N . ASP B 1 109 ? 16.388 55.568 5.649 1.00 27.68 109 ASP B N 1
ATOM 5234 C CA . ASP B 1 109 ? 15.183 55.380 4.868 1.00 31.44 109 ASP B CA 1
ATOM 5235 C C . ASP B 1 109 ? 15.533 54.341 3.804 1.00 31.34 109 ASP B C 1
ATOM 5236 O O . ASP B 1 109 ? 16.070 54.670 2.753 1.00 31.89 109 ASP B O 1
ATOM 5241 N N . CYS B 1 110 ? 15.239 53.082 4.098 1.00 32.18 110 CYS B N 1
ATOM 5242 C CA . CYS B 1 110 ? 15.886 51.971 3.409 1.00 32.35 110 CYS B CA 1
ATOM 5243 C C . CYS B 1 110 ? 15.320 51.653 2.029 1.00 29.60 110 CYS B C 1
ATOM 5244 O O . CYS B 1 110 ? 16.002 51.032 1.212 1.00 36.97 110 CYS B O 1
ATOM 5247 N N . GLU B 1 111 ? 14.083 52.073 1.767 1.00 32.18 111 GLU B N 1
ATOM 5248 C CA . GLU B 1 111 ? 13.478 51.900 0.444 1.00 28.01 111 GLU B CA 1
ATOM 5249 C C . GLU B 1 111 ? 14.352 52.565 -0.622 1.00 32.16 111 GLU B C 1
ATOM 5250 O O . GLU B 1 111 ? 14.941 53.618 -0.377 1.00 35.38 111 GLU B O 1
ATOM 5256 N N . PRO B 1 112 ? 14.455 51.939 -1.805 1.00 35.45 112 PRO B N 1
ATOM 5257 C CA . PRO B 1 112 ? 15.317 52.441 -2.889 1.00 36.15 112 PRO B CA 1
ATOM 5258 C C . PRO B 1 112 ? 14.839 53.747 -3.510 1.00 31.28 112 PRO B C 1
ATOM 5259 O O . PRO B 1 112 ? 15.646 54.432 -4.129 1.00 28.95 112 PRO B O 1
ATOM 5263 N N . ILE B 1 113 ? 13.558 54.076 -3.356 1.00 29.54 113 ILE B N 1
ATOM 5264 C CA . ILE B 1 113 ? 13.031 55.320 -3.897 1.00 30.06 113 ILE B CA 1
ATOM 5265 C C . ILE B 1 113 ? 13.651 56.538 -3.211 1.00 34.76 113 ILE B C 1
ATOM 5266 O O . ILE B 1 113 ? 13.482 57.666 -3.671 1.00 31.83 113 ILE B O 1
ATOM 5271 N N . TRP B 1 114 ? 14.360 56.314 -2.107 1.00 33.76 114 TRP B N 1
ATOM 5272 C CA . TRP B 1 114 ? 14.929 57.424 -1.351 1.00 33.16 114 TRP B CA 1
ATOM 5273 C C . TRP B 1 114 ? 16.427 57.568 -1.610 1.00 32.96 114 TRP B C 1
ATOM 5274 O O . TRP B 1 114 ? 17.027 58.587 -1.257 1.00 29.64 114 TRP B O 1
ATOM 5285 N N . ASN B 1 115 ? 17.017 56.554 -2.242 1.00 31.74 115 ASN B N 1
ATOM 5286 C CA . ASN B 1 115 ? 18.462 56.530 -2.522 1.00 34.72 115 ASN B CA 1
ATOM 5287 C C . ASN B 1 115 ? 19.002 57.783 -3.224 1.00 33.64 115 ASN B C 1
ATOM 5288 O O . ASN B 1 115 ? 19.982 58.378 -2.776 1.00 34.77 115 ASN B O 1
ATOM 5293 N N . GLU B 1 116 ? 18.360 58.181 -4.318 1.00 35.04 116 GLU B N 1
ATOM 5294 C CA . GLU B 1 116 ? 18.749 59.389 -5.056 1.00 35.77 116 GLU B CA 1
ATOM 5295 C C . GLU B 1 116 ? 18.905 60.593 -4.133 1.00 35.68 116 GLU B C 1
ATOM 5296 O O . GLU B 1 116 ? 19.929 61.278 -4.158 1.00 33.97 116 GLU B O 1
ATOM 5302 N N . ARG B 1 117 ? 17.873 60.835 -3.324 1.00 33.43 117 ARG B N 1
ATOM 5303 C CA . ARG B 1 117 ? 17.822 61.966 -2.405 1.00 32.91 117 ARG B CA 1
ATOM 5304 C C . ARG B 1 117 ? 18.964 61.896 -1.402 1.00 35.07 117 ARG B C 1
ATOM 5305 O O . ARG B 1 117 ? 19.692 62.865 -1.204 1.00 36.02 117 ARG B O 1
ATOM 5313 N N . ASP B 1 118 ? 19.121 60.735 -0.778 1.00 35.51 118 ASP B N 1
ATOM 5314 C CA . ASP B 1 118 ? 20.115 60.568 0.267 1.00 33.46 118 ASP B CA 1
ATOM 5315 C C . ASP B 1 118 ? 21.546 60.630 -0.263 1.00 32.63 118 ASP B C 1
ATOM 5316 O O . ASP B 1 118 ? 22.443 61.098 0.434 1.00 32.78 118 ASP B O 1
ATOM 5321 N N . GLU B 1 119 ? 21.766 60.174 -1.491 1.00 34.98 119 GLU B N 1
ATOM 5322 C CA . GLU B 1 119 ? 23.097 60.278 -2.098 1.00 37.59 119 GLU B CA 1
ATOM 5323 C C . GLU B 1 119 ? 23.502 61.731 -2.398 1.00 36.82 119 GLU B C 1
ATOM 5324 O O . GLU B 1 119 ? 24.669 62.109 -2.230 1.00 35.16 119 GLU B O 1
ATOM 5330 N N . SER B 1 120 ? 22.545 62.545 -2.843 1.00 31.84 120 SER B N 1
ATOM 5331 C CA . SER B 1 120 ? 22.833 63.953 -3.077 1.00 30.62 120 SER B CA 1
ATOM 5332 C C . SER B 1 120 ? 23.391 64.574 -1.792 1.00 35.16 120 SER B C 1
ATOM 5333 O O . SER B 1 120 ? 24.334 65.374 -1.823 1.00 31.69 120 SER B O 1
ATOM 5336 N N . ILE B 1 121 ? 22.822 64.189 -0.653 1.00 30.08 121 ILE B N 1
ATOM 5337 C CA . ILE B 1 121 ? 23.274 64.753 0.615 1.00 30.60 121 ILE B CA 1
ATOM 5338 C C . ILE B 1 121 ? 24.606 64.146 1.083 1.00 30.84 121 ILE B C 1
ATOM 5339 O O . ILE B 1 121 ? 25.469 64.866 1.570 1.00 32.13 121 ILE B O 1
ATOM 5344 N N . ARG B 1 122 ? 24.795 62.841 0.921 1.00 28.78 122 ARG B N 1
ATOM 5345 C CA . ARG B 1 122 ? 26.060 62.238 1.344 1.00 34.75 122 ARG B CA 1
ATOM 5346 C C . ARG B 1 122 ? 27.213 62.920 0.613 1.00 33.68 122 ARG B C 1
ATOM 5347 O O . ARG B 1 122 ? 28.247 63.270 1.200 1.00 30.36 122 ARG B O 1
ATOM 5355 N N . SER B 1 123 ? 27.002 63.127 -0.675 1.00 28.55 123 SER B N 1
ATOM 5356 C CA . SER B 1 123 ? 27.977 63.785 -1.522 1.00 32.76 123 SER B CA 1
ATOM 5357 C C . SER B 1 123 ? 28.227 65.242 -1.125 1.00 32.70 123 SER B C 1
ATOM 5358 O O . SER B 1 123 ? 29.366 65.704 -1.131 1.00 35.88 123 SER B O 1
ATOM 5361 N N . LEU B 1 124 ? 27.169 65.967 -0.783 1.00 28.85 124 LEU B N 1
ATOM 5362 C CA . LEU B 1 124 ? 27.325 67.351 -0.352 1.00 31.24 124 LEU B CA 1
ATOM 5363 C C . LEU B 1 124 ? 28.076 67.397 0.958 1.00 30.87 124 LEU B C 1
ATOM 5364 O O . LEU B 1 124 ? 28.780 68.361 1.253 1.00 29.03 124 LEU B O 1
ATOM 5369 N N . CYS B 1 125 ? 27.897 66.355 1.759 1.00 31.16 125 CYS B N 1
ATOM 5370 C CA . CYS B 1 125 ? 28.570 66.275 3.040 1.00 30.04 125 CYS B CA 1
ATOM 5371 C C . CYS B 1 125 ? 30.042 65.995 2.799 1.00 30.24 125 CYS B C 1
ATOM 5372 O O . CYS B 1 125 ? 30.901 66.483 3.533 1.00 27.42 125 CYS B O 1
ATOM 5375 N N . ARG B 1 126 ? 30.330 65.242 1.740 1.00 31.69 126 ARG B N 1
ATOM 5376 C CA . ARG B 1 126 ? 31.714 64.993 1.347 1.00 34.85 126 ARG B CA 1
ATOM 5377 C C . ARG B 1 126 ? 32.449 66.276 0.952 1.00 33.44 126 ARG B C 1
ATOM 5378 O O . ARG B 1 126 ? 33.525 66.572 1.476 1.00 29.71 126 ARG B O 1
ATOM 5386 N N . GLU B 1 127 ? 31.864 67.032 0.032 1.00 28.44 127 GLU B N 1
ATOM 5387 C CA . GLU B 1 127 ? 32.465 68.277 -0.409 1.00 28.75 127 GLU B CA 1
ATOM 5388 C C . GLU B 1 127 ? 32.644 69.270 0.745 1.00 34.85 127 GLU B C 1
ATOM 5389 O O . GLU B 1 127 ? 33.663 69.967 0.819 1.00 35.66 127 GLU B O 1
ATOM 5395 N N . LEU B 1 128 ? 31.658 69.340 1.642 1.00 30.69 128 LEU B N 1
ATOM 5396 C CA . LEU B 1 128 ? 31.655 70.365 2.684 1.00 30.51 128 LEU B CA 1
ATOM 5397 C C . LEU B 1 128 ? 32.356 69.920 3.952 1.00 33.36 128 LEU B C 1
ATOM 5398 O O . LEU B 1 128 ? 32.493 70.707 4.891 1.00 35.31 128 LEU B O 1
ATOM 5403 N N . ASN B 1 129 ? 32.804 68.667 3.969 1.00 29.34 129 ASN B N 1
ATOM 5404 C CA . ASN B 1 129 ? 33.441 68.091 5.142 1.00 33.03 129 ASN B CA 1
ATOM 5405 C C . ASN B 1 129 ? 32.489 68.117 6.329 1.00 32.09 129 ASN B C 1
ATOM 5406 O O . ASN B 1 129 ? 32.835 68.563 7.420 1.00 33.21 129 ASN B O 1
ATOM 5411 N N . ILE B 1 130 ? 31.275 67.648 6.081 1.00 29.61 130 ILE B N 1
ATOM 5412 C CA . ILE B 1 130 ? 30.263 67.509 7.106 1.00 30.42 130 ILE B CA 1
ATOM 5413 C C . ILE B 1 130 ? 30.051 66.011 7.328 1.00 32.98 130 ILE B C 1
ATOM 5414 O O . ILE B 1 130 ? 29.853 65.254 6.379 1.00 32.61 130 ILE B O 1
ATOM 5419 N N . ASP B 1 131 ? 30.128 65.572 8.574 1.00 31.18 131 ASP B N 1
ATOM 5420 C CA . ASP B 1 131 ? 29.947 64.154 8.869 1.00 34.42 131 ASP B CA 1
ATOM 5421 C C . ASP B 1 131 ? 28.506 63.745 8.541 1.00 32.28 131 ASP B C 1
ATOM 5422 O O . ASP B 1 131 ? 27.550 64.412 8.956 1.00 33.36 131 ASP B O 1
ATOM 5427 N N . PHE B 1 132 ? 28.343 62.669 7.783 1.00 31.68 132 PHE B N 1
ATOM 5428 C CA . PHE B 1 132 ? 27.002 62.185 7.460 1.00 33.49 132 PHE B CA 1
ATOM 5429 C C . PHE B 1 132 ? 26.638 60.985 8.357 1.00 33.64 132 PHE B C 1
ATOM 5430 O O . PHE B 1 132 ? 27.306 59.950 8.335 1.00 34.17 132 PHE B O 1
ATOM 5438 N N . VAL B 1 133 ? 25.591 61.135 9.165 1.00 32.17 133 VAL B N 1
ATOM 5439 C CA . VAL B 1 133 ? 25.259 60.136 10.190 1.00 31.01 133 VAL B CA 1
ATOM 5440 C C . VAL B 1 133 ? 23.907 59.473 9.946 1.00 27.67 133 VAL B C 1
ATOM 5441 O O . VAL B 1 133 ? 22.867 60.120 10.032 1.00 29.18 133 VAL B O 1
ATOM 5445 N N . GLU B 1 134 ? 23.920 58.181 9.646 1.00 26.41 134 GLU B N 1
ATOM 5446 C CA . GLU B 1 134 ? 22.693 57.479 9.295 1.00 23.42 134 GLU B CA 1
ATOM 5447 C C . GLU B 1 134 ? 22.433 56.322 10.254 1.00 26.38 134 GLU B C 1
ATOM 5448 O O . GLU B 1 134 ? 23.259 55.426 10.405 1.00 26.64 134 GLU B O 1
ATOM 5454 N N . LYS B 1 135 ? 21.280 56.349 10.910 1.00 26.21 135 LYS B N 1
ATOM 5455 C CA . LYS B 1 135 ? 20.981 55.378 11.954 1.00 23.63 135 LYS B CA 1
ATOM 5456 C C . LYS B 1 135 ? 19.739 54.572 11.584 1.00 26.18 135 LYS B C 1
ATOM 5457 O O . LYS B 1 135 ? 18.765 55.117 11.065 1.00 27.24 135 LYS B O 1
ATOM 5463 N N . VAL B 1 136 ? 19.771 53.276 11.866 1.00 28.08 136 VAL B N 1
ATOM 5464 C CA . VAL B 1 136 ? 18.660 52.393 11.536 1.00 27.18 136 VAL B CA 1
ATOM 5465 C C . VAL B 1 136 ? 17.656 52.346 12.675 1.00 27.31 136 VAL B C 1
ATOM 5466 O O . VAL B 1 136 ? 17.996 51.955 13.798 1.00 26.66 136 VAL B O 1
ATOM 5470 N N . SER B 1 137 ? 16.419 52.750 12.399 1.00 22.82 137 SER B N 1
ATOM 5471 C CA . SER B 1 137 ? 15.384 52.681 13.426 1.00 23.00 137 SER B CA 1
ATOM 5472 C C . SER B 1 137 ? 13.960 52.764 12.889 1.00 24.80 137 SER B C 1
ATOM 5473 O O . SER B 1 137 ? 13.015 52.678 13.665 1.00 24.16 137 SER B O 1
ATOM 5476 N N . HIS B 1 138 ? 13.793 52.933 11.579 1.00 20.36 138 HIS B N 1
ATOM 5477 C CA . HIS B 1 138 ? 12.460 52.817 11.004 1.00 23.90 138 HIS B CA 1
ATOM 5478 C C . HIS B 1 138 ? 11.994 51.337 10.956 1.00 22.85 138 HIS B C 1
ATOM 5479 O O . HIS B 1 138 ? 10.793 51.051 10.948 1.00 18.97 138 HIS B O 1
ATOM 5486 N N . THR B 1 139 ? 12.956 50.414 10.938 1.00 22.79 139 THR B N 1
ATOM 5487 C CA . THR B 1 139 ? 12.685 48.970 10.893 1.00 26.09 139 THR B CA 1
ATOM 5488 C C . THR B 1 139 ? 13.231 48.217 12.126 1.00 25.88 139 THR B C 1
ATOM 5489 O O . THR B 1 139 ? 14.106 48.723 12.851 1.00 25.66 139 THR B O 1
ATOM 5493 N N . LEU B 1 140 ? 12.710 47.014 12.359 1.00 22.24 140 LEU B N 1
ATOM 5494 C CA . LEU B 1 140 ? 13.108 46.205 13.515 1.00 22.23 140 LEU B CA 1
ATOM 5495 C C . LEU B 1 140 ? 14.555 45.757 13.436 1.00 22.05 140 LEU B C 1
ATOM 5496 O O . LEU B 1 140 ? 15.283 45.856 14.407 1.00 24.53 140 LEU B O 1
ATOM 5501 N N . TRP B 1 141 ? 14.957 45.236 12.282 1.00 23.46 141 TRP B N 1
ATOM 5502 C CA . TRP B 1 141 ? 16.359 44.939 12.026 1.00 25.66 141 TRP B CA 1
ATOM 5503 C C . TRP B 1 141 ? 16.884 45.814 10.896 1.00 25.10 141 TRP B C 1
ATOM 5504 O O . TRP B 1 141 ? 16.120 46.399 10.140 1.00 28.14 141 TRP B O 1
ATOM 5515 N N . ASP B 1 142 ? 18.201 45.894 10.793 1.00 32.33 142 ASP B N 1
ATOM 5516 C CA . ASP B 1 142 ? 18.853 46.463 9.627 1.00 26.71 142 ASP B CA 1
ATOM 5517 C C . ASP B 1 142 ? 18.582 45.477 8.525 1.00 26.99 142 ASP B C 1
ATOM 5518 O O . ASP B 1 142 ? 19.014 44.336 8.619 1.00 29.51 142 ASP B O 1
ATOM 5523 N N . PRO B 1 143 ? 17.850 45.907 7.485 1.00 30.81 143 PRO B N 1
ATOM 5524 C CA . PRO B 1 143 ? 17.398 44.987 6.439 1.00 29.74 143 PRO B CA 1
ATOM 5525 C C . PRO B 1 143 ? 18.546 44.324 5.685 1.00 31.83 143 PRO B C 1
ATOM 5526 O O . PRO B 1 143 ? 18.378 43.187 5.272 1.00 33.77 143 PRO B O 1
ATOM 5530 N N . GLN B 1 144 ? 19.673 44.999 5.484 1.00 33.59 144 GLN B N 1
ATOM 5531 C CA . GLN B 1 144 ? 20.759 44.365 4.730 1.00 35.35 144 GLN B CA 1
ATOM 5532 C C . GLN B 1 144 ? 21.225 43.124 5.455 1.00 33.75 144 GLN B C 1
ATOM 5533 O O . GLN B 1 144 ? 21.655 42.149 4.839 1.00 32.05 144 GLN B O 1
ATOM 5539 N N . LEU B 1 145 ? 21.144 43.174 6.779 1.00 34.02 145 LEU B N 1
ATOM 5540 C CA . LEU B 1 145 ? 21.598 42.073 7.597 1.00 32.37 145 LEU B CA 1
ATOM 5541 C C . LEU B 1 145 ? 20.714 40.855 7.342 1.00 33.95 145 LEU B C 1
ATOM 5542 O O . LEU B 1 145 ? 21.201 39.727 7.200 1.00 37.05 145 LEU B O 1
ATOM 5547 N N . VAL B 1 146 ? 19.410 41.079 7.258 1.00 30.34 146 VAL B N 1
ATOM 5548 C CA . VAL B 1 146 ? 18.501 39.974 6.982 1.00 35.23 146 VAL B CA 1
ATOM 5549 C C . VAL B 1 146 ? 18.854 39.348 5.642 1.00 31.62 146 VAL B C 1
ATOM 5550 O O . VAL B 1 146 ? 18.911 38.131 5.508 1.00 31.52 146 VAL B O 1
ATOM 5554 N N . ILE B 1 147 ? 19.124 40.200 4.664 1.00 30.00 147 ILE B N 1
ATOM 5555 C CA . ILE B 1 147 ? 19.372 39.758 3.300 1.00 33.51 147 ILE B CA 1
ATOM 5556 C C . ILE B 1 147 ? 20.675 38.962 3.171 1.00 33.56 147 ILE B C 1
ATOM 5557 O O . ILE B 1 147 ? 20.700 37.905 2.538 1.00 35.48 147 ILE B O 1
ATOM 5562 N N . GLU B 1 148 ? 21.750 39.454 3.782 1.00 35.57 148 GLU B N 1
ATOM 5563 C CA . GLU B 1 148 ? 23.000 38.701 3.818 1.00 34.63 148 GLU B CA 1
ATOM 5564 C C . GLU B 1 148 ? 22.766 37.357 4.463 1.00 36.61 148 GLU B C 1
ATOM 5565 O O . GLU B 1 148 ? 23.206 36.319 3.960 1.00 37.88 148 GLU B O 1
ATOM 5571 N N . THR B 1 149 ? 22.081 37.374 5.596 1.00 33.53 149 THR B N 1
ATOM 5572 C CA . THR B 1 149 ? 21.768 36.131 6.261 1.00 31.19 149 THR B CA 1
ATOM 5573 C C . THR B 1 149 ? 21.077 35.168 5.291 1.00 32.57 149 THR B C 1
ATOM 5574 O O . THR B 1 149 ? 21.364 33.978 5.291 1.00 34.88 149 THR B O 1
ATOM 5578 N N . ASN B 1 150 ? 20.192 35.673 4.439 1.00 31.61 150 ASN B N 1
ATOM 5579 C CA . ASN B 1 150 ? 19.481 34.784 3.520 1.00 34.08 150 ASN B CA 1
ATOM 5580 C C . ASN B 1 150 ? 20.218 34.507 2.198 1.00 35.56 150 ASN B C 1
ATOM 5581 O O . ASN B 1 150 ? 19.601 34.142 1.198 1.00 37.93 150 ASN B O 1
ATOM 5586 N N . GLY B 1 151 ? 21.532 34.685 2.188 1.00 32.77 151 GLY B N 1
ATOM 5587 C CA . GLY B 1 151 ? 22.311 34.404 0.997 1.00 34.18 151 GLY B CA 1
ATOM 5588 C C . GLY B 1 151 ? 22.257 35.474 -0.080 1.00 37.32 151 GLY B C 1
ATOM 5589 O O . GLY B 1 151 ? 22.432 35.177 -1.256 1.00 37.79 151 GLY B O 1
ATOM 5590 N N . GLY B 1 152 ? 22.014 36.720 0.311 1.00 37.29 152 GLY B N 1
ATOM 5591 C CA . GLY B 1 152 ? 22.097 37.827 -0.627 1.00 36.22 152 GLY B CA 1
ATOM 5592 C C . GLY B 1 152 ? 20.782 38.233 -1.262 1.00 33.80 152 GLY B C 1
ATOM 5593 O O . GLY B 1 152 ? 20.731 39.175 -2.052 1.00 40.58 152 GLY B O 1
ATOM 5594 N N . ILE B 1 153 ? 19.713 37.534 -0.912 1.00 31.33 153 ILE B N 1
ATOM 5595 C CA . ILE B 1 153 ? 18.397 37.828 -1.469 1.00 38.23 153 ILE B CA 1
ATOM 5596 C C . ILE B 1 153 ? 17.350 37.913 -0.358 1.00 34.29 153 ILE B C 1
ATOM 5597 O O . ILE B 1 153 ? 17.422 37.181 0.629 1.00 39.64 153 ILE B O 1
ATOM 5602 N N . PRO B 1 154 ? 16.375 38.814 -0.499 1.00 33.24 154 PRO B N 1
ATOM 5603 C CA . PRO B 1 154 ? 15.424 38.927 0.612 1.00 30.22 154 PRO B CA 1
ATOM 5604 C C . PRO B 1 154 ? 14.608 37.650 0.730 1.00 33.11 154 PRO B C 1
ATOM 5605 O O . PRO B 1 154 ? 14.370 36.997 -0.277 1.00 29.87 154 PRO B O 1
ATOM 5609 N N . PRO B 1 155 ? 14.195 37.286 1.949 1.00 29.88 155 PRO B N 1
ATOM 5610 C CA . PRO B 1 155 ? 13.258 36.168 2.078 1.00 28.55 155 PRO B CA 1
ATOM 5611 C C . PRO B 1 155 ? 11.973 36.534 1.358 1.00 23.94 155 PRO B C 1
ATOM 5612 O O . PRO B 1 155 ? 11.573 37.695 1.424 1.00 21.37 155 PRO B O 1
ATOM 5616 N N . LEU B 1 156 ? 11.337 35.568 0.705 1.00 20.07 156 LEU B N 1
ATOM 5617 C CA . LEU B 1 156 ? 10.178 35.840 -0.139 1.00 19.08 156 LEU B CA 1
ATOM 5618 C C . LEU B 1 156 ? 8.859 35.406 0.488 1.00 20.10 156 LEU B C 1
ATOM 5619 O O . LEU B 1 156 ? 7.788 35.775 0.006 1.00 20.03 156 LEU B O 1
ATOM 5624 N N . THR B 1 157 ? 8.927 34.595 1.534 1.00 16.57 157 THR B N 1
ATOM 5625 C CA . THR B 1 157 ? 7.722 34.257 2.278 1.00 19.31 157 THR B CA 1
ATOM 5626 C C . THR B 1 157 ? 7.901 34.612 3.751 1.00 19.58 157 THR B C 1
ATOM 5627 O O . THR B 1 157 ? 9.018 34.620 4.293 1.00 19.82 157 THR B O 1
ATOM 5631 N N . TYR B 1 158 ? 6.782 34.863 4.410 1.00 20.79 158 TYR B N 1
ATOM 5632 C CA . TYR B 1 158 ? 6.791 35.198 5.819 1.00 20.70 158 TYR B CA 1
ATOM 5633 C C . TYR B 1 158 ? 7.497 34.120 6.631 1.00 20.58 158 TYR B C 1
ATOM 5634 O O . TYR B 1 158 ? 8.343 34.405 7.484 1.00 21.69 158 TYR B O 1
ATOM 5643 N N . GLN B 1 159 ? 7.162 32.871 6.359 1.00 22.62 159 GLN B N 1
ATOM 5644 C CA . GLN B 1 159 ? 7.725 31.796 7.154 1.00 22.74 159 GLN B CA 1
ATOM 5645 C C . GLN B 1 159 ? 9.237 31.756 6.985 1.00 26.04 159 GLN B C 1
ATOM 5646 O O . GLN B 1 159 ? 9.957 31.409 7.919 1.00 25.00 159 GLN B O 1
ATOM 5652 N N . MET B 1 160 ? 9.713 32.128 5.798 1.00 22.52 160 MET B N 1
ATOM 5653 C CA . MET B 1 160 ? 11.144 32.158 5.528 1.00 21.91 160 MET B CA 1
ATOM 5654 C C . MET B 1 160 ? 11.766 33.380 6.189 1.00 26.23 160 MET B C 1
ATOM 5655 O O . MET B 1 160 ? 12.919 33.340 6.624 1.00 28.67 160 MET B O 1
ATOM 5660 N N . PHE B 1 161 ? 11.007 34.472 6.265 1.00 21.67 161 PHE B N 1
ATOM 5661 C CA . PHE B 1 161 ? 11.457 35.625 7.039 1.00 22.45 161 PHE B CA 1
ATOM 5662 C C . PHE B 1 161 ? 11.607 35.287 8.529 1.00 25.01 161 PHE B C 1
ATOM 5663 O O . PHE B 1 161 ? 12.624 35.622 9.135 1.00 27.20 161 PHE B O 1
ATOM 5671 N N . LEU B 1 162 ? 10.602 34.636 9.119 1.00 20.17 162 LEU B N 1
ATOM 5672 C CA . LEU B 1 162 ? 10.700 34.230 10.514 1.00 24.09 162 LEU B CA 1
ATOM 5673 C C . LEU B 1 162 ? 11.972 33.415 10.722 1.00 28.61 162 LEU B C 1
ATOM 5674 O O . LEU B 1 162 ? 12.735 33.654 11.666 1.00 27.23 162 LEU B O 1
ATOM 5679 N N . HIS B 1 163 ? 12.194 32.456 9.824 1.00 31.17 163 HIS B N 1
ATOM 5680 C CA . HIS B 1 163 ? 13.360 31.569 9.890 1.00 33.77 163 HIS B CA 1
ATOM 5681 C C . HIS B 1 163 ? 14.676 32.367 9.881 1.00 34.10 163 HIS B C 1
ATOM 5682 O O . HIS B 1 163 ? 15.603 32.061 10.636 1.00 32.54 163 HIS B O 1
ATOM 5689 N N . THR B 1 164 ? 14.751 33.401 9.047 1.00 27.32 164 THR B N 1
ATOM 5690 C CA . THR B 1 164 ? 15.965 34.196 8.983 1.00 30.13 164 THR B CA 1
ATOM 5691 C C . THR B 1 164 ? 16.179 34.983 10.278 1.00 29.05 164 THR B C 1
ATOM 5692 O O . THR B 1 164 ? 17.250 34.925 10.872 1.00 30.40 164 THR B O 1
ATOM 5696 N N . VAL B 1 165 ? 15.157 35.687 10.741 1.00 29.03 165 VAL B N 1
ATOM 5697 C CA . VAL B 1 165 ? 15.309 36.470 11.966 1.00 29.55 165 VAL B CA 1
ATOM 5698 C C . VAL B 1 165 ? 15.488 35.627 13.234 1.00 29.31 165 VAL B C 1
ATOM 5699 O O . VAL B 1 165 ? 16.147 36.054 14.179 1.00 32.68 165 VAL B O 1
ATOM 5703 N N . GLN B 1 166 ? 14.913 34.432 13.260 1.00 31.09 166 GLN B N 1
ATOM 5704 C CA . GLN B 1 166 ? 15.237 33.486 14.322 1.00 34.33 166 GLN B CA 1
ATOM 5705 C C . GLN B 1 166 ? 16.754 33.278 14.362 1.00 35.30 166 GLN B C 1
ATOM 5706 O O . GLN B 1 166 ? 17.354 33.175 15.438 1.00 35.98 166 GLN B O 1
ATOM 5712 N N . ILE B 1 167 ? 17.369 33.214 13.185 1.00 31.48 167 ILE B N 1
ATOM 5713 C CA . ILE B 1 167 ? 18.814 33.009 13.076 1.00 31.61 167 ILE B CA 1
ATOM 5714 C C . ILE B 1 167 ? 19.620 34.220 13.539 1.00 30.96 167 ILE B C 1
ATOM 5715 O O . ILE B 1 167 ? 20.730 34.080 14.048 1.00 33.82 167 ILE B O 1
ATOM 5720 N N . ILE B 1 168 ? 19.061 35.410 13.364 1.00 31.35 168 ILE B N 1
ATOM 5721 C CA . ILE B 1 168 ? 19.742 36.626 13.790 1.00 30.27 168 ILE B CA 1
ATOM 5722 C C . ILE B 1 168 ? 19.492 36.946 15.273 1.00 32.19 168 ILE B C 1
ATOM 5723 O O . ILE B 1 168 ? 20.401 37.387 15.980 1.00 30.12 168 ILE B O 1
ATOM 5728 N N . GLY B 1 169 ? 18.266 36.725 15.741 1.00 28.37 169 GLY B N 1
ATOM 5729 C CA . GLY B 1 169 ? 17.929 37.001 17.126 1.00 28.50 169 GLY B CA 1
ATOM 5730 C C . GLY B 1 169 ? 17.003 38.192 17.292 1.00 25.38 169 GLY B C 1
ATOM 5731 O O . GLY B 1 169 ? 16.794 38.945 16.362 1.00 24.51 169 GLY B O 1
ATOM 5732 N N . LEU B 1 170 ? 16.442 38.357 18.483 1.00 27.66 170 LEU B N 1
ATOM 5733 C CA . LEU B 1 170 ? 15.460 39.400 18.725 1.00 21.65 170 LEU B CA 1
ATOM 5734 C C . LEU B 1 170 ? 15.973 40.752 18.229 1.00 24.47 170 LEU B C 1
ATOM 5735 O O . LEU B 1 170 ? 17.175 40.942 18.076 1.00 27.19 170 LEU B O 1
ATOM 5740 N N . PRO B 1 171 ? 15.062 41.692 17.948 1.00 21.68 171 PRO B N 1
ATOM 5741 C CA . PRO B 1 171 ? 15.507 42.977 17.412 1.00 22.53 171 PRO B CA 1
ATOM 5742 C C . PRO B 1 171 ? 16.024 43.874 18.518 1.00 23.22 171 PRO B C 1
ATOM 5743 O O . PRO B 1 171 ? 15.642 43.695 19.660 1.00 21.43 171 PRO B O 1
ATOM 5747 N N . PRO B 1 172 ? 16.863 44.858 18.171 1.00 26.45 172 PRO B N 1
ATOM 5748 C CA . PRO B 1 172 ? 17.400 45.801 19.158 1.00 25.15 172 PRO B CA 1
ATOM 5749 C C . PRO B 1 172 ? 16.282 46.515 19.913 1.00 22.86 172 PRO B C 1
ATOM 5750 O O . PRO B 1 172 ? 15.202 46.736 19.364 1.00 21.39 172 PRO B O 1
ATOM 5754 N N . ARG B 1 173 ? 16.535 46.859 21.170 1.00 22.67 173 ARG B N 1
ATOM 5755 C CA . ARG B 1 173 ? 15.559 47.595 21.951 1.00 23.08 173 ARG B CA 1
ATOM 5756 C C . ARG B 1 173 ? 15.614 49.053 21.536 1.00 27.02 173 ARG B C 1
ATOM 5757 O O . ARG B 1 173 ? 16.525 49.456 20.811 1.00 26.02 173 ARG B O 1
ATOM 5765 N N . PRO B 1 174 ? 14.630 49.845 21.977 1.00 26.58 174 PRO B N 1
ATOM 5766 C CA . PRO B 1 174 ? 14.629 51.278 21.688 1.00 23.07 174 PRO B CA 1
ATOM 5767 C C . PRO B 1 174 ? 15.637 52.020 22.551 1.00 25.30 174 PRO B C 1
ATOM 5768 O O . PRO B 1 174 ? 15.901 51.607 23.687 1.00 25.45 174 PRO B O 1
ATOM 5772 N N . THR B 1 175 ? 16.202 53.099 22.014 1.00 25.27 175 THR B N 1
ATOM 5773 C CA . THR B 1 175 ? 17.095 53.971 22.783 1.00 23.38 175 THR B CA 1
ATOM 5774 C C . THR B 1 175 ? 16.363 54.735 23.888 1.00 26.11 175 THR B C 1
ATOM 5775 O O . THR B 1 175 ? 15.129 54.756 23.945 1.00 22.71 175 THR B O 1
ATOM 5779 N N . ALA B 1 176 ? 17.144 55.373 24.756 1.00 25.42 176 ALA B N 1
ATOM 5780 C CA . ALA B 1 176 ? 16.613 56.291 25.760 1.00 32.74 176 ALA B CA 1
ATOM 5781 C C . ALA B 1 176 ? 15.970 57.510 25.086 1.00 29.11 176 ALA B C 1
ATOM 5782 O O . ALA B 1 176 ? 16.342 57.859 23.969 1.00 25.79 176 ALA B O 1
ATOM 5784 N N . ASP B 1 177 ? 15.002 58.138 25.756 1.00 33.55 177 ASP B N 1
ATOM 5785 C CA . ASP B 1 177 ? 14.401 59.389 25.274 1.00 36.56 177 ASP B CA 1
ATOM 5786 C C . ASP B 1 177 ? 15.493 60.465 25.227 1.00 36.56 177 ASP B C 1
ATOM 5787 O O . ASP B 1 177 ? 16.473 60.406 25.981 1.00 37.05 177 ASP B O 1
ATOM 5792 N N . ALA B 1 178 ? 15.341 61.451 24.354 1.00 32.31 178 ALA B N 1
ATOM 5793 C CA . ALA B 1 178 ? 16.396 62.456 24.215 1.00 32.28 178 ALA B CA 1
ATOM 5794 C C . ALA B 1 178 ? 16.330 63.473 25.335 1.00 30.76 178 ALA B C 1
ATOM 5795 O O . ALA B 1 178 ? 15.245 63.792 25.816 1.00 33.21 178 ALA B O 1
ATOM 5797 N N . ARG B 1 179 ? 17.480 64.000 25.739 1.00 30.47 179 ARG B N 1
ATOM 5798 C CA . ARG B 1 179 ? 17.506 65.091 26.726 1.00 34.10 179 ARG B CA 1
ATOM 5799 C C . ARG B 1 179 ? 17.681 66.442 26.030 1.00 32.52 179 ARG B C 1
ATOM 5800 O O . ARG B 1 179 ? 18.789 66.823 25.637 1.00 30.86 179 ARG B O 1
ATOM 5808 N N . LEU B 1 180 ? 16.576 67.162 25.875 1.00 38.01 180 LEU B N 1
ATOM 5809 C CA . LEU B 1 180 ? 16.580 68.433 25.149 1.00 33.87 180 LEU B CA 1
ATOM 5810 C C . LEU B 1 180 ? 16.724 69.672 26.015 1.00 32.07 180 LEU B C 1
ATOM 5811 O O . LEU B 1 180 ? 17.108 70.713 25.514 1.00 34.21 180 LEU B O 1
ATOM 5816 N N . GLU B 1 181 ? 16.389 69.575 27.298 1.00 36.57 181 GLU B N 1
ATOM 5817 C CA . GLU B 1 181 ? 16.323 70.754 28.169 1.00 36.79 181 GLU B CA 1
ATOM 5818 C C . GLU B 1 181 ? 17.556 71.659 28.119 1.00 32.60 181 GLU B C 1
ATOM 5819 O O . GLU B 1 181 ? 17.438 72.873 28.198 1.00 38.81 181 GLU B O 1
ATOM 5825 N N . ASP B 1 182 ? 18.731 71.072 27.964 1.00 31.79 182 ASP B N 1
ATOM 5826 C CA . ASP B 1 182 ? 19.977 71.834 27.990 1.00 35.93 182 ASP B CA 1
ATOM 5827 C C . ASP B 1 182 ? 20.632 71.972 26.610 1.00 33.00 182 ASP B C 1
ATOM 5828 O O . ASP B 1 182 ? 21.794 72.334 26.505 1.00 35.98 182 ASP B O 1
ATOM 5833 N N . ALA B 1 183 ? 19.887 71.683 25.554 1.00 32.34 183 ALA B N 1
ATOM 5834 C CA . ALA B 1 183 ? 20.395 71.871 24.200 1.00 32.22 183 ALA B CA 1
ATOM 5835 C C . ALA B 1 183 ? 20.318 73.335 23.764 1.00 32.65 183 ALA B C 1
ATOM 5836 O O . ALA B 1 183 ? 19.454 74.098 24.214 1.00 30.29 183 ALA B O 1
ATOM 5838 N N . THR B 1 184 ? 21.228 73.726 22.883 1.00 28.76 184 THR B N 1
ATOM 5839 C CA . THR B 1 184 ? 21.183 75.063 22.325 1.00 33.16 184 THR B CA 1
ATOM 5840 C C . THR B 1 184 ? 20.583 75.048 20.920 1.00 28.15 184 THR B C 1
ATOM 5841 O O . THR B 1 184 ? 20.743 74.075 20.187 1.00 29.18 184 THR B O 1
ATOM 5845 N N . PHE B 1 185 ? 19.907 76.134 20.559 1.00 27.31 185 PHE B N 1
ATOM 5846 C CA . PHE B 1 185 ? 19.321 76.309 19.225 1.00 33.27 185 PHE B CA 1
ATOM 5847 C C . PHE B 1 185 ? 19.797 77.607 18.563 1.00 34.22 185 PHE B C 1
ATOM 5848 O O . PHE B 1 185 ? 20.125 78.576 19.239 1.00 36.73 185 PHE B O 1
ATOM 5856 N N . VAL B 1 186 ? 19.848 77.610 17.239 1.00 32.01 186 VAL B N 1
ATOM 5857 C CA . VAL B 1 186 ? 20.346 78.754 16.508 1.00 37.17 186 VAL B CA 1
ATOM 5858 C C . VAL B 1 186 ? 19.219 79.701 16.123 1.00 42.87 186 VAL B C 1
ATOM 5859 O O . VAL B 1 186 ? 18.107 79.276 15.809 1.00 43.66 186 VAL B O 1
ATOM 5863 N N . GLU B 1 187 ? 19.524 80.992 16.171 1.00 43.26 187 GLU B N 1
ATOM 5864 C CA . GLU B 1 187 ? 18.681 82.012 15.572 1.00 49.36 187 GLU B CA 1
ATOM 5865 C C . GLU B 1 187 ? 19.254 82.296 14.192 1.00 42.16 187 GLU B C 1
ATOM 5866 O O . GLU B 1 187 ? 20.452 82.545 14.047 1.00 35.74 187 GLU B O 1
ATOM 5872 N N . LEU B 1 188 ? 18.401 82.237 13.179 1.00 40.15 188 LEU B N 1
ATOM 5873 C CA . LEU B 1 188 ? 18.856 82.410 11.814 1.00 38.95 188 LEU B CA 1
ATOM 5874 C C . LEU B 1 188 ? 18.543 83.806 11.317 1.00 36.10 188 LEU B C 1
ATOM 5875 O O . LEU B 1 188 ? 17.564 84.417 11.747 1.00 35.77 188 LEU B O 1
ATOM 5880 N N . ASP B 1 189 ? 19.388 84.304 10.417 1.00 37.70 189 ASP B N 1
ATOM 5881 C CA . ASP B 1 189 ? 19.168 85.596 9.774 1.00 42.69 189 ASP B CA 1
ATOM 5882 C C . ASP B 1 189 ? 17.821 85.618 9.041 1.00 43.50 189 ASP B C 1
ATOM 5883 O O . ASP B 1 189 ? 17.505 84.704 8.277 1.00 39.70 189 ASP B O 1
ATOM 5888 N N . PRO B 1 190 ? 17.026 86.671 9.272 1.00 45.01 190 PRO B N 1
ATOM 5889 C CA . PRO B 1 190 ? 15.655 86.799 8.753 1.00 43.97 190 PRO B CA 1
ATOM 5890 C C . PRO B 1 190 ? 15.561 86.680 7.238 1.00 39.12 190 PRO B C 1
ATOM 5891 O O . PRO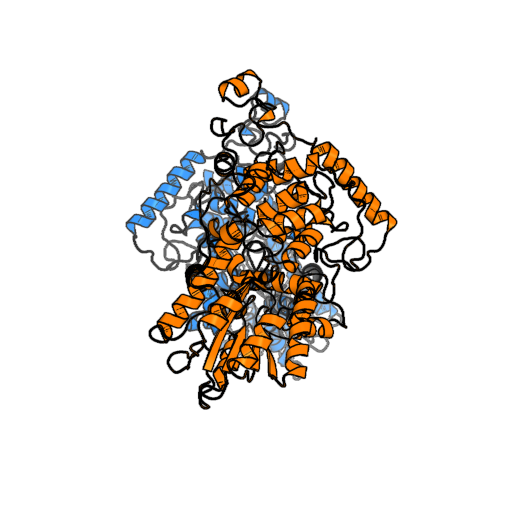 B 1 190 ? 14.584 86.137 6.718 1.00 38.04 190 PRO B O 1
ATOM 5895 N N . GLU B 1 191 ? 16.557 87.183 6.527 1.00 37.84 191 GLU B N 1
ATOM 5896 C CA . GLU B 1 191 ? 16.468 87.147 5.083 1.00 39.96 191 GLU B CA 1
ATOM 5897 C C . GLU B 1 191 ? 16.836 85.775 4.583 1.00 39.70 191 GLU B C 1
ATOM 5898 O O . GLU B 1 191 ? 16.272 85.304 3.599 1.00 37.07 191 GLU B O 1
ATOM 5904 N N . PHE B 1 192 ? 17.781 85.128 5.262 1.00 40.31 192 PHE B N 1
ATOM 5905 C CA . PHE B 1 192 ? 18.067 83.735 4.957 1.00 39.92 192 PHE B CA 1
ATOM 5906 C C . PHE B 1 192 ? 16.786 82.913 5.015 1.00 36.22 192 PHE B C 1
ATOM 5907 O O . PHE B 1 192 ? 16.492 82.139 4.109 1.00 35.48 192 PHE B O 1
ATOM 5915 N N . CYS B 1 193 ? 16.029 83.093 6.091 1.00 33.21 193 CYS B N 1
ATOM 5916 C CA . CYS B 1 193 ? 14.793 82.354 6.286 1.00 31.97 193 CYS B CA 1
ATOM 5917 C C . CYS B 1 193 ? 13.785 82.601 5.166 1.00 34.44 193 CYS B C 1
ATOM 5918 O O . CYS B 1 193 ? 13.113 81.682 4.718 1.00 32.36 193 CYS B O 1
ATOM 5921 N N . ARG B 1 194 ? 13.676 83.842 4.706 1.00 40.02 194 ARG B N 1
ATOM 5922 C CA . ARG B 1 194 ? 12.751 84.141 3.623 1.00 40.26 194 ARG B CA 1
ATOM 5923 C C . ARG B 1 194 ? 13.305 83.582 2.309 1.00 38.20 194 ARG B C 1
ATOM 5924 O O . ARG B 1 194 ? 12.566 83.061 1.478 1.00 37.71 194 ARG B O 1
ATOM 5932 N N . SER B 1 195 ? 14.619 83.653 2.145 1.00 36.95 195 SER B N 1
ATOM 5933 C CA . SER B 1 195 ? 15.240 83.256 0.890 1.00 37.50 195 SER B CA 1
ATOM 5934 C C . SER B 1 195 ? 15.180 81.748 0.645 1.00 38.44 195 SER B C 1
ATOM 5935 O O . SER B 1 195 ? 15.063 81.308 -0.501 1.00 37.92 195 SER B O 1
ATOM 5938 N N . LEU B 1 196 ? 15.262 80.961 1.714 1.00 31.61 196 LEU B N 1
ATOM 5939 C CA . LEU B 1 196 ? 15.200 79.503 1.596 1.00 32.17 196 LEU B CA 1
ATOM 5940 C C . LEU B 1 196 ? 13.804 78.945 1.860 1.00 31.09 196 LEU B C 1
ATOM 5941 O O . LEU B 1 196 ? 13.634 77.745 2.031 1.00 29.83 196 LEU B O 1
ATOM 5946 N N . LYS B 1 197 ? 12.810 79.822 1.909 1.00 30.00 197 LYS B N 1
ATOM 5947 C CA . LYS B 1 197 ? 11.427 79.395 2.056 1.00 30.36 197 LYS B CA 1
ATOM 5948 C C . LYS B 1 197 ? 11.213 78.586 3.338 1.00 29.48 197 LYS B C 1
ATOM 5949 O O . LYS B 1 197 ? 10.614 77.515 3.315 1.00 26.37 197 LYS B O 1
ATOM 5955 N N . LEU B 1 198 ? 11.735 79.115 4.443 1.00 25.83 198 LEU B N 1
ATOM 5956 C CA . LEU B 1 198 ? 11.529 78.575 5.771 1.00 20.90 198 LEU B CA 1
ATOM 5957 C C . LEU B 1 198 ? 10.184 79.048 6.302 1.00 27.28 198 LEU B C 1
ATOM 5958 O O . LEU B 1 198 ? 9.960 80.250 6.428 1.00 26.15 198 LEU B O 1
ATOM 5963 N N . PHE B 1 199 ? 9.286 78.114 6.616 1.00 24.27 199 PHE B N 1
ATOM 5964 C CA . PHE B 1 199 ? 7.932 78.470 7.050 1.00 24.45 199 PHE B CA 1
ATOM 5965 C C . PHE B 1 199 ? 7.920 79.187 8.391 1.00 27.14 199 PHE B C 1
ATOM 5966 O O . PHE B 1 199 ? 8.697 78.853 9.290 1.00 27.71 199 PHE B O 1
ATOM 5974 N N . GLU B 1 200 ? 7.021 80.159 8.525 1.00 26.99 200 GLU B N 1
ATOM 5975 C CA . GLU B 1 200 ? 6.858 80.902 9.770 1.00 31.67 200 GLU B CA 1
ATOM 5976 C C . GLU B 1 200 ? 5.981 80.097 10.704 1.00 33.91 200 GLU B C 1
ATOM 5977 O O . GLU B 1 200 ? 6.286 79.930 11.887 1.00 31.97 200 GLU B O 1
ATOM 5983 N N . GLN B 1 201 ? 4.870 79.611 10.169 1.00 31.04 201 GLN B N 1
ATOM 5984 C CA . GLN B 1 201 ? 4.085 78.623 10.883 1.00 32.01 201 GLN B CA 1
ATOM 5985 C C . GLN B 1 201 ? 3.788 77.495 9.931 1.00 31.40 201 GLN B C 1
ATOM 5986 O O . GLN B 1 201 ? 3.986 77.631 8.728 1.00 29.92 201 GLN B O 1
ATOM 5992 N N . LEU B 1 202 ? 3.329 76.380 10.483 1.00 31.00 202 LEU B N 1
ATOM 5993 C CA . LEU B 1 202 ? 3.047 75.194 9.706 1.00 29.40 202 LEU B CA 1
ATOM 5994 C C . LEU B 1 202 ? 1.937 75.472 8.714 1.00 30.27 202 LEU B C 1
ATOM 5995 O O . LEU B 1 202 ? 0.860 75.937 9.089 1.00 31.81 202 LEU B O 1
ATOM 6000 N N . PRO B 1 203 ? 2.195 75.176 7.436 1.00 30.39 203 PRO B N 1
ATOM 6001 C CA . PRO B 1 203 ? 1.210 75.389 6.373 1.00 31.04 203 PRO B CA 1
ATOM 6002 C C . PRO B 1 203 ? 0.056 74.417 6.519 1.00 31.81 203 PRO B C 1
ATOM 6003 O O . PRO B 1 203 ? 0.144 73.476 7.297 1.00 27.42 203 PRO B O 1
ATOM 6007 N N . THR B 1 204 ? -1.016 74.652 5.776 1.00 33.83 204 THR B N 1
ATOM 6008 C CA . THR B 1 204 ? -2.103 73.696 5.682 1.00 28.96 204 THR B CA 1
ATOM 6009 C C . THR B 1 204 ? -1.913 72.988 4.362 1.00 29.50 204 THR B C 1
ATOM 6010 O O . THR B 1 204 ? -1.171 73.471 3.516 1.00 32.36 204 THR B O 1
ATOM 6014 N N . PRO B 1 205 ? -2.576 71.842 4.172 1.00 26.86 205 PRO B N 1
ATOM 6015 C CA . PRO B 1 205 ? -2.413 71.131 2.904 1.00 30.35 205 PRO B CA 1
ATOM 6016 C C . PRO B 1 205 ? -2.677 72.035 1.703 1.00 32.01 205 PRO B C 1
ATOM 6017 O O . PRO B 1 205 ? -1.944 71.949 0.705 1.00 28.87 205 PRO B O 1
ATOM 6021 N N . GLU B 1 206 ? -3.692 72.896 1.799 1.00 30.39 206 GLU B N 1
ATOM 6022 C CA . GLU B 1 206 ? -4.063 73.749 0.670 1.00 31.06 206 GLU B CA 1
ATOM 6023 C C . GLU B 1 206 ? -2.878 74.543 0.179 1.00 32.21 206 GLU B C 1
ATOM 6024 O O . GLU B 1 206 ? -2.779 74.860 -1.003 1.00 32.24 206 GLU B O 1
ATOM 6030 N N . HIS B 1 207 ? -1.967 74.853 1.090 1.00 31.38 207 HIS B N 1
ATOM 6031 C CA . HIS B 1 207 ? -0.768 75.558 0.703 1.00 28.90 207 HIS B CA 1
ATOM 6032 C C . HIS B 1 207 ? 0.000 74.805 -0.375 1.00 29.03 207 HIS B C 1
ATOM 6033 O O . HIS B 1 207 ? 0.675 75.413 -1.189 1.00 29.78 207 HIS B O 1
ATOM 6040 N N . PHE B 1 208 ? -0.095 73.481 -0.377 1.00 24.95 208 PHE B N 1
ATOM 6041 C CA . PHE B 1 208 ? 0.550 72.689 -1.421 1.00 30.18 208 PHE B CA 1
ATOM 6042 C C . PHE B 1 208 ? -0.402 72.341 -2.572 1.00 29.71 208 PHE B C 1
ATOM 6043 O O . PHE B 1 208 ? -0.121 71.454 -3.372 1.00 32.08 208 PHE B O 1
ATOM 6051 N N . ASN B 1 209 ? -1.519 73.050 -2.656 1.00 33.00 209 ASN B N 1
ATOM 6052 C CA . ASN B 1 209 ? -2.571 72.722 -3.615 1.00 34.56 209 ASN B CA 1
ATOM 6053 C C . ASN B 1 209 ? -3.116 71.303 -3.404 1.00 32.79 209 ASN B C 1
ATOM 6054 O O . ASN B 1 209 ? -3.404 70.584 -4.355 1.00 33.93 209 ASN B O 1
ATOM 6059 N N . VAL B 1 210 ? -3.255 70.909 -2.143 1.00 33.96 210 VAL B N 1
ATOM 6060 C CA . VAL B 1 210 ? -3.970 69.685 -1.805 1.00 32.92 210 VAL B CA 1
ATOM 6061 C C . VAL B 1 210 ? -5.291 70.038 -1.117 1.00 29.85 210 VAL B C 1
ATOM 6062 O O . VAL B 1 210 ? -5.284 70.707 -0.092 1.00 33.90 210 VAL B O 1
ATOM 6066 N N . TYR B 1 211 ? -6.416 69.593 -1.675 1.00 27.50 211 TYR B N 1
ATOM 6067 C CA . TYR B 1 211 ? -7.738 69.897 -1.102 1.00 37.24 211 TYR B CA 1
ATOM 6068 C C . TYR B 1 211 ? -8.600 68.649 -0.847 1.00 39.52 211 TYR B C 1
ATOM 6069 O O . TYR B 1 211 ? -8.309 67.573 -1.382 1.00 36.66 211 TYR B O 1
ATOM 6078 N N . GLY B 1 212 ? -9.664 68.807 -0.049 1.00 38.33 212 GLY B N 1
ATOM 6079 C CA . GLY B 1 212 ? -10.721 67.795 0.094 1.00 44.43 212 GLY B CA 1
ATOM 6080 C C . GLY B 1 212 ? -11.053 67.054 -1.201 1.00 55.09 212 GLY B C 1
ATOM 6081 O O . GLY B 1 212 ? -11.415 67.677 -2.200 1.00 59.04 212 GLY B O 1
ATOM 6082 N N . ASP B 1 213 ? -10.963 65.722 -1.172 1.00 58.10 213 ASP B N 1
ATOM 6083 C CA . ASP B 1 213 ? -10.734 64.912 -2.387 1.00 65.19 213 ASP B CA 1
ATOM 6084 C C . ASP B 1 213 ? -11.922 64.360 -3.205 1.00 78.71 213 ASP B C 1
ATOM 6085 O O . ASP B 1 213 ? -13.023 64.934 -3.207 1.00 80.11 213 ASP B O 1
ATOM 6090 N N . ASN B 1 214 ? -11.643 63.248 -3.906 1.00 70.82 214 ASN B N 1
ATOM 6091 C CA . ASN B 1 214 ? -12.553 62.556 -4.843 1.00 69.29 214 ASN B CA 1
ATOM 6092 C C . ASN B 1 214 ? -14.014 62.451 -4.382 1.00 76.79 214 ASN B C 1
ATOM 6093 O O . ASN B 1 214 ? -14.943 62.690 -5.166 1.00 65.14 214 ASN B O 1
ATOM 6098 N N . MET B 1 215 ? -14.197 62.066 -3.116 1.00 78.59 215 MET B N 1
ATOM 6099 C CA . MET B 1 215 ? -15.521 61.920 -2.499 1.00 79.25 215 MET B CA 1
ATOM 6100 C C . MET B 1 215 ? -15.684 62.918 -1.343 1.00 81.33 215 MET B C 1
ATOM 6101 O O . MET B 1 215 ? -15.670 62.524 -0.174 1.00 75.36 215 MET B O 1
ATOM 6106 N N . GLY B 1 216 ? -15.823 64.202 -1.684 1.00 79.02 216 GLY B N 1
ATOM 6107 C CA . GLY B 1 216 ? -16.002 65.272 -0.715 1.00 80.33 216 GLY B CA 1
ATOM 6108 C C . GLY B 1 216 ? -16.423 64.799 0.664 1.00 84.91 216 GLY B C 1
ATOM 6109 O O . GLY B 1 216 ? -17.522 64.270 0.854 1.00 90.64 216 GLY B O 1
ATOM 6110 N N . PHE B 1 217 ? -15.537 65.027 1.628 1.00 82.54 217 PHE B N 1
ATOM 6111 C CA . PHE B 1 217 ? -15.607 64.461 2.982 1.00 82.24 217 PHE B CA 1
ATOM 6112 C C . PHE B 1 217 ? -16.938 64.401 3.735 1.00 86.81 217 PHE B C 1
ATOM 6113 O O . PHE B 1 217 ? -17.490 65.428 4.142 1.00 86.01 217 PHE B O 1
ATOM 6121 N N . LEU B 1 218 ? -17.424 63.183 3.948 1.00 84.95 218 LEU B N 1
ATOM 6122 C CA . LEU B 1 218 ? -18.226 62.911 5.136 1.00 87.68 218 LEU B CA 1
ATOM 6123 C C . LEU B 1 218 ? -17.620 61.711 5.865 1.00 84.08 218 LEU B C 1
ATOM 6124 O O . LEU B 1 218 ? -17.884 60.544 5.541 1.00 74.73 218 LEU B O 1
ATOM 6129 N N . ALA B 1 219 ? -16.778 62.033 6.841 1.00 79.15 219 ALA B N 1
ATOM 6130 C CA . ALA B 1 219 ? -16.034 61.041 7.599 1.00 69.29 219 ALA B CA 1
ATOM 6131 C C . ALA B 1 219 ? -16.602 60.884 9.010 1.00 65.74 219 ALA B C 1
ATOM 6132 O O . ALA B 1 219 ? -16.697 61.855 9.765 1.00 59.47 219 ALA B O 1
ATOM 6134 N N . LYS B 1 220 ? -16.978 59.653 9.354 1.00 65.20 220 LYS B N 1
ATOM 6135 C CA . LYS B 1 220 ? -17.561 59.346 10.662 1.00 62.58 220 LYS B CA 1
ATOM 6136 C C . LYS B 1 220 ? -16.531 59.507 11.784 1.00 63.55 220 LYS B C 1
ATOM 6137 O O . LYS B 1 220 ? -16.855 59.978 12.877 1.00 61.31 220 LYS B O 1
ATOM 6143 N N . ILE B 1 221 ? -15.289 59.119 11.501 1.00 64.69 221 ILE B N 1
ATOM 6144 C CA . ILE B 1 221 ? -14.198 59.258 12.467 1.00 64.76 221 ILE B CA 1
ATOM 6145 C C . ILE B 1 221 ? -13.019 60.043 11.872 1.00 60.73 221 ILE B C 1
ATOM 6146 O O . ILE B 1 221 ? -12.895 60.151 10.650 1.00 57.88 221 ILE B O 1
ATOM 6151 N N . ASN B 1 222 ? -12.175 60.612 12.732 1.00 59.33 222 ASN B N 1
ATOM 6152 C CA . ASN B 1 222 ? -10.986 61.333 12.266 1.00 55.80 222 ASN B CA 1
ATOM 6153 C C . ASN B 1 222 ? -9.709 60.983 13.027 1.00 56.16 222 ASN B C 1
ATOM 6154 O O . ASN B 1 222 ? -9.750 60.533 14.175 1.00 57.77 222 ASN B O 1
ATOM 6159 N N . TRP B 1 223 ? -8.573 61.204 12.374 1.00 50.48 223 TRP B N 1
ATOM 6160 C CA . TRP B 1 223 ? -7.298 60.691 12.856 1.00 49.37 223 TRP B CA 1
ATOM 6161 C C . TRP B 1 223 ? -6.306 61.784 13.225 1.00 39.87 223 TRP B C 1
ATOM 6162 O O . TRP B 1 223 ? -5.926 62.578 12.378 1.00 43.69 223 TRP B O 1
ATOM 6173 N N . ARG B 1 224 ? -5.855 61.780 14.472 1.00 37.01 224 ARG B N 1
ATOM 6174 C CA . ARG B 1 224 ? -4.797 62.680 14.922 1.00 37.93 224 ARG B CA 1
ATOM 6175 C C . ARG B 1 224 ? -3.425 62.055 14.675 1.00 31.85 224 ARG B C 1
ATOM 6176 O O . ARG B 1 224 ? -3.149 60.957 15.141 1.00 31.00 224 ARG B O 1
ATOM 6184 N N . GLY B 1 225 ? -2.564 62.758 13.949 1.00 23.46 225 GLY B N 1
ATOM 6185 C CA . GLY B 1 225 ? -1.206 62.298 13.738 1.00 18.83 225 GLY B CA 1
ATOM 6186 C C . GLY B 1 225 ? -0.259 62.806 14.812 1.00 22.93 225 GLY B C 1
ATOM 6187 O O . GLY B 1 225 ? -0.611 63.659 15.640 1.00 26.42 225 GLY B O 1
ATOM 6188 N N . GLY B 1 226 ? 0.953 62.276 14.824 1.00 20.87 226 GLY B N 1
ATOM 6189 C CA . GLY B 1 226 ? 1.933 62.753 15.773 1.00 20.04 226 GLY B CA 1
ATOM 6190 C C . GLY B 1 226 ? 2.280 61.768 16.857 1.00 19.95 226 GLY B C 1
ATOM 6191 O O . GLY B 1 226 ? 1.493 60.880 17.192 1.00 20.42 226 GLY B O 1
ATOM 6192 N N . GLU B 1 227 ? 3.470 61.962 17.421 1.00 23.34 227 GLU B N 1
ATOM 6193 C CA . GLU B 1 227 ? 4.053 61.084 18.422 1.00 16.66 227 GLU B CA 1
ATOM 6194 C C . GLU B 1 227 ? 3.258 60.992 19.710 1.00 21.90 227 GLU B C 1
ATOM 6195 O O . GLU B 1 227 ? 3.226 59.933 20.365 1.00 23.50 227 GLU B O 1
ATOM 6201 N N . THR B 1 228 ? 2.643 62.104 20.094 1.00 21.27 228 THR B N 1
ATOM 6202 C CA . THR B 1 228 ? 1.873 62.171 21.337 1.00 20.79 228 THR B CA 1
ATOM 6203 C C . THR B 1 228 ? 0.652 61.273 21.317 1.00 21.99 228 THR B C 1
ATOM 6204 O O . THR B 1 228 ? 0.377 60.577 22.290 1.00 26.84 228 THR B O 1
ATOM 6208 N N . GLN B 1 229 ? -0.061 61.262 20.195 1.00 22.91 229 GLN B N 1
ATOM 6209 C CA . GLN B 1 229 ? -1.212 60.387 20.035 1.00 17.68 229 GLN B CA 1
ATOM 6210 C C . GLN B 1 229 ? -0.794 58.942 19.744 1.00 24.40 229 GLN B C 1
ATOM 6211 O O . GLN B 1 229 ? -1.527 57.987 20.054 1.00 24.84 229 GLN B O 1
ATOM 6217 N N . ALA B 1 230 ? 0.383 58.772 19.154 1.00 20.08 230 ALA B N 1
ATOM 6218 C CA . ALA B 1 230 ? 0.875 57.427 18.897 1.00 21.78 230 ALA B CA 1
ATOM 6219 C C . ALA B 1 230 ? 1.088 56.741 20.225 1.00 22.53 230 ALA B C 1
ATOM 6220 O O . ALA B 1 230 ? 0.698 55.598 20.415 1.00 21.33 230 ALA B O 1
ATOM 6222 N N . LEU B 1 231 ? 1.708 57.459 21.152 1.00 23.99 231 LEU B N 1
ATOM 6223 C CA . LEU B 1 231 ? 2.003 56.917 22.466 1.00 22.88 231 LEU B CA 1
ATOM 6224 C C . LEU B 1 231 ? 0.747 56.714 23.315 1.00 20.55 231 LEU B C 1
ATOM 6225 O O . LEU B 1 231 ? 0.737 55.877 24.197 1.00 24.10 231 LEU B O 1
ATOM 6230 N N . LEU B 1 232 ? -0.314 57.458 23.042 1.00 20.80 232 LEU B N 1
ATOM 6231 C CA . LEU B 1 232 ? -1.562 57.263 23.775 1.00 23.72 232 LEU B CA 1
ATOM 6232 C C . LEU B 1 232 ? -2.256 56.016 23.253 1.00 22.93 232 LEU B C 1
ATOM 6233 O O . LEU B 1 232 ? -2.942 55.321 23.997 1.00 27.17 232 LEU B O 1
ATOM 6238 N N . LEU B 1 233 ? -2.097 55.765 21.962 1.00 21.57 233 LEU B N 1
ATOM 6239 C CA . LEU B 1 233 ? -2.642 54.576 21.326 1.00 21.28 233 LEU B CA 1
ATOM 6240 C C . LEU B 1 233 ? -1.906 53.341 21.794 1.00 22.12 233 LEU B C 1
ATOM 6241 O O . LEU B 1 233 ? -2.521 52.309 22.031 1.00 27.39 233 LEU B O 1
ATOM 6246 N N . LEU B 1 234 ? -0.589 53.438 21.929 1.00 23.02 234 LEU B N 1
ATOM 6247 C CA . LEU B 1 234 ? 0.196 52.312 22.429 1.00 23.53 234 LEU B CA 1
ATOM 6248 C C . LEU B 1 234 ? -0.243 51.898 23.831 1.00 24.13 234 LEU B C 1
ATOM 6249 O O . LEU B 1 234 ? -0.336 50.716 24.127 1.00 27.25 234 LEU B O 1
ATOM 6254 N N . ASP B 1 235 ? -0.513 52.874 24.690 1.00 26.78 235 ASP B N 1
ATOM 6255 C CA . ASP B 1 235 ? -0.984 52.590 26.042 1.00 27.66 235 ASP B CA 1
ATOM 6256 C C . ASP B 1 235 ? -2.360 51.917 26.079 1.00 25.87 235 ASP B C 1
ATOM 6257 O O . ASP B 1 235 ? -2.507 50.860 26.689 1.00 25.01 235 ASP B O 1
ATOM 6262 N N . GLU B 1 236 ? -3.360 52.524 25.442 1.00 21.99 236 GLU B N 1
ATOM 6263 C CA . GLU B 1 236 ? -4.677 51.895 25.354 1.00 26.53 236 GLU B CA 1
ATOM 6264 C C . GLU B 1 236 ? -4.532 50.448 24.883 1.00 27.53 236 GLU B C 1
ATOM 6265 O O . GLU B 1 236 ? -5.151 49.539 25.433 1.00 27.05 236 GLU B O 1
ATOM 6271 N N . ARG B 1 237 ? -3.694 50.241 23.873 1.00 24.14 237 ARG B N 1
ATOM 6272 C CA . ARG B 1 237 ? -3.473 48.913 23.326 1.00 22.58 237 ARG B CA 1
ATOM 6273 C C . ARG B 1 237 ? -2.889 48.025 24.405 1.00 22.68 237 ARG B C 1
ATOM 6274 O O . ARG B 1 237 ? -3.354 46.907 24.616 1.00 23.91 237 ARG B O 1
ATOM 6282 N N . LEU B 1 238 ? -1.876 48.531 25.100 1.00 21.24 238 LEU B N 1
ATOM 6283 C CA . LEU B 1 238 ? -1.162 47.719 26.076 1.00 30.43 238 LEU B CA 1
ATOM 6284 C C . LEU B 1 238 ? -2.069 47.389 27.249 1.00 30.28 238 LEU B C 1
ATOM 6285 O O . LEU B 1 238 ? -2.127 46.245 27.682 1.00 28.73 238 LEU B O 1
ATOM 6290 N N . LYS B 1 239 ? -2.787 48.391 27.741 1.00 25.18 239 LYS B N 1
ATOM 6291 C CA . LYS B 1 239 ? -3.770 48.178 28.786 1.00 28.05 239 LYS B CA 1
ATOM 6292 C C . LYS B 1 239 ? -4.747 47.055 28.404 1.00 29.81 239 LYS B C 1
ATOM 6293 O O . LYS B 1 239 ? -5.076 46.217 29.236 1.00 27.15 239 LYS B O 1
ATOM 6299 N N . VAL B 1 240 ? -5.209 47.033 27.154 1.00 28.15 240 VAL B N 1
ATOM 6300 C CA . VAL B 1 240 ? -6.144 45.991 26.743 1.00 32.00 240 VAL B CA 1
ATOM 6301 C C . VAL B 1 240 ? -5.487 44.623 26.767 1.00 29.85 240 VAL B C 1
ATOM 6302 O O . VAL B 1 240 ? -6.085 43.672 27.259 1.00 29.07 240 VAL B O 1
ATOM 6306 N N . GLU B 1 241 ? -4.259 44.530 26.256 1.00 27.41 241 GLU B N 1
ATOM 6307 C CA . GLU B 1 241 ? -3.531 43.259 26.274 1.00 31.01 241 GLU B CA 1
ATOM 6308 C C . GLU B 1 241 ? -3.254 42.799 27.696 1.00 27.69 241 GLU B C 1
ATOM 6309 O O . GLU B 1 241 ? -3.407 41.624 28.002 1.00 29.10 241 GLU B O 1
ATOM 6315 N N . GLN B 1 242 ? -2.849 43.737 28.550 1.00 27.43 242 GLN B N 1
ATOM 6316 C CA . GLN B 1 242 ? -2.624 43.488 29.972 1.00 29.72 242 GLN B CA 1
ATOM 6317 C C . GLN B 1 242 ? -3.782 42.670 30.554 1.00 27.63 242 GLN B C 1
ATOM 6318 O O . GLN B 1 242 ? -3.590 41.572 31.050 1.00 32.16 242 GLN B O 1
ATOM 6324 N N . HIS B 1 243 ? -4.993 43.193 30.446 1.00 29.19 243 HIS B N 1
ATOM 6325 C CA . HIS B 1 243 ? -6.171 42.475 30.917 1.00 33.66 243 HIS B CA 1
ATOM 6326 C C . HIS B 1 243 ? -6.296 41.099 30.273 1.00 31.11 243 HIS B C 1
ATOM 6327 O O . HIS B 1 243 ? -6.442 40.101 30.964 1.00 32.85 243 HIS B O 1
ATOM 6334 N N . ALA B 1 244 ? -6.227 41.057 28.946 1.00 32.86 244 ALA B N 1
ATOM 6335 C CA . ALA B 1 244 ? -6.301 39.807 28.207 1.00 29.34 244 ALA B CA 1
ATOM 6336 C C . ALA B 1 244 ? -5.220 38.856 28.711 1.00 30.89 244 ALA B C 1
ATOM 6337 O O . ALA B 1 244 ? -5.491 37.692 28.992 1.00 28.63 244 ALA B O 1
ATOM 6339 N N . PHE B 1 245 ? -4.002 39.376 28.856 1.00 32.38 245 PHE B N 1
ATOM 6340 C CA . PHE B 1 245 ? -2.879 38.620 29.404 1.00 27.00 245 PHE B CA 1
ATOM 6341 C C . PHE B 1 245 ? -3.279 38.018 30.735 1.00 29.29 245 PHE B C 1
ATOM 6342 O O . PHE B 1 245 ? -3.298 36.797 30.877 1.00 25.02 245 PHE B O 1
ATOM 6350 N N . GLU B 1 246 ? -3.616 38.888 31.691 1.00 30.87 246 GLU B N 1
ATOM 6351 C CA . GLU B 1 246 ? -4.054 38.496 33.043 1.00 32.31 246 GLU B CA 1
ATOM 6352 C C . GLU B 1 246 ? -5.233 37.514 33.052 1.00 33.63 246 GLU B C 1
ATOM 6353 O O . GLU B 1 246 ? -5.286 36.603 33.879 1.00 32.61 246 GLU B O 1
ATOM 6359 N N . ARG B 1 247 ? -6.175 37.715 32.138 1.00 26.87 247 ARG B N 1
ATOM 6360 C CA . ARG B 1 247 ? -7.324 36.837 32.005 1.00 27.23 247 ARG B CA 1
ATOM 6361 C C . ARG B 1 247 ? -6.902 35.517 31.305 1.00 34.33 247 ARG B C 1
ATOM 6362 O O . ARG B 1 247 ? -7.466 34.446 31.553 1.00 28.38 247 ARG B O 1
ATOM 6370 N N . GLY B 1 248 ? -5.885 35.603 30.449 1.00 29.38 248 GLY B N 1
ATOM 6371 C CA . GLY B 1 248 ? -5.313 34.431 29.815 1.00 26.55 248 GLY B CA 1
ATOM 6372 C C . GLY B 1 248 ? -5.829 34.205 28.407 1.00 28.00 248 GLY B C 1
ATOM 6373 O O . GLY B 1 248 ? -5.531 33.188 27.775 1.00 28.64 248 GLY B O 1
ATOM 6374 N N . PHE B 1 249 ? -6.593 35.159 27.898 1.00 23.48 249 PHE B N 1
ATOM 6375 C CA . PHE B 1 249 ? -7.278 34.936 26.644 1.00 24.46 249 PHE B CA 1
ATOM 6376 C C . PHE B 1 249 ? -8.088 36.139 26.165 1.00 28.71 249 PHE B C 1
ATOM 6377 O O . PHE B 1 249 ? -8.519 36.978 26.966 1.00 23.90 249 PHE B O 1
ATOM 6385 N N . TYR B 1 250 ? -8.296 36.197 24.851 1.00 26.07 250 TYR B N 1
ATOM 6386 C CA . TYR B 1 250 ? -9.144 37.198 24.220 1.00 28.14 250 TYR B CA 1
ATOM 6387 C C . TYR B 1 250 ? -10.611 36.815 24.355 1.00 28.00 250 TYR B C 1
ATOM 6388 O O . TYR B 1 250 ? -10.975 35.653 24.172 1.00 31.47 250 TYR B O 1
ATOM 6397 N N . LEU B 1 251 ? -11.456 37.788 24.666 1.00 29.72 251 LEU B N 1
ATOM 6398 C CA . LEU B 1 251 ? -12.894 37.564 24.638 1.00 33.50 251 LEU B CA 1
ATOM 6399 C C . LEU B 1 251 ? -13.249 37.356 23.178 1.00 36.39 251 LEU B C 1
ATOM 6400 O O . LEU B 1 251 ? -12.534 37.836 22.301 1.00 39.21 251 LEU B O 1
ATOM 6405 N N . PRO B 1 252 ? -14.336 36.623 22.896 1.00 36.26 252 PRO B N 1
ATOM 6406 C CA . PRO B 1 252 ? -14.643 36.373 21.487 1.00 32.98 252 PRO B CA 1
ATOM 6407 C C . PRO B 1 252 ? -14.827 37.656 20.683 1.00 40.18 252 PRO B C 1
ATOM 6408 O O . PRO B 1 252 ? -14.505 37.638 19.494 1.00 40.18 252 PRO B O 1
ATOM 6412 N N . ASN B 1 253 ? -15.310 38.735 21.308 1.00 38.03 253 ASN B N 1
ATOM 6413 C CA . ASN B 1 253 ? -15.541 40.001 20.591 1.00 42.62 253 ASN B CA 1
ATOM 6414 C C . ASN B 1 253 ? -14.255 40.761 20.251 1.00 41.80 253 ASN B C 1
ATOM 6415 O O . ASN B 1 253 ? -14.209 41.530 19.290 1.00 42.71 253 ASN B O 1
ATOM 6420 N N . GLN B 1 254 ? -13.208 40.535 21.036 1.00 40.15 254 GLN B N 1
ATOM 6421 C CA . GLN B 1 254 ? -11.905 41.127 20.745 1.00 37.89 254 GLN B CA 1
ATOM 6422 C C . GLN B 1 254 ? -11.224 40.435 19.561 1.00 34.65 254 GLN B C 1
ATOM 6423 O O . GLN B 1 254 ? -10.381 41.025 18.893 1.00 35.59 254 GLN B O 1
ATOM 6429 N N . ALA B 1 255 ? -11.591 39.182 19.311 1.00 35.37 255 ALA B N 1
ATOM 6430 C CA . ALA B 1 255 ? -10.963 38.391 18.260 1.00 35.63 255 ALA B CA 1
ATOM 6431 C C . ALA B 1 255 ? -11.542 38.699 16.890 1.00 37.37 255 ALA B C 1
ATOM 6432 O O . ALA B 1 255 ? -10.868 38.520 15.868 1.00 31.51 255 ALA B O 1
ATOM 6434 N N . LEU B 1 256 ? -12.788 39.158 16.873 1.00 36.03 256 LEU B N 1
ATOM 6435 C CA . LEU B 1 256 ? -13.496 39.403 15.622 1.00 36.43 256 LEU B CA 1
ATOM 6436 C C . LEU B 1 256 ? -13.050 40.676 14.921 1.00 35.63 256 LEU B C 1
ATOM 6437 O O . LEU B 1 256 ? -12.580 41.622 15.561 1.00 34.09 256 LEU B O 1
ATOM 6442 N N . PRO B 1 257 ? -13.196 40.694 13.589 1.00 37.17 257 PRO B N 1
ATOM 6443 C CA . PRO B 1 257 ? -12.989 41.890 12.779 1.00 36.09 257 PRO B CA 1
ATOM 6444 C C . PRO B 1 257 ? -14.072 42.886 13.141 1.00 39.31 257 PRO B C 1
ATOM 6445 O O . PRO B 1 257 ? -15.243 42.502 13.238 1.00 38.62 257 PRO B O 1
ATOM 6449 N N . ASN B 1 258 ? -13.688 44.137 13.360 1.00 34.03 258 ASN B N 1
ATOM 6450 C CA . ASN B 1 258 ? -14.657 45.156 13.690 1.00 37.11 258 ASN B CA 1
ATOM 6451 C C . ASN B 1 258 ? -14.428 46.405 12.848 1.00 39.90 258 ASN B C 1
ATOM 6452 O O . ASN B 1 258 ? -13.557 47.221 13.154 1.00 40.25 258 ASN B O 1
ATOM 6457 N N . ILE B 1 259 ? -15.217 46.547 11.784 1.00 40.07 259 ILE B N 1
ATOM 6458 C CA . ILE B 1 259 ? -15.022 47.644 10.837 1.00 36.50 259 ILE B CA 1
ATOM 6459 C C . ILE B 1 259 ? -15.730 48.935 11.250 1.00 41.36 259 ILE B C 1
ATOM 6460 O O . ILE B 1 259 ? -15.313 50.017 10.837 1.00 49.19 259 ILE B O 1
ATOM 6465 N N . HIS B 1 260 ? -16.780 48.836 12.068 1.00 43.65 260 HIS B N 1
ATOM 6466 C CA . HIS B 1 260 ? -17.527 50.037 12.482 1.00 50.57 260 HIS B CA 1
ATOM 6467 C C . HIS B 1 260 ? -17.106 50.627 13.818 1.00 48.80 260 HIS B C 1
ATOM 6468 O O . HIS B 1 260 ? -17.883 51.346 14.441 1.00 59.36 260 HIS B O 1
ATOM 6475 N N . ASP B 1 261 ? -15.890 50.350 14.262 1.00 48.09 261 ASP B N 1
ATOM 6476 C CA . ASP B 1 261 ? -15.453 50.928 15.527 1.00 56.61 261 ASP B CA 1
ATOM 6477 C C . ASP B 1 261 ? -14.210 51.824 15.450 1.00 57.08 261 ASP B C 1
ATOM 6478 O O . ASP B 1 261 ? -13.500 51.837 14.444 1.00 56.30 261 ASP B O 1
ATOM 6483 N N . SER B 1 262 ? -13.979 52.550 16.546 1.00 60.34 262 SER B N 1
ATOM 6484 C CA . SER B 1 262 ? -13.031 53.674 16.655 1.00 60.19 262 SER B CA 1
ATOM 6485 C C . SER B 1 262 ? -11.654 53.541 15.975 1.00 61.90 262 SER B C 1
ATOM 6486 O O . SER B 1 262 ? -11.192 52.427 15.675 1.00 53.88 262 SER B O 1
ATOM 6489 N N . PRO B 1 263 ? -10.998 54.701 15.739 1.00 59.06 263 PRO B N 1
ATOM 6490 C CA . PRO B 1 263 ? -9.667 54.815 15.130 1.00 52.06 263 PRO B CA 1
ATOM 6491 C C . PRO B 1 263 ? -8.560 54.548 16.146 1.00 48.06 263 PRO B C 1
ATOM 6492 O O . PRO B 1 263 ? -8.011 55.494 16.733 1.00 51.47 263 PRO B O 1
ATOM 6496 N N . LYS B 1 264 ? -8.228 53.277 16.343 1.00 35.10 264 LYS B N 1
ATOM 6497 C CA . LYS B 1 264 ? -7.212 52.924 17.316 1.00 34.63 264 LYS B CA 1
ATOM 6498 C C . LYS B 1 264 ? -6.014 52.251 16.672 1.00 33.68 264 LYS B C 1
ATOM 6499 O O . LYS B 1 264 ? -5.094 51.824 17.367 1.00 37.40 264 LYS B O 1
ATOM 6505 N N . SER B 1 265 ? -6.006 52.171 15.346 1.00 28.38 265 SER B N 1
ATOM 6506 C CA . SER B 1 265 ? -4.853 51.623 14.658 1.00 24.62 265 SER B CA 1
ATOM 6507 C C . SER B 1 265 ? -3.635 52.539 14.726 1.00 28.04 265 SER B C 1
ATOM 6508 O O . SER B 1 265 ? -3.745 53.762 14.695 1.00 22.86 265 SER B O 1
ATOM 6511 N N . MET B 1 266 ? -2.466 51.923 14.776 1.00 22.08 266 MET B N 1
ATOM 6512 C CA . MET B 1 266 ? -1.234 52.661 14.823 1.00 20.31 266 MET B CA 1
ATOM 6513 C C . MET B 1 266 ? -0.449 52.547 13.525 1.00 18.15 266 MET B C 1
ATOM 6514 O O . MET B 1 266 ? 0.743 52.861 13.485 1.00 17.13 266 MET B O 1
ATOM 6519 N N . SER B 1 267 ? -1.102 52.106 12.454 1.00 18.50 267 SER B N 1
ATOM 6520 C CA . SER B 1 267 ? -0.358 51.858 11.222 1.00 15.40 267 SER B CA 1
ATOM 6521 C C . SER B 1 267 ? 0.239 53.134 10.650 1.00 17.48 267 SER B C 1
ATOM 6522 O O . SER B 1 267 ? 1.363 53.122 10.171 1.00 17.43 267 SER B O 1
ATOM 6525 N N . ALA B 1 268 ? -0.507 54.239 10.705 1.00 17.02 268 ALA B N 1
ATOM 6526 C CA . ALA B 1 268 ? -0.024 55.484 10.116 1.00 16.59 268 ALA B CA 1
ATOM 6527 C C . ALA B 1 268 ? 1.105 56.047 10.955 1.00 17.58 268 ALA B C 1
ATOM 6528 O O . ALA B 1 268 ? 2.055 56.619 10.432 1.00 19.33 268 ALA B O 1
ATOM 6530 N N . HIS B 1 269 ? 1.008 55.850 12.263 1.00 18.68 269 HIS B N 1
ATOM 6531 C CA . HIS B 1 269 ? 2.066 56.249 13.186 1.00 18.19 269 HIS B CA 1
ATOM 6532 C C . HIS B 1 269 ? 3.380 55.519 12.970 1.00 19.17 269 HIS B C 1
ATOM 6533 O O . HIS B 1 269 ? 4.460 56.079 13.206 1.00 20.09 269 HIS B O 1
ATOM 6540 N N . LEU B 1 270 ? 3.281 54.269 12.530 1.00 19.32 270 LEU B N 1
ATOM 6541 C CA . LEU B 1 270 ? 4.452 53.441 12.298 1.00 18.66 270 LEU B CA 1
ATOM 6542 C C . LEU B 1 270 ? 5.053 53.795 10.965 1.00 16.38 270 LEU B C 1
ATOM 6543 O O . LEU B 1 270 ? 6.253 53.690 10.781 1.00 17.66 270 LEU B O 1
ATOM 6548 N N . ARG B 1 271 ? 4.202 54.186 10.019 1.00 20.71 271 ARG B N 1
ATOM 6549 C CA . ARG B 1 271 ? 4.680 54.528 8.686 1.00 23.04 271 ARG B CA 1
ATOM 6550 C C . ARG B 1 271 ? 5.505 55.791 8.751 1.00 20.79 271 ARG B C 1
ATOM 6551 O O . ARG B 1 271 ? 6.607 55.860 8.191 1.00 22.88 271 ARG B O 1
ATOM 6559 N N . PHE B 1 272 ? 4.970 56.784 9.446 1.00 18.49 272 PHE B N 1
ATOM 6560 C CA . PHE B 1 272 ? 5.666 58.047 9.629 1.00 17.54 272 PHE B CA 1
ATOM 6561 C C . PHE B 1 272 ? 6.682 58.008 10.761 1.00 19.95 272 PHE B C 1
ATOM 6562 O O . PHE B 1 272 ? 7.580 58.849 10.821 1.00 19.54 272 PHE B O 1
ATOM 6570 N N . GLY B 1 273 ? 6.549 57.043 11.664 1.00 20.21 273 GLY B N 1
ATOM 6571 C CA . GLY B 1 273 ? 7.523 56.905 12.727 1.00 15.26 273 GLY B CA 1
ATOM 6572 C C . GLY B 1 273 ? 7.184 57.772 13.927 1.00 20.98 273 GLY B C 1
ATOM 6573 O O . GLY B 1 273 ? 8.026 58.025 14.798 1.00 19.15 273 GLY B O 1
ATOM 6574 N N . CYS B 1 274 ? 5.944 58.240 13.988 1.00 20.48 274 CYS B N 1
ATOM 6575 C CA . CYS B 1 274 ? 5.467 58.876 15.215 1.00 19.36 274 CYS B CA 1
ATOM 6576 C C . CYS B 1 274 ? 5.637 57.876 16.348 1.00 20.48 274 CYS B C 1
ATOM 6577 O O . CYS B 1 274 ? 5.833 58.256 17.505 1.00 21.16 274 CYS B O 1
ATOM 6580 N N . LEU B 1 275 ? 5.536 56.591 16.009 1.00 18.09 275 LEU B N 1
ATOM 6581 C CA . LEU B 1 275 ? 5.726 55.516 16.977 1.00 16.81 275 LEU B CA 1
ATOM 6582 C C . LEU B 1 275 ? 6.899 54.653 16.545 1.00 21.08 275 LEU B C 1
ATOM 6583 O O . LEU B 1 275 ? 6.950 54.190 15.412 1.00 20.65 275 LEU B O 1
ATOM 6588 N N . SER B 1 276 ? 7.847 54.434 17.446 1.00 21.72 276 SER B N 1
ATOM 6589 C CA . SER B 1 276 ? 8.956 53.551 17.143 1.00 20.31 276 SER B CA 1
ATOM 6590 C C . SER B 1 276 ? 8.522 52.075 17.092 1.00 20.04 276 SER B C 1
ATOM 6591 O O . SER B 1 276 ? 7.821 51.599 17.974 1.00 18.09 276 SER B O 1
ATOM 6594 N N . VAL B 1 277 ? 8.963 51.351 16.068 1.00 17.77 277 VAL B N 1
ATOM 6595 C CA . VAL B 1 277 ? 8.519 49.984 15.870 1.00 18.11 277 VAL B CA 1
ATOM 6596 C C . VAL B 1 277 ? 9.153 49.091 16.930 1.00 18.69 277 VAL B C 1
ATOM 6597 O O . VAL B 1 277 ? 8.580 48.091 17.357 1.00 17.67 277 VAL B O 1
ATOM 6601 N N . ARG B 1 278 ? 10.336 49.477 17.372 1.00 19.49 278 ARG B N 1
ATOM 6602 C CA . ARG B 1 278 ? 10.996 48.773 18.454 1.00 17.87 278 ARG B CA 1
ATOM 6603 C C . ARG B 1 278 ? 10.281 48.936 19.803 1.00 21.01 278 ARG B C 1
ATOM 6604 O O . ARG B 1 278 ? 10.104 47.966 20.554 1.00 18.34 278 ARG B O 1
ATOM 6612 N N . ARG B 1 279 ? 9.860 50.151 20.119 1.00 16.81 279 ARG B N 1
ATOM 6613 C CA . ARG B 1 279 ? 9.177 50.354 21.384 1.00 18.44 279 ARG B CA 1
ATOM 6614 C C . ARG B 1 279 ? 7.949 49.457 21.438 1.00 15.06 279 ARG B C 1
ATOM 6615 O O . ARG B 1 279 ? 7.743 48.738 22.397 1.00 17.65 279 ARG B O 1
ATOM 6623 N N . PHE B 1 280 ? 7.139 49.532 20.393 1.00 15.85 280 PHE B N 1
ATOM 6624 C CA . PHE B 1 280 ? 5.974 48.686 20.203 1.00 17.51 280 PHE B CA 1
ATOM 6625 C C . PHE B 1 280 ? 6.362 47.224 20.441 1.00 18.49 280 PHE B C 1
ATOM 6626 O O . PHE B 1 280 ? 5.825 46.564 21.333 1.00 20.56 280 PHE B O 1
ATOM 6634 N N . TYR B 1 281 ? 7.321 46.728 19.661 1.00 16.94 281 TYR B N 1
ATOM 6635 C CA . TYR B 1 281 ? 7.791 45.357 19.816 1.00 16.24 281 TYR B CA 1
ATOM 6636 C C . TYR B 1 281 ? 8.099 45.017 21.262 1.00 19.35 281 TYR B C 1
ATOM 6637 O O . TYR B 1 281 ? 7.550 44.061 21.827 1.00 21.15 281 TYR B O 1
ATOM 6646 N N . TRP B 1 282 ? 8.999 45.799 21.844 1.00 17.00 282 TRP B N 1
ATOM 6647 C CA . TRP B 1 282 ? 9.548 45.503 23.145 1.00 18.88 282 TRP B CA 1
ATOM 6648 C C . TRP B 1 282 ? 8.625 45.777 24.315 1.00 21.44 282 TRP B C 1
ATOM 6649 O O . TRP B 1 282 ? 8.773 45.165 25.355 1.00 19.95 282 TRP B O 1
ATOM 6660 N N . SER B 1 283 ? 7.661 46.673 24.169 1.00 18.55 283 SER B N 1
ATOM 6661 C CA . SER B 1 283 ? 6.707 46.795 25.253 1.00 17.61 283 SER B CA 1
ATOM 6662 C C . SER B 1 283 ? 5.773 45.571 25.255 1.00 19.00 283 SER B C 1
ATOM 6663 O O . SER B 1 283 ? 5.404 45.079 26.310 1.00 20.02 283 SER B O 1
ATOM 6666 N N . VAL B 1 284 ? 5.400 45.076 24.079 1.00 19.16 284 VAL B N 1
ATOM 6667 C CA . VAL B 1 284 ? 4.608 43.838 23.992 1.00 18.71 284 VAL B CA 1
ATOM 6668 C C . VAL B 1 284 ? 5.412 42.620 24.435 1.00 21.13 284 VAL B C 1
ATOM 6669 O O . VAL B 1 284 ? 4.895 41.718 25.068 1.00 24.79 284 VAL B O 1
ATOM 6673 N N . HIS B 1 285 ? 6.686 42.591 24.100 1.00 21.79 285 HIS B N 1
ATOM 6674 C CA . HIS B 1 285 ? 7.526 41.506 24.555 1.00 23.71 285 HIS B CA 1
ATOM 6675 C C . HIS B 1 285 ? 7.619 41.461 26.085 1.00 25.80 285 HIS B C 1
ATOM 6676 O O . HIS B 1 285 ? 7.349 40.428 26.692 1.00 28.13 285 HIS B O 1
ATOM 6683 N N . ASP B 1 286 ? 7.981 42.579 26.704 1.00 25.21 286 ASP B N 1
ATOM 6684 C CA . ASP B 1 286 ? 8.116 42.661 28.170 1.00 24.73 286 ASP B CA 1
ATOM 6685 C C . ASP B 1 286 ? 6.824 42.366 28.919 1.00 24.01 286 ASP B C 1
ATOM 6686 O O . ASP B 1 286 ? 6.846 41.902 30.053 1.00 27.26 286 ASP B O 1
ATOM 6691 N N . LEU B 1 287 ? 5.692 42.685 28.315 1.00 21.37 287 LEU B N 1
ATOM 6692 C CA . LEU B 1 287 ? 4.428 42.439 28.983 1.00 24.64 287 LEU B CA 1
ATOM 6693 C C . LEU B 1 287 ? 4.154 40.934 29.109 1.00 25.75 287 LEU B C 1
ATOM 6694 O O . LEU B 1 287 ? 3.687 40.483 30.147 1.00 26.64 287 LEU B O 1
ATOM 6699 N N . PHE B 1 288 ? 4.474 40.175 28.061 1.00 21.86 288 PHE B N 1
ATOM 6700 C CA . PHE B 1 288 ? 4.175 38.744 27.995 1.00 25.79 288 PHE B CA 1
ATOM 6701 C C . PHE B 1 288 ? 5.328 37.885 28.492 1.00 24.90 288 PHE B C 1
ATOM 6702 O O . PHE B 1 288 ? 5.219 36.676 28.539 1.00 29.20 288 PHE B O 1
ATOM 6710 N N . LYS B 1 289 ? 6.425 38.525 28.873 1.00 30.85 289 LYS B N 1
ATOM 6711 C CA . LYS B 1 289 ? 7.687 37.837 29.150 1.00 32.76 289 LYS B CA 1
ATOM 6712 C C . LYS B 1 289 ? 7.583 36.716 30.179 1.00 34.64 289 LYS B C 1
ATOM 6713 O O . LYS B 1 289 ? 6.934 36.869 31.199 1.00 33.13 289 LYS B O 1
ATOM 6719 N N . ASN B 1 290 ? 8.235 35.592 29.887 1.00 37.09 290 ASN B N 1
ATOM 6720 C CA . ASN B 1 290 ? 8.372 34.461 30.815 1.00 43.06 290 ASN B CA 1
ATOM 6721 C C . ASN B 1 290 ? 7.098 33.747 31.265 1.00 45.41 290 ASN B C 1
ATOM 6722 O O . ASN B 1 290 ? 7.116 33.008 32.251 1.00 46.81 290 ASN B O 1
ATOM 6727 N N . VAL B 1 291 ? 6.000 33.948 30.552 1.00 37.88 291 VAL B N 1
ATOM 6728 C CA . VAL B 1 291 ? 4.772 33.275 30.927 1.00 32.69 291 VAL B CA 1
ATOM 6729 C C . VAL B 1 291 ? 4.277 32.391 29.798 1.00 38.22 291 VAL B C 1
ATOM 6730 O O . VAL B 1 291 ? 4.307 32.787 28.639 1.00 36.05 291 VAL B O 1
ATOM 6734 N N . GLN B 1 292 ? 3.875 31.170 30.143 1.00 37.75 292 GLN B N 1
ATOM 6735 C CA . GLN B 1 292 ? 3.220 30.284 29.198 1.00 31.11 292 GLN B CA 1
ATOM 6736 C C . GLN B 1 292 ? 1.721 30.545 29.237 1.00 33.88 292 GLN B C 1
ATOM 6737 O O . GLN B 1 292 ? 1.132 30.683 30.308 1.00 34.03 292 GLN B O 1
ATOM 6743 N N . LEU B 1 293 ? 1.120 30.653 28.057 1.00 33.76 293 LEU B N 1
ATOM 6744 C CA . LEU B 1 293 ? -0.325 30.769 27.918 1.00 25.10 293 LEU B CA 1
ATOM 6745 C C . LEU B 1 293 ? -0.794 29.637 27.010 1.00 31.29 293 LEU B C 1
ATOM 6746 O O . LEU B 1 293 ? 0.032 28.923 26.434 1.00 31.58 293 LEU B O 1
ATOM 6751 N N . ARG B 1 294 ? -2.103 29.458 26.882 1.00 27.27 294 ARG B N 1
ATOM 6752 C CA . ARG B 1 294 ? -2.619 28.392 26.036 1.00 26.86 294 ARG B CA 1
ATOM 6753 C C . ARG B 1 294 ? -3.518 28.936 24.941 1.00 27.84 294 ARG B C 1
ATOM 6754 O O . ARG B 1 294 ? -3.528 28.410 23.830 1.00 32.72 294 ARG B O 1
ATOM 6762 N N . ALA B 1 295 ? -4.257 29.995 25.243 1.00 26.32 295 ALA B N 1
ATOM 6763 C CA . ALA B 1 295 ? -5.154 30.619 24.265 1.00 25.03 295 ALA B CA 1
ATOM 6764 C C . ALA B 1 295 ? -4.448 31.119 22.996 1.00 25.35 295 ALA B C 1
ATOM 6765 O O . ALA B 1 295 ? -3.237 31.357 22.996 1.00 22.27 295 ALA B O 1
ATOM 6767 N N . CYS B 1 296 ? -5.232 31.295 21.929 1.00 26.45 296 CYS B N 1
ATOM 6768 C CA A CYS B 1 296 ? -4.734 31.840 20.671 0.53 24.64 296 CYS B CA 1
ATOM 6769 C CA B CYS B 1 296 ? -4.740 31.839 20.665 0.47 24.42 296 CYS B CA 1
ATOM 6770 C C . CYS B 1 296 ? -5.655 32.949 20.157 1.00 27.51 296 CYS B C 1
ATOM 6771 O O . CYS B 1 296 ? -6.768 33.126 20.650 1.00 28.86 296 CYS B O 1
ATOM 6776 N N . VAL B 1 297 ? -5.185 33.689 19.155 1.00 23.02 297 VAL B N 1
ATOM 6777 C CA . VAL B 1 297 ? -5.972 34.741 18.531 1.00 22.67 297 VAL B CA 1
ATOM 6778 C C . VAL B 1 297 ? -5.921 34.541 17.036 1.00 21.50 297 VAL B C 1
ATOM 6779 O O . VAL B 1 297 ? -4.860 34.636 16.430 1.00 24.47 297 VAL B O 1
ATOM 6783 N N . ARG B 1 298 ? -7.066 34.267 16.434 1.00 24.31 298 ARG B N 1
ATOM 6784 C CA . ARG B 1 298 ? -7.120 34.059 14.991 1.00 27.77 298 ARG B CA 1
ATOM 6785 C C . ARG B 1 298 ? -6.028 33.100 14.512 1.00 26.75 298 ARG B C 1
ATOM 6786 O O . ARG B 1 298 ? -5.300 33.389 13.558 1.00 27.21 298 ARG B O 1
ATOM 6794 N N . GLY B 1 299 ? -5.908 31.967 15.200 1.00 29.80 299 GLY B N 1
ATOM 6795 C CA . GLY B 1 299 ? -4.957 30.933 14.825 1.00 24.98 299 GLY B CA 1
ATOM 6796 C C . GLY B 1 299 ? -3.522 31.135 15.281 1.00 22.56 299 GLY B C 1
ATOM 6797 O O . GLY B 1 299 ? -2.672 30.302 15.000 1.00 20.85 299 GLY B O 1
ATOM 6798 N N . VAL B 1 300 ? -3.233 32.233 15.977 1.00 21.55 300 VAL B N 1
ATOM 6799 C CA . VAL B 1 300 ? -1.863 32.473 16.413 1.00 20.43 300 VAL B CA 1
ATOM 6800 C C . VAL B 1 300 ? -1.801 32.479 17.924 1.00 19.93 300 VAL B C 1
ATOM 6801 O O . VAL B 1 300 ? -2.690 33.009 18.572 1.00 20.18 300 VAL B O 1
ATOM 6805 N N . GLN B 1 301 ? -0.754 31.880 18.481 1.00 18.42 301 GLN B N 1
ATOM 6806 C CA . GLN B 1 301 ? -0.605 31.797 19.929 1.00 21.04 301 GLN B CA 1
ATOM 6807 C C . GLN B 1 301 ? -0.450 33.171 20.584 1.00 24.59 301 GLN B C 1
ATOM 6808 O O . GLN B 1 301 ? 0.005 34.124 19.952 1.00 22.64 301 GLN B O 1
ATOM 6814 N N . MET B 1 302 ? -0.820 33.263 21.860 1.00 24.26 302 MET B N 1
ATOM 6815 C CA . MET B 1 302 ? -0.622 34.493 22.619 1.00 24.27 302 MET B CA 1
ATOM 6816 C C . MET B 1 302 ? 0.716 34.486 23.360 1.00 25.39 302 MET B C 1
ATOM 6817 O O . MET B 1 302 ? 1.234 35.539 23.727 1.00 22.90 302 MET B O 1
ATOM 6822 N N . THR B 1 303 ? 1.273 33.301 23.574 1.00 21.48 303 THR B N 1
ATOM 6823 C CA . THR B 1 303 ? 2.492 33.167 24.357 1.00 23.52 303 THR B CA 1
ATOM 6824 C C . THR B 1 303 ? 3.599 34.015 23.779 1.00 23.67 303 THR B C 1
ATOM 6825 O O . THR B 1 303 ? 3.930 33.894 22.604 1.00 26.03 303 THR B O 1
ATOM 6829 N N . GLY B 1 304 ? 4.180 34.869 24.609 1.00 22.38 304 GLY B N 1
ATOM 6830 C CA . GLY B 1 304 ? 5.189 35.802 24.142 1.00 26.06 304 GLY B CA 1
ATOM 6831 C C . GLY B 1 304 ? 4.628 37.006 23.392 1.00 24.03 304 GLY B C 1
ATOM 6832 O O . GLY B 1 304 ? 5.380 37.883 22.963 1.00 22.56 304 GLY B O 1
ATOM 6833 N N . GLY B 1 305 ? 3.306 37.066 23.257 1.00 20.58 305 GLY B N 1
ATOM 6834 C CA . GLY B 1 305 ? 2.668 38.119 22.479 1.00 20.64 305 GLY B CA 1
ATOM 6835 C C . GLY B 1 305 ? 2.905 37.965 20.978 1.00 21.38 305 GLY B C 1
ATOM 6836 O O . GLY B 1 305 ? 2.801 38.931 20.214 1.00 17.17 305 GLY B O 1
ATOM 6837 N N . ALA B 1 306 ? 3.232 36.748 20.553 1.00 16.77 306 ALA B N 1
ATOM 6838 C CA . ALA B 1 306 ? 3.604 36.520 19.166 1.00 19.17 306 ALA B CA 1
ATOM 6839 C C . ALA B 1 306 ? 2.485 37.012 18.255 1.00 18.81 306 ALA B C 1
ATOM 6840 O O . ALA B 1 306 ? 2.724 37.431 17.132 1.00 20.48 306 ALA B O 1
ATOM 6842 N N . HIS B 1 307 ? 1.260 36.964 18.754 1.00 17.86 307 HIS B N 1
ATOM 6843 C CA . HIS B 1 307 ? 0.119 37.295 17.937 1.00 21.03 307 HIS B CA 1
ATOM 6844 C C . HIS B 1 307 ? 0.094 38.775 17.556 1.00 20.52 307 HIS B C 1
ATOM 6845 O O . HIS B 1 307 ? -0.603 39.155 16.622 1.00 22.89 307 HIS B O 1
ATOM 6852 N N . ILE B 1 308 ? 0.856 39.597 18.277 1.00 19.65 308 ILE B N 1
ATOM 6853 C CA . ILE B 1 308 ? 0.995 41.020 17.969 1.00 18.32 308 ILE B CA 1
ATOM 6854 C C . ILE B 1 308 ? 2.344 41.325 17.349 1.00 17.36 308 ILE B C 1
ATOM 6855 O O . ILE B 1 308 ? 2.435 42.016 16.335 1.00 19.62 308 ILE B O 1
ATOM 6860 N N . THR B 1 309 ? 3.409 40.824 17.954 1.00 18.32 309 THR B N 1
ATOM 6861 C CA . THR B 1 309 ? 4.728 41.091 17.396 1.00 20.09 309 THR B CA 1
ATOM 6862 C C . THR B 1 309 ? 4.819 40.565 15.954 1.00 20.30 309 THR B C 1
ATOM 6863 O O . THR B 1 309 ? 5.479 41.155 15.095 1.00 19.25 309 THR B O 1
ATOM 6867 N N . GLY B 1 310 ? 4.146 39.454 15.687 1.00 20.55 310 GLY B N 1
ATOM 6868 C CA . GLY B 1 310 ? 4.061 38.943 14.332 1.00 20.00 310 GLY B CA 1
ATOM 6869 C C . GLY B 1 310 ? 3.511 39.962 13.346 1.00 19.30 310 GLY B C 1
ATOM 6870 O O . GLY B 1 310 ? 3.884 39.960 12.181 1.00 21.45 310 GLY B O 1
ATOM 6871 N N . GLN B 1 311 ? 2.613 40.831 13.801 1.00 19.45 311 GLN B N 1
ATOM 6872 C CA . GLN B 1 311 ? 2.106 41.874 12.923 1.00 20.28 311 GLN B CA 1
ATOM 6873 C C . GLN B 1 311 ? 3.277 42.777 12.522 1.00 19.20 311 GLN B C 1
ATOM 6874 O O . GLN B 1 311 ? 3.372 43.228 11.384 1.00 16.90 311 GLN B O 1
ATOM 6880 N N . LEU B 1 312 ? 4.197 43.007 13.450 1.00 20.58 312 LEU B N 1
ATOM 6881 C CA . LEU B 1 312 ? 5.335 43.862 13.149 1.00 19.83 312 LEU B CA 1
ATOM 6882 C C . LEU B 1 312 ? 6.295 43.158 12.194 1.00 18.56 312 LEU B C 1
ATOM 6883 O O . LEU B 1 312 ? 6.963 43.801 11.384 1.00 18.65 312 LEU B O 1
ATOM 6888 N N . ILE B 1 313 ? 6.362 41.834 12.284 1.00 15.71 313 ILE B N 1
ATOM 6889 C CA . ILE B 1 313 ? 7.187 41.073 11.360 1.00 18.24 313 ILE B CA 1
ATOM 6890 C C . ILE B 1 313 ? 6.625 41.184 9.942 1.00 21.90 313 ILE B C 1
ATOM 6891 O O . ILE B 1 313 ? 7.373 41.363 8.991 1.00 22.74 313 ILE B O 1
ATOM 6896 N N . TRP B 1 314 ? 5.312 41.103 9.780 1.00 21.38 314 TRP B N 1
ATOM 6897 C CA . TRP B 1 314 ? 4.778 41.273 8.434 1.00 20.43 314 TRP B CA 1
ATOM 6898 C C . TRP B 1 314 ? 5.330 42.559 7.827 1.00 15.73 314 TRP B C 1
ATOM 6899 O O . TRP B 1 314 ? 5.763 42.590 6.689 1.00 17.32 314 TRP B O 1
ATOM 6910 N N . ARG B 1 315 ? 5.358 43.612 8.620 1.00 18.80 315 ARG B N 1
ATOM 6911 C CA . ARG B 1 315 ? 5.883 44.889 8.163 1.00 17.62 315 ARG B CA 1
ATOM 6912 C C . ARG B 1 315 ? 7.345 44.771 7.685 1.00 18.99 315 ARG B C 1
ATOM 6913 O O . ARG B 1 315 ? 7.694 45.184 6.575 1.00 20.65 315 ARG B O 1
ATOM 6921 N N . GLU B 1 316 ? 8.186 44.188 8.525 1.00 19.35 316 GLU B N 1
ATOM 6922 C CA . GLU B 1 316 ? 9.617 44.112 8.290 1.00 18.22 316 GLU B CA 1
ATOM 6923 C C . GLU B 1 316 ? 9.907 43.266 7.048 1.00 21.50 316 GLU B C 1
ATOM 6924 O O . GLU B 1 316 ? 10.911 43.444 6.366 1.00 20.54 316 GLU B O 1
ATOM 6930 N N . TYR B 1 317 ? 9.003 42.335 6.781 1.00 22.42 317 TYR B N 1
ATOM 6931 C CA . TYR B 1 317 ? 9.105 41.362 5.691 1.00 22.54 317 TYR B CA 1
ATOM 6932 C C . TYR B 1 317 ? 8.995 42.026 4.315 1.00 21.07 317 TYR B C 1
ATOM 6933 O O . TYR B 1 317 ? 9.854 41.848 3.448 1.00 23.24 317 TYR B O 1
ATOM 6942 N N . PHE B 1 318 ? 7.938 42.807 4.138 1.00 21.81 318 PHE B N 1
ATOM 6943 C CA . PHE B 1 318 ? 7.736 43.611 2.940 1.00 20.95 318 PHE B CA 1
ATOM 6944 C C . PHE B 1 318 ? 8.789 44.712 2.791 1.00 21.89 318 PHE B C 1
ATOM 6945 O O . PHE B 1 318 ? 9.320 44.926 1.704 1.00 28.10 318 PHE B O 1
ATOM 6953 N N . TYR B 1 319 ? 9.108 45.401 3.878 1.00 23.40 319 TYR B N 1
ATOM 6954 C CA . TYR B 1 319 ? 10.174 46.396 3.851 1.00 24.19 319 TYR B CA 1
ATOM 6955 C C . TYR B 1 319 ? 11.478 45.819 3.362 1.00 25.81 319 TYR B C 1
ATOM 6956 O O . TYR B 1 319 ? 12.209 46.446 2.590 1.00 26.87 319 TYR B O 1
ATOM 6965 N N . THR B 1 320 ? 11.779 44.627 3.845 1.00 23.07 320 THR B N 1
ATOM 6966 C CA . THR B 1 320 ? 13.012 43.955 3.478 1.00 27.82 320 THR B CA 1
ATOM 6967 C C . THR B 1 320 ? 13.060 43.546 2.006 1.00 27.98 320 THR B C 1
ATOM 6968 O O . THR B 1 320 ? 14.057 43.802 1.334 1.00 33.61 320 THR B O 1
ATOM 6972 N N . MET B 1 321 ? 11.998 42.923 1.501 1.00 26.88 321 MET B N 1
ATOM 6973 C CA . MET B 1 321 ? 11.977 42.515 0.097 1.00 23.97 321 MET B CA 1
ATOM 6974 C C . MET B 1 321 ? 12.333 43.662 -0.853 1.00 25.94 321 MET B C 1
ATOM 6975 O O . MET B 1 321 ? 13.086 43.486 -1.806 1.00 27.32 321 MET B O 1
ATOM 6980 N N . SER B 1 322 ? 11.783 44.839 -0.587 1.00 26.37 322 SER B N 1
ATOM 6981 C CA . SER B 1 322 ? 11.886 45.952 -1.524 1.00 27.29 322 SER B CA 1
ATOM 6982 C C . SER B 1 322 ? 13.272 46.588 -1.575 1.00 29.32 322 SER B C 1
ATOM 6983 O O . SER B 1 322 ? 13.585 47.302 -2.521 1.00 31.75 322 SER B O 1
ATOM 6986 N N . VAL B 1 323 ? 14.095 46.334 -0.564 1.00 29.06 323 VAL B N 1
ATOM 6987 C CA . VAL B 1 323 ? 15.331 47.093 -0.378 1.00 33.92 323 VAL B CA 1
ATOM 6988 C C . VAL B 1 323 ? 16.208 47.284 -1.615 1.00 41.41 323 VAL B C 1
ATOM 6989 O O . VAL B 1 32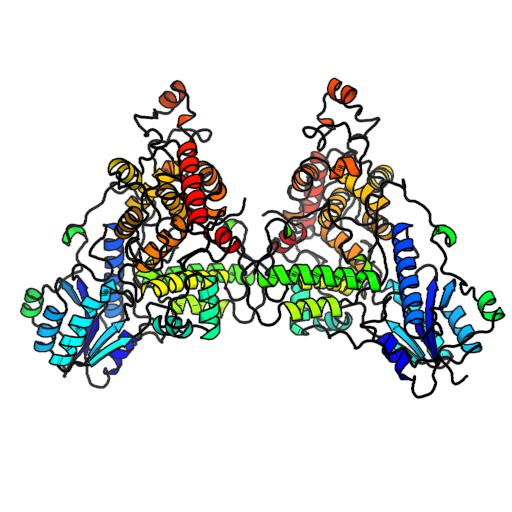3 ? 16.542 48.420 -1.963 1.00 41.52 323 VAL B O 1
ATOM 6993 N N . ASN B 1 324 ? 16.616 46.204 -2.270 1.00 38.58 324 ASN B N 1
ATOM 6994 C CA . ASN B 1 324 ? 17.509 46.394 -3.415 1.00 39.11 324 ASN B CA 1
ATOM 6995 C C . ASN B 1 324 ? 16.766 46.355 -4.734 1.00 39.93 324 ASN B C 1
ATOM 6996 O O . ASN B 1 324 ? 17.367 46.234 -5.797 1.00 41.61 324 ASN B O 1
ATOM 7001 N N . ASN B 1 325 ? 15.451 46.493 -4.652 1.00 36.12 325 ASN B N 1
ATOM 7002 C CA . ASN B 1 325 ? 14.589 46.261 -5.789 1.00 31.45 325 ASN B CA 1
ATOM 7003 C C . ASN B 1 325 ? 13.826 47.515 -6.196 1.00 34.39 325 ASN B C 1
ATOM 7004 O O . ASN B 1 325 ? 12.730 47.780 -5.692 1.00 31.61 325 ASN B O 1
ATOM 7009 N N . PRO B 1 326 ? 14.408 48.295 -7.121 1.00 34.30 326 PRO B N 1
ATOM 7010 C CA . PRO B 1 326 ? 13.800 49.557 -7.574 1.00 34.16 326 PRO B CA 1
ATOM 7011 C C . PRO B 1 326 ? 12.541 49.369 -8.418 1.00 33.77 326 PRO B C 1
ATOM 7012 O O . PRO B 1 326 ? 11.795 50.338 -8.573 1.00 34.53 326 PRO B O 1
ATOM 7016 N N . ASN B 1 327 ? 12.306 48.166 -8.944 1.00 31.60 327 ASN B N 1
ATOM 7017 C CA . ASN B 1 327 ? 11.061 47.871 -9.669 1.00 31.50 327 ASN B CA 1
ATOM 7018 C C . ASN B 1 327 ? 10.009 47.249 -8.760 1.00 28.49 327 ASN B C 1
ATOM 7019 O O . ASN B 1 327 ? 9.047 46.646 -9.226 1.00 25.83 327 ASN B O 1
ATOM 7024 N N . TYR B 1 328 ? 10.201 47.394 -7.458 1.00 29.60 328 TYR B N 1
ATOM 7025 C CA . TYR B 1 328 ? 9.339 46.725 -6.497 1.00 27.22 328 TYR B CA 1
ATOM 7026 C C . TYR B 1 328 ? 7.868 47.078 -6.715 1.00 25.66 328 TYR B C 1
ATOM 7027 O O . TYR B 1 328 ? 6.996 46.242 -6.509 1.00 23.43 328 TYR B O 1
ATOM 7036 N N . ASP B 1 329 ? 7.589 48.295 -7.170 1.00 25.03 329 ASP B N 1
ATOM 7037 C CA . ASP B 1 329 ? 6.206 48.714 -7.375 1.00 22.74 329 ASP B CA 1
ATOM 7038 C C . ASP B 1 329 ? 5.677 48.450 -8.792 1.00 25.18 329 ASP B C 1
ATOM 7039 O O . ASP B 1 329 ? 4.746 49.111 -9.230 1.00 24.06 329 ASP B O 1
ATOM 7044 N N . ARG B 1 330 ? 6.272 47.504 -9.517 1.00 27.14 330 ARG B N 1
ATOM 7045 C CA . ARG B 1 330 ? 5.698 47.068 -10.801 1.00 28.41 330 ARG B CA 1
ATOM 7046 C C . ARG B 1 330 ? 5.925 45.599 -11.126 1.00 30.28 330 ARG B C 1
ATOM 7047 O O . ARG B 1 330 ? 6.701 44.908 -10.464 1.00 30.40 330 ARG B O 1
ATOM 7055 N N . MET B 1 331 ? 5.228 45.115 -12.147 1.00 34.27 331 MET B N 1
ATOM 7056 C CA . MET B 1 331 ? 5.319 43.708 -12.515 1.00 29.27 331 MET B CA 1
ATOM 7057 C C . MET B 1 331 ? 6.472 43.475 -13.472 1.00 30.43 331 MET B C 1
ATOM 7058 O O . MET B 1 331 ? 7.471 42.828 -13.136 1.00 29.37 331 MET B O 1
ATOM 7063 N N . GLU B 1 332 ? 6.319 44.003 -14.677 1.00 33.13 332 GLU B N 1
ATOM 7064 C CA . GLU B 1 332 ? 7.378 43.959 -15.670 1.00 39.51 332 GLU B CA 1
ATOM 7065 C C . GLU B 1 332 ? 8.700 44.465 -15.070 1.00 31.17 332 GLU B C 1
ATOM 7066 O O . GLU B 1 332 ? 8.791 45.598 -14.615 1.00 30.61 332 GLU B O 1
ATOM 7072 N N . GLY B 1 333 ? 9.712 43.602 -15.048 1.00 32.85 333 GLY B N 1
ATOM 7073 C CA . GLY B 1 333 ? 11.027 43.962 -14.538 1.00 33.69 333 GLY B CA 1
ATOM 7074 C C . GLY B 1 333 ? 11.267 43.577 -13.086 1.00 35.05 333 GLY B C 1
ATOM 7075 O O . GLY B 1 333 ? 12.405 43.584 -12.602 1.00 40.57 333 GLY B O 1
ATOM 7076 N N . ASN B 1 334 ? 10.184 43.252 -12.391 1.00 31.27 334 ASN B N 1
ATOM 7077 C CA . ASN B 1 334 ? 10.234 42.893 -10.983 1.00 32.08 334 ASN B CA 1
ATOM 7078 C C . ASN B 1 334 ? 10.503 41.408 -10.799 1.00 29.75 334 ASN B C 1
ATOM 7079 O O . ASN B 1 334 ? 9.600 40.591 -10.956 1.00 29.90 334 ASN B O 1
ATOM 7084 N N . ASP B 1 335 ? 11.738 41.065 -10.446 1.00 31.21 335 ASP B N 1
ATOM 7085 C CA . ASP B 1 335 ? 12.159 39.663 -10.348 1.00 32.95 335 ASP B CA 1
ATOM 7086 C C . ASP B 1 335 ? 11.371 38.847 -9.311 1.00 36.68 335 ASP B C 1
ATOM 7087 O O . ASP B 1 335 ? 11.312 37.623 -9.404 1.00 38.40 335 ASP B O 1
ATOM 7092 N N . ILE B 1 336 ? 10.782 39.506 -8.313 1.00 32.74 336 ILE B N 1
ATOM 7093 C CA . ILE B 1 336 ? 10.117 38.773 -7.224 1.00 32.68 336 ILE B CA 1
ATOM 7094 C C . ILE B 1 336 ? 8.604 38.712 -7.382 1.00 24.64 336 ILE B C 1
ATOM 7095 O O . ILE B 1 336 ? 7.905 38.251 -6.490 1.00 27.06 336 ILE B O 1
ATOM 7100 N N . CYS B 1 337 ? 8.111 39.168 -8.523 1.00 23.75 337 CYS B N 1
ATOM 7101 C CA . CYS B 1 337 ? 6.677 39.192 -8.779 1.00 27.95 337 CYS B CA 1
ATOM 7102 C C . CYS B 1 337 ? 6.311 38.362 -9.996 1.00 26.33 337 CYS B C 1
ATOM 7103 O O . CYS B 1 337 ? 6.735 38.642 -11.116 1.00 27.01 337 CYS B O 1
ATOM 7106 N N . LEU B 1 338 ? 5.506 37.339 -9.765 1.00 30.25 338 LEU B N 1
ATOM 7107 C CA . LEU B 1 338 ? 5.036 36.484 -10.834 1.00 32.06 338 LEU B CA 1
ATOM 7108 C C . LEU B 1 338 ? 4.478 37.367 -11.944 1.00 32.38 338 LEU B C 1
ATOM 7109 O O . LEU B 1 338 ? 3.768 38.337 -11.671 1.00 31.18 338 LEU B O 1
ATOM 7114 N N . SER B 1 339 ? 4.823 37.064 -13.192 1.00 30.88 339 SER B N 1
ATOM 7115 C CA . SER B 1 339 ? 4.182 37.738 -14.318 1.00 30.69 339 SER B CA 1
ATOM 7116 C C . SER B 1 339 ? 2.803 37.143 -14.556 1.00 29.45 339 SER B C 1
ATOM 7117 O O . SER B 1 339 ? 2.606 35.941 -14.486 1.00 33.36 339 SER B O 1
ATOM 7120 N N . ILE B 1 340 ? 1.842 38.006 -14.809 1.00 31.78 340 ILE B N 1
ATOM 7121 C CA . ILE B 1 340 ? 0.458 37.597 -14.931 1.00 25.84 340 ILE B CA 1
ATOM 7122 C C . ILE B 1 340 ? -0.157 38.477 -16.001 1.00 25.45 340 ILE B C 1
ATOM 7123 O O . ILE B 1 340 ? 0.019 39.707 -15.986 1.00 24.71 340 ILE B O 1
ATOM 7128 N N . PRO B 1 341 ? -0.856 37.848 -16.951 1.00 26.42 341 PRO B N 1
ATOM 7129 C CA . PRO B 1 341 ? -1.455 38.552 -18.088 1.00 22.85 341 PRO B CA 1
ATOM 7130 C C . PRO B 1 341 ? -2.734 39.284 -17.705 1.00 22.25 341 PRO B C 1
ATOM 7131 O O . PRO B 1 341 ? -3.818 38.923 -18.171 1.00 21.74 341 PRO B O 1
ATOM 7135 N N . TRP B 1 342 ? -2.596 40.298 -16.851 1.00 23.97 342 TRP B N 1
ATOM 7136 C CA . TRP B 1 342 ? -3.706 41.169 -16.478 1.00 19.44 342 TRP B CA 1
ATOM 7137 C C . TRP B 1 342 ? -4.355 41.741 -17.720 1.00 20.71 342 TRP B C 1
ATOM 7138 O O . TRP B 1 342 ? -3.705 41.854 -18.747 1.00 21.94 342 TRP B O 1
ATOM 7149 N N . ALA B 1 343 ? -5.632 42.099 -17.630 1.00 19.56 343 ALA B N 1
ATOM 7150 C CA . ALA B 1 343 ? -6.285 42.790 -18.726 1.00 22.06 343 ALA B CA 1
ATOM 7151 C C . ALA B 1 343 ? -5.601 44.136 -18.859 1.00 23.39 343 ALA B C 1
ATOM 7152 O O . ALA B 1 343 ? -5.121 44.680 -17.877 1.00 23.00 343 ALA B O 1
ATOM 7154 N N . LYS B 1 344 ? -5.539 44.681 -20.065 1.00 24.21 344 LYS B N 1
ATOM 7155 C CA . LYS B 1 344 ? -5.000 46.025 -20.224 1.00 25.70 344 LYS B CA 1
ATOM 7156 C C . LYS B 1 344 ? -5.914 47.074 -19.555 1.00 27.26 344 LYS B C 1
ATOM 7157 O O . LYS B 1 344 ? -7.133 46.891 -19.480 1.00 24.53 344 LYS B O 1
ATOM 7163 N N . PRO B 1 345 ? -5.313 48.161 -19.041 1.00 23.89 345 PRO B N 1
ATOM 7164 C CA . PRO B 1 345 ? -5.984 49.160 -18.202 1.00 21.20 345 PRO B CA 1
ATOM 7165 C C . PRO B 1 345 ? -7.300 49.608 -18.802 1.00 26.69 345 PRO B C 1
ATOM 7166 O O . PRO B 1 345 ? -7.342 50.082 -19.930 1.00 29.05 345 PRO B O 1
ATOM 7170 N N . ASN B 1 346 ? -8.372 49.461 -18.041 1.00 29.00 346 ASN B N 1
ATOM 7171 C CA . ASN B 1 346 ? -9.692 49.836 -18.504 1.00 28.34 346 ASN B CA 1
ATOM 7172 C C . ASN B 1 346 ? -10.129 51.027 -17.680 1.00 29.88 346 ASN B C 1
ATOM 7173 O O . ASN B 1 346 ? -10.653 50.879 -16.568 1.00 27.35 346 ASN B O 1
ATOM 7178 N N . GLU B 1 347 ? -9.880 52.218 -18.211 1.00 31.73 347 GLU B N 1
ATOM 7179 C CA . GLU B 1 347 ? -10.034 53.426 -17.409 1.00 32.57 347 GLU B CA 1
ATOM 7180 C C . GLU B 1 347 ? -11.404 53.515 -16.774 1.00 29.70 347 GLU B C 1
ATOM 7181 O O . GLU B 1 347 ? -11.534 54.021 -15.668 1.00 31.99 347 GLU B O 1
ATOM 7187 N N . ASN B 1 348 ? -12.427 53.025 -17.458 1.00 27.13 348 ASN B N 1
ATOM 7188 C CA . ASN B 1 348 ? -13.755 53.086 -16.875 1.00 28.00 348 ASN B CA 1
ATOM 7189 C C . ASN B 1 348 ? -13.944 52.159 -15.690 1.00 28.22 348 ASN B C 1
ATOM 7190 O O . ASN B 1 348 ? -14.454 52.586 -14.647 1.00 27.24 348 ASN B O 1
ATOM 7195 N N . LEU B 1 349 ? -13.540 50.901 -15.835 1.00 23.26 349 LEU B N 1
ATOM 7196 C CA . LEU B 1 349 ? -13.614 49.980 -14.706 1.00 23.33 349 LEU B CA 1
ATOM 7197 C C . LEU B 1 349 ? -12.805 50.560 -13.556 1.00 26.55 349 LEU B C 1
ATOM 7198 O O . LEU B 1 349 ? -13.248 50.561 -12.407 1.00 24.41 349 LEU B O 1
ATOM 7203 N N . LEU B 1 350 ? -11.626 51.081 -13.872 1.00 24.77 350 LEU B N 1
ATOM 7204 C CA . LEU B 1 350 ? -10.729 51.560 -12.840 1.00 24.38 350 LEU B CA 1
ATOM 7205 C C . LEU B 1 350 ? -11.345 52.699 -12.050 1.00 26.78 350 LEU B C 1
ATOM 7206 O O . LEU B 1 350 ? -11.188 52.776 -10.831 1.00 21.43 350 LEU B O 1
ATOM 7211 N N . GLN B 1 351 ? -12.031 53.594 -12.750 1.00 25.20 351 GLN B N 1
ATOM 7212 C CA . GLN B 1 351 ? -12.588 54.782 -12.122 1.00 22.30 351 GLN B CA 1
ATOM 7213 C C . GLN B 1 351 ? -13.783 54.402 -11.250 1.00 25.13 351 GLN B C 1
ATOM 7214 O O . GLN B 1 351 ? -13.899 54.871 -10.119 1.00 27.71 351 GLN B O 1
ATOM 7220 N N . SER B 1 352 ? -14.657 53.538 -11.762 1.00 20.37 352 SER B N 1
ATOM 7221 C CA . SER B 1 352 ? -15.734 52.979 -10.951 1.00 22.64 352 SER B CA 1
ATOM 7222 C C . SER B 1 352 ? -15.219 52.353 -9.638 1.00 26.60 352 SER B C 1
ATOM 7223 O O . SER B 1 352 ? -15.812 52.536 -8.565 1.00 24.51 352 SER B O 1
ATOM 7226 N N . TRP B 1 353 ? -14.114 51.624 -9.724 1.00 19.98 353 TRP B N 1
ATOM 7227 C CA . TRP B 1 353 ? -13.501 51.038 -8.536 1.00 22.32 353 TRP B CA 1
ATOM 7228 C C . TRP B 1 353 ? -13.058 52.097 -7.527 1.00 21.21 353 TRP B C 1
ATOM 7229 O O . TRP B 1 353 ? -13.459 52.067 -6.375 1.00 23.47 353 TRP B O 1
ATOM 7240 N N . ARG B 1 354 ? -12.217 53.024 -7.970 1.00 23.95 354 ARG B N 1
ATOM 7241 C CA . ARG B 1 354 ? -11.737 54.121 -7.133 1.00 22.71 354 ARG B CA 1
ATOM 7242 C C . ARG B 1 354 ? -12.867 54.878 -6.461 1.00 25.91 354 ARG B C 1
ATOM 7243 O O . ARG B 1 354 ? -12.805 55.169 -5.269 1.00 29.26 354 ARG B O 1
ATOM 7251 N N . LEU B 1 355 ? -13.887 55.212 -7.246 1.00 24.49 355 LEU B N 1
ATOM 7252 C CA . LEU B 1 355 ? -15.007 56.033 -6.783 1.00 26.06 355 LEU B CA 1
ATOM 7253 C C . LEU B 1 355 ? -15.992 55.273 -5.904 1.00 26.62 355 LEU B C 1
ATOM 7254 O O . LEU B 1 355 ? -16.870 55.874 -5.295 1.00 28.85 355 LEU B O 1
ATOM 7259 N N . GLY B 1 356 ? -15.848 53.954 -5.837 1.00 24.92 356 GLY B N 1
ATOM 7260 C CA . GLY B 1 356 ? -16.803 53.150 -5.109 1.00 24.81 356 GLY B CA 1
ATOM 7261 C C . GLY B 1 356 ? -18.145 53.196 -5.815 1.00 30.14 356 GLY B C 1
ATOM 7262 O O . GLY B 1 356 ? -19.183 53.440 -5.195 1.00 29.73 356 GLY B O 1
ATOM 7263 N N . GLN B 1 357 ? -18.115 52.961 -7.125 1.00 28.20 357 GLN B N 1
ATOM 7264 C CA . GLN B 1 357 ? -19.321 52.931 -7.939 1.00 28.90 357 GLN B CA 1
ATOM 7265 C C . GLN B 1 357 ? -19.330 51.622 -8.688 1.00 29.37 357 GLN B C 1
ATOM 7266 O O . GLN B 1 357 ? -19.598 51.580 -9.884 1.00 32.67 357 GLN B O 1
ATOM 7272 N N . THR B 1 358 ? -19.025 50.547 -7.982 1.00 25.17 358 THR B N 1
ATOM 7273 C CA . THR B 1 358 ? -18.892 49.252 -8.622 1.00 26.71 358 THR B CA 1
ATOM 7274 C C . THR B 1 358 ? -20.217 48.486 -8.666 1.00 30.85 358 THR B C 1
ATOM 7275 O O . THR B 1 358 ? -20.404 47.613 -9.512 1.00 27.68 358 THR B O 1
ATOM 7279 N N . GLY B 1 359 ? -21.130 48.801 -7.747 1.00 32.11 359 GLY B N 1
ATOM 7280 C CA . GLY B 1 359 ? -22.402 48.101 -7.682 1.00 30.27 359 GLY B CA 1
ATOM 7281 C C . GLY B 1 359 ? -22.451 47.073 -6.569 1.00 33.72 359 GLY B C 1
ATOM 7282 O O . GLY B 1 359 ? -23.525 46.610 -6.179 1.00 37.04 359 GLY B O 1
ATOM 7283 N N . PHE B 1 360 ? -21.281 46.710 -6.054 1.00 30.73 360 PHE B N 1
ATOM 7284 C CA . PHE B 1 360 ? -21.186 45.800 -4.919 1.00 29.36 360 PHE B CA 1
ATOM 7285 C C . PHE B 1 360 ? -21.086 46.635 -3.659 1.00 27.57 360 PHE B C 1
ATOM 7286 O O . PHE B 1 360 ? -20.117 47.370 -3.466 1.00 28.55 360 PHE B O 1
ATOM 7294 N N . PRO B 1 361 ? -22.104 46.546 -2.799 1.00 29.68 361 PRO B N 1
ATOM 7295 C CA . PRO B 1 361 ? -22.223 47.490 -1.677 1.00 29.16 361 PRO B CA 1
ATOM 7296 C C . PRO B 1 361 ? -20.972 47.561 -0.806 1.00 23.88 361 PRO B C 1
ATOM 7297 O O . PRO B 1 361 ? -20.502 48.651 -0.515 1.00 24.77 361 PRO B O 1
ATOM 7301 N N . LEU B 1 362 ? -20.429 46.427 -0.387 1.00 27.28 362 LEU B N 1
ATOM 7302 C CA . LEU B 1 362 ? -19.290 46.505 0.517 1.00 25.92 362 LEU B CA 1
ATOM 7303 C C . LEU B 1 362 ? -18.069 47.057 -0.207 1.00 27.12 362 LEU B C 1
ATOM 7304 O O . LEU B 1 362 ? -17.264 47.773 0.383 1.00 24.22 362 LEU B O 1
ATOM 7309 N N . ILE B 1 363 ? -17.916 46.719 -1.481 1.00 24.05 363 ILE B N 1
ATOM 7310 C CA . ILE B 1 363 ? -16.792 47.252 -2.225 1.00 24.01 363 ILE B CA 1
ATOM 7311 C C . ILE B 1 363 ? -16.897 48.769 -2.251 1.00 24.38 363 ILE B C 1
ATOM 7312 O O . ILE B 1 363 ? -15.940 49.479 -1.935 1.00 24.02 363 ILE B O 1
ATOM 7317 N N . ASP B 1 364 ? -18.067 49.271 -2.612 1.00 21.83 364 ASP B N 1
ATOM 7318 C CA . ASP B 1 364 ? -18.245 50.712 -2.706 1.00 26.49 364 ASP B CA 1
ATOM 7319 C C . ASP B 1 364 ? -18.108 51.422 -1.349 1.00 25.28 364 ASP B C 1
ATOM 7320 O O . ASP B 1 364 ? -17.445 52.462 -1.253 1.00 24.22 364 ASP B O 1
ATOM 7325 N N . GLY B 1 365 ? -18.727 50.871 -0.304 1.00 21.84 365 GLY B N 1
ATOM 7326 C CA . GLY B 1 365 ? -18.529 51.393 1.036 1.00 20.83 365 GLY B CA 1
ATOM 7327 C C . GLY B 1 365 ? -17.050 51.516 1.375 1.00 19.99 365 GLY B C 1
ATOM 7328 O O . GLY B 1 365 ? -16.591 52.536 1.858 1.00 22.29 365 GLY B O 1
ATOM 7329 N N . ALA B 1 366 ? -16.296 50.463 1.094 1.00 20.58 366 ALA B N 1
ATOM 7330 C CA . ALA B 1 366 ? -14.864 50.435 1.364 1.00 19.00 366 ALA B CA 1
ATOM 7331 C C . ALA B 1 366 ? -14.067 51.454 0.554 1.00 23.73 366 ALA B C 1
ATOM 7332 O O . ALA B 1 366 ? -13.111 52.037 1.067 1.00 22.93 366 ALA B O 1
ATOM 7334 N N . MET B 1 367 ? -14.419 51.646 -0.716 1.00 19.03 367 MET B N 1
ATOM 7335 C CA . MET B 1 367 ? -13.627 52.539 -1.545 1.00 22.95 367 MET B CA 1
ATOM 7336 C C . MET B 1 367 ? -13.928 53.980 -1.161 1.00 21.58 367 MET B C 1
ATOM 7337 O O . MET B 1 367 ? -13.077 54.854 -1.260 1.00 23.83 367 MET B O 1
ATOM 7342 N N . ARG B 1 368 ? -15.128 54.211 -0.657 1.00 23.45 368 ARG B N 1
ATOM 7343 C CA . ARG B 1 368 ? -15.502 55.556 -0.235 1.00 25.31 368 ARG B CA 1
ATOM 7344 C C . ARG B 1 368 ? -15.037 55.892 1.179 1.00 23.35 368 ARG B C 1
ATOM 7345 O O . ARG B 1 368 ? -14.844 57.063 1.510 1.00 21.54 368 ARG B O 1
ATOM 7353 N N . GLN B 1 369 ? -14.870 54.885 2.025 1.00 23.86 369 GLN B N 1
ATOM 7354 C CA . GLN B 1 369 ? -14.278 55.143 3.328 1.00 18.03 369 GLN B CA 1
ATOM 7355 C C . GLN B 1 369 ? -12.812 55.499 3.136 1.00 21.13 369 GLN B C 1
ATOM 7356 O O . GLN B 1 369 ? -12.297 56.385 3.809 1.00 23.53 369 GLN B O 1
ATOM 7362 N N . LEU B 1 370 ? -12.145 54.811 2.206 1.00 21.93 370 LEU B N 1
ATOM 7363 C CA . LEU B 1 370 ? -10.748 55.095 1.881 1.00 18.42 370 LEU B CA 1
ATOM 7364 C C . LEU B 1 370 ? -10.553 56.541 1.424 1.00 21.90 370 LEU B C 1
ATOM 7365 O O . LEU B 1 370 ? -9.615 57.199 1.854 1.00 24.05 370 LEU B O 1
ATOM 7370 N N . LEU B 1 371 ? -11.433 57.031 0.554 1.00 19.87 371 LEU B N 1
ATOM 7371 C CA . LEU B 1 371 ? -11.403 58.437 0.161 1.00 22.78 371 LEU B CA 1
ATOM 7372 C C . LEU B 1 371 ? -11.680 59.365 1.350 1.00 23.12 371 LEU B C 1
ATOM 7373 O O . LEU B 1 371 ? -10.880 60.242 1.631 1.00 23.68 371 LEU B O 1
ATOM 7378 N N . ALA B 1 372 ? -12.803 59.160 2.040 1.00 17.42 372 ALA B N 1
ATOM 7379 C CA . ALA B 1 372 ? -13.207 60.003 3.161 1.00 23.47 372 ALA B CA 1
ATOM 7380 C C . ALA B 1 372 ? -12.226 60.020 4.339 1.00 27.71 372 ALA B C 1
ATOM 7381 O O . ALA B 1 372 ? -11.937 61.078 4.892 1.00 27.54 372 ALA B O 1
ATOM 7383 N N . GLU B 1 373 ? -11.726 58.853 4.730 1.00 23.16 373 GLU B N 1
ATOM 7384 C CA . GLU B 1 373 ? -11.025 58.740 6.005 1.00 24.97 373 GLU B CA 1
ATOM 7385 C C . GLU B 1 373 ? -9.582 58.299 5.880 1.00 22.97 373 GLU B C 1
ATOM 7386 O O . GLU B 1 373 ? -8.783 58.570 6.760 1.00 25.02 373 GLU B O 1
ATOM 7392 N N . GLY B 1 374 ? -9.256 57.606 4.796 1.00 22.74 374 GLY B N 1
ATOM 7393 C CA . GLY B 1 374 ? -7.888 57.241 4.506 1.00 17.66 374 GLY B CA 1
ATOM 7394 C C . GLY B 1 374 ? -7.398 55.983 5.193 1.00 20.51 374 GLY B C 1
ATOM 7395 O O . GLY B 1 374 ? -6.202 55.697 5.123 1.00 19.41 374 GLY B O 1
ATOM 7396 N N . TRP B 1 375 ? -8.297 55.231 5.840 1.00 17.21 375 TRP B N 1
ATOM 7397 C CA . TRP B 1 375 ? -7.932 53.960 6.486 1.00 18.76 375 TRP B CA 1
ATOM 7398 C C . TRP B 1 375 ? -9.006 52.895 6.298 1.00 23.99 375 TRP B C 1
ATOM 7399 O O . TRP B 1 375 ? -10.199 53.168 6.444 1.00 21.37 375 TRP B O 1
ATOM 7410 N N . LEU B 1 376 ? -8.575 51.674 5.990 1.00 21.42 376 LEU B N 1
ATOM 7411 C CA . LEU B 1 376 ? -9.497 50.539 5.893 1.00 18.08 376 LEU B CA 1
ATOM 7412 C C . LEU B 1 376 ? -8.995 49.411 6.744 1.00 18.30 376 LEU B C 1
ATOM 7413 O O . LEU B 1 376 ? -7.786 49.199 6.882 1.00 16.23 376 LEU B O 1
ATOM 7418 N N . HIS B 1 377 ? -9.931 48.662 7.302 1.00 20.16 377 HIS B N 1
ATOM 7419 C CA . HIS B 1 377 ? -9.564 47.445 7.981 1.00 21.36 377 HIS B CA 1
ATOM 7420 C C . HIS B 1 377 ? -8.833 46.513 7.012 1.00 17.00 377 HIS B C 1
ATOM 7421 O O . HIS B 1 377 ? -9.028 46.570 5.799 1.00 16.01 377 HIS B O 1
ATOM 7428 N N . HIS B 1 378 ? -7.948 45.696 7.552 1.00 16.01 378 HIS B N 1
ATOM 7429 C CA . HIS B 1 378 ? -7.194 44.763 6.741 1.00 16.12 378 HIS B CA 1
ATOM 7430 C C . HIS B 1 378 ? -8.160 43.916 5.892 1.00 20.17 378 HIS B C 1
ATOM 7431 O O . HIS B 1 378 ? -7.903 43.652 4.725 1.00 19.89 378 HIS B O 1
ATOM 7438 N N . THR B 1 379 ? -9.299 43.520 6.454 1.00 20.22 379 THR B N 1
ATOM 7439 C CA . THR B 1 379 ? -10.205 42.649 5.703 1.00 19.68 379 THR B CA 1
ATOM 7440 C C . THR B 1 379 ? -10.861 43.369 4.523 1.00 19.51 379 THR B C 1
ATOM 7441 O O . THR B 1 379 ? -11.245 42.733 3.538 1.00 18.25 379 THR B O 1
ATOM 7445 N N . LEU B 1 380 ? -10.999 44.694 4.625 1.00 19.59 380 LEU B N 1
ATOM 7446 C CA . LEU B 1 380 ? -11.553 45.485 3.533 1.00 18.11 380 LEU B CA 1
ATOM 7447 C C . LEU B 1 380 ? -10.493 45.807 2.471 1.00 20.11 380 LEU B C 1
ATOM 7448 O O . LEU B 1 380 ? -10.790 45.931 1.297 1.00 23.58 380 LEU B O 1
ATOM 7453 N N . ARG B 1 381 ? -9.249 45.930 2.889 1.00 17.09 381 ARG B N 1
ATOM 7454 C CA . ARG B 1 381 ? -8.183 46.062 1.932 1.00 18.34 381 ARG B CA 1
ATOM 7455 C C . ARG B 1 381 ? -8.111 44.791 1.092 1.00 18.04 381 ARG B C 1
ATOM 7456 O O . ARG B 1 381 ? -7.955 44.855 -0.126 1.00 20.70 381 ARG B O 1
ATOM 7464 N N . ASN B 1 382 ? -8.234 43.644 1.748 1.00 18.99 382 ASN B N 1
ATOM 7465 C CA . ASN B 1 382 ? -8.298 42.350 1.067 1.00 18.74 382 ASN B CA 1
ATOM 7466 C C . ASN B 1 382 ? -9.391 42.314 0.023 1.00 18.65 382 ASN B C 1
ATOM 7467 O O . ASN B 1 382 ? -9.138 42.003 -1.134 1.00 23.27 382 ASN B O 1
ATOM 7472 N N . THR B 1 383 ? -10.610 42.641 0.425 1.00 17.20 383 THR B N 1
ATOM 7473 C CA . THR B 1 383 ? -11.726 42.514 -0.494 1.00 21.81 383 THR B CA 1
ATOM 7474 C C . THR B 1 383 ? -11.629 43.449 -1.691 1.00 21.44 383 THR B C 1
ATOM 7475 O O . THR B 1 383 ? -11.886 43.029 -2.818 1.00 18.46 383 THR B O 1
ATOM 7479 N N . VAL B 1 384 ? -11.270 44.712 -1.465 1.00 19.55 384 VAL B N 1
ATOM 7480 C CA . VAL B 1 384 ? -11.208 45.637 -2.600 1.00 19.62 384 VAL B CA 1
ATOM 7481 C C . VAL B 1 384 ? -10.060 45.276 -3.541 1.00 22.05 384 VAL B C 1
ATOM 7482 O O . VAL B 1 384 ? -10.154 45.490 -4.745 1.00 24.57 384 VAL B O 1
ATOM 7486 N N . ALA B 1 385 ? -8.996 44.698 -2.986 1.00 20.36 385 ALA B N 1
ATOM 7487 C CA . ALA B 1 385 ? -7.834 44.302 -3.769 1.00 20.16 385 ALA B CA 1
ATOM 7488 C C . ALA B 1 385 ? -8.117 43.101 -4.647 1.00 21.16 385 ALA B C 1
ATOM 7489 O O . ALA B 1 385 ? -7.758 43.098 -5.818 1.00 19.43 385 ALA B O 1
ATOM 7491 N N . THR B 1 386 ? -8.736 42.068 -4.081 1.00 20.56 386 THR B N 1
ATOM 7492 C CA . THR B 1 386 ? -8.951 40.858 -4.854 1.00 20.78 386 THR B CA 1
ATOM 7493 C C . THR B 1 386 ? -10.019 41.178 -5.872 1.00 21.22 386 THR B C 1
ATOM 7494 O O . THR B 1 386 ? -10.011 40.639 -6.975 1.00 21.82 386 THR B O 1
ATOM 7498 N N . PHE B 1 387 ? -10.928 42.074 -5.505 1.00 16.53 387 PHE B N 1
ATOM 7499 C CA . PHE B 1 387 ? -11.957 42.501 -6.441 1.00 20.94 387 PHE B CA 1
ATOM 7500 C C . PHE B 1 387 ? -11.351 43.192 -7.665 1.00 22.69 387 PHE B C 1
ATOM 7501 O O . PHE B 1 387 ? -11.758 42.928 -8.789 1.00 23.81 387 PHE B O 1
ATOM 7509 N N . LEU B 1 388 ? -10.389 44.082 -7.447 1.00 20.65 388 LEU B N 1
ATOM 7510 C CA . LEU B 1 388 ? -9.693 44.730 -8.555 1.00 19.78 388 LEU B CA 1
ATOM 7511 C C . LEU B 1 388 ? -8.934 43.729 -9.406 1.00 14.99 388 LEU B C 1
ATOM 7512 O O . LEU B 1 388 ? -8.903 43.832 -10.608 1.00 14.77 388 LEU B O 1
ATOM 7517 N N . THR B 1 389 ? -8.280 42.782 -8.756 1.00 13.92 389 THR B N 1
ATOM 7518 C CA . THR B 1 389 ? -7.364 41.915 -9.451 1.00 15.64 389 THR B CA 1
ATOM 7519 C C . THR B 1 389 ? -7.968 40.509 -9.672 1.00 20.32 389 THR B C 1
ATOM 7520 O O . THR B 1 389 ? -8.986 40.385 -10.359 1.00 20.20 389 THR B O 1
ATOM 7524 N N . ARG B 1 390 ? -7.364 39.470 -9.094 1.00 18.41 390 ARG B N 1
ATOM 7525 C CA . ARG B 1 390 ? -7.711 38.067 -9.409 1.00 22.68 390 ARG B CA 1
ATOM 7526 C C . ARG B 1 390 ? -9.163 37.616 -9.173 1.00 25.59 390 ARG B C 1
ATOM 7527 O O . ARG B 1 390 ? -9.652 36.715 -9.849 1.00 25.14 390 ARG B O 1
ATOM 7535 N N . GLY B 1 391 ? -9.848 38.204 -8.207 1.00 20.61 391 GLY B N 1
ATOM 7536 C CA . GLY B 1 391 ? -11.203 37.771 -7.945 1.00 22.86 391 GLY B CA 1
ATOM 7537 C C . GLY B 1 391 ? -12.271 38.632 -8.588 1.00 26.55 391 GLY B C 1
ATOM 7538 O O . GLY B 1 391 ? -13.437 38.523 -8.211 1.00 34.61 391 GLY B O 1
ATOM 7539 N N . GLY B 1 392 ? -11.903 39.491 -9.542 1.00 18.00 392 GLY B N 1
ATOM 7540 C CA . GLY B 1 392 ? -12.886 40.371 -10.152 1.00 14.77 392 GLY B CA 1
ATOM 7541 C C . GLY B 1 392 ? -12.510 40.921 -11.516 1.00 24.75 392 GLY B C 1
ATOM 7542 O O . GLY B 1 392 ? -12.582 40.219 -12.540 1.00 21.84 392 GLY B O 1
ATOM 7543 N N . LEU B 1 393 ? -12.064 42.178 -11.521 1.00 18.89 393 LEU B N 1
ATOM 7544 C CA . LEU B 1 393 ? -11.808 42.915 -12.758 1.00 23.07 393 LEU B CA 1
ATOM 7545 C C . LEU B 1 393 ? -10.630 42.388 -13.570 1.00 18.66 393 LEU B C 1
ATOM 7546 O O . LEU B 1 393 ? -10.489 42.705 -14.747 1.00 25.33 393 LEU B O 1
ATOM 7551 N N . TRP B 1 394 ? -9.771 41.597 -12.951 1.00 21.33 394 TRP B N 1
ATOM 7552 C CA . TRP B 1 394 ? -8.583 41.135 -13.665 1.00 22.30 394 TRP B CA 1
ATOM 7553 C C . TRP B 1 394 ? -7.748 42.313 -14.183 1.00 21.56 394 TRP B C 1
ATOM 7554 O O . TRP B 1 394 ? -7.110 42.235 -15.233 1.00 24.37 394 TRP B O 1
ATOM 7565 N N . GLN B 1 395 ? -7.747 43.406 -13.428 1.00 21.22 395 GLN B N 1
ATOM 7566 C CA . GLN B 1 395 ? -6.892 44.541 -13.729 1.00 19.93 395 GLN B CA 1
ATOM 7567 C C . GLN B 1 395 ? -5.599 44.383 -12.978 1.00 21.54 395 GLN B C 1
ATOM 7568 O O . GLN B 1 395 ? -5.539 43.647 -11.984 1.00 21.43 395 GLN B O 1
ATOM 7574 N N . SER B 1 396 ? -4.560 45.068 -13.426 1.00 16.30 396 SER B N 1
ATOM 7575 C CA . SER B 1 396 ? -3.271 44.895 -12.770 1.00 19.65 396 SER B CA 1
ATOM 7576 C C . SER B 1 396 ? -3.339 45.394 -11.334 1.00 22.22 396 SER B C 1
ATOM 7577 O O . SER B 1 396 ? -4.127 46.287 -11.023 1.00 19.15 396 SER B O 1
ATOM 7580 N N . TRP B 1 397 ? -2.502 44.844 -10.462 1.00 20.85 397 TRP B N 1
ATOM 7581 C CA . TRP B 1 397 ? -2.451 45.335 -9.092 1.00 18.88 397 TRP B CA 1
ATOM 7582 C C . TRP B 1 397 ? -1.766 46.695 -9.031 1.00 22.01 397 TRP B C 1
ATOM 7583 O O . TRP B 1 397 ? -1.882 47.419 -8.030 1.00 17.53 397 TRP B O 1
ATOM 7594 N N . GLU B 1 398 ? -1.049 47.041 -10.099 1.00 18.18 398 GLU B N 1
ATOM 7595 C CA . GLU B 1 398 ? -0.335 48.321 -10.150 1.00 18.97 398 GLU B CA 1
ATOM 7596 C C . GLU B 1 398 ? -1.281 49.494 -9.974 1.00 20.39 398 GLU B C 1
ATOM 7597 O O . GLU B 1 398 ? -0.964 50.461 -9.275 1.00 18.77 398 GLU B O 1
ATOM 7603 N N . HIS B 1 399 ? -2.443 49.419 -10.619 1.00 21.24 399 HIS B N 1
ATOM 7604 C CA . HIS B 1 399 ? -3.424 50.491 -10.533 1.00 16.25 399 HIS B CA 1
ATOM 7605 C C . HIS B 1 399 ? -3.954 50.610 -9.117 1.00 17.88 399 HIS B C 1
ATOM 7606 O O . HIS B 1 399 ? -4.356 51.669 -8.692 1.00 19.98 399 HIS B O 1
ATOM 7613 N N . GLY B 1 400 ? -3.982 49.506 -8.388 1.00 17.89 400 GLY B N 1
ATOM 7614 C CA . GLY B 1 400 ? -4.481 49.546 -7.030 1.00 18.93 400 GLY B CA 1
ATOM 7615 C C . GLY B 1 400 ? -3.427 50.182 -6.147 1.00 18.72 400 GLY B C 1
ATOM 7616 O O . GLY B 1 400 ? -3.712 51.099 -5.370 1.00 18.50 400 GLY B O 1
ATOM 7617 N N . LEU B 1 401 ? -2.201 49.688 -6.261 1.00 16.55 401 LEU B N 1
ATOM 7618 C CA . LEU B 1 401 ? -1.101 50.276 -5.523 1.00 19.78 401 LEU B CA 1
ATOM 7619 C C . LEU B 1 401 ? -1.162 51.792 -5.663 1.00 17.46 401 LEU B C 1
ATOM 7620 O O . LEU B 1 401 ? -1.149 52.531 -4.695 1.00 17.19 401 LEU B O 1
ATOM 7625 N N . GLN B 1 402 ? -1.218 52.272 -6.883 1.00 18.35 402 GLN B N 1
ATOM 7626 C CA . GLN B 1 402 ? -1.060 53.702 -7.036 1.00 24.80 402 GLN B CA 1
ATOM 7627 C C . GLN B 1 402 ? -2.169 54.424 -6.301 1.00 19.99 402 GLN B C 1
ATOM 7628 O O . GLN B 1 402 ? -1.930 55.463 -5.710 1.00 20.01 402 GLN B O 1
ATOM 7634 N N . HIS B 1 403 ? -3.367 53.855 -6.303 1.00 17.14 403 HIS B N 1
ATOM 7635 C CA . HIS B 1 403 ? -4.518 54.533 -5.712 1.00 16.22 403 HIS B CA 1
ATOM 7636 C C . HIS B 1 403 ? -4.476 54.504 -4.187 1.00 19.09 403 HIS B C 1
ATOM 7637 O O . HIS B 1 403 ? -4.821 55.487 -3.543 1.00 21.76 403 HIS B O 1
ATOM 7644 N N . PHE B 1 404 ? -4.046 53.383 -3.607 1.00 18.57 404 PHE B N 1
ATOM 7645 C CA . PHE B 1 404 ? -3.815 53.311 -2.163 1.00 15.70 404 PHE B CA 1
ATOM 7646 C C . PHE B 1 404 ? -2.724 54.267 -1.734 1.00 20.08 404 PHE B C 1
ATOM 7647 O O . PHE B 1 404 ? -2.814 54.892 -0.669 1.00 20.48 404 PHE B O 1
ATOM 7655 N N . LEU B 1 405 ? -1.682 54.379 -2.550 1.00 16.65 405 LEU B N 1
ATOM 7656 C CA . LEU B 1 405 ? -0.540 55.174 -2.135 1.00 21.54 405 LEU B CA 1
ATOM 7657 C C . LEU B 1 405 ? -0.895 56.646 -1.997 1.00 21.34 405 LEU B C 1
ATOM 7658 O O . LEU B 1 405 ? -0.275 57.363 -1.215 1.00 25.64 405 LEU B O 1
ATOM 7663 N N . LYS B 1 406 ? -1.914 57.079 -2.728 1.00 19.04 406 LYS B N 1
ATOM 7664 C CA . LYS B 1 406 ? -2.409 58.439 -2.599 1.00 22.21 406 LYS B CA 1
ATOM 7665 C C . LYS B 1 406 ? -3.283 58.651 -1.360 1.00 24.57 406 LYS B C 1
ATOM 7666 O O . LYS B 1 406 ? -3.101 59.627 -0.632 1.00 28.57 406 LYS B O 1
ATOM 7672 N N . TYR B 1 407 ? -4.211 57.732 -1.106 1.00 20.61 407 TYR B N 1
ATOM 7673 C CA . TYR B 1 407 ? -5.304 58.005 -0.178 1.00 20.51 407 TYR B CA 1
ATOM 7674 C C . TYR B 1 407 ? -5.223 57.362 1.196 1.00 21.13 407 TYR B C 1
ATOM 7675 O O . TYR B 1 407 ? -5.941 57.778 2.103 1.00 24.05 407 TYR B O 1
ATOM 7684 N N . LEU B 1 408 ? -4.387 56.342 1.351 1.00 20.27 408 LEU B N 1
ATOM 7685 C CA . LEU B 1 408 ? -4.185 55.716 2.650 1.00 19.44 408 LEU B CA 1
ATOM 7686 C C . LEU B 1 408 ? -3.385 56.617 3.594 1.00 21.45 408 LEU B C 1
ATOM 7687 O O . LEU B 1 408 ? -2.433 57.276 3.177 1.00 21.18 408 LEU B O 1
ATOM 7692 N N . LEU B 1 409 ? -3.763 56.633 4.872 1.00 21.64 409 LEU B N 1
ATOM 7693 C CA . LEU B 1 409 ? -2.982 57.343 5.884 1.00 19.13 409 LEU B CA 1
ATOM 7694 C C . LEU B 1 409 ? -1.626 56.682 6.098 1.00 22.12 409 LEU B C 1
ATOM 7695 O O . LEU B 1 409 ? -0.656 57.376 6.393 1.00 21.39 409 LEU B O 1
ATOM 7700 N N . ASP B 1 410 ? -1.560 55.353 5.963 1.00 17.53 410 ASP B N 1
ATOM 7701 C CA . ASP B 1 410 ? -0.293 54.618 6.146 1.00 19.37 410 ASP B CA 1
ATOM 7702 C C . ASP B 1 410 ? 0.536 54.574 4.854 1.00 23.41 410 ASP B C 1
ATOM 7703 O O . ASP B 1 410 ? 1.462 55.367 4.675 1.00 35.65 410 ASP B O 1
ATOM 7708 N N . ALA B 1 411 ? 0.199 53.680 3.941 1.00 24.45 411 ALA B N 1
ATOM 7709 C CA . ALA B 1 411 ? 0.748 53.742 2.590 1.00 22.28 411 ALA B CA 1
ATOM 7710 C C . ALA B 1 411 ? 2.268 53.702 2.511 1.00 19.27 411 ALA B C 1
ATOM 7711 O O . ALA B 1 411 ? 2.878 54.592 1.948 1.00 27.61 411 ALA B O 1
ATOM 7713 N N . ASP B 1 412 ? 2.884 52.674 3.068 1.00 22.34 412 ASP B N 1
ATOM 7714 C CA . ASP B 1 412 ? 4.311 52.490 2.868 1.00 21.63 412 ASP B CA 1
ATOM 7715 C C . ASP B 1 412 ? 4.444 52.013 1.439 1.00 20.90 412 ASP B C 1
ATOM 7716 O O . ASP B 1 412 ? 3.744 51.081 1.010 1.00 22.67 412 ASP B O 1
ATOM 7721 N N . TRP B 1 413 ? 5.321 52.651 0.684 1.00 17.93 413 TRP B N 1
ATOM 7722 C CA . TRP B 1 413 ? 5.562 52.196 -0.660 1.00 17.67 413 TRP B CA 1
ATOM 7723 C C . TRP B 1 413 ? 5.816 50.685 -0.644 1.00 21.37 413 TRP B C 1
ATOM 7724 O O . TRP B 1 413 ? 5.185 49.938 -1.374 1.00 17.36 413 TRP B O 1
ATOM 7735 N N . SER B 1 414 ? 6.714 50.228 0.224 1.00 21.83 414 SER B N 1
ATOM 7736 C CA . SER B 1 414 ? 7.092 48.823 0.230 1.00 22.28 414 SER B CA 1
ATOM 7737 C C . SER B 1 414 ? 6.027 47.923 0.842 1.00 20.07 414 SER B C 1
ATOM 7738 O O . SER B 1 414 ? 5.810 46.807 0.366 1.00 18.45 414 SER B O 1
ATOM 7741 N N . VAL B 1 415 ? 5.342 48.395 1.876 1.00 19.64 415 VAL B N 1
ATOM 7742 C CA . VAL B 1 415 ? 4.360 47.532 2.537 1.00 16.82 415 VAL B CA 1
ATOM 7743 C C . VAL B 1 415 ? 3.145 47.389 1.637 1.00 17.78 415 VAL B C 1
ATOM 7744 O O . VAL B 1 415 ? 2.628 46.288 1.435 1.00 18.94 415 VAL B O 1
ATOM 7748 N N . CYS B 1 416 ? 2.734 48.499 1.048 1.00 15.96 416 CYS B N 1
ATOM 7749 C CA . CYS B 1 416 ? 1.553 48.513 0.212 1.00 15.30 416 CYS B CA 1
ATOM 7750 C C . CYS B 1 416 ? 1.745 47.705 -1.074 1.00 16.70 416 CYS B C 1
ATOM 7751 O O . CYS B 1 416 ? 0.866 46.938 -1.460 1.00 18.72 416 CYS B O 1
ATOM 7754 N N . ALA B 1 417 ? 2.877 47.887 -1.745 1.00 13.65 417 ALA B N 1
ATOM 7755 C CA . ALA B 1 417 ? 3.211 47.096 -2.930 1.00 14.39 417 ALA B CA 1
ATOM 7756 C C . ALA B 1 417 ? 3.300 45.607 -2.597 1.00 15.24 417 ALA B C 1
ATOM 7757 O O . ALA B 1 417 ? 2.738 44.760 -3.298 1.00 16.36 417 ALA B O 1
ATOM 7759 N N . GLY B 1 418 ? 4.025 45.290 -1.532 1.00 17.44 418 GLY B N 1
ATOM 7760 C CA . GLY B 1 418 ? 4.113 43.926 -1.045 1.00 13.86 418 GLY B CA 1
ATOM 7761 C C . GLY B 1 418 ? 2.755 43.271 -0.841 1.00 17.54 418 GLY B C 1
ATOM 7762 O O . GLY B 1 418 ? 2.467 42.222 -1.421 1.00 17.09 418 GLY B O 1
ATOM 7763 N N . ASN B 1 419 ? 1.908 43.861 -0.004 1.00 17.09 419 ASN B N 1
ATOM 7764 C CA . ASN B 1 419 ? 0.576 43.305 0.159 1.00 14.46 419 ASN B CA 1
ATOM 7765 C C . ASN B 1 419 ? -0.186 43.135 -1.157 1.00 17.24 419 ASN B C 1
ATOM 7766 O O . ASN B 1 419 ? -0.908 42.133 -1.346 1.00 16.56 419 ASN B O 1
ATOM 7771 N N . TRP B 1 420 ? -0.023 44.088 -2.070 1.00 15.52 420 TRP B N 1
ATOM 7772 C CA . TRP B 1 420 ? -0.719 44.012 -3.360 1.00 15.49 420 TRP B CA 1
ATOM 7773 C C . TRP B 1 420 ? -0.233 42.815 -4.173 1.00 16.18 420 TRP B C 1
ATOM 7774 O O . TRP B 1 420 ? -1.027 42.028 -4.671 1.00 21.33 420 TRP B O 1
ATOM 7785 N N . MET B 1 421 ? 1.070 42.654 -4.304 1.00 17.57 421 MET B N 1
ATOM 7786 C CA . MET B 1 421 ? 1.582 41.462 -4.985 1.00 20.51 421 MET B CA 1
ATOM 7787 C C . MET B 1 421 ? 1.169 40.174 -4.260 1.00 19.56 421 MET B C 1
ATOM 7788 O O . MET B 1 421 ? 0.692 39.219 -4.871 1.00 25.85 421 MET B O 1
ATOM 7793 N N . TRP B 1 422 ? 1.374 40.148 -2.953 1.00 19.57 422 TRP B N 1
ATOM 7794 C CA . TRP B 1 422 ? 1.094 38.966 -2.149 1.00 19.14 422 TRP B CA 1
ATOM 7795 C C . TRP B 1 422 ? -0.311 38.475 -2.449 1.00 18.87 422 TRP B C 1
ATOM 7796 O O . TRP B 1 422 ? -0.505 37.346 -2.856 1.00 22.82 422 TRP B O 1
ATOM 7807 N N . VAL B 1 423 ? -1.282 39.348 -2.232 1.00 17.39 423 VAL B N 1
ATOM 7808 C CA . VAL B 1 423 ? -2.685 39.066 -2.465 1.00 19.65 423 VAL B CA 1
ATOM 7809 C C . VAL B 1 423 ? -2.993 38.702 -3.921 1.00 20.25 423 VAL B C 1
ATOM 7810 O O . VAL B 1 423 ? -3.704 37.744 -4.184 1.00 23.61 423 VAL B O 1
ATOM 7814 N N . SER B 1 424 ? -2.458 39.463 -4.872 1.00 22.15 424 SER B N 1
ATOM 7815 C CA . SER B 1 424 ? -2.976 39.416 -6.246 1.00 21.06 424 SER B CA 1
ATOM 7816 C C . SER B 1 424 ? -2.239 38.452 -7.191 1.00 22.82 424 SER B C 1
ATOM 7817 O O . SER B 1 424 ? -2.800 37.958 -8.174 1.00 20.13 424 SER B O 1
ATOM 7820 N N . SER B 1 425 ? -0.974 38.202 -6.915 1.00 23.15 425 SER B N 1
ATOM 7821 C CA . SER B 1 425 ? -0.164 37.516 -7.894 1.00 27.03 425 SER B CA 1
ATOM 7822 C C . SER B 1 425 ? 0.349 36.194 -7.374 1.00 28.55 425 SER B C 1
ATOM 7823 O O . SER B 1 425 ? 1.408 35.732 -7.787 1.00 30.86 425 SER B O 1
ATOM 7826 N N . SER B 1 426 ? -0.416 35.593 -6.471 1.00 23.74 426 SER B N 1
ATOM 7827 C CA . SER B 1 426 ? -0.033 34.336 -5.844 1.00 26.55 426 SER B CA 1
ATOM 7828 C C . SER B 1 426 ? -0.755 33.204 -6.530 1.00 30.63 426 SER B C 1
ATOM 7829 O O . SER B 1 426 ? -1.702 32.643 -5.977 1.00 30.18 426 SER B O 1
ATOM 7832 N N . ALA B 1 427 ? -0.303 32.874 -7.733 1.00 28.67 427 ALA B N 1
ATOM 7833 C CA . ALA B 1 427 ? -1.035 31.963 -8.608 1.00 35.15 427 ALA B CA 1
ATOM 7834 C C . ALA B 1 427 ? -1.107 30.542 -8.061 1.00 36.09 427 ALA B C 1
ATOM 7835 O O . ALA B 1 427 ? -2.090 29.834 -8.282 1.00 37.11 427 ALA B O 1
ATOM 7837 N N . PHE B 1 428 ? -0.069 30.138 -7.337 1.00 33.41 428 PHE B N 1
ATOM 7838 C CA . PHE B 1 428 ? 0.033 28.775 -6.832 1.00 34.50 428 PHE B CA 1
ATOM 7839 C C . PHE B 1 428 ? -0.701 28.524 -5.530 1.00 35.82 428 PHE B C 1
ATOM 7840 O O . PHE B 1 428 ? -0.468 27.521 -4.872 1.00 38.97 428 PHE B O 1
ATOM 7848 N N . GLU B 1 429 ? -1.589 29.430 -5.152 1.00 37.65 429 GLU B N 1
ATOM 7849 C CA . GLU B 1 429 ? -2.319 29.274 -3.899 1.00 37.44 429 GLU B CA 1
ATOM 7850 C C . GLU B 1 429 ? -3.807 29.178 -4.158 1.00 39.84 429 GLU B C 1
ATOM 7851 O O . GLU B 1 429 ? -4.523 30.164 -4.011 1.00 43.85 429 GLU B O 1
ATOM 7857 N N . ARG B 1 430 ? -4.271 27.990 -4.535 1.00 40.37 430 ARG B N 1
ATOM 7858 C CA . ARG B 1 430 ? -5.665 27.813 -4.929 1.00 43.62 430 ARG B CA 1
ATOM 7859 C C . ARG B 1 430 ? -6.621 28.510 -3.971 1.00 40.32 430 ARG B C 1
ATOM 7860 O O . ARG B 1 430 ? -7.622 29.090 -4.399 1.00 38.64 430 ARG B O 1
ATOM 7868 N N . LEU B 1 431 ? -6.318 28.460 -2.679 1.00 33.06 431 LEU B N 1
ATOM 7869 C CA . LEU B 1 431 ? -7.257 28.976 -1.692 1.00 35.31 431 LEU B CA 1
ATOM 7870 C C . LEU B 1 431 ? -7.614 30.449 -1.954 1.00 36.61 431 LEU B C 1
ATOM 7871 O O . LEU B 1 431 ? -8.766 30.856 -1.793 1.00 33.40 431 LEU B O 1
ATOM 7876 N N . LEU B 1 432 ? -6.623 31.230 -2.383 1.00 29.83 432 LEU B N 1
ATOM 7877 C CA . LEU B 1 432 ? -6.817 32.636 -2.719 1.00 33.82 432 LEU B CA 1
ATOM 7878 C C . LEU B 1 432 ? -7.885 32.898 -3.785 1.00 33.78 432 LEU B C 1
ATOM 7879 O O . LEU B 1 432 ? -8.201 34.044 -4.084 1.00 36.15 432 LEU B O 1
ATOM 7884 N N . ASP B 1 433 ? -8.425 31.844 -4.373 1.00 37.35 433 ASP B N 1
ATOM 7885 C CA . ASP B 1 433 ? -9.454 31.997 -5.393 1.00 38.59 433 ASP B CA 1
ATOM 7886 C C . ASP B 1 433 ? -10.736 31.326 -4.922 1.00 40.46 433 ASP B C 1
ATOM 7887 O O . ASP B 1 433 ? -11.687 31.168 -5.686 1.00 46.19 433 ASP B O 1
ATOM 7892 N N . SER B 1 434 ? -10.756 30.946 -3.650 1.00 35.71 434 SER B N 1
ATOM 7893 C CA . SER B 1 434 ? -11.938 30.354 -3.052 1.00 36.14 434 SER B CA 1
ATOM 7894 C C . SER B 1 434 ? -13.004 31.412 -2.796 1.00 43.21 434 SER B C 1
ATOM 7895 O O . SER B 1 434 ? -12.756 32.611 -2.928 1.00 40.42 434 SER B O 1
ATOM 7898 N N . SER B 1 435 ? -14.182 30.951 -2.393 1.00 45.31 435 SER B N 1
ATOM 7899 C CA . SER B 1 435 ? -15.325 31.817 -2.146 1.00 45.49 435 SER B CA 1
ATOM 7900 C C . SER B 1 435 ? -15.147 32.630 -0.874 1.00 44.18 435 SER B C 1
ATOM 7901 O O . SER B 1 435 ? -15.581 33.781 -0.792 1.00 48.40 435 SER B O 1
ATOM 7904 N N . LEU B 1 436 ? -14.522 32.027 0.124 1.00 40.78 436 LEU B N 1
ATOM 7905 C CA . LEU B 1 436 ? -14.330 32.708 1.389 1.00 40.34 436 LEU B CA 1
ATOM 7906 C C . LEU B 1 436 ? -13.550 33.995 1.170 1.00 43.21 436 LEU B C 1
ATOM 7907 O O . LEU B 1 436 ? -13.675 34.939 1.949 1.00 47.27 436 LEU B O 1
ATOM 7912 N N . VAL B 1 437 ? -12.762 34.033 0.097 1.00 42.26 437 VAL B N 1
ATOM 7913 C CA . VAL B 1 437 ? -11.988 35.219 -0.257 1.00 35.18 437 VAL B CA 1
ATOM 7914 C C . VAL B 1 437 ? -12.612 36.110 -1.327 1.00 40.46 437 VAL B C 1
ATOM 7915 O O . VAL B 1 437 ? -12.631 37.331 -1.195 1.00 45.60 437 VAL B O 1
ATOM 7919 N N . THR B 1 438 ? -13.105 35.514 -2.403 1.00 43.16 438 THR B N 1
ATOM 7920 C CA . THR B 1 438 ? -13.544 36.320 -3.535 1.00 43.90 438 THR B CA 1
ATOM 7921 C C . THR B 1 438 ? -14.852 37.054 -3.262 1.00 44.20 438 THR B C 1
ATOM 7922 O O . THR B 1 438 ? -14.988 38.230 -3.592 1.00 50.04 438 THR B O 1
ATOM 7926 N N . CYS B 1 439 ? -15.812 36.356 -2.668 1.00 42.18 439 CYS B N 1
ATOM 7927 C CA . CYS B 1 439 ? -17.193 36.841 -2.624 1.00 45.55 439 CYS B CA 1
ATOM 7928 C C . CYS B 1 439 ? -17.426 38.019 -1.658 1.00 38.72 439 CYS B C 1
ATOM 7929 O O . CYS B 1 439 ? -17.419 37.841 -0.442 1.00 38.27 439 CYS B O 1
ATOM 7932 N N . PRO B 1 440 ? -17.625 39.228 -2.204 1.00 36.27 440 PRO B N 1
ATOM 7933 C CA . PRO B 1 440 ? -17.836 40.424 -1.380 1.00 38.35 440 PRO B CA 1
ATOM 7934 C C . PRO B 1 440 ? -19.205 40.454 -0.699 1.00 34.07 440 PRO B C 1
ATOM 7935 O O . PRO B 1 440 ? -19.366 41.162 0.300 1.00 35.66 440 PRO B O 1
ATOM 7939 N N . VAL B 1 441 ? -20.175 39.712 -1.223 1.00 34.12 441 VAL B N 1
ATOM 7940 C CA . VAL B 1 441 ? -21.499 39.657 -0.597 1.00 35.94 441 VAL B CA 1
ATOM 7941 C C . VAL B 1 441 ? -21.511 38.757 0.649 1.00 35.61 441 VAL B C 1
ATOM 7942 O O . VAL B 1 441 ? -22.092 39.111 1.682 1.00 34.70 441 VAL B O 1
ATOM 7946 N N . ALA B 1 442 ? -20.868 37.599 0.553 1.00 33.19 442 ALA B N 1
ATOM 7947 C CA . ALA B 1 442 ? -20.749 36.717 1.710 1.00 39.52 442 ALA B CA 1
ATOM 7948 C C . ALA B 1 442 ? -19.977 37.413 2.825 1.00 38.88 442 ALA B C 1
ATOM 7949 O O . ALA B 1 442 ? -20.372 37.362 3.984 1.00 35.61 442 ALA B O 1
ATOM 7951 N N . LEU B 1 443 ? -18.880 38.072 2.466 1.00 36.94 443 LEU B N 1
ATOM 7952 C CA . LEU B 1 443 ? -18.066 38.793 3.439 1.00 34.00 443 LEU B CA 1
ATOM 7953 C C . LEU B 1 443 ? -18.843 39.940 4.094 1.00 28.08 443 LEU B C 1
ATOM 7954 O O . LEU B 1 443 ? -18.734 40.168 5.290 1.00 33.82 443 LEU B O 1
ATOM 7959 N N . ALA B 1 444 ? -19.640 40.655 3.314 1.00 28.73 444 ALA B N 1
ATOM 7960 C CA . ALA B 1 444 ? -20.463 41.738 3.858 1.00 30.92 444 ALA B CA 1
ATOM 7961 C C . ALA B 1 444 ? -21.425 41.281 4.964 1.00 32.55 444 ALA B C 1
ATOM 7962 O O . ALA B 1 444 ? -21.589 41.972 5.971 1.00 34.06 444 ALA B O 1
ATOM 7964 N N . LYS B 1 445 ? -22.069 40.133 4.767 1.00 31.91 445 LYS B N 1
ATOM 7965 C CA . LYS B 1 445 ? -22.958 39.564 5.777 1.00 33.58 445 LYS B CA 1
ATOM 7966 C C . LYS B 1 445 ? -22.219 39.080 7.039 1.00 31.79 445 LYS B C 1
ATOM 7967 O O . LYS B 1 445 ? -22.795 39.028 8.127 1.00 29.65 445 LYS B O 1
ATOM 7973 N N . ARG B 1 446 ? -20.948 38.725 6.904 1.00 28.94 446 ARG B N 1
ATOM 7974 C CA . ARG B 1 446 ? -20.174 38.362 8.085 1.00 32.43 446 ARG B CA 1
ATOM 7975 C C . ARG B 1 446 ? -19.748 39.619 8.845 1.00 32.08 446 ARG B C 1
ATOM 7976 O O . ARG B 1 446 ? -20.026 39.748 10.039 1.00 30.86 446 ARG B O 1
ATOM 7984 N N . LEU B 1 447 ? -19.096 40.545 8.142 1.00 27.87 447 LEU B N 1
ATOM 7985 C CA . LEU B 1 447 ? -18.551 41.766 8.761 1.00 34.53 447 LEU B CA 1
ATOM 7986 C C . LEU B 1 447 ? -19.611 42.804 9.159 1.00 31.75 447 LEU B C 1
ATOM 7987 O O . LEU B 1 447 ? -19.428 43.553 10.121 1.00 28.55 447 LEU B O 1
ATOM 7992 N N . ASP B 1 448 ? -20.709 42.854 8.409 1.00 33.82 448 ASP B N 1
ATOM 7993 C CA . ASP B 1 448 ? -21.672 43.948 8.522 1.00 32.46 448 ASP B CA 1
ATOM 7994 C C . ASP B 1 448 ? -23.102 43.458 8.286 1.00 34.01 448 ASP B C 1
ATOM 7995 O O . ASP B 1 448 ? -23.729 43.851 7.301 1.00 34.28 448 ASP B O 1
ATOM 8000 N N . PRO B 1 449 ? -23.623 42.599 9.188 1.00 34.07 449 PRO B N 1
ATOM 8001 C CA . PRO B 1 449 ? -24.927 41.943 9.014 1.00 32.84 449 PRO B CA 1
ATOM 8002 C C . PRO B 1 449 ? -26.077 42.927 8.836 1.00 37.48 449 PRO B C 1
ATOM 8003 O O . PRO B 1 449 ? -26.961 42.737 7.990 1.00 35.06 449 PRO B O 1
ATOM 8007 N N . ASP B 1 450 ? -26.074 43.988 9.626 1.00 35.60 450 ASP B N 1
ATOM 8008 C CA . ASP B 1 450 ? -27.194 44.914 9.575 1.00 36.70 450 ASP B CA 1
ATOM 8009 C C . ASP B 1 450 ? -27.030 45.973 8.493 1.00 35.27 450 ASP B C 1
ATOM 8010 O O . ASP B 1 450 ? -27.857 46.875 8.378 1.00 37.30 450 ASP B O 1
ATOM 8015 N N . GLY B 1 451 ? -25.967 45.856 7.697 1.00 34.09 451 GLY B N 1
ATOM 8016 C CA . GLY B 1 451 ? -25.684 46.836 6.662 1.00 32.83 451 GLY B CA 1
ATOM 8017 C C . GLY B 1 451 ? -25.449 48.210 7.260 1.00 32.63 451 GLY B C 1
ATOM 8018 O O . GLY B 1 451 ? -25.623 49.248 6.616 1.00 34.72 451 GLY B O 1
ATOM 8019 N N . THR B 1 452 ? -25.052 48.229 8.519 1.00 35.21 452 THR B N 1
ATOM 8020 C CA . THR B 1 452 ? -24.840 49.498 9.175 1.00 33.51 452 THR B CA 1
ATOM 8021 C C . THR B 1 452 ? -23.618 50.189 8.565 1.00 32.82 452 THR B C 1
ATOM 8022 O O . THR B 1 452 ? -23.654 51.374 8.279 1.00 30.05 452 THR B O 1
ATOM 8026 N N . TYR B 1 453 ? -22.549 49.436 8.338 1.00 31.94 453 TYR B N 1
ATOM 8027 C CA . TYR B 1 453 ? -21.343 50.002 7.746 1.00 29.17 453 TYR B CA 1
ATOM 8028 C C . TYR B 1 453 ? -21.601 50.455 6.306 1.00 30.94 453 TYR B C 1
ATOM 8029 O O . TYR B 1 453 ? -21.151 51.522 5.879 1.00 29.49 453 TYR B O 1
ATOM 8038 N N . ILE B 1 454 ? -22.317 49.631 5.553 1.00 28.74 454 ILE B N 1
ATOM 8039 C CA . ILE B 1 454 ? -22.633 49.964 4.177 1.00 29.48 454 ILE B CA 1
ATOM 8040 C C . ILE B 1 454 ? -23.478 51.233 4.101 1.00 34.70 454 ILE B C 1
ATOM 8041 O O . ILE B 1 454 ? -23.169 52.146 3.331 1.00 33.97 454 ILE B O 1
ATOM 8046 N N . LYS B 1 455 ? -24.532 51.302 4.910 1.00 32.17 455 LYS B N 1
ATOM 8047 C CA . LYS B 1 455 ? -25.391 52.483 4.897 1.00 35.17 455 LYS B CA 1
ATOM 8048 C C . LYS B 1 455 ? -24.657 53.781 5.282 1.00 34.66 455 LYS B C 1
ATOM 8049 O O . LYS B 1 455 ? -25.077 54.879 4.911 1.00 36.31 455 LYS B O 1
ATOM 8055 N N . GLN B 1 456 ? -23.548 53.659 6.002 1.00 33.25 456 GLN B N 1
ATOM 8056 C CA . GLN B 1 456 ? -22.795 54.847 6.413 1.00 35.17 456 GLN B CA 1
ATOM 8057 C C . GLN B 1 456 ? -21.974 55.443 5.268 1.00 35.92 456 GLN B C 1
ATOM 8058 O O . GLN B 1 456 ? -21.935 56.661 5.085 1.00 30.21 456 GLN B O 1
ATOM 8064 N N . TYR B 1 457 ? -21.314 54.588 4.494 1.00 31.11 457 TYR B N 1
ATOM 8065 C CA . TYR B 1 457 ? -20.464 55.093 3.428 1.00 30.62 457 TYR B CA 1
ATOM 8066 C C . TYR B 1 457 ? -21.082 54.985 2.050 1.00 31.22 457 TYR B C 1
ATOM 8067 O O . TYR B 1 457 ? -20.526 55.495 1.083 1.00 32.40 457 TYR B O 1
ATOM 8076 N N . VAL B 1 458 ? -22.226 54.316 1.966 1.00 30.97 458 VAL B N 1
ATOM 8077 C CA . VAL B 1 458 ? -22.979 54.224 0.721 1.00 33.61 458 VAL B CA 1
ATOM 8078 C C . VAL B 1 458 ? -24.398 54.711 1.010 1.00 34.46 458 VAL B C 1
ATOM 8079 O O . VAL B 1 458 ? -25.361 53.934 0.995 1.00 36.58 458 VAL B O 1
ATOM 8083 N N . PRO B 1 459 ? -24.521 56.017 1.280 1.00 33.23 459 PRO B N 1
ATOM 8084 C CA . PRO B 1 459 ? -25.706 56.632 1.887 1.00 37.42 459 PRO B CA 1
ATOM 8085 C C . PRO B 1 459 ? -26.944 56.580 0.999 1.00 38.32 459 PRO B C 1
ATOM 8086 O O . PRO B 1 459 ? -28.051 56.825 1.488 1.00 35.22 459 PRO B O 1
ATOM 8090 N N . GLU B 1 460 ? -26.750 56.254 -0.277 1.00 37.18 460 GLU B N 1
ATOM 8091 C CA . GLU B 1 460 ? -27.858 56.076 -1.214 1.00 40.19 460 GLU B CA 1
ATOM 8092 C C . GLU B 1 460 ? -28.667 54.808 -0.953 1.00 38.24 460 GLU B C 1
ATOM 8093 O O . GLU B 1 460 ? -29.763 54.649 -1.495 1.00 39.66 460 GLU B O 1
ATOM 8099 N N . LEU B 1 461 ? -28.118 53.909 -0.136 1.00 38.89 461 LEU B N 1
ATOM 8100 C CA . LEU B 1 461 ? -28.823 52.696 0.279 1.00 36.18 461 LEU B CA 1
ATOM 8101 C C . LEU B 1 461 ? -29.392 52.864 1.683 1.00 38.96 461 LEU B C 1
ATOM 8102 O O . LEU B 1 461 ? -29.794 51.892 2.314 1.00 40.46 461 LEU B O 1
ATOM 8107 N N . MET B 1 462 ? -29.420 54.103 2.165 1.00 40.39 462 MET B N 1
ATOM 8108 C CA . MET B 1 462 ? -29.858 54.395 3.531 1.00 41.59 462 MET B CA 1
ATOM 8109 C C . MET B 1 462 ? -31.224 53.800 3.866 1.00 38.46 462 MET B C 1
ATOM 8110 O O . MET B 1 462 ? -31.354 53.100 4.856 1.00 40.06 462 MET B O 1
ATOM 8115 N N . ASN B 1 463 ? -32.236 54.072 3.043 1.00 42.54 463 ASN B N 1
ATOM 8116 C CA . ASN B 1 463 ? -33.591 53.583 3.311 1.00 38.95 463 ASN B CA 1
ATOM 8117 C C . ASN B 1 463 ? -33.891 52.194 2.751 1.00 38.76 463 ASN B C 1
ATOM 8118 O O . ASN B 1 463 ? -35.049 51.779 2.707 1.00 43.40 463 ASN B O 1
ATOM 8123 N N . VAL B 1 464 ? -32.856 51.478 2.324 1.00 41.53 464 VAL B N 1
ATOM 8124 C CA . VAL B 1 464 ? -33.010 50.099 1.857 1.00 37.13 464 VAL B CA 1
ATOM 8125 C C . VAL B 1 464 ? -32.953 49.129 3.033 1.00 39.56 464 VAL B C 1
ATOM 8126 O O . VAL B 1 464 ? -32.020 49.165 3.827 1.00 42.08 464 VAL B O 1
ATOM 8130 N N . PRO B 1 465 ? -33.947 48.242 3.141 1.00 38.33 465 PRO B N 1
ATOM 8131 C CA . PRO B 1 465 ? -34.066 47.332 4.286 1.00 39.14 465 PRO B CA 1
ATOM 8132 C C . PRO B 1 465 ? -32.979 46.256 4.323 1.00 41.46 465 PRO B C 1
ATOM 8133 O O . PRO B 1 465 ? -32.418 45.907 3.284 1.00 37.41 465 PRO B O 1
ATOM 8137 N N . LYS B 1 466 ? -32.732 45.718 5.518 1.00 39.12 466 LYS B N 1
ATOM 8138 C CA . LYS B 1 466 ? -31.685 44.728 5.759 1.00 31.61 466 LYS B CA 1
ATOM 8139 C C . LYS B 1 466 ? -31.769 43.484 4.867 1.00 39.38 466 LYS B C 1
ATOM 8140 O O . LYS B 1 466 ? -30.749 42.946 4.437 1.00 39.94 466 LYS B O 1
ATOM 8146 N N . GLU B 1 467 ? -32.980 43.019 4.593 1.00 40.26 467 GLU B N 1
ATOM 8147 C CA . GLU B 1 467 ? -33.176 41.909 3.670 1.00 40.56 467 GLU B CA 1
ATOM 8148 C C . GLU B 1 467 ? -32.438 42.105 2.339 1.00 39.97 467 GLU B C 1
ATOM 8149 O O . GLU B 1 467 ? -32.090 41.136 1.658 1.00 39.79 467 GLU B O 1
ATOM 8155 N N . PHE B 1 468 ? -32.195 43.363 1.982 1.00 43.61 468 PHE B N 1
ATOM 8156 C CA . PHE B 1 468 ? -31.703 43.716 0.653 1.00 38.40 468 PHE B CA 1
ATOM 8157 C C . PHE B 1 468 ? -30.385 44.498 0.623 1.00 39.95 468 PHE B C 1
ATOM 8158 O O . PHE B 1 468 ? -29.732 44.563 -0.408 1.00 41.27 468 PHE B O 1
ATOM 8166 N N . VAL B 1 469 ? -29.990 45.103 1.735 1.00 40.80 469 VAL B N 1
ATOM 8167 C CA . VAL B 1 469 ? -28.858 46.033 1.707 1.00 41.44 469 VAL B CA 1
ATOM 8168 C C . VAL B 1 469 ? -27.563 45.411 1.148 1.00 38.08 469 VAL B C 1
ATOM 8169 O O . VAL B 1 469 ? -26.698 46.111 0.613 1.00 36.39 469 VAL B O 1
ATOM 8173 N N . HIS B 1 470 ? -27.429 44.099 1.261 1.00 33.61 470 HIS B N 1
ATOM 8174 C CA . HIS B 1 470 ? -26.212 43.451 0.796 1.00 37.48 470 HIS B CA 1
ATOM 8175 C C . HIS B 1 470 ? -26.256 43.112 -0.694 1.00 39.73 470 HIS B C 1
ATOM 8176 O O . HIS B 1 470 ? -25.212 43.014 -1.340 1.00 39.20 470 HIS B O 1
ATOM 8183 N N . GLU B 1 471 ? -27.467 42.916 -1.215 1.00 40.42 471 GLU B N 1
ATOM 8184 C CA . GLU B 1 471 ? -27.710 42.533 -2.608 1.00 38.90 471 GLU B CA 1
ATOM 8185 C C . GLU B 1 471 ? -28.904 43.333 -3.124 1.00 34.23 471 GLU B C 1
ATOM 8186 O O . GLU B 1 471 ? -29.991 42.791 -3.267 1.00 32.92 471 GLU B O 1
ATOM 8192 N N . PRO B 1 472 ? -28.721 44.636 -3.378 1.00 36.59 472 PRO B N 1
ATOM 8193 C CA . PRO B 1 472 ? -29.904 45.469 -3.651 1.00 38.85 472 PRO B CA 1
ATOM 8194 C C . PRO B 1 472 ? -30.532 45.245 -5.026 1.00 42.07 472 PRO B C 1
ATOM 8195 O O . PRO B 1 472 ? -31.662 45.685 -5.253 1.00 43.87 472 PRO B O 1
ATOM 8199 N N . TRP B 1 473 ? -29.823 44.569 -5.924 1.00 41.78 473 TRP B N 1
ATOM 8200 C CA . TRP B 1 473 ? -30.397 44.231 -7.219 1.00 38.05 473 TRP B CA 1
ATOM 8201 C C . TRP B 1 473 ? -31.514 43.205 -7.044 1.00 43.79 473 TRP B C 1
ATOM 8202 O O . TRP B 1 473 ? -32.375 43.062 -7.906 1.00 46.29 473 TRP B O 1
ATOM 8213 N N . ARG B 1 474 ? -31.507 42.491 -5.924 1.00 39.75 474 ARG B N 1
ATOM 8214 C CA . ARG B 1 474 ? -32.570 41.534 -5.662 1.00 39.08 474 ARG B CA 1
ATOM 8215 C C . ARG B 1 474 ? -33.918 42.227 -5.462 1.00 45.06 474 ARG B C 1
ATOM 8216 O O . ARG B 1 474 ? -34.967 41.584 -5.486 1.00 47.52 474 ARG B O 1
ATOM 8224 N N . MET B 1 475 ? -33.895 43.540 -5.268 1.00 42.95 475 MET B N 1
ATOM 8225 C CA . MET B 1 475 ? -35.140 44.279 -5.152 1.00 48.08 475 MET B CA 1
ATOM 8226 C C . MET B 1 475 ? -35.926 44.248 -6.469 1.00 56.13 475 MET B C 1
ATOM 8227 O O . MET B 1 475 ? -35.346 44.266 -7.558 1.00 57.01 475 MET B O 1
ATOM 8232 N N . SER B 1 476 ? -37.249 44.186 -6.358 1.00 58.17 476 SER B N 1
ATOM 8233 C CA . SER B 1 476 ? -38.130 44.371 -7.505 1.00 59.35 476 SER B CA 1
ATOM 8234 C C . SER B 1 476 ? -38.195 45.862 -7.810 1.00 57.68 476 SER B C 1
ATOM 8235 O O . SER B 1 476 ? -37.782 46.674 -6.981 1.00 60.71 476 SER B O 1
ATOM 8238 N N . ALA B 1 477 ? -38.707 46.236 -8.981 1.00 58.08 477 ALA B N 1
ATOM 8239 C CA . ALA B 1 477 ? -38.812 47.660 -9.317 1.00 57.35 477 ALA B CA 1
ATOM 8240 C C . ALA B 1 477 ? -39.619 48.413 -8.263 1.00 62.55 477 ALA B C 1
ATOM 8241 O O . ALA B 1 477 ? -39.283 49.546 -7.890 1.00 61.69 477 ALA B O 1
ATOM 8243 N N . GLU B 1 478 ? -40.683 47.770 -7.787 1.00 61.40 478 GLU B N 1
ATOM 8244 C CA . GLU B 1 478 ? -41.585 48.364 -6.801 1.00 66.59 478 GLU B CA 1
ATOM 8245 C C . GLU B 1 478 ? -40.853 48.687 -5.505 1.00 61.82 478 GLU B C 1
ATOM 8246 O O . GLU B 1 478 ? -41.059 49.750 -4.909 1.00 54.60 478 GLU B O 1
ATOM 8252 N N . GLN B 1 479 ? -40.004 47.759 -5.072 1.00 54.33 479 GLN B N 1
ATOM 8253 C CA . GLN B 1 479 ? -39.255 47.944 -3.840 1.00 53.00 479 GLN B CA 1
ATOM 8254 C C . GLN B 1 479 ? -38.199 49.025 -4.017 1.00 53.83 479 GLN B C 1
ATOM 8255 O O . GLN B 1 479 ? -38.043 49.893 -3.159 1.00 48.36 479 GLN B O 1
ATOM 8261 N N . GLN B 1 480 ? -37.489 48.979 -5.142 1.00 56.38 480 GLN B N 1
ATOM 8262 C CA . GLN B 1 480 ? -36.462 49.971 -5.435 1.00 55.25 480 GLN B CA 1
ATOM 8263 C C . GLN B 1 480 ? -37.062 51.366 -5.348 1.00 58.34 480 GLN B C 1
ATOM 8264 O O . GLN B 1 480 ? -36.472 52.280 -4.760 1.00 56.93 480 GLN B O 1
ATOM 8270 N N . GLU B 1 481 ? -38.254 51.509 -5.918 1.00 61.53 481 GLU B N 1
ATOM 8271 C CA . GLU B 1 481 ? -38.970 52.778 -5.904 1.00 62.53 481 GLU B CA 1
ATOM 8272 C C . GLU B 1 481 ? -39.528 53.056 -4.513 1.00 59.32 481 GLU B C 1
ATOM 8273 O O . GLU B 1 481 ? -39.612 54.200 -4.077 1.00 60.35 481 GLU B O 1
ATOM 8279 N N . GLN B 1 482 ? -39.886 51.987 -3.815 1.00 59.80 482 GLN B N 1
ATOM 8280 C CA . GLN B 1 482 ? -40.365 52.072 -2.445 1.00 56.91 482 GLN B CA 1
ATOM 8281 C C . GLN B 1 482 ? -39.283 52.662 -1.552 1.00 59.27 482 GLN B C 1
ATOM 8282 O O . GLN B 1 482 ? -39.570 53.429 -0.633 1.00 59.79 482 GLN B O 1
ATOM 8288 N N . TYR B 1 483 ? -38.036 52.303 -1.839 1.00 57.62 483 TYR B N 1
ATOM 8289 C CA . TYR B 1 483 ? -36.916 52.666 -0.985 1.00 54.50 483 TYR B CA 1
ATOM 8290 C C . TYR B 1 483 ? -36.038 53.752 -1.602 1.00 63.02 483 TYR B C 1
ATOM 8291 O O . TYR B 1 483 ? -34.864 53.888 -1.244 1.00 58.69 483 TYR B O 1
ATOM 8300 N N . GLU B 1 484 ? -36.623 54.531 -2.513 1.00 65.29 484 GLU B N 1
ATOM 8301 C CA . GLU B 1 484 ? -35.913 55.612 -3.197 1.00 62.73 484 GLU B CA 1
ATOM 8302 C C . GLU B 1 484 ? -34.517 55.188 -3.640 1.00 60.70 484 GLU B C 1
ATOM 8303 O O . GLU B 1 484 ? -33.547 55.924 -3.447 1.00 57.26 484 GLU B O 1
ATOM 8309 N N . CYS B 1 485 ? -34.419 53.998 -4.230 1.00 60.53 485 CYS B N 1
ATOM 8310 C CA . CYS B 1 485 ? -33.130 53.479 -4.682 1.00 58.49 485 CYS B CA 1
ATOM 8311 C C . CYS B 1 485 ? -33.248 52.508 -5.864 1.00 53.21 485 CYS B C 1
ATOM 8312 O O . CYS B 1 485 ? -33.238 51.292 -5.694 1.00 46.90 485 CYS B O 1
ATOM 8315 N N . LEU B 1 486 ? -33.346 53.063 -7.065 1.00 53.66 486 LEU B N 1
ATOM 8316 C CA . LEU B 1 486 ? -33.448 52.255 -8.273 1.00 53.09 486 LEU B CA 1
ATOM 8317 C C . LEU B 1 486 ? -32.061 51.892 -8.797 1.00 51.32 486 LEU B C 1
ATOM 8318 O O . LEU B 1 486 ? -31.194 52.764 -8.915 1.00 50.20 486 LEU B O 1
ATOM 8323 N N . ILE B 1 487 ? -31.851 50.617 -9.120 1.00 45.20 487 ILE B N 1
ATOM 8324 C CA . ILE B 1 487 ? -30.547 50.181 -9.599 1.00 45.95 487 ILE B CA 1
ATOM 8325 C C . ILE B 1 487 ? -30.302 50.706 -10.996 1.00 47.28 487 ILE B C 1
ATOM 8326 O O . ILE B 1 487 ? -31.113 50.493 -11.899 1.00 49.30 487 ILE B O 1
ATOM 8331 N N . GLY B 1 488 ? -29.181 51.404 -11.160 1.00 41.83 488 GLY B N 1
ATOM 8332 C CA . GLY B 1 488 ? -28.861 52.059 -12.415 1.00 46.18 488 GLY B CA 1
ATOM 8333 C C . GLY B 1 488 ? -29.145 53.554 -12.398 1.00 51.21 488 GLY B C 1
ATOM 8334 O O . GLY B 1 488 ? -28.870 54.256 -13.376 1.00 51.25 488 GLY B O 1
ATOM 8335 N N . VAL B 1 489 ? -29.693 54.047 -11.287 1.00 46.40 489 VAL B N 1
ATOM 8336 C CA . VAL B 1 489 ? -30.048 55.458 -11.180 1.00 46.01 489 VAL B CA 1
ATOM 8337 C C . VAL B 1 489 ? -29.448 56.094 -9.938 1.00 46.04 489 VAL B C 1
ATOM 8338 O O . VAL B 1 489 ? -28.699 57.071 -10.020 1.00 47.56 489 VAL B O 1
ATOM 8342 N N . HIS B 1 490 ? -29.797 55.551 -8.781 1.00 44.67 490 HIS B N 1
ATOM 8343 C CA . HIS B 1 490 ? -29.274 56.074 -7.529 1.00 48.73 490 HIS B CA 1
ATOM 8344 C C . HIS B 1 490 ? -28.048 55.284 -7.135 1.00 44.13 490 HIS B C 1
ATOM 8345 O O . HIS B 1 490 ? -27.096 55.830 -6.587 1.00 41.67 490 HIS B O 1
ATOM 8352 N N . TYR B 1 491 ? -28.094 53.988 -7.417 1.00 42.26 491 TYR B N 1
ATOM 8353 C CA . TYR B 1 491 ? -26.992 53.092 -7.120 1.00 37.60 491 TYR B CA 1
ATOM 8354 C C . TYR B 1 491 ? -26.675 52.260 -8.352 1.00 40.33 491 TYR B C 1
ATOM 8355 O O . TYR B 1 491 ? -27.542 51.577 -8.898 1.00 41.42 491 TYR B O 1
ATOM 8364 N N . PRO B 1 492 ? -25.419 52.317 -8.800 1.00 39.36 492 PRO B N 1
ATOM 8365 C CA . PRO B 1 492 ? -25.048 51.714 -10.082 1.00 36.33 492 PRO B CA 1
ATOM 8366 C C . PRO B 1 492 ? -25.371 50.221 -10.175 1.00 40.62 492 PRO B C 1
ATOM 8367 O O . PRO B 1 492 ? -25.568 49.555 -9.160 1.00 36.88 492 PRO B O 1
ATOM 8371 N N . GLU B 1 493 ? -25.441 49.711 -11.401 1.00 37.54 493 GLU B N 1
ATOM 8372 C CA . GLU B 1 493 ? -25.495 48.285 -11.623 1.00 35.25 493 GLU B CA 1
ATOM 8373 C C . GLU B 1 493 ? -24.127 47.698 -11.301 1.00 37.18 493 GLU B C 1
ATOM 8374 O O . GLU B 1 493 ? -23.117 48.398 -11.336 1.00 33.99 493 GLU B O 1
ATOM 8380 N N . ARG B 1 494 ? -24.091 46.405 -11.006 1.00 35.85 494 ARG B N 1
ATOM 8381 C CA . ARG B 1 494 ? -22.824 45.708 -10.880 1.00 34.38 494 ARG B CA 1
ATOM 8382 C C . ARG B 1 494 ? -22.037 45.897 -12.175 1.00 35.45 494 ARG B C 1
ATOM 8383 O O . ARG B 1 494 ? -22.547 45.620 -13.259 1.00 39.67 494 ARG B O 1
ATOM 8391 N N . ILE B 1 495 ? -20.806 46.382 -12.073 1.00 32.62 495 ILE B N 1
ATOM 8392 C CA . ILE B 1 495 ? -20.028 46.684 -13.269 1.00 32.07 495 ILE B CA 1
ATOM 8393 C C . ILE B 1 495 ? -19.465 45.441 -13.948 1.00 38.19 495 ILE B C 1
ATOM 8394 O O . ILE B 1 495 ? -18.918 45.520 -15.048 1.00 35.51 495 ILE B O 1
ATOM 8399 N N . ILE B 1 496 ? -19.603 44.295 -13.289 1.00 34.81 496 ILE B N 1
ATOM 8400 C CA . ILE B 1 496 ? -19.095 43.040 -13.821 1.00 30.52 496 ILE B CA 1
ATOM 8401 C C . ILE B 1 496 ? -20.013 41.931 -13.315 1.00 35.53 496 ILE B C 1
ATOM 8402 O O . ILE B 1 496 ? -20.639 42.076 -12.256 1.00 31.61 496 ILE B O 1
ATOM 8407 N N . ASP B 1 497 ? -20.117 40.850 -14.089 1.00 38.84 497 ASP B N 1
ATOM 8408 C CA . ASP B 1 497 ? -20.788 39.627 -13.651 1.00 38.17 497 ASP B CA 1
ATOM 8409 C C . ASP B 1 497 ? -19.805 38.805 -12.831 1.00 36.63 497 ASP B C 1
ATOM 8410 O O . ASP B 1 497 ? -19.004 38.052 -13.379 1.00 39.41 497 ASP B O 1
ATOM 8415 N N . LEU B 1 498 ? -19.864 38.946 -11.515 1.00 36.70 498 LEU B N 1
ATOM 8416 C CA . LEU B 1 498 ? -18.780 38.453 -10.680 1.00 36.46 498 LEU B CA 1
ATOM 8417 C C . LEU B 1 498 ? -18.492 36.982 -10.942 1.00 41.72 498 LEU B C 1
ATOM 8418 O O . LEU B 1 498 ? -17.341 36.576 -11.087 1.00 44.17 498 LEU B O 1
ATOM 8423 N N . SER B 1 499 ? -19.538 36.179 -11.035 1.00 44.54 499 SER B N 1
ATOM 8424 C CA . SER B 1 499 ? -19.336 34.751 -11.221 1.00 47.67 499 SER B CA 1
ATOM 8425 C C . SER B 1 499 ? -18.592 34.472 -12.526 1.00 45.09 499 SER B C 1
ATOM 8426 O O . SER B 1 499 ? -17.557 33.802 -12.531 1.00 45.43 499 SER B O 1
ATOM 8429 N N . MET B 1 500 ? -19.097 35.007 -13.629 1.00 41.56 500 MET B N 1
ATOM 8430 C CA . MET B 1 500 ? -18.420 34.809 -14.904 1.00 45.45 500 MET B CA 1
ATOM 8431 C C . MET B 1 500 ? -16.970 35.295 -14.876 1.00 42.64 500 MET B C 1
ATOM 8432 O O . MET B 1 500 ? -16.078 34.627 -15.406 1.00 42.74 500 MET B O 1
ATOM 8437 N N . ALA B 1 501 ? -16.726 36.437 -14.239 1.00 40.68 501 ALA B N 1
ATOM 8438 C CA . ALA B 1 501 ? -15.360 36.942 -14.123 1.00 40.96 501 ALA B CA 1
ATOM 8439 C C . ALA B 1 501 ? -14.508 35.995 -13.284 1.00 35.88 501 ALA B C 1
ATOM 8440 O O . ALA B 1 501 ? -13.413 35.595 -13.691 1.00 26.15 501 ALA B O 1
ATOM 8442 N N . VAL B 1 502 ? -15.022 35.635 -12.110 1.00 38.08 502 VAL B N 1
ATOM 8443 C CA . VAL B 1 502 ? -14.295 34.750 -11.214 1.00 37.29 502 VAL B CA 1
ATOM 8444 C C . VAL B 1 502 ? -13.960 33.456 -11.943 1.00 40.51 502 VAL B C 1
ATOM 8445 O O . VAL B 1 502 ? -12.892 32.870 -11.735 1.00 39.50 502 VAL B O 1
ATOM 8449 N N . LYS B 1 503 ? -14.867 33.034 -12.822 1.00 38.15 503 LYS B N 1
ATOM 8450 C CA . LYS B 1 503 ? -14.645 31.843 -13.635 1.00 40.82 503 LYS B CA 1
ATOM 8451 C C . LYS B 1 503 ? -13.470 32.037 -14.596 1.00 39.94 503 LYS B C 1
ATOM 8452 O O . LYS B 1 503 ? -12.507 31.261 -14.572 1.00 39.82 503 LYS B O 1
ATOM 8458 N N . ARG B 1 504 ? -13.558 33.065 -15.442 1.00 36.59 504 ARG B N 1
ATOM 8459 C CA . ARG B 1 504 ? -12.499 33.367 -16.402 1.00 33.93 504 ARG B CA 1
ATOM 8460 C C . ARG B 1 504 ? -11.176 33.489 -15.689 1.00 34.20 504 ARG B C 1
ATOM 8461 O O . ARG B 1 504 ? -10.153 33.010 -16.165 1.00 33.84 504 ARG B O 1
ATOM 8469 N N . ASN B 1 505 ? -11.202 34.149 -14.541 1.00 35.10 505 ASN B N 1
ATOM 8470 C CA . ASN B 1 505 ? -9.980 34.437 -13.828 1.00 32.12 505 ASN B CA 1
ATOM 8471 C C . ASN B 1 505 ? -9.390 33.170 -13.218 1.00 30.31 505 ASN B C 1
ATOM 8472 O O . ASN B 1 505 ? -8.199 32.908 -13.355 1.00 28.76 505 ASN B O 1
ATOM 8477 N N . MET B 1 506 ? -10.221 32.370 -12.565 1.00 32.28 506 MET B N 1
ATOM 8478 C CA . MET B 1 506 ? -9.729 31.102 -12.023 1.00 41.94 506 MET B CA 1
ATOM 8479 C C . MET B 1 506 ? -9.038 30.292 -13.104 1.00 39.98 506 MET B C 1
ATOM 8480 O O . MET B 1 506 ? -7.998 29.667 -12.864 1.00 41.02 506 MET B O 1
ATOM 8485 N N . LEU B 1 507 ? -9.615 30.326 -14.300 1.00 35.90 507 LEU B N 1
ATOM 8486 C CA . LEU B 1 507 ? -9.067 29.580 -15.420 1.00 37.61 507 LEU B CA 1
ATOM 8487 C C . LEU B 1 507 ? -7.675 30.071 -15.784 1.00 37.60 507 LEU B C 1
ATOM 8488 O O . LEU B 1 507 ? -6.746 29.276 -15.913 1.00 39.56 507 LEU B O 1
ATOM 8493 N N . ALA B 1 508 ? -7.540 31.383 -15.955 1.00 39.06 508 ALA B N 1
ATOM 8494 C CA . ALA B 1 508 ? -6.278 31.968 -16.380 1.00 37.41 508 ALA B CA 1
ATOM 8495 C C . ALA B 1 508 ? -5.183 31.614 -15.399 1.00 35.50 508 ALA B C 1
ATOM 8496 O O . ALA B 1 508 ? -4.040 31.405 -15.791 1.00 36.53 508 ALA B O 1
ATOM 8498 N N . MET B 1 509 ? -5.546 31.544 -14.122 1.00 39.03 509 MET B N 1
ATOM 8499 C CA . MET B 1 509 ? -4.603 31.168 -13.078 1.00 40.14 509 MET B CA 1
ATOM 8500 C C . MET B 1 509 ? -4.183 29.726 -13.272 1.00 43.43 509 MET B C 1
ATOM 8501 O O . MET B 1 509 ? -2.986 29.432 -13.348 1.00 43.36 509 MET B O 1
ATOM 8506 N N . LYS B 1 510 ? -5.170 28.831 -13.353 1.00 45.64 510 LYS B N 1
ATOM 8507 C CA . LYS B 1 510 ? -4.912 27.410 -13.633 1.00 43.51 510 LYS B CA 1
ATOM 8508 C C . LYS B 1 510 ? -4.036 27.262 -14.868 1.00 42.74 510 LYS B C 1
ATOM 8509 O O . LYS B 1 510 ? -2.978 26.640 -14.826 1.00 48.51 510 LYS B O 1
ATOM 8515 N N . SER B 1 511 ? -4.475 27.855 -15.968 1.00 41.40 511 SER B N 1
ATOM 8516 C CA . SER B 1 511 ? -3.665 27.894 -17.173 1.00 41.16 511 SER B CA 1
ATOM 8517 C C . SER B 1 511 ? -2.241 28.363 -16.887 1.00 47.60 511 SER B C 1
ATOM 8518 O O . SER B 1 511 ? -1.291 27.908 -17.522 1.00 55.74 511 SER B O 1
ATOM 8521 N N . LEU B 1 512 ? -2.091 29.273 -15.933 1.00 46.61 512 LEU B N 1
ATOM 8522 C CA . LEU B 1 512 ? -0.789 29.887 -15.680 1.00 47.53 512 LEU B CA 1
ATOM 8523 C C . LEU B 1 512 ? 0.172 28.948 -14.942 1.00 51.49 512 LEU B C 1
ATOM 8524 O O . LEU B 1 512 ? 1.359 28.892 -15.269 1.00 52.56 512 LEU B O 1
ATOM 8529 N N . ARG B 1 513 ? -0.344 28.217 -13.956 1.00 44.61 513 ARG B N 1
ATOM 8530 C CA . ARG B 1 513 ? 0.443 27.213 -13.246 1.00 49.20 513 ARG B CA 1
ATOM 8531 C C . ARG B 1 513 ? 0.948 26.100 -14.188 1.00 58.01 513 ARG B C 1
ATOM 8532 O O . ARG B 1 513 ? 2.116 25.706 -14.142 1.00 55.64 513 ARG B O 1
ATOM 8540 N N . ASN B 1 514 ? 0.058 25.601 -15.043 1.00 57.49 514 ASN B N 1
ATOM 8541 C CA . ASN B 1 514 ? 0.350 24.437 -15.876 1.00 57.20 514 ASN B CA 1
ATOM 8542 C C . ASN B 1 514 ? 1.248 24.705 -17.078 1.00 63.15 514 ASN B C 1
ATOM 8543 O O . ASN B 1 514 ? 1.523 23.799 -17.872 1.00 65.77 514 ASN B O 1
ATOM 8548 N N . SER B 1 515 ? 1.701 25.945 -17.216 1.00 61.93 515 SER B N 1
ATOM 8549 C CA . SER B 1 515 ? 2.616 26.290 -18.294 1.00 65.09 515 SER B CA 1
ATOM 8550 C C . SER B 1 515 ? 4.005 26.518 -17.725 1.00 64.43 515 SER B C 1
ATOM 8551 O O . SER B 1 515 ? 5.004 26.119 -18.329 1.00 67.14 515 SER B O 1
ATOM 8554 N N . LEU B 1 516 ? 4.057 27.159 -16.560 1.00 64.91 516 LEU B N 1
ATOM 8555 C CA . LEU B 1 516 ? 5.303 27.301 -15.811 1.00 63.00 516 LEU B CA 1
ATOM 8556 C C . LEU B 1 516 ? 5.676 25.949 -15.210 1.00 60.12 516 LEU B C 1
ATOM 8557 O O . LEU B 1 516 ? 6.847 25.561 -15.207 1.00 57.71 516 LEU B O 1
ATOM 8562 N N . ILE B 1 517 ? 4.661 25.244 -14.711 1.00 60.34 517 ILE B N 1
ATOM 8563 C CA . ILE B 1 517 ? 4.822 23.912 -14.122 1.00 61.97 517 ILE B CA 1
ATOM 8564 C C . ILE B 1 517 ? 5.539 23.956 -12.767 1.00 66.41 517 ILE B C 1
ATOM 8565 O O . ILE B 1 517 ? 5.002 23.489 -11.753 1.00 60.60 517 ILE B O 1
ATOM 8570 N N . THR B 1 518 ? 6.748 24.520 -12.765 1.00 63.15 518 THR B N 1
ATOM 8571 C CA . THR B 1 518 ? 7.520 24.724 -11.546 1.00 53.66 518 THR B CA 1
ATOM 8572 C C . THR B 1 518 ? 7.820 26.203 -11.346 1.00 56.98 518 THR B C 1
ATOM 8573 O O . THR B 1 518 ? 8.385 26.862 -12.235 1.00 47.17 518 THR B O 1
ATOM 8577 N N . PRO B 1 519 ? 7.443 26.722 -10.164 1.00 54.48 519 PRO B N 1
ATOM 8578 C CA . PRO B 1 519 ? 7.448 28.143 -9.805 1.00 50.57 519 PRO B CA 1
ATOM 8579 C C . PRO B 1 519 ? 8.847 28.743 -9.681 1.00 46.89 519 PRO B C 1
ATOM 8580 O O . PRO B 1 519 ? 9.698 28.209 -8.964 1.00 45.03 519 PRO B O 1
ATOM 8584 N N . PRO B 1 520 ? 9.074 29.860 -10.381 1.00 43.71 520 PRO B N 1
ATOM 8585 C CA . PRO B 1 520 ? 10.259 30.695 -10.186 1.00 43.09 520 PRO B CA 1
ATOM 8586 C C . PRO B 1 520 ? 10.054 31.478 -8.887 1.00 41.63 520 PRO B C 1
ATOM 8587 O O . PRO B 1 520 ? 8.931 31.903 -8.621 1.00 41.61 520 PRO B O 1
ATOM 8591 N N . PRO B 1 521 ? 11.115 31.678 -8.093 1.00 40.61 521 PRO B N 1
ATOM 8592 C CA . PRO B 1 521 ? 10.933 32.280 -6.766 1.00 31.97 521 PRO B CA 1
ATOM 8593 C C . PRO B 1 521 ? 10.168 33.603 -6.829 1.00 33.11 521 PRO B C 1
ATOM 8594 O O . PRO B 1 521 ? 10.545 34.507 -7.573 1.00 31.30 521 PRO B O 1
ATOM 8598 N N . HIS B 1 522 ? 9.103 33.714 -6.043 1.00 32.68 522 HIS B N 1
ATOM 8599 C CA . HIS B 1 522 ? 8.321 34.943 -6.013 1.00 32.89 522 HIS B CA 1
ATOM 8600 C C . HIS B 1 522 ? 7.693 35.213 -4.638 1.00 28.77 522 HIS B C 1
ATOM 8601 O O . HIS B 1 522 ? 7.519 34.304 -3.825 1.00 23.03 522 HIS B O 1
ATOM 8608 N N . CYS B 1 523 ? 7.351 36.471 -4.391 1.00 28.01 523 CYS B N 1
ATOM 8609 C CA . CYS B 1 523 ? 6.631 36.849 -3.179 1.00 24.47 523 CYS B CA 1
ATOM 8610 C C . CYS B 1 523 ? 5.291 36.104 -3.113 1.00 25.10 523 CYS B C 1
ATOM 8611 O O . CYS B 1 523 ? 4.452 36.263 -3.993 1.00 30.77 523 CYS B O 1
ATOM 8614 N N . ARG B 1 524 ? 5.092 35.282 -2.084 1.00 23.50 524 ARG B N 1
ATOM 8615 C CA . ARG B 1 524 ? 3.908 34.415 -2.007 1.00 24.87 524 ARG B CA 1
ATOM 8616 C C . ARG B 1 524 ? 3.533 33.975 -0.566 1.00 22.06 524 ARG B C 1
ATOM 8617 O O . ARG B 1 524 ? 4.347 34.031 0.356 1.00 16.39 524 ARG B O 1
ATOM 8625 N N . PRO B 1 525 ? 2.285 33.536 -0.374 1.00 18.96 525 PRO B N 1
ATOM 8626 C CA . PRO B 1 525 ? 1.930 32.951 0.921 1.00 21.46 525 PRO B CA 1
ATOM 8627 C C . PRO B 1 525 ? 2.870 31.789 1.251 1.00 20.11 525 PRO B C 1
ATOM 8628 O O . PRO B 1 525 ? 3.339 31.124 0.337 1.00 21.41 525 PRO B O 1
ATOM 8632 N N . SER B 1 526 ? 3.176 31.577 2.524 1.00 18.20 526 SER B N 1
ATOM 8633 C CA . SER B 1 526 ? 4.069 30.486 2.917 1.00 22.28 526 SER B CA 1
ATOM 8634 C C . SER B 1 526 ? 3.365 29.140 2.804 1.00 18.36 526 SER B C 1
ATOM 8635 O O . SER B 1 526 ? 4.015 28.116 2.679 1.00 23.30 526 SER B O 1
ATOM 8638 N N . ASN B 1 527 ? 2.034 29.161 2.841 1.00 23.22 527 ASN B N 1
ATOM 8639 C CA . ASN B 1 527 ? 1.195 27.955 2.891 1.00 23.29 527 ASN B CA 1
ATOM 8640 C C . ASN B 1 527 ? -0.274 28.327 3.112 1.00 23.15 527 ASN B C 1
ATOM 8641 O O . ASN B 1 527 ? -0.600 29.491 3.313 1.00 23.63 527 ASN B O 1
ATOM 8646 N N . GLU B 1 528 ? -1.160 27.341 3.103 1.00 21.00 528 GLU B N 1
ATOM 8647 C CA . GLU B 1 528 ? -2.585 27.617 3.263 1.00 24.40 528 GLU B CA 1
ATOM 8648 C C . GLU B 1 528 ? -3.016 28.130 4.640 1.00 22.86 528 GLU B C 1
ATOM 8649 O O . GLU B 1 528 ? -4.041 28.798 4.739 1.00 20.42 528 GLU B O 1
ATOM 8655 N N . GLU B 1 529 ? -2.280 27.786 5.700 1.00 24.03 529 GLU B N 1
ATOM 8656 C CA . GLU B 1 529 ? -2.634 28.253 7.039 1.00 22.46 529 GLU B CA 1
ATOM 8657 C C . GLU B 1 529 ? -2.417 29.756 7.107 1.00 22.58 529 GLU B C 1
ATOM 8658 O O . GLU B 1 529 ? -3.227 30.491 7.675 1.00 21.83 529 GLU B O 1
ATOM 8664 N N . GLU B 1 530 ? -1.284 30.183 6.558 1.00 21.27 530 GLU B N 1
ATOM 8665 C CA . GLU B 1 530 ? -0.927 31.586 6.469 1.00 22.33 530 GLU B CA 1
ATOM 8666 C C . GLU B 1 530 ? -1.984 32.342 5.681 1.00 22.23 530 GLU B C 1
ATOM 8667 O O . GLU B 1 530 ? -2.282 33.483 5.985 1.00 24.89 530 GLU B O 1
ATOM 8673 N N . VAL B 1 531 ? -2.572 31.694 4.683 1.00 18.31 531 VAL B N 1
ATOM 8674 C CA . VAL B 1 531 ? -3.624 32.320 3.899 1.00 18.52 531 VAL B CA 1
ATOM 8675 C C . VAL B 1 531 ? -4.900 32.483 4.726 1.00 21.44 531 VAL B C 1
ATOM 8676 O O . VAL B 1 531 ? -5.632 33.458 4.562 1.00 25.27 531 VAL B O 1
ATOM 8680 N N . ARG B 1 532 ? -5.179 31.539 5.614 1.00 18.50 532 ARG B N 1
ATOM 8681 C CA . ARG B 1 532 ? -6.358 31.663 6.466 1.00 19.77 532 ARG B CA 1
ATOM 8682 C C . ARG B 1 532 ? -6.181 32.827 7.423 1.00 21.46 532 ARG B C 1
ATOM 8683 O O . ARG B 1 532 ? -7.054 33.671 7.521 1.00 17.64 532 ARG B O 1
ATOM 8691 N N . GLN B 1 533 ? -5.054 32.869 8.129 1.00 20.37 533 GLN B N 1
ATOM 8692 C CA . GLN B 1 533 ? -4.772 33.993 9.028 1.00 22.59 533 GLN B CA 1
ATOM 8693 C C . GLN B 1 533 ? -4.834 35.317 8.278 1.00 17.91 533 GLN B C 1
ATOM 8694 O O . GLN B 1 533 ? -5.580 36.209 8.650 1.00 23.45 533 GLN B O 1
ATOM 8700 N N . PHE B 1 534 ? -4.075 35.427 7.195 1.00 19.93 534 PHE B N 1
ATOM 8701 C CA . PHE B 1 534 ? -3.983 36.678 6.463 1.00 18.12 534 PHE B CA 1
ATOM 8702 C C . PHE B 1 534 ? -5.369 37.229 6.130 1.00 21.89 534 PHE B C 1
ATOM 8703 O O . PHE B 1 534 ? -5.628 38.431 6.263 1.00 16.70 534 PHE B O 1
ATOM 8711 N N . PHE B 1 535 ? -6.262 36.348 5.699 1.00 17.66 535 PHE B N 1
ATOM 8712 C CA . PHE B 1 535 ? -7.592 36.790 5.320 1.00 19.51 535 PHE B CA 1
ATOM 8713 C C . PHE B 1 535 ? -8.612 36.705 6.440 1.00 19.43 535 PHE B C 1
ATOM 8714 O O . PHE B 1 535 ? -9.797 36.861 6.188 1.00 21.76 535 PHE B O 1
ATOM 8722 N N . TRP B 1 536 ? -8.162 36.461 7.667 1.00 15.89 536 TRP B N 1
ATOM 8723 C CA . TRP B 1 536 ? -9.089 36.414 8.792 1.00 24.58 536 TRP B CA 1
ATOM 8724 C C . TRP B 1 536 ? -10.225 35.424 8.563 1.00 24.25 536 TRP B C 1
ATOM 8725 O O . TRP B 1 536 ? -11.386 35.757 8.813 1.00 31.04 536 TRP B O 1
ATOM 8736 N N . LEU B 1 537 ? -9.905 34.224 8.088 1.00 28.04 537 LEU B N 1
ATOM 8737 C CA . LEU B 1 537 ? -10.928 33.213 7.802 1.00 36.57 537 LEU B CA 1
ATOM 8738 C C . LEU B 1 537 ? -11.303 32.396 9.033 1.00 46.43 537 LEU B C 1
ATOM 8739 O O . LEU B 1 537 ? -10.430 31.838 9.710 1.00 46.32 537 LEU B O 1
ATOM 8744 N N . ALA B 1 538 ? -12.607 32.315 9.299 1.00 55.58 538 ALA B N 1
ATOM 8745 C CA . ALA B 1 538 ? -13.126 31.570 10.444 1.00 67.74 538 ALA B CA 1
ATOM 8746 C C . ALA B 1 538 ? -14.319 30.688 10.070 1.00 77.06 538 ALA B C 1
ATOM 8747 O O . ALA B 1 538 ? -14.282 29.468 10.267 1.00 78.49 538 ALA B O 1
ATOM 8749 N N . ASP B 1 539 ? -15.370 31.313 9.540 1.00 75.61 539 ASP B N 1
ATOM 8750 C CA . ASP B 1 539 ? -16.621 30.616 9.224 1.00 81.02 539 ASP B CA 1
ATOM 8751 C C . ASP B 1 539 ? -17.092 30.882 7.788 1.00 78.72 539 ASP B C 1
ATOM 8752 O O . ASP B 1 539 ? -17.265 32.038 7.383 1.00 77.34 539 ASP B O 1
#